Protein AF-A0A955WXJ7-F1 (afdb_monomer_lite)

Structure (mmCIF, N/CA/C/O backbone):
data_AF-A0A955WXJ7-F1
#
_entry.id   AF-A0A955WXJ7-F1
#
loop_
_atom_site.group_PDB
_atom_site.id
_atom_site.type_symbol
_atom_site.label_atom_id
_atom_site.label_alt_id
_atom_site.label_comp_id
_atom_site.label_asym_id
_atom_site.label_entity_id
_atom_site.label_seq_id
_atom_site.pdbx_PDB_ins_code
_atom_site.Cartn_x
_atom_site.Cartn_y
_atom_site.Cartn_z
_atom_site.occupancy
_atom_site.B_iso_or_equiv
_atom_site.auth_seq_id
_atom_site.auth_comp_id
_atom_site.auth_asym_id
_atom_site.auth_atom_id
_atom_site.pdbx_PDB_model_num
ATOM 1 N N . MET A 1 1 ? 4.225 15.493 40.466 1.00 34.97 1 MET A N 1
ATOM 2 C CA . MET A 1 1 ? 4.160 14.078 40.894 1.00 34.97 1 MET A CA 1
ATOM 3 C C . MET A 1 1 ? 2.707 13.597 40.871 1.00 34.97 1 MET A C 1
ATOM 5 O O . MET A 1 1 ? 2.095 13.470 41.918 1.00 34.97 1 MET A O 1
ATOM 9 N N . ALA A 1 2 ? 2.133 13.358 39.694 1.00 33.22 2 ALA A N 1
ATOM 10 C CA . ALA A 1 2 ? 0.827 12.711 39.547 1.00 33.22 2 ALA A CA 1
ATOM 11 C C . ALA A 1 2 ? 0.947 11.775 38.338 1.00 33.22 2 ALA A C 1
ATOM 13 O O . ALA A 1 2 ? 1.301 12.243 37.260 1.00 33.22 2 ALA A O 1
ATOM 14 N N . GLY A 1 3 ? 0.795 10.463 38.546 1.00 43.50 3 GLY A N 1
ATOM 15 C CA . GLY A 1 3 ? 0.971 9.446 37.496 1.00 43.50 3 GLY A CA 1
ATOM 16 C C . GLY A 1 3 ? 1.778 8.195 37.877 1.00 43.50 3 GLY A C 1
ATOM 17 O O . GLY A 1 3 ? 2.078 7.402 36.995 1.00 43.50 3 GLY A O 1
ATOM 18 N N . ARG A 1 4 ? 2.163 8.000 39.150 1.00 41.03 4 ARG A N 1
ATOM 19 C CA . ARG A 1 4 ? 2.892 6.790 39.607 1.00 41.03 4 ARG A CA 1
ATOM 20 C C . ARG A 1 4 ? 2.133 5.887 40.585 1.00 41.03 4 ARG A C 1
ATOM 22 O O . ARG A 1 4 ? 2.659 4.839 40.932 1.00 41.03 4 ARG A O 1
ATOM 29 N N . PHE A 1 5 ? 0.930 6.263 41.006 1.00 42.22 5 PHE A N 1
ATOM 30 C CA . PHE A 1 5 ? 0.127 5.474 41.938 1.00 42.22 5 PHE A CA 1
ATOM 31 C C . PHE A 1 5 ? -1.325 5.439 41.466 1.00 42.22 5 PHE A C 1
ATOM 33 O O . PHE A 1 5 ? -1.866 6.488 41.105 1.00 42.22 5 PHE A O 1
ATOM 40 N N . ASP A 1 6 ? -1.936 4.254 41.490 1.00 36.31 6 ASP A N 1
ATOM 41 C CA . ASP A 1 6 ? -3.387 4.113 41.428 1.00 36.31 6 ASP A CA 1
ATOM 42 C C . ASP A 1 6 ? -3.963 4.701 42.716 1.00 36.31 6 ASP A C 1
ATOM 44 O O . ASP A 1 6 ? -3.669 4.237 43.821 1.00 36.31 6 ASP A O 1
ATOM 48 N N . ALA A 1 7 ? -4.760 5.759 42.586 1.00 31.47 7 ALA A N 1
ATOM 49 C CA . ALA A 1 7 ? -5.546 6.255 43.699 1.00 31.47 7 ALA A CA 1
ATOM 50 C C . ALA A 1 7 ? -6.649 5.228 43.962 1.00 31.47 7 ALA A C 1
ATOM 52 O O . ALA A 1 7 ? -7.666 5.228 43.276 1.00 31.47 7 ALA A O 1
ATOM 53 N N . ILE A 1 8 ? -6.434 4.329 44.922 1.00 39.47 8 ILE A N 1
ATOM 54 C CA . ILE A 1 8 ? -7.512 3.530 45.502 1.00 39.47 8 ILE A CA 1
ATOM 55 C C . ILE A 1 8 ? -8.249 4.484 46.447 1.00 39.47 8 ILE A C 1
ATOM 57 O O . ILE A 1 8 ? -7.681 4.843 47.482 1.00 39.47 8 ILE A O 1
ATOM 61 N N . PRO A 1 9 ? -9.463 4.963 46.117 1.00 41.38 9 PRO A N 1
ATOM 62 C CA . PRO A 1 9 ? -10.219 5.764 47.058 1.00 41.38 9 PRO A CA 1
ATOM 63 C C . PRO A 1 9 ? -10.618 4.841 48.207 1.00 41.38 9 PRO A C 1
ATOM 65 O O . PRO A 1 9 ? -11.497 3.991 48.064 1.00 41.38 9 PRO A O 1
ATOM 68 N N . TYR A 1 10 ? -9.945 4.981 49.345 1.00 44.94 10 TYR A N 1
ATOM 69 C CA . TYR A 1 10 ? -10.425 4.395 50.583 1.00 44.94 10 TYR A CA 1
ATOM 70 C C . TYR A 1 10 ? -11.690 5.162 50.975 1.00 44.94 10 TYR A C 1
ATOM 72 O O . TYR A 1 10 ? -11.640 6.277 51.489 1.00 44.94 10 TYR A O 1
ATOM 80 N N . LEU A 1 11 ? -12.839 4.602 50.605 1.00 51.19 11 LEU A N 1
ATOM 81 C CA . LEU A 1 11 ? -14.138 5.099 51.025 1.00 51.19 11 LEU A CA 1
ATOM 82 C C . LEU A 1 11 ? -14.409 4.509 52.401 1.00 51.19 11 LEU A C 1
ATOM 84 O O . LEU A 1 11 ? -14.820 3.355 52.517 1.00 51.19 11 LEU A O 1
ATOM 88 N N . GLU A 1 12 ? -14.167 5.303 53.437 1.00 58.50 12 GLU A N 1
ATOM 89 C CA . GLU A 1 12 ? -14.546 4.942 54.798 1.00 58.50 12 GLU A CA 1
ATOM 90 C C . GLU A 1 12 ? -16.031 4.571 54.849 1.00 58.50 12 GLU A C 1
ATOM 92 O O . GLU A 1 12 ? -16.890 5.255 54.274 1.00 58.50 12 GLU A O 1
ATOM 97 N N . SER A 1 13 ? -16.360 3.459 55.504 1.00 62.34 13 SER A N 1
ATOM 98 C CA . SER A 1 13 ? -17.758 3.082 55.683 1.00 62.34 13 SER A CA 1
ATOM 99 C C . SER A 1 13 ? -18.455 4.121 56.579 1.00 62.34 13 SER A C 1
ATOM 101 O O . SER A 1 13 ? -17.811 4.705 57.451 1.00 62.34 13 SER A O 1
ATOM 103 N N . PRO A 1 14 ? -19.768 4.367 56.415 1.00 64.56 14 PRO A N 1
ATOM 104 C CA . PRO A 1 14 ? -20.535 5.222 57.332 1.00 64.56 14 PRO A CA 1
ATOM 105 C C . PRO A 1 14 ? -20.352 4.841 58.812 1.00 64.56 14 PRO A C 1
ATOM 107 O O . PRO A 1 14 ? -20.351 5.703 59.684 1.00 64.56 14 PRO A O 1
ATOM 110 N N . GLN A 1 15 ? -20.098 3.557 59.077 1.00 72.50 15 GLN A N 1
ATOM 111 C CA . GLN A 1 15 ? -19.787 3.007 60.398 1.00 72.50 15 GLN A CA 1
ATOM 112 C C . GLN A 1 15 ? -18.512 3.618 61.007 1.00 72.50 15 GLN A C 1
ATOM 114 O O . GLN A 1 15 ? -18.472 3.874 62.207 1.00 72.50 15 GLN A O 1
ATOM 119 N N . HIS A 1 16 ? -17.485 3.899 60.196 1.00 76.56 16 HIS A N 1
ATOM 120 C CA . HIS A 1 16 ? -16.242 4.523 60.663 1.00 76.56 16 HIS A CA 1
ATOM 121 C C . HIS A 1 16 ? -16.496 5.925 61.231 1.00 76.56 16 HIS A C 1
ATOM 123 O O . HIS A 1 16 ? -15.963 6.273 62.280 1.00 76.56 16 HIS A O 1
ATOM 129 N N . VAL A 1 17 ? -17.369 6.704 60.581 1.00 80.12 17 VAL A N 1
ATOM 130 C CA . VAL A 1 17 ? -17.742 8.044 61.059 1.00 80.12 17 VAL A CA 1
ATOM 131 C C . VAL A 1 17 ? -18.478 7.955 62.393 1.00 80.12 17 VAL A C 1
ATOM 133 O O . VAL A 1 17 ? -18.196 8.744 63.284 1.00 80.12 17 VAL A O 1
ATOM 136 N N . VAL A 1 18 ? -19.360 6.969 62.577 1.00 81.69 18 VAL A N 1
ATOM 137 C CA . VAL A 1 18 ? -20.049 6.753 63.861 1.00 81.69 18 VAL A CA 1
ATOM 138 C C . VAL A 1 18 ? -19.056 6.423 64.982 1.00 81.69 18 VAL A C 1
ATOM 140 O O . VAL A 1 18 ? -19.151 6.993 66.063 1.00 81.69 18 VAL A O 1
ATOM 143 N N . HIS A 1 19 ? -18.059 5.573 64.723 1.00 81.88 19 HIS A N 1
ATOM 144 C CA . HIS A 1 19 ? -16.991 5.300 65.694 1.00 81.88 19 HIS A CA 1
ATOM 145 C C . HIS A 1 19 ? -16.121 6.530 65.991 1.00 81.88 19 HIS A C 1
ATOM 147 O O . HIS A 1 19 ? -15.691 6.722 67.126 1.00 81.88 19 HIS A O 1
ATOM 153 N N . LEU A 1 20 ? -15.876 7.380 64.991 1.00 83.31 20 LEU A N 1
ATOM 154 C CA . LEU A 1 20 ? -15.176 8.648 65.187 1.00 83.31 20 LEU A CA 1
ATOM 155 C C . LEU A 1 20 ? -15.994 9.602 66.064 1.00 83.31 20 LEU A C 1
ATOM 157 O O . LEU A 1 20 ? -15.429 10.228 66.956 1.00 83.31 20 LEU A O 1
ATOM 161 N N . LEU A 1 21 ? -17.309 9.693 65.844 1.00 85.25 21 LEU A N 1
ATOM 162 C CA . LEU A 1 21 ? -18.218 10.509 66.655 1.00 85.25 21 LEU A CA 1
ATOM 163 C C . LEU A 1 21 ? -18.248 10.042 68.116 1.00 85.25 21 LEU A C 1
ATOM 165 O O . LEU A 1 21 ? -18.110 10.871 69.010 1.00 85.25 21 LEU A O 1
ATOM 169 N N . ASP A 1 22 ? -18.359 8.733 68.344 1.00 84.25 22 ASP A N 1
ATOM 170 C CA . ASP A 1 22 ? -18.295 8.108 69.672 1.00 84.25 22 ASP A CA 1
ATOM 171 C C . ASP A 1 22 ? -16.975 8.426 70.396 1.00 84.25 22 ASP A C 1
ATOM 173 O O . ASP A 1 22 ? -16.971 8.848 71.548 1.00 84.25 22 ASP A O 1
ATOM 177 N N . GLY A 1 23 ? -15.838 8.323 69.698 1.00 82.00 23 GLY A N 1
ATOM 178 C CA . GLY A 1 23 ? -14.533 8.666 70.269 1.00 82.00 23 GLY A CA 1
ATOM 179 C C . GLY A 1 23 ? -14.301 10.169 70.481 1.00 82.00 23 GLY A C 1
ATOM 180 O O . GLY A 1 23 ? -13.512 10.552 71.346 1.00 82.00 23 GLY A O 1
ATOM 181 N N . ALA A 1 24 ? -14.951 11.029 69.692 1.00 83.12 24 ALA A N 1
ATOM 182 C CA . ALA A 1 24 ? -14.763 12.480 69.735 1.00 83.12 24 ALA A CA 1
ATOM 183 C C . ALA A 1 24 ? -15.640 13.179 70.785 1.00 83.12 24 ALA A C 1
ATOM 185 O O . ALA A 1 24 ? -15.296 14.271 71.246 1.00 83.12 24 ALA A O 1
ATOM 186 N N . LEU A 1 25 ? -16.774 12.583 71.157 1.00 81.88 25 LEU A N 1
ATOM 187 C CA . LEU A 1 25 ? -17.726 13.165 72.096 1.00 81.88 25 LEU A CA 1
ATOM 188 C C . LEU A 1 25 ? -17.481 12.623 73.509 1.00 81.88 25 LEU A C 1
ATOM 190 O O . LEU A 1 25 ? -17.334 11.429 73.735 1.00 81.88 25 LEU A O 1
ATOM 194 N N . THR A 1 26 ? -17.407 13.511 74.504 1.00 75.12 26 THR A N 1
ATOM 195 C CA . THR A 1 26 ? -17.234 13.114 75.910 1.00 75.12 26 THR A CA 1
ATOM 196 C C . THR A 1 26 ? -18.229 13.848 76.793 1.00 75.12 26 THR A C 1
ATOM 198 O O . THR A 1 26 ? -18.199 15.075 76.904 1.00 75.12 26 THR A O 1
ATOM 201 N N . VAL A 1 27 ? -19.087 13.096 77.478 1.00 69.62 27 VAL A N 1
ATOM 202 C CA . VAL A 1 27 ? -20.143 13.647 78.336 1.00 69.62 27 VAL A CA 1
ATOM 203 C C . VAL A 1 27 ? -19.685 13.627 79.792 1.00 69.62 27 VAL A C 1
ATOM 205 O O . VAL A 1 27 ? -19.541 12.566 80.391 1.00 69.62 27 VAL A O 1
ATOM 208 N N . LYS A 1 28 ? -19.441 14.805 80.380 1.00 63.81 28 LYS A N 1
ATOM 209 C CA . LYS A 1 28 ? -18.980 14.928 81.780 1.00 63.81 28 LYS A CA 1
ATOM 210 C C . LYS A 1 28 ? -20.114 15.047 82.806 1.00 63.81 28 LYS A C 1
ATOM 212 O O . LYS A 1 28 ? -19.866 14.830 83.986 1.00 63.81 28 LYS A O 1
ATOM 217 N N . ASN A 1 29 ? -21.328 15.420 82.388 1.00 58.53 29 ASN A N 1
ATOM 218 C CA . ASN A 1 29 ? -22.455 15.643 83.297 1.00 58.53 29 ASN A CA 1
ATOM 219 C C . ASN A 1 29 ? -23.798 15.383 82.580 1.00 58.53 29 ASN A C 1
ATOM 221 O O . ASN A 1 29 ? -24.160 16.118 81.667 1.00 58.53 29 ASN A O 1
ATOM 225 N N . LEU A 1 30 ? -24.526 14.335 82.978 1.00 54.41 30 LEU A N 1
ATOM 226 C CA . LEU A 1 30 ? -25.794 13.881 82.372 1.00 54.41 30 LEU A CA 1
ATOM 227 C C . LEU A 1 30 ? -27.027 14.491 83.075 1.00 54.41 30 LEU A C 1
ATOM 229 O O . LEU A 1 30 ? -27.968 13.783 83.429 1.00 54.41 30 LEU A O 1
ATOM 233 N N . GLN A 1 31 ? -27.060 15.806 83.309 1.00 50.22 31 GLN A N 1
ATOM 234 C CA . GLN A 1 31 ? -28.226 16.467 83.930 1.00 50.22 31 GLN A CA 1
ATOM 235 C C . GLN A 1 31 ? -29.368 16.755 82.927 1.00 50.22 31 GLN A C 1
ATOM 237 O O . GLN A 1 31 ? -29.951 17.831 82.928 1.00 50.22 31 GLN A O 1
ATOM 242 N N . GLY A 1 32 ? -29.708 15.769 82.087 1.00 55.81 32 GLY A N 1
ATOM 243 C CA . GLY A 1 32 ? -30.755 15.833 81.055 1.00 55.81 32 GLY A CA 1
ATOM 244 C C . GLY A 1 32 ? -31.332 14.444 80.756 1.00 55.81 32 GLY A C 1
ATOM 245 O O . GLY A 1 32 ? -31.199 13.913 79.658 1.00 55.81 32 GLY A O 1
ATOM 246 N N . VAL A 1 33 ? -31.928 13.802 81.767 1.00 52.22 33 VAL A N 1
ATOM 247 C CA . VAL A 1 33 ? -32.304 12.368 81.760 1.00 52.22 33 VAL A CA 1
ATOM 248 C C . VAL A 1 33 ? -33.373 12.009 80.701 1.00 52.22 33 VAL A C 1
ATOM 250 O O . VAL A 1 33 ? -33.476 10.849 80.307 1.00 52.22 33 VAL A O 1
ATOM 253 N N . LYS A 1 34 ? -34.134 12.981 80.170 1.00 59.22 34 LYS A N 1
ATOM 254 C CA . LYS A 1 34 ? -35.170 12.735 79.142 1.00 59.22 34 LYS A CA 1
ATOM 255 C C . LYS A 1 34 ? -34.602 12.499 77.738 1.00 59.22 34 LYS A C 1
ATOM 257 O O . LYS A 1 34 ? -35.047 11.574 77.064 1.00 59.22 34 LYS A O 1
ATOM 262 N N . ALA A 1 35 ? -33.609 13.284 77.316 1.00 59.88 35 ALA A N 1
ATOM 263 C CA . ALA A 1 35 ? -32.984 13.125 76.002 1.00 59.88 35 ALA A CA 1
ATOM 264 C C . ALA A 1 35 ? -32.221 11.792 75.904 1.00 59.88 35 ALA A C 1
ATOM 266 O O . ALA A 1 35 ? -32.294 11.117 74.882 1.00 59.88 35 ALA A O 1
ATOM 267 N N . GLN A 1 36 ? -31.569 11.362 76.992 1.00 62.00 36 GLN A N 1
ATOM 268 C CA . GLN A 1 36 ? -30.866 10.075 77.040 1.00 62.00 36 GLN A CA 1
ATOM 269 C C . GLN A 1 36 ? -31.819 8.882 76.860 1.00 62.00 36 GLN A C 1
ATOM 271 O O . GLN A 1 36 ? -31.494 7.953 76.127 1.00 62.00 36 GLN A O 1
ATOM 276 N N . ALA A 1 37 ? -33.001 8.907 77.488 1.00 61.75 37 ALA A N 1
ATOM 277 C CA . ALA A 1 37 ? -33.998 7.845 77.335 1.00 61.75 37 ALA A CA 1
ATOM 278 C C . ALA A 1 37 ? -34.518 7.748 75.889 1.00 61.75 37 ALA A C 1
ATOM 280 O O . ALA A 1 37 ? -34.581 6.651 75.338 1.00 61.75 37 ALA A O 1
ATOM 281 N N . ALA A 1 38 ? -34.792 8.893 75.252 1.00 62.12 38 ALA A N 1
ATOM 282 C CA . ALA A 1 38 ? -35.197 8.963 73.847 1.00 62.12 38 ALA A CA 1
ATOM 283 C C . ALA A 1 38 ? -34.113 8.430 72.894 1.00 62.12 38 ALA A C 1
ATOM 285 O O . ALA A 1 38 ? -34.418 7.759 71.914 1.00 62.12 38 ALA A O 1
ATOM 286 N N . ILE A 1 39 ? -32.837 8.683 73.200 1.00 64.75 39 ILE A N 1
ATOM 287 C CA . ILE A 1 39 ? -31.699 8.178 72.421 1.00 64.75 39 ILE A CA 1
ATOM 288 C C . ILE A 1 39 ? -31.527 6.672 72.596 1.00 64.75 39 ILE A C 1
ATOM 290 O O . ILE A 1 39 ? -31.234 5.998 71.617 1.00 64.75 39 ILE A O 1
ATOM 294 N N . VAL A 1 40 ? -31.706 6.130 73.804 1.00 63.69 40 VAL A N 1
ATOM 295 C CA . VAL A 1 40 ? -31.635 4.677 74.046 1.00 63.69 40 VAL A CA 1
ATOM 296 C C . VAL A 1 40 ? -32.761 3.955 73.305 1.00 63.69 40 VAL A C 1
ATOM 298 O O . VAL A 1 40 ? -32.506 2.948 72.646 1.00 63.69 40 VAL A O 1
ATOM 301 N N . GLU A 1 41 ? -33.980 4.495 73.354 1.00 66.19 41 GLU A N 1
ATOM 302 C CA . GLU A 1 41 ? -35.126 3.963 72.614 1.00 66.19 41 GLU A CA 1
ATOM 303 C C . GLU A 1 41 ? -34.900 4.048 71.097 1.00 66.19 41 GLU A C 1
ATOM 305 O O . GLU A 1 41 ? -35.008 3.036 70.404 1.00 66.19 41 GLU A O 1
ATOM 310 N N . ALA A 1 42 ? -34.493 5.209 70.577 1.00 64.94 42 ALA A N 1
ATOM 311 C CA . ALA A 1 42 ? -34.189 5.379 69.160 1.00 64.94 42 ALA A CA 1
ATOM 312 C C . ALA A 1 42 ? -33.022 4.488 68.707 1.00 64.94 42 ALA A C 1
ATOM 314 O O . ALA A 1 42 ? -33.119 3.854 67.665 1.00 64.94 42 ALA A O 1
ATOM 315 N N . ALA A 1 43 ? -31.942 4.383 69.488 1.00 63.22 43 ALA A N 1
ATOM 316 C CA . ALA A 1 43 ? -30.797 3.534 69.165 1.00 63.22 43 ALA A CA 1
ATOM 317 C C . ALA A 1 43 ? -31.214 2.062 69.066 1.00 63.22 43 ALA A C 1
ATOM 319 O O . ALA A 1 43 ? -30.838 1.405 68.104 1.00 63.22 43 ALA A O 1
ATOM 320 N N . SER A 1 44 ? -32.061 1.577 69.984 1.00 64.69 44 SER A N 1
ATOM 321 C CA . SER A 1 44 ? -32.555 0.193 69.962 1.00 64.69 44 SER A CA 1
ATOM 322 C C . SER A 1 44 ? -33.383 -0.158 68.718 1.00 64.69 44 SER A C 1
ATOM 324 O O . SER A 1 44 ? -33.411 -1.315 68.315 1.00 64.69 44 SER A O 1
ATOM 326 N N . GLN A 1 45 ? -34.012 0.829 68.067 1.00 66.38 45 GLN A N 1
ATOM 327 C CA . GLN A 1 45 ? -34.789 0.629 66.835 1.00 66.38 45 GLN A CA 1
ATOM 328 C C . GLN A 1 45 ? -33.914 0.459 65.585 1.00 66.38 45 GLN A C 1
ATOM 330 O O . GLN A 1 45 ? -34.401 -0.039 64.573 1.00 66.38 45 GLN A O 1
ATOM 335 N N . PHE A 1 46 ? -32.645 0.874 65.643 1.00 64.81 46 PHE A N 1
ATOM 336 C CA . PHE A 1 46 ? -31.701 0.812 64.520 1.00 64.81 46 PHE A CA 1
ATOM 337 C C . PHE A 1 46 ? -30.502 -0.119 64.789 1.00 64.81 46 PHE A C 1
ATOM 339 O O . PHE A 1 46 ? -29.632 -0.238 63.927 1.00 64.81 46 PHE A O 1
ATOM 346 N N . ASP A 1 47 ? -30.446 -0.760 65.966 1.00 56.56 47 ASP A N 1
ATOM 347 C CA . ASP A 1 47 ? -29.363 -1.670 66.388 1.00 56.56 47 ASP A CA 1
ATOM 348 C C . ASP A 1 47 ? -29.556 -3.112 65.867 1.00 56.56 47 ASP A C 1
ATOM 350 O O . ASP A 1 47 ? -28.587 -3.866 65.776 1.00 56.56 47 ASP A O 1
ATOM 354 N N . ASP A 1 48 ? -30.781 -3.485 65.468 1.00 50.66 48 ASP A N 1
ATOM 355 C CA . ASP A 1 48 ? -31.094 -4.799 64.890 1.00 50.66 48 ASP A CA 1
ATOM 356 C C . ASP A 1 48 ? -31.281 -4.727 63.356 1.00 50.66 48 ASP A C 1
ATOM 358 O O . ASP A 1 48 ? -32.024 -3.914 62.806 1.00 50.66 48 ASP A O 1
ATOM 362 N N . ASP A 1 49 ? -30.560 -5.613 62.666 1.00 47.47 49 ASP A N 1
ATOM 363 C CA . ASP A 1 49 ? -30.608 -5.980 61.239 1.00 47.47 49 ASP A CA 1
ATOM 364 C C . ASP A 1 49 ? -30.175 -4.987 60.137 1.00 47.47 49 ASP A C 1
ATOM 366 O O . ASP A 1 49 ? -29.686 -5.447 59.101 1.00 47.47 49 ASP A O 1
ATOM 370 N N . LEU A 1 50 ? -30.242 -3.662 60.305 1.00 47.88 50 LEU A N 1
ATOM 371 C CA . LEU A 1 50 ? -30.019 -2.729 59.174 1.00 47.88 50 LEU A CA 1
ATOM 372 C C . LEU A 1 50 ? -28.546 -2.495 58.758 1.00 47.88 50 LEU A C 1
ATOM 374 O O . LEU A 1 50 ? -28.295 -2.109 57.618 1.00 47.88 50 LEU A O 1
ATOM 378 N N . LEU A 1 51 ? -27.542 -2.735 59.619 1.00 50.97 51 LEU A N 1
ATOM 379 C CA . LEU A 1 51 ? -26.148 -2.304 59.347 1.00 50.97 51 LEU A CA 1
ATOM 380 C C . LEU A 1 51 ? -25.029 -3.324 59.654 1.00 50.97 51 LEU A C 1
ATOM 382 O O . LEU A 1 51 ? -23.872 -2.926 59.781 1.00 50.97 51 LEU A O 1
ATOM 386 N N . ARG A 1 52 ? -25.316 -4.636 59.715 1.00 46.22 52 ARG A N 1
ATOM 387 C CA . ARG A 1 52 ? -24.315 -5.730 59.878 1.00 46.22 52 ARG A CA 1
ATOM 388 C C . ARG A 1 52 ? -23.218 -5.465 60.943 1.00 46.22 52 ARG A C 1
ATOM 390 O O . ARG A 1 52 ? -22.060 -5.834 60.743 1.00 46.22 52 ARG A O 1
ATOM 397 N N . GLY A 1 53 ? -23.567 -4.851 62.077 1.00 53.41 53 GLY A N 1
ATOM 398 C CA . GLY A 1 53 ? -22.672 -4.642 63.223 1.00 53.41 53 GLY A CA 1
ATOM 399 C C . GLY A 1 53 ? -23.279 -3.709 64.277 1.00 53.41 53 GLY A C 1
ATOM 400 O O . GLY A 1 53 ? -23.937 -2.741 63.913 1.00 53.41 53 GLY A O 1
ATOM 401 N N . ARG A 1 54 ? -23.051 -3.995 65.570 1.00 61.97 54 ARG A N 1
ATOM 402 C CA . ARG A 1 54 ? -23.469 -3.143 66.702 1.00 61.97 54 ARG A CA 1
ATOM 403 C C . ARG A 1 54 ? -22.714 -1.814 66.656 1.00 61.97 54 ARG A C 1
ATOM 405 O O . ARG A 1 54 ? -21.507 -1.798 66.904 1.00 61.97 54 ARG A O 1
ATOM 412 N N . LEU A 1 55 ? -23.395 -0.720 66.326 1.00 69.12 55 LEU A N 1
ATOM 413 C CA . LEU A 1 55 ? -22.794 0.617 66.275 1.00 69.12 55 LEU A CA 1
ATOM 414 C C . LEU A 1 55 ? -22.911 1.314 67.641 1.00 69.12 55 LEU A C 1
ATOM 416 O O . LEU A 1 55 ? -23.951 1.203 68.287 1.00 69.12 55 LEU A O 1
ATOM 420 N N . PRO A 1 56 ? -21.902 2.085 68.094 1.00 75.75 56 PRO A N 1
ATOM 421 C CA . PRO A 1 56 ? -21.924 2.764 69.394 1.00 75.75 56 PRO A CA 1
ATOM 422 C C . PRO A 1 56 ? -22.786 4.043 69.375 1.00 75.75 56 PRO A C 1
ATOM 424 O O . PRO A 1 56 ? -22.351 5.130 69.748 1.00 75.75 56 PRO A O 1
ATOM 427 N N . LEU A 1 57 ? -24.043 3.936 68.936 1.00 75.44 57 LEU A N 1
ATOM 428 C CA . LEU A 1 57 ? -24.945 5.080 68.744 1.00 75.44 57 LEU A CA 1
ATOM 429 C C . LEU A 1 57 ? -25.268 5.813 70.055 1.00 75.44 57 LEU A C 1
ATOM 431 O O . LEU A 1 57 ? -25.472 7.024 70.045 1.00 75.44 57 LEU A O 1
ATOM 435 N N . GLN A 1 58 ? -25.269 5.105 71.188 1.00 74.38 58 GLN A N 1
ATOM 436 C CA . GLN A 1 58 ? -25.482 5.715 72.506 1.00 74.38 58 GLN A CA 1
ATOM 437 C C . GLN A 1 58 ? -24.324 6.626 72.935 1.00 74.38 58 GLN A C 1
ATOM 439 O O . GLN A 1 58 ? -24.553 7.616 73.630 1.00 74.38 58 GLN A O 1
ATOM 444 N N . GLY A 1 59 ? -23.092 6.308 72.528 1.00 75.00 59 GLY A N 1
ATOM 445 C CA . GLY A 1 59 ? -21.910 7.103 72.861 1.00 75.00 59 GLY A CA 1
ATOM 446 C C . GLY A 1 59 ? -21.748 8.354 71.992 1.00 75.00 59 GLY A C 1
ATOM 447 O O . GLY A 1 59 ? -21.005 9.264 72.340 1.00 75.00 59 GLY A O 1
ATOM 448 N N . CYS A 1 60 ? -22.559 8.486 70.938 1.00 82.94 60 CYS A N 1
ATOM 449 C CA . CYS A 1 60 ? -22.640 9.695 70.118 1.00 82.94 60 CYS A CA 1
ATOM 450 C C . CYS A 1 60 ? -23.466 10.833 70.761 1.00 82.94 60 CYS A C 1
ATOM 452 O O . CYS A 1 60 ? -23.732 11.840 70.101 1.00 82.94 60 CYS A O 1
ATOM 454 N N . PHE A 1 61 ? -23.896 10.708 72.025 1.00 80.81 61 PHE A N 1
ATOM 455 C CA . PHE A 1 61 ? -24.581 11.789 72.746 1.00 80.81 61 PHE A CA 1
ATOM 456 C C . PHE A 1 61 ? -23.718 13.065 72.734 1.00 80.81 61 PHE A C 1
ATOM 458 O O . PHE A 1 61 ? -22.536 12.995 73.078 1.00 80.81 61 PHE A O 1
ATOM 465 N N . PRO A 1 62 ? -24.267 14.243 72.372 1.00 82.75 62 PRO A N 1
ATOM 466 C CA . PRO A 1 62 ? -25.687 14.627 72.369 1.00 82.75 62 PRO A CA 1
ATOM 467 C C . PRO A 1 62 ? -26.408 14.528 71.011 1.00 82.75 62 PRO A C 1
ATOM 469 O O . PRO A 1 62 ? -27.483 15.108 70.839 1.00 82.75 62 PRO A O 1
ATOM 472 N N . LEU A 1 63 ? -25.845 13.814 70.033 1.00 87.44 63 LEU A N 1
ATOM 473 C CA . LEU A 1 63 ? -26.469 13.613 68.724 1.00 87.44 63 LEU A CA 1
ATOM 474 C C . LEU A 1 63 ? -27.582 12.560 68.792 1.00 87.44 63 LEU A C 1
ATOM 476 O O . LEU A 1 63 ? -27.423 11.507 69.408 1.00 87.44 63 LEU A O 1
ATOM 480 N N . HIS A 1 64 ? -28.699 12.811 68.106 1.00 87.06 64 HIS A N 1
ATOM 481 C CA . HIS A 1 64 ? -29.711 11.783 67.873 1.00 87.06 64 HIS A CA 1
ATOM 482 C C . HIS A 1 64 ? -29.116 10.642 67.014 1.00 87.06 64 HIS A C 1
ATOM 484 O O . HIS A 1 64 ? -28.365 10.938 66.079 1.00 87.06 64 HIS A O 1
ATOM 490 N N . PRO A 1 65 ? -29.472 9.357 67.225 1.00 84.75 65 PRO A N 1
ATOM 491 C CA . PRO A 1 65 ? -28.916 8.235 66.456 1.00 84.75 65 PRO A CA 1
ATOM 492 C C . PRO A 1 65 ? -29.000 8.408 64.931 1.00 84.75 65 PRO A C 1
ATOM 494 O O . PRO A 1 65 ? -28.028 8.174 64.218 1.00 84.75 65 PRO A O 1
ATOM 497 N N . LEU A 1 66 ? -30.123 8.926 64.422 1.00 85.94 66 LEU A N 1
ATOM 498 C CA . LEU A 1 66 ? -30.278 9.249 62.995 1.00 85.94 66 LEU A CA 1
ATOM 499 C C . LEU A 1 66 ? -29.315 10.343 62.500 1.00 85.94 66 LEU A C 1
ATOM 501 O O . LEU A 1 66 ? -28.879 10.294 61.355 1.00 85.94 66 LEU A O 1
ATOM 505 N N . VAL A 1 67 ? -28.958 11.317 63.342 1.00 89.38 67 VAL A N 1
ATOM 506 C CA . VAL A 1 67 ? -27.944 12.330 63.002 1.00 89.38 67 VAL A CA 1
ATOM 507 C C . VAL A 1 67 ? -26.573 11.674 62.917 1.00 89.38 67 VAL A C 1
ATOM 509 O O . VAL A 1 67 ? -25.878 11.872 61.925 1.00 89.38 67 VAL A O 1
ATOM 512 N N . ALA A 1 68 ? -26.209 10.842 63.897 1.00 87.12 68 ALA A N 1
ATOM 513 C CA . ALA A 1 68 ? -24.940 10.116 63.879 1.00 87.12 68 ALA A CA 1
ATOM 514 C C . ALA A 1 68 ? -24.794 9.236 62.621 1.00 87.12 68 ALA A C 1
ATOM 516 O O . ALA A 1 68 ? -23.728 9.213 62.006 1.00 87.12 68 ALA A O 1
ATOM 517 N N . LEU A 1 69 ? -25.882 8.587 62.184 1.00 84.06 69 LEU A N 1
ATOM 518 C CA . LEU A 1 69 ? -25.910 7.772 60.965 1.00 84.06 69 LEU A CA 1
ATOM 519 C C . LEU A 1 69 ? -25.816 8.598 59.671 1.00 84.06 69 LEU A C 1
ATOM 521 O O . LEU A 1 69 ? -25.203 8.144 58.705 1.00 84.06 69 LEU A O 1
ATOM 525 N N . LEU A 1 70 ? -26.408 9.798 59.628 1.00 85.88 70 LEU A N 1
ATOM 526 C CA . LEU A 1 70 ? -26.495 10.603 58.403 1.00 85.88 70 LEU A CA 1
ATOM 527 C C . LEU A 1 70 ? -25.377 11.636 58.234 1.00 85.88 70 LEU A C 1
ATOM 529 O O . LEU A 1 70 ? -25.105 12.019 57.100 1.00 85.88 70 LEU A O 1
ATOM 533 N N . VAL A 1 71 ? -24.690 12.056 59.300 1.00 87.69 71 VAL A N 1
ATOM 534 C CA . VAL A 1 71 ? -23.607 13.060 59.250 1.00 87.69 71 VAL A CA 1
ATOM 535 C C . VAL A 1 71 ? -22.501 12.672 58.260 1.00 87.69 71 VAL A C 1
ATOM 537 O O . VAL A 1 71 ? -22.127 13.475 57.404 1.00 87.69 71 VAL A O 1
ATOM 540 N N . GLY A 1 72 ? -22.018 11.428 58.316 1.00 83.94 72 GLY A N 1
ATOM 541 C CA . GLY A 1 72 ? -20.988 10.932 57.397 1.00 83.94 72 GLY A CA 1
ATOM 542 C C . GLY A 1 72 ? -21.441 10.919 55.929 1.00 83.94 72 GLY A C 1
ATOM 543 O O . GLY A 1 72 ? -20.805 11.564 55.089 1.00 83.94 72 GLY A O 1
ATOM 544 N N . PRO A 1 73 ? -22.542 10.219 55.593 1.00 79.31 73 PRO A N 1
ATOM 545 C CA . PRO A 1 73 ? -23.129 10.232 54.252 1.00 79.31 73 PRO A CA 1
ATOM 546 C C . PRO A 1 73 ? -23.439 11.632 53.710 1.00 79.31 73 PRO A C 1
ATOM 548 O O . PRO A 1 73 ? -23.242 11.886 52.521 1.00 79.31 73 PRO A O 1
ATOM 551 N N . LEU A 1 74 ? -23.886 12.546 54.573 1.00 82.19 74 LEU A N 1
ATOM 552 C CA . LEU A 1 74 ? -24.235 13.914 54.207 1.00 82.19 74 LEU A CA 1
ATOM 553 C C . LEU A 1 74 ? -23.013 14.714 53.770 1.00 82.19 74 LEU A C 1
ATOM 555 O O . LEU A 1 74 ? -22.968 15.195 52.638 1.00 82.19 74 LEU A O 1
ATOM 559 N N . PHE A 1 75 ? -21.980 14.803 54.608 1.00 80.88 75 PHE A N 1
ATOM 560 C CA . PHE A 1 75 ? -20.781 15.576 54.271 1.00 80.88 75 PHE A CA 1
ATOM 561 C C . PHE A 1 75 ? -19.971 14.974 53.113 1.00 80.88 75 PHE A C 1
ATOM 563 O O . PHE A 1 75 ? -19.220 15.689 52.442 1.00 80.88 75 PHE A O 1
ATOM 570 N N . ARG A 1 76 ? -20.214 13.701 52.775 1.00 74.38 76 ARG A N 1
ATOM 571 C CA . ARG A 1 76 ? -19.726 13.077 51.537 1.00 74.38 76 ARG A CA 1
ATOM 572 C C . ARG A 1 76 ? -20.276 13.707 50.277 1.00 74.38 76 ARG A C 1
ATOM 574 O O . ARG A 1 76 ? -19.528 13.889 49.320 1.00 74.38 76 ARG A O 1
ATOM 581 N N . GLN A 1 77 ? -21.568 14.012 50.271 1.00 67.50 77 GLN A N 1
ATOM 582 C CA . GLN A 1 77 ? -22.225 14.614 49.117 1.00 67.50 77 GLN A CA 1
ATOM 583 C C . GLN A 1 77 ? -21.941 16.120 49.001 1.00 67.50 77 GLN A C 1
ATOM 585 O O . GLN A 1 77 ? -21.945 16.642 47.888 1.00 67.50 77 GLN A O 1
ATOM 590 N N . VAL A 1 78 ? -21.672 16.813 50.119 1.00 61.16 78 VAL A N 1
ATOM 591 C CA . VAL A 1 78 ? -21.440 18.276 50.147 1.00 61.16 78 VAL A CA 1
ATOM 592 C C . VAL A 1 78 ? -19.976 18.663 49.866 1.00 61.16 78 VAL A C 1
ATOM 594 O O . VAL A 1 78 ? -19.728 19.726 49.299 1.00 61.16 78 VAL A O 1
ATOM 597 N N . GLY A 1 79 ? -19.010 17.784 50.162 1.00 52.44 79 GLY A N 1
ATOM 598 C CA . GLY A 1 79 ? -17.592 17.938 49.805 1.00 52.44 79 GLY A CA 1
ATOM 599 C C . GLY A 1 79 ? -16.649 17.949 51.017 1.00 52.44 79 GLY A C 1
ATOM 600 O O . GLY A 1 79 ? -16.879 18.667 51.982 1.00 52.44 79 GLY A O 1
ATOM 601 N N . GLN A 1 80 ? -15.565 17.161 50.922 1.00 54.22 80 GLN A N 1
ATOM 602 C CA . GLN A 1 80 ? -14.523 16.898 51.942 1.00 54.22 80 GLN A CA 1
ATOM 603 C C . GLN A 1 80 ? -15.030 16.269 53.259 1.00 54.22 80 GLN A C 1
ATOM 605 O O . GLN A 1 80 ? -14.972 16.887 54.317 1.00 54.22 80 GLN A O 1
ATOM 610 N N . ASN A 1 81 ? -15.441 14.994 53.171 1.00 64.06 81 ASN A N 1
ATOM 611 C CA . ASN A 1 81 ? -15.913 14.111 54.257 1.00 64.06 81 ASN A CA 1
ATOM 612 C C . ASN A 1 81 ? -15.440 14.477 55.677 1.00 64.06 81 ASN A C 1
ATOM 614 O O . ASN A 1 81 ? -16.235 14.946 56.482 1.00 64.06 81 ASN A O 1
ATOM 618 N N . GLU A 1 82 ? -14.162 14.268 56.001 1.00 67.00 82 GLU A N 1
ATOM 619 C CA . GLU A 1 82 ? -13.686 14.369 57.388 1.00 67.00 82 GLU A CA 1
ATOM 620 C C . GLU A 1 82 ? -13.578 15.812 57.879 1.00 67.00 82 GLU A C 1
ATOM 622 O O . GLU A 1 82 ? -13.994 16.115 58.993 1.00 67.00 82 GLU A O 1
ATOM 627 N N . ARG A 1 83 ? -13.062 16.731 57.051 1.00 74.44 83 ARG A N 1
ATOM 628 C CA . ARG A 1 83 ? -12.890 18.136 57.457 1.00 74.44 83 ARG A CA 1
ATOM 629 C C . ARG A 1 83 ? -14.224 18.795 57.785 1.00 74.44 83 ARG A C 1
ATOM 631 O O . ARG A 1 83 ? -14.276 19.575 58.728 1.00 74.44 83 ARG A O 1
ATOM 638 N N . SER A 1 84 ? -15.281 18.446 57.056 1.00 83.25 84 SER A N 1
ATOM 639 C CA . SER A 1 84 ? -16.626 18.958 57.314 1.00 83.25 84 SER A CA 1
ATOM 640 C C . SER A 1 84 ? -17.272 18.318 58.547 1.00 83.25 84 SER A C 1
ATOM 642 O O . SER A 1 84 ? -17.939 19.023 59.297 1.00 83.25 84 SER A O 1
ATOM 644 N N . VAL A 1 85 ? -17.014 17.034 58.837 1.00 85.31 85 VAL A N 1
ATOM 645 C CA . VAL A 1 85 ? -17.415 16.423 60.123 1.00 85.31 85 VAL A CA 1
ATOM 646 C C . VAL A 1 85 ? -16.696 17.117 61.287 1.00 85.31 85 VAL A C 1
ATOM 648 O O . VAL A 1 85 ? -17.340 17.516 62.254 1.00 85.31 85 VAL A O 1
ATOM 651 N N . PHE A 1 86 ? -15.381 17.342 61.189 1.00 83.75 86 PHE A N 1
ATOM 652 C CA . PHE A 1 86 ? -14.626 18.072 62.215 1.00 83.75 86 PHE A CA 1
ATOM 653 C C . PHE A 1 86 ? -15.092 19.524 62.369 1.00 83.75 86 PHE A C 1
ATOM 655 O O . PHE A 1 86 ? -15.177 20.011 63.498 1.00 83.75 86 PHE A O 1
ATOM 662 N N . ALA A 1 87 ? -15.419 20.205 61.267 1.00 85.31 87 ALA A N 1
ATOM 663 C CA . ALA A 1 87 ? -15.988 21.549 61.296 1.00 85.31 87 ALA A CA 1
ATOM 664 C C . ALA A 1 87 ? -17.351 21.552 62.000 1.00 85.31 87 ALA A C 1
ATOM 666 O O . ALA A 1 87 ? -17.538 22.329 62.933 1.00 85.31 87 ALA A O 1
ATOM 667 N N . PHE A 1 88 ? -18.252 20.628 61.663 1.00 88.81 88 PHE A N 1
ATOM 668 C CA . PHE A 1 88 ? -19.543 20.487 62.338 1.00 88.81 88 PHE A CA 1
ATOM 669 C C . PHE A 1 88 ? -19.396 20.273 63.852 1.00 88.81 88 PHE A C 1
ATOM 671 O O . PHE A 1 88 ? -20.118 20.892 64.634 1.00 88.81 88 PHE A O 1
ATOM 678 N N . LEU A 1 89 ? -18.446 19.429 64.272 1.00 87.12 89 LEU A N 1
ATOM 679 C CA . LEU A 1 89 ? -18.223 19.110 65.685 1.00 87.12 89 LEU A CA 1
ATOM 680 C C . LEU A 1 89 ? -17.539 20.239 66.468 1.00 87.12 89 LEU A C 1
ATOM 682 O O . LEU A 1 89 ? -17.941 20.537 67.591 1.00 87.12 89 LEU A O 1
ATOM 686 N N . SER A 1 90 ? -16.477 20.827 65.907 1.00 81.19 90 SER A N 1
ATOM 687 C CA . SER A 1 90 ? -15.523 21.662 66.657 1.00 81.19 90 SER A CA 1
ATOM 688 C C . SER A 1 90 ? -15.532 23.145 66.282 1.00 81.19 90 SER A C 1
ATOM 690 O O . SER A 1 90 ? -14.997 23.961 67.036 1.00 81.19 90 SER A O 1
ATOM 692 N N . SER A 1 91 ? -16.069 23.523 65.119 1.00 80.38 91 SER A N 1
ATOM 693 C CA . SER A 1 91 ? -16.076 24.929 64.695 1.00 80.38 91 SER A CA 1
ATOM 694 C C . SER A 1 91 ? -17.148 25.739 65.435 1.00 80.38 91 SER A C 1
ATOM 696 O O . SER A 1 91 ? -18.096 25.194 65.999 1.00 80.38 91 SER A O 1
ATOM 698 N N . ARG A 1 92 ? -17.008 27.070 65.420 1.00 76.69 92 ARG A N 1
ATOM 699 C CA . ARG A 1 92 ? -18.030 28.016 65.911 1.00 76.69 92 ARG A CA 1
ATOM 700 C C . ARG A 1 92 ? -18.905 28.555 64.775 1.00 76.69 92 ARG A C 1
ATOM 702 O O . ARG A 1 92 ? -19.319 29.711 64.807 1.00 76.69 92 ARG A O 1
ATOM 709 N N . GLU A 1 93 ? -19.111 27.754 63.736 1.00 82.50 93 GLU A N 1
ATOM 710 C CA . GLU A 1 93 ? -20.020 28.104 62.648 1.00 82.50 93 GLU A CA 1
ATOM 711 C C . GLU A 1 93 ? -21.477 28.136 63.148 1.00 82.50 93 GLU A C 1
ATOM 713 O O . GLU A 1 93 ? -21.826 27.378 64.061 1.00 82.50 93 GLU A O 1
ATOM 718 N N . PRO A 1 94 ? -22.342 28.994 62.572 1.00 81.06 94 PRO A N 1
ATOM 719 C CA . PRO A 1 94 ? -23.746 29.066 62.963 1.00 81.06 94 PRO A CA 1
ATOM 720 C C . PRO A 1 94 ? -24.430 27.699 62.870 1.00 81.06 94 PRO A C 1
ATOM 722 O O . PRO A 1 94 ? -24.327 27.025 61.847 1.00 81.06 94 PRO A O 1
ATOM 725 N N . ASN A 1 95 ? -25.153 27.307 63.922 1.00 85.12 95 ASN A N 1
ATOM 726 C CA . ASN A 1 95 ? -25.845 26.015 64.045 1.00 85.12 95 ASN A CA 1
ATOM 727 C C . ASN A 1 95 ? -24.936 24.769 64.058 1.00 85.12 95 ASN A C 1
ATOM 729 O O . ASN A 1 95 ? -25.459 23.659 64.047 1.00 85.12 95 ASN A O 1
ATOM 733 N N . GLY A 1 96 ? -23.606 24.911 64.119 1.00 87.69 96 GLY A N 1
ATOM 734 C CA . GLY A 1 96 ? -22.708 23.776 64.367 1.00 87.69 96 GLY A CA 1
ATOM 735 C C . GLY A 1 96 ? -22.931 23.175 65.758 1.00 87.69 96 GLY A C 1
ATOM 736 O O . GLY A 1 96 ? -23.552 23.808 66.614 1.00 87.69 96 GLY A O 1
ATOM 737 N N . LEU A 1 97 ? -22.401 21.979 66.034 1.00 88.38 97 LEU A N 1
ATOM 738 C CA . LEU A 1 97 ? -22.668 21.283 67.299 1.00 88.38 97 LEU A CA 1
ATOM 739 C C . LEU A 1 97 ? -22.238 22.112 68.521 1.00 88.38 97 LEU A C 1
ATOM 741 O O . LEU A 1 97 ? -22.979 22.208 69.497 1.00 88.38 97 LEU A O 1
ATOM 745 N N . ALA A 1 98 ? -21.070 22.759 68.457 1.00 85.94 98 ALA A N 1
ATOM 746 C CA . ALA A 1 98 ? -20.568 23.606 69.539 1.00 85.94 98 ALA A CA 1
ATOM 747 C C . ALA A 1 98 ? -21.411 24.880 69.766 1.00 85.94 98 ALA A C 1
ATOM 749 O O . ALA A 1 98 ? -21.507 25.351 70.900 1.00 85.94 98 ALA A O 1
ATOM 750 N N . ASP A 1 99 ? -22.013 25.438 68.711 1.00 87.25 99 ASP A N 1
ATOM 751 C CA . ASP A 1 99 ? -22.926 26.588 68.788 1.00 87.25 99 ASP A CA 1
ATOM 752 C C . ASP A 1 99 ? -24.317 26.164 69.294 1.00 87.25 99 ASP A C 1
ATOM 754 O O . ASP A 1 99 ? -24.900 26.812 70.165 1.00 87.25 99 ASP A O 1
ATOM 758 N N . TRP A 1 100 ? -24.822 25.020 68.824 1.00 88.25 100 TRP A N 1
ATOM 759 C CA . TRP A 1 100 ? -26.065 24.417 69.303 1.00 88.25 100 TRP A CA 1
ATOM 760 C C . TRP A 1 100 ? -25.994 24.095 70.800 1.00 88.25 100 TRP A C 1
ATOM 762 O O . TRP A 1 100 ? -26.914 24.435 71.541 1.00 88.25 100 TRP A O 1
ATOM 772 N N . LEU A 1 101 ? -24.875 23.536 71.278 1.00 85.62 101 LEU A N 1
ATOM 773 C CA . LEU A 1 101 ? -24.680 23.189 72.691 1.00 85.62 101 LEU A CA 1
ATOM 774 C C . LEU A 1 101 ? -24.729 24.390 73.643 1.00 85.62 101 LEU A C 1
ATOM 776 O O . LEU A 1 101 ? -25.101 24.219 74.799 1.00 85.62 101 LEU A O 1
ATOM 780 N N . GLN A 1 102 ? -24.386 25.597 73.184 1.00 83.62 102 GLN A N 1
ATOM 781 C CA . GLN A 1 102 ? -24.501 26.814 74.003 1.00 83.62 102 GLN A CA 1
ATOM 782 C C . GLN A 1 102 ? -25.954 27.259 74.198 1.00 83.62 102 GLN A C 1
ATOM 784 O O . GLN A 1 102 ? -26.254 27.979 75.148 1.00 83.62 102 GLN A O 1
ATOM 789 N N . ARG A 1 103 ? -26.843 26.855 73.284 1.00 82.31 103 ARG A N 1
ATOM 790 C CA . ARG A 1 103 ? -28.267 27.218 73.261 1.00 82.31 103 ARG A CA 1
ATOM 791 C C . ARG A 1 103 ? -29.178 26.083 73.733 1.00 82.31 103 ARG A C 1
ATOM 793 O O . ARG A 1 103 ? -30.357 26.328 73.970 1.00 82.31 103 ARG A O 1
ATOM 800 N N . ALA A 1 104 ? -28.657 24.862 73.827 1.00 78.25 104 ALA A N 1
ATOM 801 C CA . ALA A 1 104 ? -29.408 23.687 74.235 1.00 78.25 104 ALA A CA 1
ATOM 802 C C . ALA A 1 104 ? -29.768 23.747 75.730 1.00 78.25 104 ALA A C 1
ATOM 804 O O . ALA A 1 104 ? -28.927 24.028 76.581 1.00 78.25 104 ALA A O 1
ATOM 805 N N . ASP A 1 105 ? -31.022 23.436 76.042 1.00 72.56 105 ASP A N 1
ATOM 806 C CA . ASP A 1 105 ? -31.579 23.349 77.399 1.00 72.56 105 ASP A CA 1
ATOM 807 C C . ASP A 1 105 ? -31.417 21.952 78.032 1.00 72.56 105 ASP A C 1
ATOM 809 O O . ASP A 1 105 ? -31.732 21.753 79.204 1.00 72.56 105 ASP A O 1
ATOM 813 N N . GLY A 1 106 ? -30.908 20.982 77.264 1.00 69.94 106 GLY A N 1
ATOM 814 C CA . GLY A 1 106 ? -30.744 19.589 77.681 1.00 69.94 106 GLY A CA 1
ATOM 815 C C . GLY A 1 106 ? -32.026 18.751 77.616 1.00 69.94 106 GLY A C 1
ATOM 816 O O . GLY A 1 106 ? -31.999 17.584 78.015 1.00 69.94 106 GLY A O 1
ATOM 817 N N . GLU A 1 107 ? -33.138 19.299 77.110 1.00 72.62 107 GLU A N 1
ATOM 818 C CA . GLU A 1 107 ? -34.410 18.574 77.000 1.00 72.62 107 GLU A CA 1
ATOM 819 C C . GLU A 1 107 ? -34.499 17.709 75.736 1.00 72.62 107 GLU A C 1
ATOM 821 O O . GLU A 1 107 ? -35.144 16.656 75.763 1.00 72.62 107 GLU A O 1
ATOM 826 N N . ARG A 1 108 ? -33.828 18.115 74.648 1.00 79.94 108 ARG A N 1
ATOM 827 C CA . ARG A 1 108 ? -33.816 17.405 73.357 1.00 79.94 108 ARG A CA 1
ATOM 828 C C . ARG A 1 108 ? -32.396 17.137 72.837 1.00 79.94 108 ARG A C 1
ATOM 830 O O . ARG A 1 108 ? -31.511 17.963 73.065 1.00 79.94 108 ARG A O 1
ATOM 837 N N . PRO A 1 109 ? -32.163 16.015 72.130 1.00 84.25 109 PRO A N 1
ATOM 838 C CA . PRO A 1 109 ? -30.911 15.794 71.410 1.00 84.25 109 PRO A CA 1
ATOM 839 C C . PRO A 1 109 ? -30.778 16.723 70.200 1.00 84.25 109 PRO A C 1
ATOM 841 O O . PRO A 1 109 ? -31.740 17.363 69.777 1.00 84.25 109 PRO A O 1
ATOM 844 N N . HIS A 1 110 ? -29.585 16.757 69.607 1.00 88.06 110 HIS A N 1
ATOM 845 C CA . HIS A 1 110 ? -29.387 17.372 68.299 1.00 88.06 110 HIS A CA 1
ATOM 846 C C . HIS A 1 110 ? -30.006 16.470 67.225 1.00 88.06 110 HIS A C 1
ATOM 848 O O . HIS A 1 110 ? -29.541 15.347 67.010 1.00 88.06 110 HIS A O 1
ATOM 854 N N . GLU A 1 111 ? -31.047 16.946 66.547 1.00 89.50 111 GLU A N 1
ATOM 855 C CA . GLU A 1 111 ? -31.864 16.155 65.623 1.00 89.50 111 GLU A CA 1
ATOM 856 C C . GLU A 1 111 ? -31.578 16.470 64.149 1.00 89.50 111 GLU A C 1
ATOM 858 O O . GLU A 1 111 ? -30.776 17.340 63.805 1.00 89.50 111 GLU A O 1
ATOM 863 N N . LEU A 1 112 ? -32.262 15.758 63.245 1.00 89.56 112 LEU A N 1
ATOM 864 C CA . LEU A 1 112 ? -32.142 15.963 61.799 1.00 89.56 112 LEU A CA 1
ATOM 865 C C . LEU A 1 112 ? -32.502 17.394 61.380 1.00 89.56 112 LEU A C 1
ATOM 867 O O . LEU A 1 112 ? -31.868 17.946 60.488 1.00 89.56 112 LEU A O 1
ATOM 871 N N . ALA A 1 113 ? -33.482 18.022 62.031 1.00 89.69 113 ALA A N 1
ATOM 872 C CA . ALA A 1 113 ? -33.847 19.404 61.731 1.00 89.69 113 ALA A CA 1
ATOM 873 C C . ALA A 1 113 ? -32.717 20.396 62.064 1.00 89.69 113 ALA A C 1
ATOM 875 O O . ALA A 1 113 ? -32.488 21.325 61.293 1.00 89.69 113 ALA A O 1
ATOM 876 N N . ASP A 1 114 ? -31.987 20.174 63.162 1.00 90.12 114 ASP A N 1
ATOM 877 C CA . ASP A 1 114 ? -30.850 21.014 63.556 1.00 90.12 114 ASP A CA 1
ATOM 878 C C . ASP A 1 114 ? -29.655 20.794 62.606 1.00 90.12 114 ASP A C 1
ATOM 880 O O . ASP A 1 114 ? -29.022 21.753 62.162 1.00 90.12 114 ASP A O 1
ATOM 884 N N . LEU A 1 115 ? -29.409 19.541 62.190 1.00 89.25 115 LEU A N 1
ATOM 885 C CA . LEU A 1 115 ? -28.396 19.220 61.174 1.00 89.25 115 LEU A CA 1
ATOM 886 C C . LEU A 1 115 ? -28.719 19.883 59.829 1.00 89.25 115 LEU A C 1
ATOM 888 O O . LEU A 1 115 ? -27.827 20.394 59.153 1.00 89.25 115 LEU A O 1
ATOM 892 N N . PHE A 1 116 ? -29.996 19.894 59.443 1.00 87.94 116 PHE A N 1
ATOM 893 C CA . PHE A 1 116 ? -30.448 20.577 58.237 1.00 87.94 116 PHE A CA 1
ATOM 894 C C . PHE A 1 116 ? -30.121 22.074 58.305 1.00 87.94 116 PHE A C 1
ATOM 896 O O . PHE A 1 116 ? -29.583 22.620 57.341 1.00 87.94 116 PHE A O 1
ATOM 903 N N . ASP A 1 117 ? -30.380 22.726 59.441 1.00 88.06 117 ASP A N 1
ATOM 904 C CA . ASP A 1 117 ? -30.124 24.158 59.641 1.00 88.06 117 ASP A CA 1
ATOM 905 C C . ASP A 1 117 ? -28.627 24.504 59.619 1.00 88.06 117 ASP A C 1
ATOM 907 O O . ASP A 1 117 ? -28.247 25.527 59.041 1.00 88.06 117 ASP A O 1
ATOM 911 N N . TYR A 1 118 ? -27.764 23.636 60.160 1.00 87.56 118 TYR A N 1
ATOM 912 C CA . TYR A 1 118 ? -26.307 23.761 60.022 1.00 87.56 118 TYR A CA 1
ATOM 913 C C . TYR A 1 118 ? -25.862 23.726 58.564 1.00 87.56 118 TYR A C 1
ATOM 915 O O . TYR A 1 118 ? -25.166 24.627 58.090 1.00 87.56 118 TYR A O 1
ATOM 923 N N . VAL A 1 119 ? -26.292 22.702 57.827 1.00 82.06 119 VAL A N 1
ATOM 924 C CA . VAL A 1 119 ? -25.888 22.552 56.428 1.00 82.06 119 VAL A CA 1
ATOM 925 C C . VAL A 1 119 ? -26.473 23.671 55.567 1.00 82.06 119 VAL A C 1
ATOM 927 O O . VAL A 1 119 ? -25.808 24.132 54.648 1.00 82.06 119 VAL A O 1
ATOM 930 N N . THR A 1 120 ? -27.660 24.190 55.897 1.00 79.25 120 THR A N 1
ATOM 931 C CA . THR A 1 120 ? -28.230 25.369 55.218 1.00 79.25 120 THR A CA 1
ATOM 932 C C . THR A 1 120 ? -27.328 26.593 55.369 1.00 79.25 120 THR A C 1
ATOM 934 O O . THR A 1 120 ? -27.075 27.300 54.398 1.00 79.25 120 THR A O 1
ATOM 937 N N . ALA A 1 121 ? -26.828 26.837 56.583 1.00 79.31 121 ALA A N 1
ATOM 938 C CA . ALA A 1 121 ? -26.012 28.007 56.894 1.00 79.31 121 ALA A CA 1
ATOM 939 C C . ALA A 1 121 ? -24.589 27.937 56.311 1.00 79.31 121 ALA A C 1
ATOM 941 O O . ALA A 1 121 ? -23.945 28.972 56.143 1.00 79.31 121 ALA A O 1
ATOM 942 N N . THR A 1 122 ? -24.098 26.732 56.008 1.00 77.31 122 THR A N 1
ATOM 943 C CA . THR A 1 122 ? -22.698 26.477 55.625 1.00 77.31 122 THR A CA 1
ATOM 944 C C . THR A 1 122 ? -22.521 25.976 54.190 1.00 77.31 122 THR A C 1
ATOM 946 O O . THR A 1 122 ? -21.399 25.953 53.679 1.00 77.31 122 THR A O 1
ATOM 949 N N . ALA A 1 123 ? -23.601 25.598 53.498 1.00 69.75 123 ALA A N 1
ATOM 950 C CA . ALA A 1 123 ? -23.519 25.065 52.144 1.00 69.75 123 ALA A CA 1
ATOM 951 C C . ALA A 1 123 ? -23.044 26.117 51.121 1.00 69.75 123 ALA A C 1
ATOM 953 O O . ALA A 1 123 ? -23.564 27.236 51.083 1.00 69.75 123 ALA A O 1
ATOM 954 N N . PRO A 1 124 ? -22.120 25.756 50.209 1.00 65.88 124 PRO A N 1
ATOM 955 C CA . PRO A 1 124 ? -21.693 26.660 49.152 1.00 65.88 124 PRO A CA 1
ATOM 956 C C . PRO A 1 124 ? -22.851 26.974 48.180 1.00 65.88 124 PRO A C 1
ATOM 958 O O . PRO A 1 124 ? -23.618 26.060 47.824 1.00 65.88 124 PRO A O 1
ATOM 961 N N . PRO A 1 125 ? -22.966 28.234 47.702 1.00 57.53 125 PRO A N 1
ATOM 962 C CA . PRO A 1 125 ? -23.987 28.639 46.738 1.00 57.53 125 PRO A CA 1
ATOM 963 C C . PRO A 1 125 ? -23.957 27.758 45.481 1.00 57.53 125 PRO A C 1
ATOM 965 O O . PRO A 1 125 ? -22.901 27.546 44.890 1.00 57.53 125 PRO A O 1
ATOM 968 N N . GLY A 1 126 ? -25.117 27.244 45.058 1.00 53.19 126 GLY A N 1
ATOM 969 C CA . GLY A 1 126 ? -25.252 26.445 43.828 1.00 53.19 126 GLY A CA 1
ATOM 970 C C . GLY A 1 126 ? -24.976 24.936 43.953 1.00 53.19 126 GLY A C 1
ATOM 971 O O . GLY A 1 126 ? -25.061 24.226 42.951 1.00 53.19 126 GLY A O 1
ATOM 972 N N . SER A 1 127 ? -24.688 24.415 45.150 1.00 60.97 127 SER A N 1
ATOM 973 C CA . SER A 1 127 ? -24.559 22.966 45.394 1.00 60.97 127 SER A CA 1
ATOM 974 C C . SER A 1 127 ? -25.890 22.197 45.221 1.00 60.97 127 SER A C 1
ATOM 976 O O . SER A 1 127 ? -26.977 22.770 45.301 1.00 60.97 127 SER A O 1
ATOM 978 N N . LEU A 1 128 ? -25.825 20.872 44.993 1.00 53.88 128 LEU A N 1
ATOM 979 C CA . LEU A 1 128 ? -26.994 19.959 45.031 1.00 53.88 128 LEU A CA 1
ATOM 980 C C . LEU A 1 128 ? -27.805 20.142 46.321 1.00 53.88 128 LEU A C 1
ATOM 982 O O . LEU A 1 128 ? -29.034 20.218 46.301 1.00 53.88 128 LEU A O 1
ATOM 986 N N . THR A 1 129 ? -27.060 20.297 47.409 1.00 60.81 129 THR A N 1
ATOM 987 C CA . THR A 1 129 ? -27.513 20.722 48.719 1.00 60.81 129 THR A CA 1
ATOM 988 C C . THR A 1 129 ? -28.281 22.040 48.650 1.00 60.81 129 THR A C 1
ATOM 990 O O . THR A 1 129 ? -29.480 22.057 48.876 1.00 60.81 129 THR A O 1
ATOM 993 N N . ALA A 1 130 ? -27.703 23.133 48.158 1.00 60.72 130 ALA A N 1
ATOM 994 C CA . ALA A 1 130 ? -28.435 24.400 48.040 1.00 60.72 130 ALA A CA 1
ATOM 995 C C . ALA A 1 130 ? -29.813 24.288 47.325 1.00 60.72 130 ALA A C 1
ATOM 997 O O . ALA A 1 130 ? -30.730 25.041 47.646 1.00 60.72 130 ALA A O 1
ATOM 998 N N . ARG A 1 131 ? -30.022 23.313 46.421 1.00 60.06 131 ARG A N 1
ATOM 999 C CA . ARG A 1 131 ? -31.292 23.102 45.690 1.00 60.06 131 ARG A CA 1
ATOM 1000 C C . ARG A 1 131 ? -32.364 22.303 46.443 1.00 60.06 131 ARG A C 1
ATOM 1002 O O . ARG A 1 131 ? -33.518 22.737 46.443 1.00 60.06 131 ARG A O 1
ATOM 1009 N N . VAL A 1 132 ? -32.027 21.177 47.089 1.00 63.50 132 VAL A N 1
ATOM 1010 C CA . VAL A 1 132 ? -32.987 20.465 47.975 1.00 63.50 132 VAL A CA 1
ATOM 1011 C C . VAL A 1 132 ? -33.397 21.380 49.132 1.00 63.50 132 VAL A C 1
ATOM 1013 O O . VAL A 1 132 ? -34.551 21.389 49.554 1.00 63.50 132 VAL A O 1
ATOM 1016 N N . TRP A 1 133 ? -32.482 22.247 49.552 1.00 72.69 133 TRP A N 1
ATOM 1017 C CA . TRP A 1 133 ? -32.715 23.271 50.554 1.00 72.69 133 TRP A CA 1
ATOM 1018 C C . TRP A 1 133 ? -33.633 24.379 50.050 1.00 72.69 133 TRP A C 1
ATOM 1020 O O . TRP A 1 133 ? -34.626 24.655 50.709 1.00 72.69 133 TRP A O 1
ATOM 1030 N N . THR A 1 134 ? -33.402 24.926 48.851 1.00 69.12 134 THR A N 1
ATOM 1031 C CA . THR A 1 134 ? -34.320 25.905 48.232 1.00 69.12 134 THR A CA 1
ATOM 1032 C C . THR A 1 134 ? -35.740 25.336 48.113 1.00 69.12 134 THR A C 1
ATOM 1034 O O . THR A 1 134 ? -36.714 26.003 48.452 1.00 69.12 134 THR A O 1
ATOM 1037 N N . SER A 1 135 ? -35.863 24.070 47.703 1.00 72.88 135 SER A N 1
ATOM 1038 C CA . SER A 1 135 ? -37.155 23.376 47.582 1.00 72.88 135 SER A CA 1
ATOM 1039 C C . SER A 1 135 ? -37.828 23.190 48.948 1.00 72.88 135 SER A C 1
ATOM 1041 O O . SER A 1 135 ? -39.038 23.365 49.090 1.00 72.88 135 SER A O 1
ATOM 1043 N N . THR A 1 136 ? -37.040 22.884 49.983 1.00 82.31 136 THR A N 1
ATOM 1044 C CA . THR A 1 136 ? -37.527 22.741 51.362 1.00 82.31 136 THR A CA 1
ATOM 1045 C C . THR A 1 136 ? -37.927 24.094 51.950 1.00 82.31 136 THR A C 1
ATOM 1047 O O . THR A 1 136 ? -38.985 24.192 52.560 1.00 82.31 136 THR A O 1
ATOM 1050 N N . GLU A 1 137 ? -37.165 25.164 51.721 1.00 80.12 137 GLU A N 1
ATOM 1051 C CA . GLU A 1 137 ? -37.537 26.529 52.114 1.00 80.12 137 GLU A CA 1
ATOM 1052 C C . GLU A 1 137 ? -38.816 26.992 51.412 1.00 80.12 137 GLU A C 1
ATOM 1054 O O . GLU A 1 137 ? -39.700 27.562 52.051 1.00 80.12 137 GLU A O 1
ATOM 1059 N N . HIS A 1 138 ? -38.958 26.713 50.114 1.00 78.88 138 HIS A N 1
ATOM 1060 C CA . HIS A 1 138 ? -40.198 26.959 49.380 1.00 78.88 138 HIS A CA 1
ATOM 1061 C C . HIS A 1 138 ? -41.364 26.154 49.964 1.00 78.88 138 HIS A C 1
ATOM 1063 O O . HIS A 1 138 ? -42.457 26.690 50.134 1.00 78.88 138 HIS A O 1
ATOM 1069 N N . ALA A 1 139 ? -41.148 24.886 50.318 1.00 82.50 139 ALA A N 1
ATOM 1070 C CA . ALA A 1 139 ? -42.148 24.067 50.993 1.00 82.50 139 ALA A CA 1
ATOM 1071 C C . ALA A 1 139 ? -42.520 24.627 52.378 1.00 82.50 139 ALA A C 1
ATOM 1073 O O . ALA A 1 139 ? -43.704 24.699 52.689 1.00 82.50 139 ALA A O 1
ATOM 1074 N N . ILE A 1 140 ? -41.554 25.108 53.168 1.00 85.75 140 ILE A N 1
ATOM 1075 C CA . ILE A 1 140 ? -41.797 25.751 54.469 1.00 85.75 140 ILE A CA 1
ATOM 1076 C C . ILE A 1 140 ? -42.614 27.037 54.295 1.00 85.75 140 ILE A C 1
ATOM 1078 O O . ILE A 1 140 ? -43.577 27.245 55.027 1.00 85.75 140 ILE A O 1
ATOM 1082 N N . ARG A 1 141 ? -42.298 27.872 53.295 1.00 82.50 141 ARG A N 1
ATOM 1083 C CA . ARG A 1 141 ? -43.052 29.104 52.988 1.00 82.50 141 ARG A CA 1
ATOM 1084 C C . ARG A 1 141 ? -44.503 28.844 52.567 1.00 82.50 141 ARG A C 1
ATOM 1086 O O . ARG A 1 141 ? -45.333 29.736 52.710 1.00 82.50 141 ARG A O 1
ATOM 1093 N N . ARG A 1 142 ? -44.809 27.650 52.042 1.00 81.19 142 ARG A N 1
ATOM 1094 C CA . ARG A 1 142 ? -46.172 27.216 51.683 1.00 81.19 142 ARG A CA 1
ATOM 1095 C C . ARG A 1 142 ? -46.993 26.736 52.885 1.00 81.19 142 ARG A C 1
ATOM 1097 O O . ARG A 1 142 ? -48.202 26.556 52.747 1.00 81.19 142 ARG A O 1
ATOM 1104 N N . LEU A 1 143 ? -46.373 26.504 54.043 1.00 86.25 143 LEU A N 1
ATOM 1105 C CA . LEU A 1 143 ? -47.090 26.060 55.236 1.00 86.25 143 LEU A CA 1
ATOM 1106 C C . LEU A 1 143 ? -47.906 27.211 55.853 1.00 86.25 143 LEU A C 1
ATOM 1108 O O . LEU A 1 143 ? -47.436 28.349 55.884 1.00 86.25 143 LEU A O 1
ATOM 1112 N N . PRO A 1 144 ? -49.111 26.935 56.390 1.00 83.25 144 PRO A N 1
ATOM 1113 C CA . PRO A 1 144 ? -49.879 27.916 57.154 1.00 83.25 144 PRO A CA 1
ATOM 1114 C C . PRO A 1 144 ? -49.079 28.515 58.320 1.00 83.25 144 PRO A C 1
ATOM 1116 O O . PRO A 1 144 ? -48.314 27.803 58.972 1.00 83.25 144 PRO A O 1
ATOM 1119 N N . ALA A 1 145 ? -49.300 29.795 58.637 1.00 81.31 145 ALA A N 1
ATOM 1120 C CA . ALA A 1 145 ? -48.585 30.493 59.713 1.00 81.31 145 ALA A CA 1
ATOM 1121 C C . ALA A 1 145 ? -48.812 29.885 61.115 1.00 81.31 145 ALA A C 1
ATOM 1123 O O . ALA A 1 145 ? -47.987 30.074 62.003 1.00 81.31 145 ALA A O 1
ATOM 1124 N N . ASP A 1 146 ? -49.903 29.138 61.312 1.00 85.69 146 ASP A N 1
ATOM 1125 C CA . ASP A 1 146 ? -50.237 28.430 62.554 1.00 85.69 146 ASP A CA 1
ATOM 1126 C C . ASP A 1 146 ? -49.671 26.993 62.611 1.00 85.69 146 ASP A C 1
ATOM 1128 O O . ASP A 1 146 ? -50.040 26.200 63.482 1.00 85.69 146 ASP A O 1
ATOM 1132 N N . THR A 1 147 ? -48.798 26.622 61.668 1.00 87.50 147 THR A N 1
ATOM 1133 C CA . THR A 1 147 ? -48.213 25.279 61.610 1.00 87.50 147 THR A CA 1
ATOM 1134 C C . THR A 1 147 ? -47.283 25.041 62.809 1.00 87.50 147 THR A C 1
ATOM 1136 O O . THR A 1 147 ? -46.358 25.825 63.021 1.00 87.50 147 THR A O 1
ATOM 1139 N N . PRO A 1 148 ? -47.470 23.949 63.579 1.00 88.50 148 PRO A N 1
ATOM 1140 C CA . PRO A 1 148 ? -46.603 23.628 64.712 1.00 88.50 148 PRO A CA 1
ATOM 1141 C C . PRO A 1 148 ? -45.132 23.488 64.305 1.00 88.50 148 PRO A C 1
ATOM 1143 O O . PRO A 1 148 ? -44.833 22.921 63.250 1.00 88.50 148 PRO A O 1
ATOM 1146 N N . ALA A 1 149 ? -44.212 23.913 65.177 1.00 86.75 149 ALA A N 1
ATOM 1147 C CA . ALA A 1 149 ? -42.767 23.805 64.945 1.00 86.75 149 ALA A CA 1
ATOM 1148 C C . ALA A 1 149 ? -42.320 22.362 64.629 1.00 86.75 149 ALA A C 1
ATOM 1150 O O . ALA A 1 149 ? -41.451 22.149 63.783 1.00 86.75 149 ALA A O 1
ATOM 1151 N N . ASP A 1 150 ? -42.977 21.366 65.227 1.00 88.75 150 ASP A N 1
ATOM 1152 C CA . ASP A 1 150 ? -42.706 19.943 64.995 1.00 88.75 150 ASP A CA 1
ATOM 1153 C C . ASP A 1 150 ? -43.027 19.490 63.565 1.00 88.75 150 ASP A C 1
ATOM 1155 O O . ASP A 1 150 ? -42.312 18.662 63.008 1.00 88.75 150 ASP A O 1
ATOM 1159 N N . ALA A 1 151 ? -44.035 20.077 62.908 1.00 89.12 151 ALA A N 1
ATOM 1160 C CA . ALA A 1 151 ? -44.320 19.781 61.503 1.00 89.12 151 ALA A CA 1
ATOM 1161 C C . ALA A 1 151 ? -43.247 20.364 60.564 1.00 89.12 151 ALA A C 1
ATOM 1163 O O . ALA A 1 151 ? -42.921 19.756 59.545 1.00 89.12 151 ALA A O 1
ATOM 1164 N N . VAL A 1 152 ? -42.654 21.509 60.918 1.00 90.62 152 VAL A N 1
ATOM 1165 C CA . VAL A 1 152 ? -41.516 22.085 60.180 1.00 90.62 152 VAL A CA 1
ATOM 1166 C C . VAL A 1 152 ? -40.257 21.236 60.388 1.00 90.62 152 VAL A C 1
ATOM 1168 O O . VAL A 1 152 ? -39.554 20.942 59.421 1.00 90.62 152 VAL A O 1
ATOM 1171 N N . ARG A 1 153 ? -39.998 20.776 61.622 1.00 90.94 153 ARG A N 1
ATOM 1172 C CA . ARG A 1 153 ? -38.914 19.823 61.934 1.00 90.94 153 ARG A CA 1
ATOM 1173 C C . ARG A 1 153 ? -39.071 18.518 61.149 1.00 90.94 153 ARG A C 1
ATOM 1175 O O . ARG A 1 153 ? -38.102 18.044 60.561 1.00 90.94 153 ARG A O 1
ATOM 1182 N N . LEU A 1 154 ? -40.296 17.993 61.063 1.00 92.31 154 LEU A N 1
ATOM 1183 C CA . LEU A 1 154 ? -40.626 16.803 60.275 1.00 92.31 154 LEU A CA 1
ATOM 1184 C C . LEU A 1 154 ? -40.301 16.986 58.789 1.00 92.31 154 LEU A C 1
ATOM 1186 O O . LEU A 1 154 ? -39.698 16.111 58.174 1.00 92.31 154 LEU A O 1
ATOM 1190 N N . LEU A 1 155 ? -40.669 18.132 58.215 1.00 91.44 155 LEU A N 1
ATOM 1191 C CA . LEU A 1 155 ? -40.397 18.443 56.813 1.00 91.44 155 LEU A CA 1
ATOM 1192 C C . LEU A 1 155 ? -38.887 18.496 56.519 1.00 91.44 155 LEU A C 1
ATOM 1194 O O . LEU A 1 155 ? -38.437 17.917 55.531 1.00 91.44 155 LEU A O 1
ATOM 1198 N N . LYS A 1 156 ? -38.098 19.121 57.406 1.00 91.81 156 LYS A N 1
ATOM 1199 C CA . LYS A 1 156 ? -36.625 19.143 57.315 1.00 91.81 156 LYS A CA 1
ATOM 1200 C C . LYS A 1 156 ? -36.023 17.736 57.412 1.00 91.81 156 LYS A C 1
ATOM 1202 O O . LYS A 1 156 ? -35.113 17.402 56.656 1.00 91.81 156 LYS A O 1
ATOM 1207 N N . ALA A 1 157 ? -36.558 16.889 58.295 1.00 91.31 157 ALA A N 1
ATOM 1208 C CA . ALA A 1 157 ? -36.133 15.496 58.420 1.00 91.31 157 ALA A CA 1
ATOM 1209 C C . ALA A 1 157 ? -36.420 14.683 57.143 1.00 91.31 157 ALA A C 1
ATOM 1211 O O . ALA A 1 157 ? -35.539 13.964 56.672 1.00 91.31 157 ALA A O 1
ATOM 1212 N N . ILE A 1 158 ? -37.607 14.840 56.541 1.00 91.00 158 ILE A N 1
ATOM 1213 C CA . ILE A 1 158 ? -37.962 14.208 55.256 1.00 91.00 158 ILE A CA 1
ATOM 1214 C C . ILE A 1 158 ? -36.995 14.653 54.150 1.00 91.00 158 ILE A C 1
ATOM 1216 O O . ILE A 1 158 ? -36.514 13.812 53.394 1.00 91.00 158 ILE A O 1
ATOM 1220 N N . ALA A 1 159 ? -36.658 15.945 54.083 1.00 87.69 159 ALA A N 1
ATOM 1221 C CA . ALA A 1 159 ? -35.733 16.475 53.082 1.00 87.69 159 ALA A CA 1
ATOM 1222 C C . ALA A 1 159 ? -34.317 15.877 53.199 1.00 87.69 159 ALA A C 1
ATOM 1224 O O . ALA A 1 159 ? -33.734 15.478 52.189 1.00 87.69 159 ALA A O 1
ATOM 1225 N N . LEU A 1 160 ? -33.775 15.754 54.419 1.00 87.25 160 LEU A N 1
ATOM 1226 C CA . LEU A 1 160 ? -32.477 15.101 54.635 1.00 87.25 160 LEU A CA 1
ATOM 1227 C C . LEU A 1 160 ? -32.512 13.608 54.300 1.00 87.25 160 LEU A C 1
ATOM 1229 O O . LEU A 1 160 ? -31.609 13.108 53.630 1.00 87.25 160 LEU A O 1
ATOM 1233 N N . LEU A 1 161 ? -33.556 12.894 54.728 1.00 87.25 161 LEU A N 1
ATOM 1234 C CA . LEU A 1 161 ? -33.712 11.467 54.436 1.00 87.25 161 LEU A CA 1
ATOM 1235 C C . LEU A 1 161 ? -33.866 11.209 52.932 1.00 87.25 161 LEU A C 1
ATOM 1237 O O . LEU A 1 161 ? -33.318 10.239 52.421 1.00 87.25 161 LEU A O 1
ATOM 1241 N N . GLN A 1 162 ? -34.539 12.094 52.199 1.00 83.81 162 GLN A N 1
ATOM 1242 C CA . GLN A 1 162 ? -34.628 12.008 50.743 1.00 83.81 162 GLN A CA 1
ATOM 1243 C C . GLN A 1 162 ? -33.274 12.235 50.057 1.00 83.81 162 GLN A C 1
ATOM 1245 O O . GLN A 1 162 ? -32.994 11.606 49.039 1.00 83.81 162 GLN A O 1
ATOM 1250 N N . LEU A 1 163 ? -32.442 13.131 50.589 1.00 80.19 163 LEU A N 1
ATOM 1251 C CA . LEU A 1 163 ? -31.149 13.464 49.996 1.00 80.19 163 LEU A CA 1
ATOM 1252 C C . LEU A 1 163 ? -30.098 12.363 50.210 1.00 80.19 163 LEU A C 1
ATOM 1254 O O . LEU A 1 163 ? -29.388 11.989 49.276 1.00 80.19 163 LEU A O 1
ATOM 1258 N N . VAL A 1 164 ? -29.962 11.882 51.450 1.00 79.62 164 VAL A N 1
ATOM 1259 C CA . VAL A 1 164 ? -28.838 11.021 51.874 1.00 79.62 164 VAL A CA 1
ATOM 1260 C C . VAL A 1 164 ? -29.267 9.729 52.561 1.00 79.62 164 VAL A C 1
ATOM 1262 O O . VAL A 1 164 ? -28.416 8.883 52.831 1.00 79.62 164 VAL A O 1
ATOM 1265 N N . GLY A 1 165 ? -30.563 9.532 52.811 1.00 73.69 165 GLY A N 1
ATOM 1266 C CA . GLY A 1 165 ? -31.072 8.366 53.534 1.00 73.69 165 GLY A CA 1
ATOM 1267 C C . GLY A 1 165 ? -30.720 7.042 52.860 1.00 73.69 165 GLY A C 1
ATOM 1268 O O . GLY A 1 165 ? -30.254 6.130 53.535 1.00 73.69 165 GLY A O 1
ATOM 1269 N N . SER A 1 166 ? -30.803 6.958 51.527 1.00 71.06 166 SER A N 1
ATOM 1270 C CA . SER A 1 166 ? -30.490 5.725 50.788 1.00 71.06 166 SER A CA 1
ATOM 1271 C C . SER A 1 166 ? -29.042 5.251 50.953 1.00 71.06 166 SER A C 1
ATOM 1273 O O . SER A 1 166 ? -28.759 4.074 50.769 1.00 71.06 166 SER A O 1
ATOM 1275 N N . VAL A 1 167 ? -28.111 6.152 51.289 1.00 68.62 167 VAL A N 1
ATOM 1276 C CA . VAL A 1 167 ? -26.698 5.810 51.537 1.00 68.62 167 VAL A CA 1
ATOM 1277 C C . VAL A 1 167 ? -26.520 5.138 52.904 1.00 68.62 167 VAL A C 1
ATOM 1279 O O . VAL A 1 167 ? -25.581 4.367 53.088 1.00 68.62 167 VAL A O 1
ATOM 1282 N N . ALA A 1 168 ? -27.421 5.417 53.846 1.00 66.62 168 ALA A N 1
ATOM 1283 C CA . ALA A 1 168 ? -27.460 4.828 55.182 1.00 66.62 168 ALA A CA 1
ATOM 1284 C C . ALA A 1 168 ? -28.544 3.740 55.328 1.00 66.62 168 ALA A C 1
ATOM 1286 O O . ALA A 1 168 ? -28.838 3.341 56.448 1.00 66.62 168 ALA A O 1
ATOM 1287 N N . ASP A 1 169 ? -29.149 3.299 54.216 1.00 72.31 169 ASP A N 1
ATOM 1288 C CA . ASP A 1 169 ? -30.323 2.407 54.173 1.00 72.31 169 ASP A CA 1
ATOM 1289 C C . ASP A 1 169 ? -31.519 2.901 55.016 1.00 72.31 169 ASP A C 1
ATOM 1291 O O . ASP A 1 169 ? -32.342 2.142 55.521 1.00 72.31 169 ASP A O 1
ATOM 1295 N N . LEU A 1 170 ? -31.624 4.223 55.163 1.00 79.75 170 LEU A N 1
ATOM 1296 C CA . LEU A 1 170 ? -32.710 4.902 55.853 1.00 79.75 170 LEU A CA 1
ATOM 1297 C C . LEU A 1 170 ? -33.672 5.504 54.833 1.00 79.75 170 LEU A C 1
ATOM 1299 O O . LEU A 1 170 ? -33.280 6.101 53.830 1.00 79.75 170 LEU A O 1
ATOM 1303 N N . ARG A 1 171 ? -34.964 5.414 55.122 1.00 83.31 171 ARG A N 1
ATOM 1304 C CA . ARG A 1 171 ? -36.017 6.035 54.316 1.00 83.31 171 ARG A CA 1
ATOM 1305 C C . ARG A 1 171 ? -36.945 6.829 55.213 1.00 83.31 171 ARG A C 1
ATOM 1307 O O . ARG A 1 171 ? -37.095 6.535 56.392 1.00 83.31 171 ARG A O 1
ATOM 1314 N N . ALA A 1 172 ? -37.603 7.830 54.646 1.00 88.00 172 ALA A N 1
ATOM 1315 C CA . ALA A 1 172 ? -38.631 8.597 55.339 1.00 88.00 172 ALA A CA 1
ATOM 1316 C C . ALA A 1 172 ? -39.939 7.788 55.452 1.00 88.00 172 ALA A C 1
ATOM 1318 O O . ALA A 1 172 ? -40.972 8.177 54.912 1.00 88.00 172 ALA A O 1
ATOM 1319 N N . ASP A 1 173 ? -39.892 6.627 56.104 1.00 87.75 173 ASP A N 1
ATOM 1320 C CA . ASP A 1 173 ? -41.063 5.837 56.484 1.00 87.75 173 ASP A CA 1
ATOM 1321 C C . ASP A 1 173 ? -41.609 6.281 57.853 1.00 87.75 173 ASP A C 1
ATOM 1323 O O . ASP A 1 173 ? -41.001 7.084 58.563 1.00 87.75 173 ASP A O 1
ATOM 1327 N N . LYS A 1 174 ? -42.798 5.794 58.233 1.00 86.31 174 LYS A N 1
ATOM 1328 C CA . LYS A 1 174 ? -43.440 6.215 59.490 1.00 86.31 174 LYS A CA 1
ATOM 1329 C C . LYS A 1 174 ? -42.583 5.887 60.715 1.00 86.31 174 LYS A C 1
ATOM 1331 O O . LYS A 1 174 ? -42.535 6.690 61.638 1.00 86.31 174 LYS A O 1
ATOM 1336 N N . THR A 1 175 ? -41.895 4.748 60.704 1.00 84.12 175 THR A N 1
ATOM 1337 C CA . THR A 1 175 ? -41.023 4.282 61.790 1.00 84.12 175 THR A CA 1
ATOM 1338 C C . THR A 1 175 ? -39.831 5.211 61.998 1.00 84.12 175 THR A C 1
ATOM 1340 O O . THR A 1 175 ? -39.611 5.702 63.104 1.00 84.12 175 THR A O 1
ATOM 1343 N N . THR A 1 176 ? -39.127 5.550 60.921 1.00 84.75 176 THR A N 1
ATOM 1344 C CA . THR A 1 176 ? -37.963 6.441 60.958 1.00 84.75 176 THR A CA 1
ATOM 1345 C C . THR A 1 176 ? -38.373 7.858 61.338 1.00 84.75 176 THR A C 1
ATOM 1347 O O . THR A 1 176 ? -37.716 8.496 62.157 1.00 84.75 176 THR A O 1
ATOM 1350 N N . LEU A 1 177 ? -39.489 8.354 60.792 1.00 88.94 177 LEU A N 1
ATOM 1351 C CA . LEU A 1 177 ? -39.975 9.707 61.078 1.00 88.94 177 LEU A CA 1
ATOM 1352 C C . LEU A 1 177 ? -40.520 9.859 62.505 1.00 88.94 177 LEU A C 1
ATOM 1354 O O . LEU A 1 177 ? -40.348 10.918 63.105 1.00 88.94 177 LEU A O 1
ATOM 1358 N N . LYS A 1 178 ? -41.135 8.809 63.064 1.00 86.06 178 LYS A N 1
ATOM 1359 C CA . LYS A 1 178 ? -41.539 8.758 64.477 1.00 86.06 178 LYS A CA 1
ATOM 1360 C C . LYS A 1 178 ? -40.331 8.915 65.391 1.00 86.06 178 LYS A C 1
ATOM 1362 O O . LYS A 1 178 ? -40.349 9.756 66.287 1.00 86.06 178 LYS A O 1
ATOM 1367 N N . SER A 1 179 ? -39.285 8.136 65.115 1.00 82.81 179 SER A N 1
ATOM 1368 C CA . SER A 1 179 ? -38.022 8.180 65.849 1.00 82.81 179 SER A CA 1
ATOM 1369 C C . SER A 1 179 ? -37.349 9.551 65.719 1.00 82.81 179 SER A C 1
ATOM 1371 O O . SER A 1 179 ? -36.996 10.159 66.721 1.00 82.81 179 SER A O 1
ATOM 1373 N N . ALA A 1 180 ? -37.287 10.113 64.505 1.00 84.00 180 ALA A N 1
ATOM 1374 C CA . ALA A 1 180 ? -36.650 11.407 64.234 1.00 84.00 180 ALA A CA 1
ATOM 1375 C C . ALA A 1 180 ? -37.229 12.600 65.016 1.00 84.00 180 ALA A C 1
ATOM 1377 O O . ALA A 1 180 ? -36.515 13.578 65.222 1.00 84.00 180 ALA A O 1
ATOM 1378 N N . LEU A 1 181 ? -38.505 12.542 65.410 1.00 82.25 181 LEU A N 1
ATOM 1379 C CA . LEU A 1 181 ? -39.197 13.593 66.172 1.00 82.25 181 LEU A CA 1
ATOM 1380 C C . LEU A 1 181 ? -39.454 13.232 67.633 1.00 82.25 181 LEU A C 1
ATOM 1382 O O . LEU A 1 181 ? -39.964 14.078 68.366 1.00 82.25 181 LEU A O 1
ATOM 1386 N N . ASN A 1 182 ? -39.176 11.987 68.032 1.00 77.94 182 ASN A N 1
ATOM 1387 C CA . ASN A 1 182 ? -39.514 11.449 69.346 1.00 77.94 182 ASN A CA 1
ATOM 1388 C C . ASN A 1 182 ? -40.974 11.757 69.763 1.00 77.94 182 ASN A C 1
ATOM 1390 O O . ASN A 1 182 ? -41.237 12.392 70.786 1.00 77.94 182 ASN A O 1
ATOM 1394 N N . THR A 1 183 ? -41.939 11.370 68.919 1.00 82.69 183 THR A N 1
ATOM 1395 C CA . THR A 1 183 ? -43.365 11.720 69.084 1.00 82.69 183 THR A CA 1
ATOM 1396 C C . THR A 1 183 ? -44.295 10.498 69.031 1.00 82.69 183 THR A C 1
ATOM 1398 O O . THR A 1 183 ? -43.882 9.404 68.646 1.00 82.69 183 THR A O 1
ATOM 1401 N N . SER A 1 184 ? -45.565 10.669 69.425 1.00 84.12 184 SER A N 1
ATOM 1402 C CA . SER A 1 184 ? -46.577 9.601 69.359 1.00 84.12 184 SER A CA 1
ATOM 1403 C C . SER A 1 184 ? -47.106 9.407 67.934 1.00 84.12 184 SER A C 1
ATOM 1405 O O . SER A 1 184 ? -47.051 10.326 67.112 1.00 84.12 184 SER A O 1
ATOM 1407 N N . ASP A 1 185 ? -47.659 8.227 67.637 1.00 83.25 185 ASP A N 1
ATOM 1408 C CA . ASP A 1 185 ? -48.197 7.919 66.303 1.00 83.25 185 ASP A CA 1
ATOM 1409 C C . ASP A 1 185 ? -49.342 8.867 65.914 1.00 83.25 185 ASP A C 1
ATOM 1411 O O . ASP A 1 185 ? -49.427 9.302 64.764 1.00 83.25 185 ASP A O 1
ATOM 1415 N N . GLU A 1 186 ? -50.185 9.260 66.875 1.00 86.44 186 GLU A N 1
ATOM 1416 C CA . GLU A 1 186 ? -51.293 10.189 66.636 1.00 86.44 186 GLU A CA 1
ATOM 1417 C C . GLU A 1 186 ? -50.786 11.579 66.245 1.00 86.44 186 GLU A C 1
ATOM 1419 O O . GLU A 1 186 ? -51.301 12.190 65.306 1.00 86.44 186 GLU A O 1
ATOM 1424 N N . ARG A 1 187 ? -49.756 12.082 66.938 1.00 87.06 187 ARG A N 1
ATOM 1425 C CA . ARG A 1 187 ? -49.151 13.388 66.639 1.00 87.06 187 ARG A CA 1
ATOM 1426 C C . ARG A 1 187 ? -48.389 13.363 65.319 1.00 87.06 187 ARG A C 1
ATOM 1428 O O . ARG A 1 187 ? -48.518 14.295 64.526 1.00 87.06 187 ARG A O 1
ATOM 1435 N N . LEU A 1 188 ? -47.654 12.285 65.038 1.00 89.56 188 LEU A N 1
ATOM 1436 C CA . LEU A 1 188 ? -46.974 12.104 63.755 1.00 89.56 188 LEU A CA 1
ATOM 1437 C C . LEU A 1 188 ? -47.971 12.136 62.589 1.00 89.56 188 LEU A C 1
ATOM 1439 O O . LEU A 1 188 ? -47.749 12.853 61.613 1.00 89.56 188 LEU A O 1
ATOM 1443 N N . GLU A 1 189 ? -49.088 11.412 62.691 1.00 91.12 189 GLU A N 1
ATOM 1444 C CA . GLU A 1 189 ? -50.100 11.388 61.632 1.00 91.12 189 GLU A CA 1
ATOM 1445 C C . GLU A 1 189 ? -50.793 12.750 61.470 1.00 91.12 189 GLU A C 1
ATOM 1447 O O . GLU A 1 189 ? -51.085 13.153 60.341 1.00 91.12 189 GLU A O 1
ATOM 1452 N N . GLN A 1 190 ? -51.002 13.503 62.556 1.00 90.25 190 GLN A N 1
ATOM 1453 C CA . GLN A 1 190 ? -51.491 14.887 62.487 1.00 90.25 190 GLN A CA 1
ATOM 1454 C C . GLN A 1 190 ? -50.525 15.785 61.699 1.00 90.25 190 GLN A C 1
ATOM 1456 O O . GLN A 1 190 ? -50.958 16.511 60.800 1.00 90.25 190 GLN A O 1
ATOM 1461 N N . HIS A 1 191 ? -49.218 15.710 61.973 1.00 92.00 191 HIS A N 1
ATOM 1462 C CA . HIS A 1 191 ? -48.209 16.486 61.248 1.00 92.00 191 HIS A CA 1
ATOM 1463 C C . HIS A 1 191 ? -48.096 16.057 59.776 1.00 92.00 191 HIS A C 1
ATOM 1465 O O . HIS A 1 191 ? -48.144 16.913 58.892 1.00 92.00 191 HIS A O 1
ATOM 1471 N N . LEU A 1 192 ? -48.043 14.752 59.483 1.00 90.69 192 LEU A N 1
ATOM 1472 C CA . LEU A 1 192 ? -48.018 14.223 58.111 1.00 90.69 192 LEU A CA 1
ATOM 1473 C C . LEU A 1 192 ? -49.276 14.599 57.320 1.00 90.69 192 LEU A C 1
ATOM 1475 O O . LEU A 1 192 ? -49.199 14.915 56.134 1.00 90.69 192 LEU A O 1
ATOM 1479 N N . SER A 1 193 ? -50.449 14.585 57.954 1.00 88.69 193 SER A N 1
ATOM 1480 C CA . SER A 1 193 ? -51.704 15.011 57.323 1.00 88.69 193 SER A CA 1
ATOM 1481 C C . SER A 1 193 ? -51.693 16.496 56.991 1.00 88.69 193 SER A C 1
ATOM 1483 O O . SER A 1 193 ? -52.126 16.876 55.906 1.00 88.69 193 SER A O 1
ATOM 1485 N N . ARG A 1 194 ? -51.128 17.328 57.870 1.00 87.56 194 ARG A N 1
ATOM 1486 C CA . ARG A 1 194 ? -50.999 18.771 57.644 1.00 87.56 194 ARG A CA 1
ATOM 1487 C C . ARG A 1 194 ? -50.019 19.093 56.512 1.00 87.56 194 ARG A C 1
ATOM 1489 O O . ARG A 1 194 ? -50.349 19.894 55.643 1.00 87.56 194 ARG A O 1
ATOM 1496 N N . LEU A 1 195 ? -48.865 18.420 56.467 1.00 89.19 195 LEU A N 1
ATOM 1497 C CA . LEU A 1 195 ? -47.883 18.562 55.381 1.00 89.19 195 LEU A CA 1
ATOM 1498 C C . LEU A 1 195 ? -48.444 18.085 54.027 1.00 89.19 195 LEU A C 1
ATOM 1500 O O . LEU A 1 195 ? -48.297 18.768 53.014 1.00 89.19 195 LEU A O 1
ATOM 1504 N N . ARG A 1 196 ? -49.161 16.953 54.005 1.00 87.75 196 ARG A N 1
ATOM 1505 C CA . ARG A 1 196 ? -49.874 16.483 52.802 1.00 87.75 196 ARG A CA 1
ATOM 1506 C C . ARG A 1 196 ? -50.960 17.462 52.361 1.00 87.75 196 ARG A C 1
ATOM 1508 O O . ARG A 1 196 ? -51.062 17.749 51.175 1.00 87.75 196 ARG A O 1
ATOM 1515 N N . GLY A 1 197 ? -51.739 17.999 53.303 1.00 81.62 197 GLY A N 1
ATOM 1516 C CA . GLY A 1 197 ? -52.778 18.994 53.027 1.00 81.62 197 GLY A CA 1
ATOM 1517 C C . GLY A 1 197 ? -52.222 20.278 52.403 1.00 81.62 197 GLY A C 1
ATOM 1518 O O . GLY A 1 197 ? -52.850 20.851 51.521 1.00 81.62 197 GLY A O 1
ATOM 1519 N N . ALA A 1 198 ? -51.006 20.677 52.787 1.00 82.38 198 ALA A N 1
ATOM 1520 C CA . ALA A 1 198 ? -50.277 21.796 52.188 1.00 82.38 198 ALA A CA 1
ATOM 1521 C C . ALA A 1 198 ? -49.547 21.442 50.871 1.00 82.38 198 ALA A C 1
ATOM 1523 O O . ALA A 1 198 ? -48.855 22.288 50.306 1.00 82.38 198 ALA A O 1
ATOM 1524 N N . SER A 1 199 ? -49.677 20.205 50.371 1.00 81.38 199 SER A N 1
ATOM 1525 C CA . SER A 1 199 ? -48.997 19.704 49.165 1.00 81.38 199 SER A CA 1
ATOM 1526 C C . SER A 1 199 ? -47.471 19.888 49.189 1.00 81.38 199 SER A C 1
ATOM 1528 O O . SER A 1 199 ? -46.848 20.152 48.158 1.00 81.38 199 SER A O 1
ATOM 1530 N N . THR A 1 200 ? -46.856 19.777 50.370 1.00 82.56 200 THR A N 1
ATOM 1531 C CA . THR A 1 200 ? -45.397 19.887 50.541 1.00 82.56 200 THR A CA 1
ATOM 1532 C C . THR A 1 200 ? -44.691 18.536 50.504 1.00 82.56 200 THR A C 1
ATOM 1534 O O . THR A 1 200 ? -43.499 18.482 50.208 1.00 82.56 200 THR A O 1
ATOM 1537 N N . ILE A 1 201 ? -45.418 17.443 50.760 1.00 87.00 201 ILE A N 1
ATOM 1538 C CA . ILE A 1 201 ? -44.903 16.068 50.726 1.00 87.00 201 ILE A CA 1
ATOM 1539 C C . ILE A 1 201 ? -45.858 15.128 49.983 1.00 87.00 201 ILE A C 1
ATOM 1541 O O . ILE A 1 201 ? -47.074 15.326 49.991 1.00 87.00 201 ILE A O 1
ATOM 1545 N N . VAL A 1 202 ? -45.311 14.058 49.405 1.00 85.56 202 VAL A N 1
ATOM 1546 C CA . VAL A 1 202 ? -46.055 12.969 48.756 1.00 85.56 202 VAL A CA 1
ATOM 1547 C C . VAL A 1 202 ? -45.614 11.618 49.318 1.00 85.56 202 VAL A C 1
ATOM 1549 O O . VAL A 1 202 ? -44.443 11.415 49.625 1.00 85.56 202 VAL A O 1
ATOM 1552 N N . TYR A 1 203 ? -46.547 10.672 49.454 1.00 83.31 203 TYR A N 1
ATOM 1553 C CA . TYR A 1 203 ? -46.224 9.293 49.828 1.00 83.31 203 TYR A CA 1
ATOM 1554 C C . TYR A 1 203 ? -46.076 8.421 48.577 1.00 83.31 203 TYR A C 1
ATOM 1556 O O . TYR A 1 203 ? -47.037 8.235 47.825 1.00 83.31 203 TYR A O 1
ATOM 1564 N N . ARG A 1 204 ? -44.884 7.860 48.346 1.00 78.06 204 ARG A N 1
ATOM 1565 C CA . ARG A 1 204 ? -44.598 6.988 47.198 1.00 78.06 204 ARG A CA 1
ATOM 1566 C C . ARG A 1 204 ? -44.786 5.524 47.591 1.00 78.06 204 ARG A C 1
ATOM 1568 O O . ARG A 1 204 ? -43.929 4.938 48.246 1.00 78.06 204 ARG A O 1
ATOM 1575 N N . ARG A 1 205 ? -45.891 4.909 47.148 1.00 70.62 205 ARG A N 1
ATOM 1576 C CA . ARG A 1 205 ? -46.258 3.520 47.506 1.00 70.62 205 ARG A CA 1
ATOM 1577 C C . ARG A 1 205 ? -45.158 2.493 47.201 1.00 70.62 205 ARG A C 1
ATOM 1579 O O . ARG A 1 205 ? -44.927 1.619 48.025 1.00 70.62 205 ARG A O 1
ATOM 1586 N N . PHE A 1 206 ? -44.461 2.624 46.070 1.00 58.41 206 PHE A N 1
ATOM 1587 C CA . PHE A 1 206 ? -43.405 1.687 45.658 1.00 58.41 206 PHE A CA 1
ATOM 1588 C C . PHE A 1 206 ? -42.121 1.790 46.504 1.00 58.41 206 PHE A C 1
ATOM 1590 O O . PHE A 1 206 ? -41.440 0.790 46.693 1.00 58.41 206 PHE A O 1
ATOM 1597 N N . LYS A 1 207 ? -41.816 2.973 47.058 1.00 66.38 207 LYS A N 1
ATOM 1598 C CA . LYS A 1 207 ? -40.692 3.196 47.993 1.00 66.38 207 LYS A CA 1
ATOM 1599 C C . LYS A 1 207 ? -41.082 3.023 49.462 1.00 66.38 207 LYS A C 1
ATOM 1601 O O . LYS A 1 207 ? -40.210 2.986 50.325 1.00 66.38 207 LYS A O 1
ATOM 1606 N N . GLN A 1 208 ? -42.385 2.961 49.742 1.00 79.00 208 GLN A N 1
ATOM 1607 C CA . GLN A 1 208 ? -42.969 2.988 51.085 1.00 79.00 208 GLN A CA 1
ATOM 1608 C C . GLN A 1 208 ? -42.494 4.175 51.948 1.00 79.00 208 GLN A C 1
ATOM 1610 O O . GLN A 1 208 ? -42.450 4.076 53.171 1.00 79.00 208 GLN A O 1
ATOM 1615 N N . ALA A 1 209 ? -42.179 5.313 51.324 1.00 85.25 209 ALA A N 1
ATOM 1616 C CA . ALA A 1 209 ? -41.587 6.475 51.986 1.00 85.25 209 ALA A CA 1
ATOM 1617 C C . ALA A 1 209 ? -42.251 7.794 51.555 1.00 85.25 209 ALA A C 1
ATOM 1619 O O . ALA A 1 209 ? -42.855 7.889 50.479 1.00 85.25 209 ALA A O 1
ATOM 1620 N N . PHE A 1 210 ? -42.138 8.807 52.413 1.00 86.06 210 PHE A N 1
ATOM 1621 C CA . PHE A 1 210 ? -42.514 10.188 52.127 1.00 86.06 210 PHE A CA 1
ATOM 1622 C C . PHE A 1 210 ? -41.365 10.921 51.422 1.00 86.06 210 PHE A C 1
ATOM 1624 O O . PHE A 1 210 ? -40.209 10.783 51.802 1.00 86.06 210 PHE A O 1
ATOM 1631 N N . GLU A 1 211 ? -41.682 11.724 50.413 1.00 85.81 211 GLU A N 1
ATOM 1632 C CA . GLU A 1 211 ? -40.722 12.572 49.699 1.00 85.81 211 GLU A CA 1
ATOM 1633 C C . GLU A 1 211 ? -41.249 14.008 49.636 1.00 85.81 211 GLU A C 1
ATOM 1635 O O . GLU A 1 211 ? -42.463 14.239 49.627 1.00 85.81 211 GLU A O 1
ATOM 1640 N N . LEU A 1 212 ? -40.335 14.974 49.579 1.00 83.00 212 LEU A N 1
ATOM 1641 C CA . LEU A 1 212 ? -40.639 16.368 49.303 1.00 83.00 212 LEU A CA 1
ATOM 1642 C C . LEU A 1 212 ? -41.288 16.478 47.919 1.00 83.00 212 LEU A C 1
ATOM 1644 O O . LEU A 1 212 ? -40.769 15.967 46.923 1.00 83.00 212 LEU A O 1
ATOM 1648 N N . TRP A 1 213 ? -42.429 17.155 47.865 1.00 74.62 213 TRP A N 1
ATOM 1649 C CA . TRP A 1 213 ? -43.171 17.386 46.635 1.00 74.62 213 TRP A CA 1
ATOM 1650 C C . TRP A 1 213 ? -43.017 18.843 46.198 1.00 74.62 213 TRP A C 1
ATOM 1652 O O . TRP A 1 213 ? -43.541 19.765 46.833 1.00 74.62 213 TRP A O 1
ATOM 1662 N N . ASP A 1 214 ? -42.290 19.036 45.098 1.00 62.12 214 ASP A N 1
ATOM 1663 C CA . ASP A 1 214 ? -42.050 20.348 44.478 1.00 62.12 214 ASP A CA 1
ATOM 1664 C C . ASP A 1 214 ? -43.028 20.645 43.320 1.00 62.12 214 ASP A C 1
ATOM 1666 O O . ASP A 1 214 ? -42.944 21.685 42.678 1.00 62.12 214 ASP A O 1
ATOM 1670 N N . GLY A 1 215 ? -43.986 19.741 43.059 1.00 56.12 215 GLY A N 1
ATOM 1671 C CA . GLY A 1 215 ? -45.060 19.955 42.081 1.00 56.12 215 GLY A CA 1
ATOM 1672 C C . GLY A 1 215 ? -44.784 19.505 40.640 1.00 56.12 215 GLY A C 1
ATOM 1673 O O . GLY A 1 215 ? -45.450 20.003 39.740 1.00 56.12 215 GLY A O 1
ATOM 1674 N N . SER A 1 216 ? -43.832 18.597 40.375 1.00 55.94 216 SER A N 1
ATOM 1675 C CA . SER A 1 216 ? -43.586 18.113 39.004 1.00 55.94 216 SER A CA 1
ATOM 1676 C C . SER A 1 216 ? -44.450 16.899 38.630 1.00 55.94 216 SER A C 1
ATOM 1678 O O . SER A 1 216 ? -44.210 15.801 39.130 1.00 55.94 216 SER A O 1
ATOM 1680 N N . ASP A 1 217 ? -45.372 17.068 37.681 1.00 54.62 217 ASP A N 1
ATOM 1681 C CA . ASP A 1 217 ? -46.270 16.015 37.162 1.00 54.62 217 ASP A CA 1
ATOM 1682 C C . ASP A 1 217 ? -45.597 14.985 36.222 1.00 54.62 217 ASP A C 1
ATOM 1684 O O . ASP A 1 217 ? -46.258 14.084 35.712 1.00 54.62 217 ASP A O 1
ATOM 1688 N N . LEU A 1 218 ? -44.288 15.096 35.964 1.00 66.25 218 LEU A N 1
ATOM 1689 C CA . LEU A 1 218 ? -43.567 14.221 35.031 1.00 66.25 218 LEU A CA 1
ATOM 1690 C C . LEU A 1 218 ? -42.999 12.971 35.712 1.00 66.25 218 LEU A C 1
ATOM 1692 O O . LEU A 1 218 ? -42.047 13.054 36.491 1.00 66.25 218 LEU A O 1
ATOM 1696 N N . ASP A 1 219 ? -43.550 11.809 35.358 1.00 72.62 219 ASP A N 1
ATOM 1697 C CA . ASP A 1 219 ? -43.013 10.500 35.725 1.00 72.62 219 ASP A CA 1
ATOM 1698 C C . ASP A 1 219 ? -41.901 10.083 34.746 1.00 72.62 219 ASP A C 1
ATOM 1700 O O . ASP A 1 219 ? -42.138 9.817 33.566 1.00 72.62 219 ASP A O 1
ATOM 1704 N N . VAL A 1 220 ? -40.662 10.049 35.243 1.00 77.56 220 VAL A N 1
ATOM 1705 C CA . VAL A 1 220 ? -39.476 9.682 34.456 1.00 77.56 220 VAL A CA 1
ATOM 1706 C C . VAL A 1 220 ? -39.526 8.222 33.998 1.00 77.56 220 VAL A C 1
ATOM 1708 O O . VAL A 1 220 ? -39.067 7.933 32.896 1.00 77.56 220 VAL A O 1
ATOM 1711 N N . GLU A 1 221 ? -40.083 7.307 34.798 1.00 76.88 221 GLU A N 1
ATOM 1712 C CA . GLU A 1 221 ? -40.168 5.888 34.429 1.00 76.88 221 GLU A CA 1
ATOM 1713 C C . GLU A 1 221 ? -41.167 5.684 33.296 1.00 76.88 221 GLU A C 1
ATOM 1715 O O . GLU A 1 221 ? -40.857 5.012 32.310 1.00 76.88 221 GLU A O 1
ATOM 1720 N N . GLN A 1 222 ? -42.335 6.327 33.395 1.00 81.38 222 GLN A N 1
ATOM 1721 C CA . GLN A 1 222 ? -43.325 6.297 32.321 1.00 81.38 222 GLN A CA 1
ATOM 1722 C C . GLN A 1 222 ? -42.754 6.903 31.034 1.00 81.38 222 GLN A C 1
ATOM 1724 O O . GLN A 1 222 ? -42.894 6.318 29.963 1.00 81.38 222 GLN A O 1
ATOM 1729 N N . LEU A 1 223 ? -42.043 8.031 31.136 1.00 85.31 223 LEU A N 1
ATOM 1730 C CA . LEU A 1 223 ? -41.446 8.677 29.971 1.00 85.31 223 LEU A CA 1
ATOM 1731 C C . LEU A 1 223 ? -40.395 7.783 29.293 1.00 85.31 223 LEU A C 1
ATOM 1733 O O . LEU A 1 223 ? -40.383 7.662 28.071 1.00 85.31 223 LEU A O 1
ATOM 1737 N N . VAL A 1 224 ? -39.518 7.125 30.056 1.00 86.81 224 VAL A N 1
ATOM 1738 C CA . VAL A 1 224 ? -38.542 6.186 29.475 1.00 86.81 224 VAL A CA 1
ATOM 1739 C C . VAL A 1 224 ? -39.255 5.007 28.808 1.00 86.81 224 VAL A C 1
ATOM 1741 O O . VAL A 1 224 ? -38.869 4.634 27.702 1.00 86.81 224 VAL A O 1
ATOM 1744 N N . ALA A 1 225 ? -40.313 4.460 29.415 1.00 86.94 225 ALA A N 1
ATOM 1745 C CA . ALA A 1 225 ? -41.095 3.372 28.828 1.00 86.94 225 ALA A CA 1
ATOM 1746 C C . ALA A 1 225 ? -41.769 3.775 27.499 1.00 86.94 225 ALA A C 1
ATOM 1748 O O . ALA A 1 225 ? -41.640 3.061 26.506 1.00 86.94 225 ALA A O 1
ATOM 1749 N N . GLU A 1 226 ? -42.396 4.953 27.434 1.00 91.25 226 GLU A N 1
ATOM 1750 C CA . GLU A 1 226 ? -43.005 5.483 26.202 1.00 91.25 226 GLU A CA 1
ATOM 1751 C C . GLU A 1 226 ? -41.967 5.683 25.087 1.00 91.25 226 GLU A C 1
ATOM 1753 O O . GLU A 1 226 ? -42.201 5.380 23.913 1.00 91.25 226 GLU A O 1
ATOM 1758 N N . HIS A 1 227 ? -40.783 6.194 25.435 1.00 93.31 227 HIS A N 1
ATOM 1759 C CA . HIS A 1 227 ? -39.703 6.370 24.467 1.00 93.31 227 HIS A CA 1
ATOM 1760 C C . HIS A 1 227 ? -39.046 5.046 24.064 1.00 93.31 227 HIS A C 1
ATOM 1762 O O . HIS A 1 227 ? -38.577 4.943 22.931 1.00 93.31 227 HIS A O 1
ATOM 1768 N N . ARG A 1 228 ? -39.056 4.030 24.932 1.00 92.06 228 ARG A N 1
ATOM 1769 C CA . ARG A 1 228 ? -38.596 2.671 24.623 1.00 92.06 228 ARG A CA 1
ATOM 1770 C C . ARG A 1 228 ? -39.444 2.038 23.521 1.00 92.06 228 ARG A C 1
ATOM 1772 O O . ARG A 1 228 ? -38.887 1.582 22.526 1.00 92.06 228 ARG A O 1
ATOM 1779 N N . GLU A 1 229 ? -40.771 2.086 23.643 1.00 89.94 229 GLU A N 1
ATOM 1780 C CA . GLU A 1 229 ? -41.688 1.604 22.595 1.00 89.94 229 GLU A CA 1
ATOM 1781 C C . GLU A 1 229 ? -41.505 2.367 21.277 1.00 89.94 229 GLU A C 1
ATOM 1783 O O . GLU A 1 229 ? -41.494 1.777 20.193 1.00 89.94 229 GLU A O 1
ATOM 1788 N N . ARG A 1 230 ? -41.295 3.686 21.359 1.00 89.94 230 ARG A N 1
ATOM 1789 C CA . ARG A 1 230 ? -41.048 4.519 20.178 1.00 89.94 230 ARG A CA 1
ATOM 1790 C C . ARG A 1 230 ? -39.764 4.129 19.446 1.00 89.94 230 ARG A C 1
ATOM 1792 O O . ARG A 1 230 ? -39.793 4.031 18.225 1.00 89.94 230 ARG A O 1
ATOM 1799 N N . VAL A 1 231 ? -38.661 3.903 20.165 1.00 90.31 231 VAL A N 1
ATOM 1800 C CA . VAL A 1 231 ? -37.382 3.478 19.562 1.00 90.31 231 VAL A CA 1
ATOM 1801 C C . VAL A 1 231 ? -37.540 2.139 18.841 1.00 90.31 231 VAL A C 1
ATOM 1803 O O . VAL A 1 231 ? -37.082 2.015 17.711 1.00 90.31 231 VAL A O 1
ATOM 1806 N N . LEU A 1 232 ? -38.243 1.176 19.445 1.00 86.25 232 LEU A N 1
ATOM 1807 C CA . LEU A 1 232 ? -38.530 -0.114 18.808 1.00 86.25 232 LEU A CA 1
ATOM 1808 C C . LEU A 1 232 ? -39.386 0.036 17.542 1.00 86.25 232 LEU A C 1
ATOM 1810 O O . LEU A 1 232 ? -39.127 -0.622 16.542 1.00 86.25 232 LEU A O 1
ATOM 1814 N N . THR A 1 233 ? -40.377 0.932 17.563 1.00 86.50 233 THR A N 1
ATOM 1815 C CA . THR A 1 233 ? -41.272 1.164 16.415 1.00 86.50 233 THR A CA 1
ATOM 1816 C C . THR A 1 233 ? -40.574 1.901 15.266 1.00 86.50 233 THR A C 1
ATOM 1818 O O . THR A 1 233 ? -40.862 1.642 14.100 1.00 86.50 233 THR A O 1
ATOM 1821 N N . GLU A 1 234 ? -39.672 2.837 15.577 1.00 86.25 234 GLU A N 1
ATOM 1822 C CA . GLU A 1 234 ? -38.868 3.558 14.577 1.00 86.25 234 GLU A CA 1
ATOM 1823 C C . GLU A 1 234 ? -37.775 2.664 13.956 1.00 86.25 234 GLU A C 1
ATOM 1825 O O . GLU A 1 234 ? -37.355 2.920 12.825 1.00 86.25 234 GLU A O 1
ATOM 1830 N N . GLY A 1 235 ? -37.356 1.610 14.668 1.00 83.94 235 GLY A N 1
ATOM 1831 C CA . GLY A 1 235 ? -36.374 0.622 14.226 1.00 83.94 235 GLY A CA 1
ATOM 1832 C C . GLY A 1 235 ? -34.947 1.164 14.092 1.00 83.94 235 GLY A C 1
ATOM 1833 O O . GLY A 1 235 ? -34.639 2.324 14.392 1.00 83.94 235 GLY A O 1
ATOM 1834 N N . GLY A 1 236 ? -34.042 0.306 13.618 1.00 85.19 236 GLY A N 1
ATOM 1835 C CA . GLY A 1 236 ? -32.661 0.693 13.316 1.00 85.19 236 GLY A CA 1
ATOM 1836 C C . GLY A 1 236 ? -31.752 0.786 14.544 1.00 85.19 236 GLY A C 1
ATOM 1837 O O . GLY A 1 236 ? -30.781 1.555 14.535 1.00 85.19 236 GLY A O 1
ATOM 1838 N N . LEU A 1 237 ? -32.022 -0.018 15.576 1.00 89.88 237 LEU A N 1
ATOM 1839 C CA . LEU A 1 237 ? -31.239 -0.105 16.808 1.00 89.88 237 LEU A CA 1
ATOM 1840 C C . LEU A 1 237 ? -29.743 -0.273 16.516 1.00 89.88 237 LEU A C 1
ATOM 1842 O O . LEU A 1 237 ? -28.915 0.500 17.002 1.00 89.88 237 LEU A O 1
ATOM 1846 N N . ALA A 1 238 ? -29.398 -1.231 15.653 1.00 89.50 238 ALA A N 1
ATOM 1847 C CA . ALA A 1 238 ? -28.026 -1.498 15.234 1.00 89.50 238 ALA A CA 1
ATOM 1848 C C . ALA A 1 238 ? -27.315 -0.256 14.673 1.00 89.50 238 ALA A C 1
ATOM 1850 O O . ALA A 1 238 ? -26.199 0.052 15.087 1.00 89.50 238 ALA A O 1
ATOM 1851 N N . GLN A 1 239 ? -27.962 0.499 13.779 1.00 89.19 239 GLN A N 1
ATOM 1852 C CA . GLN A 1 239 ? -27.357 1.680 13.156 1.00 89.19 239 GLN A CA 1
ATOM 1853 C C . GLN A 1 239 ? -27.135 2.812 14.167 1.00 89.19 239 GLN A C 1
ATOM 1855 O O . GLN A 1 239 ? -26.124 3.515 14.106 1.00 89.19 239 GLN A O 1
ATOM 1860 N N . GLN A 1 240 ? -28.078 3.007 15.090 1.00 90.06 240 GLN A N 1
ATOM 1861 C CA . GLN A 1 240 ? -27.955 4.023 16.132 1.00 90.06 240 GLN A CA 1
ATOM 1862 C C . GLN A 1 240 ? -26.837 3.662 17.117 1.00 90.06 240 GLN A C 1
ATOM 1864 O O . GLN A 1 240 ? -26.002 4.509 17.436 1.00 90.06 240 GLN A O 1
ATOM 1869 N N . VAL A 1 241 ? -26.755 2.394 17.525 1.00 90.62 241 VAL A N 1
ATOM 1870 C CA . VAL A 1 241 ? -25.684 1.890 18.395 1.00 90.62 241 VAL A CA 1
ATOM 1871 C C . VAL A 1 241 ? -24.320 1.986 17.721 1.00 90.62 241 VAL A C 1
ATOM 1873 O O . VAL A 1 241 ? -23.368 2.407 18.372 1.00 90.62 241 VAL A O 1
ATOM 1876 N N . ASP A 1 242 ? -24.215 1.667 16.430 1.00 89.69 242 ASP A N 1
ATOM 1877 C CA . ASP A 1 242 ? -22.964 1.777 15.671 1.00 89.69 242 ASP A CA 1
ATOM 1878 C C . ASP A 1 242 ? -22.405 3.208 15.704 1.00 89.69 242 ASP A C 1
ATOM 1880 O O . ASP A 1 242 ? -21.233 3.409 16.018 1.00 89.69 242 ASP A O 1
ATOM 1884 N N . ARG A 1 243 ? -23.270 4.215 15.504 1.00 89.19 243 ARG A N 1
ATOM 1885 C CA . ARG A 1 243 ? -22.901 5.643 15.565 1.00 89.19 243 ARG A CA 1
ATOM 1886 C C . ARG A 1 243 ? -22.551 6.117 16.972 1.00 89.19 243 ARG A C 1
ATOM 1888 O O . ARG A 1 243 ? -21.680 6.968 17.125 1.00 89.19 243 ARG A O 1
ATOM 1895 N N . THR A 1 244 ? -23.249 5.614 17.986 1.00 88.75 244 THR A N 1
ATOM 1896 C CA . THR A 1 244 ? -23.041 6.027 19.379 1.00 88.75 244 THR A CA 1
ATOM 1897 C C . THR A 1 244 ? -21.796 5.395 19.992 1.00 88.75 244 THR A C 1
ATOM 1899 O O . THR A 1 244 ? -21.059 6.059 20.722 1.00 88.75 244 THR A O 1
ATOM 1902 N N . VAL A 1 245 ? -21.593 4.096 19.766 1.00 89.75 245 VAL A N 1
ATOM 1903 C CA . VAL A 1 245 ? -20.476 3.344 20.347 1.00 89.75 245 VAL A CA 1
ATOM 1904 C C . VAL A 1 245 ? -19.180 3.615 19.585 1.00 89.75 245 VAL A C 1
ATOM 1906 O O . VAL A 1 245 ? -18.130 3.605 20.222 1.00 89.75 245 VAL A O 1
ATOM 1909 N N . ASP A 1 246 ? -19.261 3.860 18.270 1.00 89.00 246 ASP A N 1
ATOM 1910 C CA . ASP A 1 246 ? -18.124 3.998 17.346 1.00 89.00 246 ASP A CA 1
ATOM 1911 C C . ASP A 1 246 ? -17.071 2.893 17.570 1.00 89.00 246 ASP A C 1
ATOM 1913 O O . ASP A 1 246 ? -15.968 3.129 18.081 1.00 89.00 246 ASP A O 1
ATOM 1917 N N . PRO A 1 247 ? -17.446 1.627 17.306 1.00 87.88 247 PRO A N 1
ATOM 1918 C CA . PRO A 1 247 ? -16.653 0.479 17.711 1.00 87.88 247 PRO A CA 1
ATOM 1919 C C . PRO A 1 247 ? -15.293 0.444 16.995 1.00 87.88 247 PRO A C 1
ATOM 1921 O O . PRO A 1 247 ? -15.192 0.417 15.763 1.00 87.88 247 PRO A O 1
ATOM 1924 N N . ALA A 1 248 ? -14.226 0.393 17.796 1.00 87.31 248 ALA A N 1
ATOM 1925 C CA . ALA A 1 248 ? -12.859 0.334 17.294 1.00 87.31 248 ALA A CA 1
ATOM 1926 C C . ALA A 1 248 ? -12.586 -0.993 16.554 1.00 87.31 248 ALA A C 1
ATOM 1928 O O . ALA A 1 248 ? -13.055 -2.053 16.983 1.00 87.31 248 ALA A O 1
ATOM 1929 N N . PRO A 1 249 ? -11.792 -0.975 15.468 1.00 88.44 249 PRO A N 1
ATOM 1930 C CA . PRO A 1 249 ? -11.445 -2.188 14.741 1.00 88.44 249 PRO A CA 1
ATOM 1931 C C . PRO A 1 249 ? -10.569 -3.121 15.588 1.00 88.44 249 PRO A C 1
ATOM 1933 O O . PRO A 1 249 ? -9.689 -2.685 16.335 1.00 88.44 249 PRO A O 1
ATOM 1936 N N . ILE A 1 250 ? -10.754 -4.429 15.416 1.00 87.38 250 ILE A N 1
ATOM 1937 C CA . ILE A 1 250 ? -9.943 -5.448 16.088 1.00 87.38 250 ILE A CA 1
ATOM 1938 C C . ILE A 1 250 ? -8.661 -5.661 15.292 1.00 87.38 250 ILE A C 1
ATOM 1940 O O . ILE A 1 250 ? -8.686 -6.187 14.178 1.00 87.38 250 ILE A O 1
ATOM 1944 N N . VAL A 1 251 ? -7.529 -5.280 15.879 1.00 89.50 251 VAL A N 1
ATOM 1945 C CA . VAL A 1 251 ? -6.208 -5.435 15.263 1.00 89.50 251 VAL A CA 1
ATOM 1946 C C . VAL A 1 251 ? -5.627 -6.815 15.568 1.00 89.50 251 VAL A C 1
ATOM 1948 O O . VAL A 1 251 ? -5.554 -7.249 16.721 1.00 89.50 251 VAL A O 1
ATOM 1951 N N . ALA A 1 252 ? -5.151 -7.504 14.532 1.00 89.88 252 ALA A N 1
ATOM 1952 C CA . ALA A 1 252 ? -4.483 -8.793 14.659 1.00 89.88 252 ALA A CA 1
ATOM 1953 C C . ALA A 1 252 ? -3.006 -8.629 15.063 1.00 89.88 252 ALA A C 1
ATOM 1955 O O . ALA A 1 252 ? -2.094 -8.866 14.272 1.00 89.88 252 ALA A O 1
ATOM 1956 N N . ASN A 1 253 ? -2.763 -8.211 16.309 1.00 89.12 253 ASN A N 1
ATOM 1957 C CA . ASN A 1 253 ? -1.433 -7.816 16.794 1.00 89.12 253 ASN A CA 1
ATOM 1958 C C . ASN A 1 253 ? -0.349 -8.886 16.589 1.00 89.12 253 ASN A C 1
ATOM 1960 O O . ASN A 1 253 ? 0.761 -8.563 16.171 1.00 89.12 253 ASN A O 1
ATOM 1964 N N . ARG A 1 254 ? -0.651 -10.168 16.847 1.00 92.25 254 ARG A N 1
ATOM 1965 C CA . ARG A 1 254 ? 0.331 -11.250 16.657 1.00 92.25 254 ARG A CA 1
ATOM 1966 C C . ARG A 1 254 ? 0.682 -11.427 15.179 1.00 92.25 254 ARG A C 1
ATOM 1968 O O . ARG A 1 254 ? 1.864 -11.521 14.860 1.00 92.25 254 ARG A O 1
ATOM 1975 N N . HIS A 1 255 ? -0.326 -11.452 14.302 1.00 91.31 255 HIS A N 1
ATOM 1976 C CA . HIS A 1 255 ? -0.108 -11.534 12.855 1.00 91.31 255 HIS A CA 1
ATOM 1977 C C . HIS A 1 255 ? 0.730 -10.348 12.375 1.00 91.31 255 HIS A C 1
ATOM 1979 O O . HIS A 1 255 ? 1.722 -10.541 11.683 1.00 91.31 255 HIS A O 1
ATOM 1985 N N . TYR A 1 256 ? 0.398 -9.133 12.822 1.00 91.75 256 TYR A N 1
ATOM 1986 C CA . TYR A 1 256 ? 1.146 -7.930 12.473 1.00 91.75 256 TYR A CA 1
ATOM 1987 C C . TYR A 1 256 ? 2.628 -8.024 12.864 1.00 91.75 256 TYR A C 1
ATOM 1989 O O . TYR A 1 256 ? 3.494 -7.815 12.020 1.00 91.75 256 TYR A O 1
ATOM 1997 N N . LEU A 1 257 ? 2.932 -8.413 14.105 1.00 89.81 257 LEU A N 1
ATOM 1998 C CA . LEU A 1 257 ? 4.315 -8.535 14.582 1.00 89.81 257 LEU A CA 1
ATOM 1999 C C . LEU A 1 257 ? 5.118 -9.623 13.847 1.00 89.81 257 LEU A C 1
ATOM 2001 O O . LEU A 1 257 ? 6.330 -9.491 13.696 1.00 89.81 257 LEU A O 1
ATOM 2005 N N . GLN A 1 258 ? 4.465 -10.702 13.400 1.00 91.00 258 GLN A N 1
ATOM 2006 C CA . GLN A 1 258 ? 5.131 -11.843 12.758 1.00 91.00 258 GLN A CA 1
ATOM 2007 C C . GLN A 1 258 ? 5.233 -11.716 11.231 1.00 91.00 258 GLN A C 1
ATOM 2009 O O . GLN A 1 258 ? 6.248 -12.108 10.652 1.00 91.00 258 GLN A O 1
ATOM 2014 N N . ALA A 1 259 ? 4.195 -11.198 10.575 1.00 89.31 259 ALA A N 1
ATOM 2015 C CA . ALA A 1 259 ? 4.115 -11.055 9.121 1.00 89.31 259 ALA A CA 1
ATOM 2016 C C . ALA A 1 259 ? 4.540 -9.659 8.631 1.00 89.31 259 ALA A C 1
ATOM 2018 O O . ALA A 1 259 ? 4.969 -9.511 7.488 1.00 89.31 259 ALA A O 1
ATOM 2019 N N . GLY A 1 260 ? 4.440 -8.635 9.485 1.00 90.19 260 GLY A N 1
ATOM 2020 C CA . GLY A 1 260 ? 4.728 -7.233 9.163 1.00 90.19 260 GLY A CA 1
ATOM 2021 C C . GLY A 1 260 ? 3.574 -6.473 8.514 1.00 90.19 260 GLY A C 1
ATOM 2022 O O . GLY A 1 260 ? 3.669 -5.260 8.349 1.00 90.19 260 GLY A O 1
ATOM 2023 N N . THR A 1 261 ? 2.484 -7.156 8.152 1.00 91.06 261 THR A N 1
ATOM 2024 C CA . THR A 1 261 ? 1.306 -6.542 7.529 1.00 91.06 261 THR A CA 1
ATOM 2025 C C . THR A 1 261 ? 0.250 -6.231 8.580 1.00 91.06 261 THR A C 1
ATOM 2027 O O . THR A 1 261 ? -0.261 -7.133 9.247 1.00 91.06 261 THR A O 1
ATOM 2030 N N . LEU A 1 262 ? -0.101 -4.951 8.730 1.00 89.38 262 LEU A N 1
ATOM 2031 C CA . LEU A 1 262 ? -1.194 -4.543 9.611 1.00 89.38 262 LEU A CA 1
ATOM 2032 C C . LEU A 1 262 ? -2.521 -4.999 9.000 1.00 89.38 262 LEU A C 1
ATOM 2034 O O . LEU A 1 262 ? -2.891 -4.549 7.913 1.00 89.38 262 LEU A O 1
ATOM 2038 N N . ARG A 1 263 ? -3.225 -5.890 9.699 1.00 88.19 263 ARG A N 1
ATOM 2039 C CA . ARG A 1 263 ? -4.573 -6.345 9.346 1.00 88.19 263 ARG A CA 1
ATOM 2040 C C . ARG A 1 263 ? -5.500 -6.154 10.531 1.00 88.19 263 ARG A C 1
ATOM 2042 O O . ARG A 1 263 ? -5.139 -6.460 11.672 1.00 88.19 263 ARG A O 1
ATOM 2049 N N . ALA A 1 264 ? -6.683 -5.636 10.248 1.00 88.06 264 ALA A N 1
ATOM 2050 C CA . ALA A 1 264 ? -7.690 -5.363 11.252 1.00 88.06 264 ALA A CA 1
ATOM 2051 C C . ALA A 1 264 ? -9.079 -5.671 10.701 1.00 88.06 264 ALA A C 1
ATOM 2053 O O . ALA A 1 264 ? -9.307 -5.606 9.494 1.00 88.06 264 ALA A O 1
ATOM 2054 N N . LEU A 1 265 ? -9.993 -6.000 11.603 1.00 86.25 265 LEU A N 1
ATOM 2055 C CA . LEU A 1 265 ? -11.394 -6.239 11.299 1.00 86.25 265 LEU A CA 1
ATOM 2056 C C . LEU A 1 265 ? -12.199 -5.056 11.839 1.00 86.25 265 LEU A C 1
ATOM 2058 O O . LEU A 1 265 ? -12.307 -4.922 13.062 1.00 86.25 265 LEU A O 1
ATOM 2062 N N . PRO A 1 266 ? -12.740 -4.181 10.974 1.00 87.62 266 PRO A N 1
ATOM 2063 C CA . PRO A 1 266 ? -13.758 -3.224 11.379 1.00 87.62 266 PRO A CA 1
ATOM 2064 C C . PRO A 1 266 ? -14.899 -3.955 12.081 1.00 87.62 266 PRO A C 1
ATOM 2066 O O . PRO A 1 266 ? -15.330 -5.008 11.609 1.00 87.62 266 PRO A O 1
ATOM 2069 N N . VAL A 1 267 ? -15.350 -3.413 13.209 1.00 86.69 267 VAL A N 1
ATOM 2070 C CA . VAL A 1 267 ? -16.474 -3.962 13.969 1.00 86.69 267 VAL A CA 1
ATOM 2071 C C . VAL A 1 267 ? -17.713 -3.145 13.638 1.00 86.69 267 VAL A C 1
ATOM 2073 O O . VAL A 1 267 ? -17.629 -1.922 13.657 1.00 86.69 267 VAL A O 1
ATOM 2076 N N . ARG A 1 268 ? -18.838 -3.775 13.303 1.00 88.12 268 ARG A N 1
ATOM 2077 C CA . ARG A 1 268 ? -20.100 -3.078 12.999 1.00 88.12 268 ARG A CA 1
ATOM 2078 C C . ARG A 1 268 ? -21.300 -3.803 13.585 1.00 88.12 268 ARG A C 1
ATOM 2080 O O . ARG A 1 268 ? -21.236 -5.014 13.786 1.00 88.12 268 ARG A O 1
ATOM 2087 N N . TYR A 1 269 ? -22.387 -3.083 13.827 1.00 88.56 269 TYR A N 1
ATOM 2088 C CA . TYR A 1 269 ? -23.663 -3.672 14.244 1.00 88.56 269 TYR A CA 1
ATOM 2089 C C . TYR A 1 269 ? -24.615 -3.849 13.063 1.00 88.56 269 TYR A C 1
ATOM 2091 O O . TYR A 1 269 ? -24.722 -2.964 12.217 1.00 88.56 269 TYR A O 1
ATOM 2099 N N . LEU A 1 270 ? -25.331 -4.973 13.021 1.00 86.12 270 LEU A N 1
ATOM 2100 C CA . LEU A 1 270 ? -26.339 -5.265 11.999 1.00 86.12 270 LEU A CA 1
ATOM 2101 C C . LEU A 1 270 ? -27.659 -5.684 12.639 1.00 86.12 270 LEU A C 1
ATOM 2103 O O . LEU A 1 270 ? -27.658 -6.533 13.526 1.00 86.12 270 LEU A O 1
ATOM 2107 N N . SER A 1 271 ? -28.768 -5.138 12.146 1.00 86.25 271 SER A N 1
ATOM 2108 C CA . SER A 1 271 ? -30.117 -5.613 12.475 1.00 86.25 271 SER A CA 1
ATOM 2109 C C . SER A 1 271 ? -30.386 -6.974 11.838 1.00 86.25 271 SER A C 1
ATOM 2111 O O . SER A 1 271 ? -30.921 -7.868 12.479 1.00 86.25 271 SER A O 1
ATOM 2113 N N . ASP A 1 272 ? -29.944 -7.147 10.592 1.00 84.31 272 ASP A N 1
ATOM 2114 C CA . ASP A 1 272 ? -30.165 -8.337 9.778 1.00 84.31 272 ASP A CA 1
ATOM 2115 C C . ASP A 1 272 ? -29.001 -8.582 8.794 1.00 84.31 272 ASP A C 1
ATOM 2117 O O . ASP A 1 272 ? -28.044 -7.807 8.693 1.00 84.31 272 ASP A O 1
ATOM 2121 N N . LEU A 1 273 ? -29.074 -9.681 8.038 1.00 78.75 273 LEU A N 1
ATOM 2122 C CA . LEU A 1 273 ? -28.012 -10.088 7.111 1.00 78.75 273 LEU A CA 1
ATOM 2123 C C . LEU A 1 273 ? -28.000 -9.332 5.780 1.00 78.75 273 LEU A C 1
ATOM 2125 O O . LEU A 1 273 ? -26.978 -9.359 5.092 1.00 78.75 273 LEU A O 1
ATOM 2129 N N . SER A 1 274 ? -29.084 -8.653 5.400 1.00 77.94 274 SER A N 1
ATOM 2130 C CA . SER A 1 274 ? -29.111 -7.833 4.182 1.00 77.94 274 SER A CA 1
ATOM 2131 C C . SER A 1 274 ? -28.098 -6.684 4.270 1.00 77.94 274 SER A C 1
ATOM 2133 O O . SER A 1 274 ? -27.463 -6.326 3.274 1.00 77.94 274 SER A O 1
ATOM 2135 N N . GLY A 1 275 ? -27.838 -6.202 5.492 1.00 72.44 275 GLY A N 1
ATOM 2136 C CA . GLY A 1 275 ? -26.829 -5.190 5.790 1.00 72.44 275 GLY A CA 1
ATOM 2137 C C . GLY A 1 275 ? -25.381 -5.592 5.473 1.00 72.44 275 GLY A C 1
ATOM 2138 O O . GLY A 1 275 ? -24.532 -4.711 5.334 1.00 72.44 275 GLY A O 1
ATOM 2139 N N . LEU A 1 276 ? -25.077 -6.887 5.297 1.00 73.19 276 LEU A N 1
ATOM 2140 C CA . LEU A 1 276 ? -23.738 -7.353 4.897 1.00 73.19 276 LEU A CA 1
ATOM 2141 C C . LEU A 1 276 ? -23.363 -6.918 3.473 1.00 73.19 276 LEU A C 1
ATOM 2143 O O . LEU A 1 276 ? -22.184 -6.738 3.177 1.00 73.19 276 LEU A O 1
ATOM 2147 N N . ALA A 1 277 ? -24.346 -6.754 2.583 1.00 66.62 277 ALA A N 1
ATOM 2148 C CA . ALA A 1 277 ? -24.096 -6.317 1.210 1.00 66.62 277 ALA A CA 1
ATOM 2149 C C . ALA A 1 277 ? -23.846 -4.802 1.112 1.00 66.62 277 ALA A C 1
ATOM 2151 O O . ALA A 1 277 ? -23.135 -4.354 0.215 1.00 66.62 277 ALA A O 1
ATOM 2152 N N . SER A 1 278 ? -24.431 -4.020 2.024 1.00 63.34 278 SER A N 1
ATOM 2153 C CA . SER A 1 278 ? -24.413 -2.554 2.002 1.00 63.34 278 SER A CA 1
ATOM 2154 C C . SER A 1 278 ? -23.329 -1.924 2.882 1.00 63.34 278 SER A C 1
ATOM 2156 O O . SER A 1 278 ? -23.024 -0.743 2.711 1.00 63.34 278 SER A O 1
ATOM 2158 N N . HIS A 1 279 ? -22.721 -2.679 3.802 1.00 63.78 279 HIS A N 1
ATOM 2159 C CA . HIS A 1 279 ? -21.660 -2.158 4.664 1.00 63.78 279 HIS A CA 1
ATOM 2160 C C . HIS A 1 279 ? -20.293 -2.106 3.959 1.00 63.78 279 HIS A C 1
ATOM 2162 O O . HIS A 1 279 ? -19.885 -3.082 3.326 1.00 63.78 279 HIS A O 1
ATOM 2168 N N . PRO A 1 280 ? -19.532 -1.001 4.105 1.00 59.62 280 PRO A N 1
ATOM 2169 C CA . PRO A 1 280 ? -18.182 -0.904 3.571 1.00 59.62 280 PRO A CA 1
ATOM 2170 C C . PRO A 1 280 ? -17.258 -1.852 4.337 1.00 59.62 280 PRO A C 1
ATOM 2172 O O . PRO A 1 280 ? -16.962 -1.662 5.518 1.00 59.62 280 PRO A O 1
ATOM 2175 N N . TRP A 1 281 ? -16.801 -2.890 3.650 1.00 67.12 281 TRP A N 1
ATOM 2176 C CA . TRP A 1 281 ? -15.825 -3.826 4.178 1.00 67.12 281 TRP A CA 1
ATOM 2177 C C . TRP A 1 281 ? -14.457 -3.162 4.367 1.00 67.12 281 TRP A C 1
ATOM 2179 O O . TRP A 1 281 ? -14.050 -2.301 3.585 1.00 67.12 281 TRP A O 1
ATOM 2189 N N . GLY A 1 282 ? -13.697 -3.616 5.367 1.00 64.25 282 GLY A N 1
ATOM 2190 C CA . GLY A 1 282 ? -12.249 -3.432 5.338 1.00 64.25 282 GLY A CA 1
ATOM 2191 C C . GLY A 1 282 ? -11.644 -4.278 4.215 1.00 64.25 282 GLY A C 1
ATOM 2192 O O . GLY A 1 282 ? -12.177 -5.337 3.886 1.00 64.25 282 GLY A O 1
ATOM 2193 N N . ALA A 1 283 ? -10.506 -3.852 3.658 1.00 66.25 283 ALA A N 1
ATOM 2194 C CA . ALA A 1 283 ? -9.840 -4.555 2.552 1.00 66.25 283 ALA A CA 1
ATOM 2195 C C . ALA A 1 283 ? -9.559 -6.047 2.837 1.00 66.25 283 ALA A C 1
ATOM 2197 O O . ALA A 1 283 ? -9.503 -6.850 1.911 1.00 66.25 283 ALA A O 1
ATOM 2198 N N . ASP A 1 284 ? -9.406 -6.429 4.111 1.00 76.44 284 ASP A N 1
ATOM 2199 C CA . ASP A 1 284 ? -9.146 -7.814 4.519 1.00 76.44 284 ASP A CA 1
ATOM 2200 C C . ASP A 1 284 ? -10.358 -8.525 5.141 1.00 76.44 284 ASP A C 1
ATOM 2202 O O . ASP A 1 284 ? -10.291 -9.735 5.353 1.00 76.44 284 ASP A O 1
ATOM 2206 N N . GLY A 1 285 ? -11.442 -7.809 5.465 1.00 80.75 285 GLY A N 1
ATOM 2207 C CA . GLY A 1 285 ? -12.606 -8.378 6.147 1.00 80.75 285 GLY A CA 1
ATOM 2208 C C . GLY A 1 285 ? -13.319 -7.451 7.129 1.00 80.75 285 GLY A C 1
ATOM 2209 O O . GLY A 1 285 ? -13.040 -6.255 7.179 1.00 80.75 285 GLY A O 1
ATOM 2210 N N . GLY A 1 286 ? -14.235 -8.020 7.922 1.00 82.81 286 GLY A N 1
ATOM 2211 C CA . GLY A 1 286 ? -14.974 -7.327 8.989 1.00 82.81 286 GLY A CA 1
ATOM 2212 C C . GLY A 1 286 ? -15.624 -8.275 10.006 1.00 82.81 286 GLY A C 1
ATOM 2213 O O . GLY A 1 286 ? -15.879 -9.441 9.695 1.00 82.81 286 GLY A O 1
ATOM 2214 N N . LEU A 1 287 ? -15.868 -7.766 11.218 1.00 82.94 287 LEU A N 1
ATOM 2215 C CA . LEU A 1 287 ? -16.631 -8.421 12.283 1.00 82.94 287 LEU A CA 1
ATOM 2216 C C . LEU A 1 287 ? -17.975 -7.708 12.458 1.00 82.94 287 LEU A C 1
ATOM 2218 O O . LEU A 1 287 ? -18.018 -6.525 12.777 1.00 82.94 287 LEU A O 1
ATOM 2222 N N . PHE A 1 288 ? -19.069 -8.439 12.317 1.00 83.12 288 PHE A N 1
ATOM 2223 C CA . PHE A 1 288 ? -20.416 -7.909 12.467 1.00 83.12 288 PHE A CA 1
ATOM 2224 C C . PHE A 1 288 ? -21.073 -8.501 13.705 1.00 83.12 288 PHE A C 1
ATOM 2226 O O . PHE A 1 288 ? -21.034 -9.710 13.903 1.00 83.12 288 PHE A O 1
ATOM 2233 N N . ILE A 1 289 ? -21.668 -7.663 14.542 1.00 85.62 289 ILE A N 1
ATOM 2234 C CA . ILE A 1 289 ? -22.415 -8.074 15.727 1.00 85.62 289 ILE A CA 1
ATOM 2235 C C . ILE A 1 289 ? -23.896 -7.955 15.387 1.00 85.62 289 ILE A C 1
ATOM 2237 O O . ILE A 1 289 ? -24.363 -6.867 15.047 1.00 85.62 289 ILE A O 1
ATOM 2241 N N . LEU A 1 290 ? -24.627 -9.067 15.462 1.00 84.56 290 LEU A N 1
ATOM 2242 C CA . LEU A 1 290 ? -26.072 -9.047 15.251 1.00 84.56 290 LEU A CA 1
ATOM 2243 C C . LEU A 1 290 ? -26.768 -8.411 16.450 1.00 84.56 290 LEU A C 1
ATOM 2245 O O . LEU A 1 290 ? -26.642 -8.908 17.568 1.00 84.56 290 LEU A O 1
ATOM 2249 N N . LEU A 1 291 ? -27.506 -7.339 16.194 1.00 88.62 291 LEU A N 1
ATOM 2250 C CA . LEU A 1 291 ? -28.306 -6.591 17.151 1.00 88.62 291 LEU A CA 1
ATOM 2251 C C . LEU A 1 291 ? -29.682 -6.309 16.517 1.00 88.62 291 LEU A C 1
ATOM 2253 O O . LEU A 1 291 ? -29.899 -5.195 16.033 1.00 88.62 291 LEU A O 1
ATOM 2257 N N . PRO A 1 292 ? -30.569 -7.320 16.448 1.00 87.25 292 PRO A N 1
ATOM 2258 C CA . PRO A 1 292 ? -31.904 -7.146 15.884 1.00 87.25 292 PRO A CA 1
ATOM 2259 C C . PRO A 1 292 ? -32.744 -6.184 16.733 1.00 87.25 292 PRO A C 1
ATOM 2261 O O . PRO A 1 292 ? -32.490 -6.013 17.933 1.00 87.25 292 PRO A O 1
ATOM 2264 N N . ASP A 1 293 ? -33.745 -5.572 16.096 1.00 86.38 293 ASP A N 1
ATOM 2265 C CA . ASP A 1 293 ? -34.733 -4.724 16.773 1.00 86.38 293 ASP A CA 1
ATOM 2266 C C . ASP A 1 293 ? -35.643 -5.566 17.693 1.00 86.38 293 ASP A C 1
ATOM 2268 O O . ASP A 1 293 ? -36.056 -5.078 18.742 1.00 86.38 293 ASP A O 1
ATOM 2272 N N . ASP A 1 294 ? -35.880 -6.844 17.367 1.00 85.69 294 ASP A N 1
ATOM 2273 C CA . ASP A 1 294 ? -36.478 -7.834 18.272 1.00 85.69 294 ASP A CA 1
ATOM 2274 C C . ASP A 1 294 ? -35.428 -8.886 18.705 1.00 85.69 294 ASP A C 1
ATOM 2276 O O . ASP A 1 294 ? -34.917 -9.642 17.870 1.00 85.69 294 ASP A O 1
ATOM 2280 N N . PRO A 1 295 ? -35.106 -8.995 20.010 1.00 81.75 295 PRO A N 1
ATOM 2281 C CA . PRO A 1 295 ? -34.241 -10.039 20.564 1.00 81.75 295 PRO A CA 1
ATOM 2282 C C . PRO A 1 295 ? -34.573 -11.471 20.128 1.00 81.75 295 PRO A C 1
ATOM 2284 O O . PRO A 1 295 ? -33.665 -12.302 20.012 1.00 81.75 295 PRO A O 1
ATOM 2287 N N . HIS A 1 296 ? -35.854 -11.782 19.905 1.00 83.75 296 HIS A N 1
ATOM 2288 C CA . HIS A 1 296 ? -36.310 -13.124 19.549 1.00 83.75 296 HIS A CA 1
ATOM 2289 C C . HIS A 1 296 ? -35.857 -13.556 18.145 1.00 83.75 296 HIS A C 1
ATOM 2291 O O . HIS A 1 296 ? -35.654 -14.750 17.915 1.00 83.75 296 HIS A O 1
ATOM 2297 N N . GLU A 1 297 ? -35.579 -12.607 17.246 1.00 84.75 297 GLU A N 1
ATOM 2298 C CA . GLU A 1 297 ? -35.102 -12.874 15.881 1.00 84.75 297 GLU A CA 1
ATOM 2299 C C . GLU A 1 297 ? -33.644 -13.353 15.830 1.00 84.75 297 GLU A C 1
ATOM 2301 O O . GLU A 1 297 ? -33.185 -13.875 14.810 1.00 84.75 297 GLU A O 1
ATOM 2306 N N . LEU A 1 298 ? -32.883 -13.218 16.924 1.00 80.94 298 LEU A N 1
ATOM 2307 C CA . LEU A 1 298 ? -31.462 -13.573 16.947 1.00 80.94 298 LEU A CA 1
ATOM 2308 C C . LEU A 1 298 ? -31.221 -15.041 16.554 1.00 80.94 298 LEU A C 1
ATOM 2310 O O . LEU A 1 298 ? -30.230 -15.346 15.886 1.00 80.94 298 LEU A O 1
ATOM 2314 N N . SER A 1 299 ? -32.116 -15.952 16.956 1.00 80.12 299 SER A N 1
ATOM 2315 C CA . SER A 1 299 ? -32.005 -17.379 16.626 1.00 80.12 299 SER A CA 1
ATOM 2316 C C . SER A 1 299 ? -32.190 -17.634 15.127 1.00 80.12 299 SER A C 1
ATOM 2318 O O . SER A 1 299 ? -31.390 -18.349 14.514 1.00 80.12 299 SER A O 1
ATOM 2320 N N . ASP A 1 300 ? -33.182 -16.981 14.523 1.00 83.06 300 ASP A N 1
ATOM 2321 C CA . ASP A 1 300 ? -33.487 -17.100 13.099 1.00 83.06 300 ASP A CA 1
ATOM 2322 C C . ASP A 1 300 ? -32.370 -16.495 12.243 1.00 83.06 300 ASP A C 1
ATOM 2324 O O . ASP A 1 300 ? -31.907 -17.115 11.281 1.00 83.06 300 ASP A O 1
ATOM 2328 N N . LEU A 1 301 ? -31.840 -15.336 12.647 1.00 79.75 301 LEU A N 1
ATOM 2329 C CA . LEU A 1 301 ? -30.680 -14.715 12.007 1.00 79.75 301 LEU A CA 1
ATOM 2330 C C . LEU A 1 301 ? -29.435 -15.603 12.102 1.00 79.75 301 LEU A C 1
ATOM 2332 O O . LEU A 1 301 ? -28.734 -15.792 11.105 1.00 79.75 301 LEU A O 1
ATOM 2336 N N . ALA A 1 302 ? -29.174 -16.208 13.264 1.00 75.31 302 ALA A N 1
ATOM 2337 C CA . ALA A 1 302 ? -28.067 -17.146 13.435 1.00 75.31 302 ALA A CA 1
ATOM 2338 C C . ALA A 1 302 ? -28.185 -18.366 12.500 1.00 75.31 302 ALA A C 1
ATOM 2340 O O . ALA A 1 302 ? -27.175 -18.864 11.992 1.00 75.31 302 ALA A O 1
ATOM 2341 N N . GLN A 1 303 ? -29.408 -18.832 12.233 1.00 78.44 303 GLN A N 1
ATOM 2342 C CA . GLN A 1 303 ? -29.668 -19.916 11.288 1.00 78.44 303 GLN A CA 1
ATOM 2343 C C . GLN A 1 303 ? -29.548 -19.459 9.822 1.00 78.44 303 GLN A C 1
ATOM 2345 O O . GLN A 1 303 ? -29.016 -20.197 8.988 1.00 78.44 303 GLN A O 1
ATOM 2350 N N . ALA A 1 304 ? -29.969 -18.237 9.498 1.00 78.00 304 ALA A N 1
ATOM 2351 C CA . ALA A 1 304 ? -29.845 -17.676 8.155 1.00 78.00 304 ALA A CA 1
ATOM 2352 C C . ALA A 1 304 ? -28.373 -17.502 7.724 1.00 78.00 304 ALA A C 1
ATOM 2354 O O . ALA A 1 304 ? -28.040 -17.744 6.560 1.00 78.00 304 ALA A O 1
ATOM 2355 N N . ILE A 1 305 ? -27.457 -17.194 8.656 1.00 74.56 305 ILE A N 1
ATOM 2356 C CA . ILE A 1 305 ? -26.020 -17.071 8.340 1.00 74.56 305 ILE A CA 1
ATOM 2357 C C . ILE A 1 305 ? -25.436 -18.391 7.816 1.00 74.56 305 ILE A C 1
ATOM 2359 O O . ILE A 1 305 ? -24.552 -18.366 6.958 1.00 74.56 305 ILE A O 1
ATOM 2363 N N . LYS A 1 306 ? -25.944 -19.554 8.252 1.00 71.88 306 LYS A N 1
ATOM 2364 C CA . LYS A 1 306 ? -25.431 -20.861 7.788 1.00 71.88 306 LYS A CA 1
ATOM 2365 C C . LYS A 1 306 ? -25.545 -21.022 6.269 1.00 71.88 306 LYS A C 1
ATOM 2367 O O . LYS A 1 306 ? -24.667 -21.590 5.610 1.00 71.88 306 LYS A O 1
ATOM 2372 N N . GLY A 1 307 ? -26.640 -20.505 5.715 1.00 67.50 307 GLY A N 1
ATOM 2373 C CA . GLY A 1 307 ? -26.924 -20.501 4.283 1.00 67.50 307 GLY A CA 1
ATOM 2374 C C . GLY A 1 307 ? -26.248 -19.362 3.522 1.00 67.50 307 GLY A C 1
ATOM 2375 O O . GLY A 1 307 ? -26.199 -19.409 2.294 1.00 67.50 307 GLY A O 1
ATOM 2376 N N . TYR A 1 308 ? -25.696 -18.361 4.214 1.00 73.19 308 TYR A N 1
ATOM 2377 C CA . TYR A 1 308 ? -25.095 -17.202 3.568 1.00 73.19 308 TYR A CA 1
ATOM 2378 C C . TYR A 1 308 ? -23.850 -17.601 2.770 1.00 73.19 308 TYR A C 1
ATOM 2380 O O . TYR A 1 308 ? -22.963 -18.326 3.241 1.00 73.19 308 TYR A O 1
ATOM 2388 N N . ARG A 1 309 ? -23.783 -17.115 1.532 1.00 68.44 309 ARG A N 1
ATOM 2389 C CA . ARG A 1 309 ? -22.615 -17.231 0.662 1.00 68.44 309 ARG A CA 1
ATOM 2390 C C . ARG A 1 309 ? -22.220 -15.820 0.231 1.00 68.44 309 ARG A C 1
ATOM 2392 O O . ARG A 1 309 ? -23.072 -15.112 -0.303 1.00 68.44 309 ARG A O 1
ATOM 2399 N N . PRO A 1 310 ? -20.969 -15.390 0.477 1.00 65.69 310 PRO A N 1
ATOM 2400 C CA . PRO A 1 310 ? -20.520 -14.079 0.035 1.00 65.69 310 PRO A CA 1
ATOM 2401 C C . PRO A 1 310 ? -20.585 -13.977 -1.491 1.00 65.69 310 PRO A C 1
ATOM 2403 O O . PRO A 1 310 ? -20.305 -14.954 -2.189 1.00 65.69 310 PRO A O 1
ATOM 2406 N N . ALA A 1 311 ? -20.910 -12.792 -2.004 1.00 65.31 311 ALA A N 1
ATOM 2407 C CA . ALA A 1 311 ? -20.820 -12.512 -3.432 1.00 65.31 311 ALA A CA 1
ATOM 2408 C C . ALA A 1 311 ? -19.367 -12.627 -3.934 1.00 65.31 311 ALA A C 1
ATOM 2410 O O . ALA A 1 311 ? -18.406 -12.474 -3.173 1.00 65.31 311 ALA A O 1
ATOM 2411 N N . THR A 1 312 ? -19.200 -12.869 -5.234 1.00 59.44 312 THR A N 1
ATOM 2412 C CA . THR A 1 312 ? -17.891 -12.875 -5.897 1.00 59.44 312 THR A CA 1
ATOM 2413 C C . THR A 1 312 ? -17.197 -11.526 -5.676 1.00 59.44 312 THR A C 1
ATOM 2415 O O . THR A 1 312 ? -17.755 -10.489 -6.019 1.00 59.44 312 THR A O 1
ATOM 2418 N N . GLY A 1 313 ? -16.002 -11.526 -5.076 1.00 59.12 313 GLY A N 1
ATOM 2419 C CA . GLY A 1 313 ? -15.266 -10.297 -4.736 1.00 59.12 313 GLY A CA 1
ATOM 2420 C C . GLY A 1 313 ? -15.498 -9.755 -3.319 1.00 59.12 313 GLY A C 1
ATOM 2421 O O . GLY A 1 313 ? -14.893 -8.749 -2.957 1.00 59.12 313 GLY A O 1
ATOM 2422 N N . ALA A 1 314 ? -16.315 -10.418 -2.492 1.00 62.41 314 ALA A N 1
ATOM 2423 C CA . ALA A 1 314 ? -16.360 -10.134 -1.059 1.00 62.41 314 ALA A CA 1
ATOM 2424 C C . ALA A 1 314 ? -14.965 -10.313 -0.425 1.00 62.41 314 ALA A C 1
ATOM 2426 O O . ALA A 1 314 ? -14.189 -11.172 -0.870 1.00 62.41 314 ALA A O 1
ATOM 2427 N N . PRO A 1 315 ? -14.629 -9.538 0.621 1.00 66.88 315 PRO A N 1
ATOM 2428 C CA . PRO A 1 315 ? -13.344 -9.671 1.286 1.00 66.88 315 PRO A CA 1
ATOM 2429 C C . PRO A 1 315 ? -13.156 -11.089 1.828 1.00 66.88 315 PRO A C 1
ATOM 2431 O O . PRO A 1 315 ? -14.120 -11.817 2.093 1.00 66.88 315 PRO A O 1
ATOM 2434 N N . PRO A 1 316 ? -11.900 -11.503 2.025 1.00 64.06 316 PRO A N 1
ATOM 2435 C CA . PRO A 1 316 ? -11.598 -12.898 2.287 1.00 64.06 316 PRO A CA 1
ATOM 2436 C C . PRO A 1 316 ? -12.148 -13.394 3.630 1.00 64.06 316 PRO A C 1
ATOM 2438 O O . PRO A 1 316 ? -12.337 -14.603 3.785 1.00 64.06 316 PRO A O 1
ATOM 2441 N N . ILE A 1 317 ? -12.432 -12.482 4.568 1.00 65.88 317 ILE A N 1
ATOM 2442 C CA . ILE A 1 317 ? -12.912 -12.782 5.914 1.00 65.88 317 ILE A CA 1
ATOM 2443 C C . ILE A 1 317 ? -14.187 -11.987 6.225 1.00 65.88 317 ILE A C 1
ATOM 2445 O O . ILE A 1 317 ? -14.164 -10.781 6.453 1.00 65.88 317 ILE A O 1
ATOM 2449 N N . THR A 1 318 ? -15.303 -12.693 6.327 1.00 65.69 318 THR A N 1
ATOM 2450 C CA . THR A 1 318 ? -16.506 -12.209 7.008 1.00 65.69 318 THR A CA 1
ATOM 2451 C C . THR A 1 318 ? -16.584 -12.924 8.342 1.00 65.69 318 THR A C 1
ATOM 2453 O O . THR A 1 318 ? -16.348 -14.125 8.379 1.00 65.69 318 THR A O 1
ATOM 2456 N N . LEU A 1 319 ? -16.874 -12.212 9.427 1.00 65.81 319 LEU A N 1
ATOM 2457 C CA . LEU A 1 319 ? -17.158 -12.804 10.730 1.00 65.81 319 LEU A CA 1
ATOM 2458 C C . LEU A 1 319 ? -18.454 -12.194 11.242 1.00 65.81 319 LEU A C 1
ATOM 2460 O O . LEU A 1 319 ? -18.589 -10.976 11.252 1.00 65.81 319 LEU A O 1
ATOM 2464 N N . VAL A 1 320 ? -19.394 -13.026 11.677 1.00 63.50 320 VAL A N 1
ATOM 2465 C CA . VAL A 1 320 ? -20.641 -12.565 12.293 1.00 63.50 320 VAL A CA 1
ATOM 2466 C C . VAL A 1 320 ? -20.755 -13.185 13.678 1.00 63.50 320 VAL A C 1
ATOM 2468 O O . VAL A 1 320 ? -20.626 -14.398 13.806 1.00 63.50 320 VAL A O 1
ATOM 2471 N N . LEU A 1 321 ? -20.959 -12.349 14.694 1.00 67.00 321 LEU A N 1
ATOM 2472 C CA . LEU A 1 321 ? -21.139 -12.709 16.094 1.00 67.00 321 LEU A CA 1
ATOM 2473 C C . LEU A 1 321 ? -22.626 -12.603 16.459 1.00 67.00 321 LEU A C 1
ATOM 2475 O O . LEU A 1 321 ? -23.193 -11.509 16.473 1.00 67.00 321 LEU A O 1
ATOM 2479 N N . ALA A 1 322 ? -23.245 -13.735 16.788 1.00 63.00 322 ALA A N 1
ATOM 2480 C CA . ALA A 1 322 ? -24.648 -13.825 17.197 1.00 63.00 322 ALA A CA 1
ATOM 2481 C C . ALA A 1 322 ? -24.813 -13.717 18.731 1.00 63.00 322 ALA A C 1
ATOM 2483 O O . ALA A 1 322 ? -25.314 -14.642 19.359 1.00 63.00 322 ALA A O 1
ATOM 2484 N N . ASP A 1 323 ? -24.344 -12.620 19.342 1.00 67.44 323 ASP A N 1
ATOM 2485 C CA . ASP A 1 323 ? -24.399 -12.414 20.810 1.00 67.44 323 ASP A CA 1
ATOM 2486 C C . ASP A 1 323 ? -24.943 -11.027 21.223 1.00 67.44 323 ASP A C 1
ATOM 2488 O O . ASP A 1 323 ? -24.788 -10.590 22.361 1.00 67.44 323 ASP A O 1
ATOM 2492 N N . GLY A 1 324 ? -25.575 -10.285 20.303 1.00 61.91 324 GLY A N 1
ATOM 2493 C CA . GLY A 1 324 ? -26.101 -8.948 20.607 1.00 61.91 324 GLY A CA 1
ATOM 2494 C C . GLY A 1 324 ? -27.538 -8.911 21.139 1.00 61.91 324 GLY A C 1
ATOM 2495 O O . GLY A 1 324 ? -27.912 -7.911 21.738 1.00 61.91 324 GLY A O 1
ATOM 2496 N N . GLY A 1 325 ? -28.340 -9.973 21.001 1.00 65.00 325 GLY A N 1
ATOM 2497 C CA . GLY A 1 325 ? -29.771 -9.948 21.367 1.00 65.00 325 GLY A CA 1
ATOM 2498 C C . GLY A 1 325 ? -30.098 -10.024 22.867 1.00 65.00 325 GLY A C 1
ATOM 2499 O O . GLY A 1 325 ? -31.265 -10.031 23.222 1.00 65.00 325 GLY A O 1
ATOM 2500 N N . GLY A 1 326 ? -29.107 -10.116 23.758 1.00 76.12 326 GLY A N 1
ATOM 2501 C CA . GLY A 1 326 ? -29.325 -10.170 25.211 1.00 76.12 326 GLY A CA 1
ATOM 2502 C C . GLY A 1 326 ? -29.079 -8.828 25.905 1.00 76.12 326 GLY A C 1
ATOM 2503 O O . GLY A 1 326 ? -29.623 -7.795 25.532 1.00 76.12 326 GLY A O 1
ATOM 2504 N N . VAL A 1 327 ? -28.172 -8.838 26.888 1.00 81.38 327 VAL A N 1
ATOM 2505 C CA . VAL A 1 327 ? -27.779 -7.660 27.690 1.00 81.38 327 VAL A CA 1
ATOM 2506 C C . VAL A 1 327 ? -27.419 -6.446 26.824 1.00 81.38 327 VAL A C 1
ATOM 2508 O O . VAL A 1 327 ? -27.695 -5.312 27.203 1.00 81.38 327 VAL A O 1
ATOM 2511 N N . LEU A 1 328 ? -26.797 -6.660 25.661 1.00 86.00 328 LEU A N 1
ATOM 2512 C CA . LEU A 1 328 ? -26.402 -5.571 24.771 1.00 86.00 328 LEU A CA 1
ATOM 2513 C C . LEU A 1 328 ? -27.610 -4.854 24.150 1.00 86.00 328 LEU A C 1
ATOM 2515 O O . LEU A 1 328 ? -27.609 -3.626 24.104 1.00 86.00 328 LEU A O 1
ATOM 2519 N N . HIS A 1 329 ? -28.631 -5.607 23.732 1.00 89.38 329 HIS A N 1
ATOM 2520 C CA . HIS A 1 329 ? -29.897 -5.071 23.241 1.00 89.38 329 HIS A CA 1
ATOM 2521 C C . HIS A 1 329 ? -30.585 -4.229 24.317 1.00 89.38 329 HIS A C 1
ATOM 2523 O O . HIS A 1 329 ? -30.894 -3.066 24.070 1.00 89.38 329 HIS A O 1
ATOM 2529 N N . ASP A 1 330 ? -30.736 -4.765 25.532 1.00 88.75 330 ASP A N 1
ATOM 2530 C CA . ASP A 1 330 ? -31.385 -4.039 26.628 1.00 88.75 330 ASP A CA 1
ATOM 2531 C C . ASP A 1 330 ? -30.660 -2.738 26.981 1.00 88.75 330 ASP A C 1
ATOM 2533 O O . ASP A 1 330 ? -31.297 -1.699 27.135 1.00 88.75 330 ASP A O 1
ATOM 2537 N N . LEU A 1 331 ? -29.326 -2.766 27.068 1.00 90.44 331 LEU A N 1
ATOM 2538 C CA . LEU A 1 331 ? -28.525 -1.576 27.366 1.00 90.44 331 LEU A CA 1
ATOM 2539 C C . LEU A 1 331 ? -28.579 -0.532 26.245 1.00 90.44 331 LEU A C 1
ATOM 2541 O O . LEU A 1 331 ? -28.584 0.669 26.522 1.00 90.44 331 LEU A O 1
ATOM 2545 N N . ALA A 1 332 ? -28.599 -0.977 24.988 1.00 92.38 332 ALA A N 1
ATOM 2546 C CA . ALA A 1 332 ? -28.741 -0.101 23.833 1.00 92.38 332 ALA A CA 1
ATOM 2547 C C . ALA A 1 332 ? -30.106 0.588 23.829 1.00 92.38 332 ALA A C 1
ATOM 2549 O O . ALA A 1 332 ? -30.182 1.811 23.709 1.00 92.38 332 ALA A O 1
ATOM 2550 N N . LEU A 1 333 ? -31.165 -0.196 24.012 1.00 92.06 333 LEU A N 1
ATOM 2551 C CA . LEU A 1 333 ? -32.532 0.287 24.028 1.00 92.06 333 LEU A CA 1
ATOM 2552 C C . LEU A 1 333 ? -32.776 1.242 25.204 1.00 92.06 333 LEU A C 1
ATOM 2554 O O . LEU A 1 333 ? -33.376 2.298 25.023 1.00 92.06 333 LEU A O 1
ATOM 2558 N N . GLU A 1 334 ? -32.235 0.930 26.380 1.00 91.62 334 GLU A N 1
ATOM 2559 C CA . GLU A 1 334 ? -32.282 1.793 27.562 1.00 91.62 334 GLU A CA 1
ATOM 2560 C C . GLU A 1 334 ? -31.610 3.153 27.317 1.00 91.62 334 GLU A C 1
ATOM 2562 O O . GLU A 1 334 ? -32.179 4.212 27.600 1.00 91.62 334 GLU A O 1
ATOM 2567 N N . TYR A 1 335 ? -30.404 3.138 26.742 1.00 94.75 335 TYR A N 1
ATOM 2568 C CA . TYR A 1 335 ? -29.680 4.357 26.391 1.00 94.75 335 TYR A CA 1
ATOM 2569 C C . TYR A 1 335 ? -30.454 5.207 25.372 1.00 94.75 335 TYR A C 1
ATOM 2571 O O . TYR A 1 335 ? -30.598 6.416 25.570 1.00 94.75 335 TYR A O 1
ATOM 2579 N N . LEU A 1 336 ? -30.956 4.591 24.299 1.00 94.75 336 LEU A N 1
ATOM 2580 C CA . LEU A 1 336 ? -31.669 5.297 23.233 1.00 94.75 336 LEU A CA 1
ATOM 2581 C C . LEU A 1 336 ? -33.022 5.828 23.699 1.00 94.75 336 LEU A C 1
ATOM 2583 O O . LEU A 1 336 ? -33.394 6.934 23.314 1.00 94.75 336 LEU A O 1
ATOM 2587 N N . ALA A 1 337 ? -33.731 5.096 24.561 1.00 93.94 337 ALA A N 1
ATOM 2588 C CA . ALA A 1 337 ? -34.966 5.567 25.177 1.00 93.94 337 ALA A CA 1
ATOM 2589 C C . ALA A 1 337 ? -34.712 6.822 26.028 1.00 93.94 337 ALA A C 1
ATOM 2591 O O . ALA A 1 337 ? -35.402 7.829 25.861 1.00 93.94 337 ALA A O 1
ATOM 2592 N N . ALA A 1 338 ? -33.672 6.810 26.872 1.00 91.88 338 ALA A N 1
ATOM 2593 C CA . ALA A 1 338 ? -33.298 7.966 27.688 1.00 91.88 338 ALA A CA 1
ATOM 2594 C C . ALA A 1 338 ? -32.809 9.164 26.844 1.00 91.88 338 ALA A C 1
ATOM 2596 O O . ALA A 1 338 ? -33.194 10.304 27.112 1.00 91.88 338 ALA A O 1
ATOM 2597 N N . ASP A 1 339 ? -31.997 8.935 25.803 1.00 94.50 339 ASP A N 1
ATOM 2598 C CA . ASP A 1 339 ? -31.541 9.989 24.879 1.00 94.50 339 ASP A CA 1
ATOM 2599 C C . ASP A 1 339 ? -32.708 10.579 24.068 1.00 94.50 339 ASP A C 1
ATOM 2601 O O . ASP A 1 339 ? -32.827 11.799 23.935 1.00 94.50 339 ASP A O 1
ATOM 2605 N N . SER A 1 340 ? -33.623 9.728 23.597 1.00 93.81 340 SER A N 1
ATOM 2606 C CA . SER A 1 340 ? -34.849 10.132 22.905 1.00 93.81 340 SER A CA 1
ATOM 2607 C C . SER A 1 340 ? -35.743 10.987 23.808 1.00 93.81 340 SER A C 1
ATOM 2609 O O . SER A 1 340 ? -36.171 12.064 23.385 1.00 93.81 340 SER A O 1
ATOM 2611 N N . ALA A 1 341 ? -35.962 10.571 25.061 1.00 92.56 341 ALA A N 1
ATOM 2612 C CA . ALA A 1 341 ? -36.736 11.327 26.046 1.00 92.56 341 ALA A CA 1
ATOM 2613 C C . ALA A 1 341 ? -36.134 12.717 26.306 1.00 92.56 341 ALA A C 1
ATOM 2615 O O . ALA A 1 341 ? -36.845 13.719 26.306 1.00 92.56 341 ALA A O 1
ATOM 2616 N N . LEU A 1 342 ? -34.808 12.816 26.442 1.00 91.62 342 LEU A N 1
ATOM 2617 C CA . LEU A 1 342 ? -34.123 14.097 26.654 1.00 91.62 342 LEU A CA 1
ATOM 2618 C C . LEU A 1 342 ? -34.237 15.067 25.475 1.00 91.62 342 LEU A C 1
ATOM 2620 O O . LEU A 1 342 ? -34.253 16.282 25.688 1.00 91.62 342 LEU A O 1
ATOM 2624 N N . ARG A 1 343 ? -34.265 14.550 24.242 1.00 91.56 343 ARG A N 1
ATOM 2625 C CA . ARG A 1 343 ? -34.311 15.370 23.021 1.00 91.56 343 ARG A CA 1
ATOM 2626 C C . ARG A 1 343 ? -35.721 15.766 22.611 1.00 91.56 343 ARG A C 1
ATOM 2628 O O . ARG A 1 343 ? -35.891 16.832 22.029 1.00 91.56 343 ARG A O 1
ATOM 2635 N N . ARG A 1 344 ? -36.702 14.890 22.832 1.00 90.75 344 ARG A N 1
ATOM 2636 C CA . ARG A 1 344 ? -38.033 14.999 22.218 1.00 90.75 344 ARG A CA 1
ATOM 2637 C C . ARG A 1 344 ? -39.153 15.346 23.205 1.00 90.75 344 ARG A C 1
ATOM 2639 O O . ARG A 1 344 ? -40.294 15.429 22.766 1.00 90.75 344 ARG A O 1
ATOM 2646 N N . THR A 1 345 ? -38.842 15.590 24.480 1.00 89.06 345 THR A N 1
ATOM 2647 C CA . THR A 1 345 ? -39.830 15.967 25.510 1.00 89.06 345 THR A CA 1
ATOM 2648 C C . THR A 1 345 ? -39.641 17.428 25.945 1.00 89.06 345 THR A C 1
ATOM 2650 O O . THR A 1 345 ? -38.812 17.702 26.818 1.00 89.06 345 THR A O 1
ATOM 2653 N N . PRO A 1 346 ? -40.403 18.387 25.376 1.00 82.50 346 PRO A N 1
ATOM 2654 C CA . PRO A 1 346 ? -40.264 19.820 25.670 1.00 82.50 346 PRO A CA 1
ATOM 2655 C C . PRO A 1 346 ? -40.510 20.171 27.141 1.00 82.50 346 PRO A C 1
ATOM 2657 O O . PRO A 1 346 ? -39.885 21.073 27.691 1.00 82.50 346 PRO A O 1
ATOM 2660 N N . GLN A 1 347 ? -41.388 19.424 27.814 1.00 76.69 347 GLN A N 1
ATOM 2661 C CA . GLN A 1 347 ? -41.764 19.661 29.209 1.00 76.69 347 GLN A CA 1
ATOM 2662 C C . GLN A 1 347 ? -40.583 19.484 30.186 1.00 76.69 347 GLN A C 1
ATOM 2664 O O . GLN A 1 347 ? -40.627 19.981 31.314 1.00 76.69 347 GLN A O 1
ATOM 2669 N N . LEU A 1 348 ? -39.495 18.827 29.762 1.00 78.38 348 LEU A N 1
ATOM 2670 C CA . LEU A 1 348 ? -38.268 18.703 30.553 1.00 78.38 348 LEU A CA 1
ATOM 2671 C C . LEU A 1 348 ? -37.536 20.039 30.748 1.00 78.38 348 LEU A C 1
ATOM 2673 O O . LEU A 1 348 ? -36.743 20.150 31.683 1.00 78.38 348 LEU A O 1
ATOM 2677 N N . GLU A 1 349 ? -37.788 21.056 29.916 1.00 71.88 349 GLU A N 1
ATOM 2678 C CA . GLU A 1 349 ? -37.228 22.403 30.115 1.00 71.88 349 GLU A CA 1
ATOM 2679 C C . GLU A 1 349 ? -37.798 23.071 31.372 1.00 71.88 349 GLU A C 1
ATOM 2681 O O . GLU A 1 349 ? -37.071 23.729 32.115 1.00 71.88 349 GLU A O 1
ATOM 2686 N N . SER A 1 350 ? -39.079 22.826 31.657 1.00 63.53 350 SER A N 1
ATOM 2687 C CA . SER A 1 350 ? -39.766 23.307 32.860 1.00 63.53 350 SER A CA 1
ATOM 2688 C C . SER A 1 350 ? -39.538 22.442 34.104 1.00 63.53 350 SER A C 1
ATOM 2690 O O . SER A 1 350 ? -39.915 22.854 35.198 1.00 63.53 350 SER A O 1
ATOM 2692 N N . VAL A 1 351 ? -38.910 21.263 33.972 1.00 70.62 351 VAL A N 1
ATOM 2693 C CA . VAL A 1 351 ? -38.698 20.311 35.081 1.00 70.62 351 VAL A CA 1
ATOM 2694 C C . VAL A 1 351 ? -37.222 19.878 35.168 1.00 70.62 351 VAL A C 1
ATOM 2696 O O . VAL A 1 351 ? -36.852 18.771 34.758 1.00 70.62 351 VAL A O 1
ATOM 2699 N N . PRO A 1 352 ? -36.341 20.717 35.753 1.00 65.19 352 PRO A N 1
ATOM 2700 C CA . PRO A 1 352 ? -34.894 20.480 35.763 1.00 65.19 352 PRO A CA 1
ATOM 2701 C C . PRO A 1 352 ? -34.454 19.197 36.485 1.00 65.19 352 PRO A C 1
ATOM 2703 O O . PRO A 1 352 ? -33.378 18.672 36.201 1.00 65.19 352 PRO A O 1
ATOM 2706 N N . ILE A 1 353 ? -35.248 18.707 37.444 1.00 67.06 353 ILE A N 1
ATOM 2707 C CA . ILE A 1 353 ? -34.952 17.482 38.205 1.00 67.06 353 ILE A CA 1
ATOM 2708 C C . ILE A 1 353 ? -35.144 16.247 37.315 1.00 67.06 353 ILE A C 1
ATOM 2710 O O . ILE A 1 353 ? -34.220 15.447 37.189 1.00 67.06 353 ILE A O 1
ATOM 2714 N N . ALA A 1 354 ? -36.288 16.138 36.629 1.00 69.06 354 ALA A N 1
ATOM 2715 C CA . ALA A 1 354 ? -36.576 15.044 35.700 1.00 69.06 354 ALA A CA 1
ATOM 2716 C C . ALA A 1 354 ? -35.550 14.987 34.556 1.00 69.06 354 ALA A C 1
ATOM 2718 O O . ALA A 1 354 ? -35.030 13.919 34.235 1.00 69.06 354 ALA A O 1
ATOM 2719 N N . ARG A 1 355 ? -35.173 16.152 34.006 1.00 80.38 355 ARG A N 1
ATOM 2720 C CA . ARG A 1 355 ? -34.113 16.254 32.991 1.00 80.38 355 ARG A CA 1
ATOM 2721 C C . ARG A 1 355 ? -32.773 15.714 33.497 1.00 80.38 355 ARG A C 1
ATOM 2723 O O . ARG A 1 355 ? -32.093 14.998 32.770 1.00 80.38 355 ARG A O 1
ATOM 2730 N N . ARG A 1 356 ? -32.385 16.040 34.735 1.00 69.69 356 ARG A N 1
ATOM 2731 C CA . ARG A 1 356 ? -31.128 15.554 35.323 1.00 69.69 356 ARG A CA 1
ATOM 2732 C C . ARG A 1 356 ? -31.154 14.045 35.573 1.00 69.69 356 ARG A C 1
ATOM 2734 O O . ARG A 1 356 ? -30.184 13.383 35.227 1.00 69.69 356 ARG A O 1
ATOM 2741 N N . MET A 1 357 ? -32.250 13.506 36.110 1.00 72.88 357 MET A N 1
ATOM 2742 C CA . MET A 1 357 ? -32.399 12.059 36.325 1.00 72.88 357 MET A CA 1
ATOM 2743 C C . MET A 1 357 ? -32.291 11.276 35.008 1.00 72.88 357 MET A C 1
ATOM 2745 O O . MET A 1 357 ? -31.607 10.256 34.950 1.00 72.88 357 MET A O 1
ATOM 2749 N N . LEU A 1 358 ? -32.906 11.779 33.931 1.00 83.81 358 LEU A N 1
ATOM 2750 C CA . LEU A 1 358 ? -32.782 11.188 32.595 1.00 83.81 358 LEU A CA 1
ATOM 2751 C C . LEU A 1 358 ? -31.356 11.263 32.046 1.00 83.81 358 LEU A C 1
ATOM 2753 O O . LEU A 1 358 ? -30.892 10.294 31.450 1.00 83.81 358 LEU A O 1
ATOM 2757 N N . ASP A 1 359 ? -30.647 12.380 32.237 1.00 83.62 359 ASP A N 1
ATOM 2758 C CA . ASP A 1 359 ? -29.261 12.495 31.767 1.00 83.62 359 ASP A CA 1
ATOM 2759 C C . ASP A 1 359 ? -28.311 11.573 32.541 1.00 83.62 359 ASP A C 1
ATOM 2761 O O . ASP A 1 359 ? -27.480 10.907 31.925 1.00 83.62 359 ASP A O 1
ATOM 2765 N N . GLU A 1 360 ? -28.482 11.439 33.858 1.00 78.00 360 GLU A N 1
ATOM 2766 C CA . GLU A 1 360 ? -27.740 10.471 34.678 1.00 78.00 360 GLU A CA 1
ATOM 2767 C C . GLU A 1 360 ? -28.004 9.029 34.207 1.00 78.00 360 GLU A C 1
ATOM 2769 O O . GLU A 1 360 ? -27.062 8.257 34.002 1.00 78.00 360 GLU A O 1
ATOM 2774 N N . ARG A 1 361 ? -29.268 8.682 33.929 1.00 82.94 361 ARG A N 1
ATOM 2775 C CA . ARG A 1 361 ? -29.660 7.370 33.390 1.00 82.94 361 ARG A CA 1
ATOM 2776 C C . ARG A 1 361 ? -29.086 7.114 31.995 1.00 82.94 361 ARG A C 1
ATOM 2778 O O . ARG A 1 361 ? -28.557 6.029 31.740 1.00 82.94 361 ARG A O 1
ATOM 2785 N N . ARG A 1 362 ? -29.114 8.115 31.110 1.00 92.94 362 ARG A N 1
ATOM 2786 C CA . ARG A 1 362 ? -28.504 8.056 29.772 1.00 92.94 362 ARG A CA 1
ATOM 2787 C C . ARG A 1 362 ? -26.998 7.807 29.866 1.00 92.94 362 ARG A C 1
ATOM 2789 O O . ARG A 1 362 ? -26.480 6.924 29.183 1.00 92.94 362 ARG A O 1
ATOM 2796 N N . GLN A 1 363 ? -26.289 8.553 30.714 1.00 87.38 363 GLN A N 1
ATOM 2797 C CA . GLN A 1 363 ? -24.842 8.404 30.897 1.00 87.38 363 GLN A CA 1
ATOM 2798 C C . GLN A 1 363 ? -24.475 7.033 31.481 1.00 87.38 363 GLN A C 1
ATOM 2800 O O . GLN A 1 363 ? -23.559 6.381 30.976 1.00 87.38 363 GLN A O 1
ATOM 2805 N N . ALA A 1 364 ? -25.206 6.564 32.498 1.00 82.12 364 ALA A N 1
ATOM 2806 C CA . ALA A 1 364 ? -24.991 5.249 33.100 1.00 82.12 364 ALA A CA 1
ATOM 2807 C C . ALA A 1 364 ? -25.202 4.112 32.085 1.00 82.12 364 ALA A C 1
ATOM 2809 O O . ALA A 1 364 ? -24.368 3.207 31.979 1.00 82.12 364 ALA A O 1
ATOM 2810 N N . SER A 1 365 ? -26.271 4.197 31.288 1.00 87.81 365 SER A N 1
ATOM 2811 C CA . SER A 1 365 ? -26.597 3.210 30.251 1.00 87.81 365 SER A CA 1
ATOM 2812 C C . SER A 1 365 ? -25.556 3.202 29.133 1.00 87.81 365 SER A C 1
ATOM 2814 O O . SER A 1 365 ? -25.105 2.134 28.729 1.00 87.81 365 SER A O 1
ATOM 2816 N N . LEU A 1 366 ? -25.066 4.374 28.706 1.00 92.88 366 LEU A N 1
ATOM 2817 C CA . LEU A 1 366 ? -23.979 4.472 27.727 1.00 92.88 366 LEU A CA 1
ATOM 2818 C C . LEU A 1 366 ? -22.683 3.824 28.238 1.00 92.88 366 LEU A C 1
ATOM 2820 O O . LEU A 1 366 ? -22.039 3.065 27.515 1.00 92.88 366 LEU A O 1
ATOM 2824 N N . GLN A 1 367 ? -22.300 4.084 29.491 1.00 88.69 367 GLN A N 1
ATOM 2825 C CA . GLN A 1 367 ? -21.113 3.468 30.091 1.00 88.69 367 GLN A CA 1
ATOM 2826 C C . GLN A 1 367 ? -21.261 1.948 30.230 1.00 88.69 367 GLN A C 1
ATOM 2828 O O . GLN A 1 367 ? -20.293 1.206 30.051 1.00 88.69 367 GLN A O 1
ATOM 2833 N N . ALA A 1 368 ? -22.456 1.458 30.566 1.00 86.88 368 ALA A N 1
ATOM 2834 C CA . ALA A 1 368 ? -22.747 0.029 30.601 1.00 86.88 368 ALA A CA 1
ATOM 2835 C C . ALA A 1 368 ? -22.680 -0.596 29.197 1.00 86.88 368 ALA A C 1
ATOM 2837 O O . ALA A 1 368 ? -21.999 -1.606 29.027 1.00 86.88 368 ALA A O 1
ATOM 2838 N N . LEU A 1 369 ? -23.282 0.044 28.191 1.00 90.69 369 LEU A N 1
ATOM 2839 C CA . LEU A 1 369 ? -23.242 -0.380 26.790 1.00 90.69 369 LEU A CA 1
ATOM 2840 C C . LEU A 1 369 ? -21.801 -0.455 26.263 1.00 90.69 369 LEU A C 1
ATOM 2842 O O . LEU A 1 369 ? -21.397 -1.468 25.697 1.00 90.69 369 LEU A O 1
ATOM 2846 N N . GLN A 1 370 ? -20.984 0.572 26.513 1.00 90.00 370 GLN A N 1
ATOM 2847 C CA . GLN A 1 370 ? -19.569 0.584 26.125 1.00 90.00 370 GLN A CA 1
ATOM 2848 C C . GLN A 1 370 ? -18.759 -0.516 26.828 1.00 90.00 370 GLN A C 1
ATOM 2850 O O . GLN A 1 370 ? -17.875 -1.117 26.214 1.00 90.00 370 GLN A O 1
ATOM 2855 N N . ARG A 1 371 ? -19.047 -0.808 28.104 1.00 86.44 371 ARG A N 1
ATOM 2856 C CA . ARG A 1 371 ? -18.418 -1.925 28.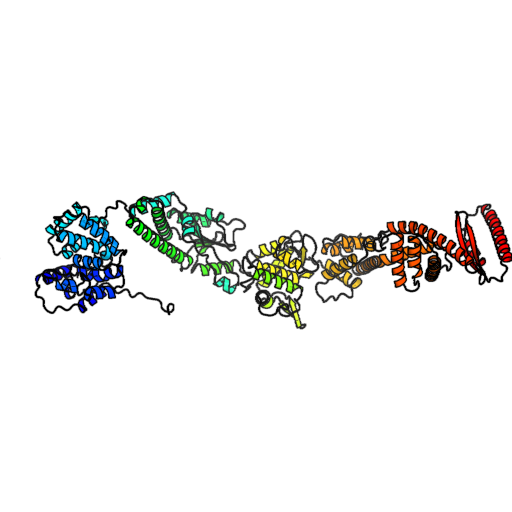830 1.00 86.44 371 ARG A CA 1
ATOM 2857 C C . ARG A 1 371 ? -18.828 -3.279 28.253 1.00 86.44 371 ARG A C 1
ATOM 2859 O O . ARG A 1 371 ? -17.951 -4.115 28.053 1.00 86.44 371 ARG A O 1
ATOM 2866 N N . ALA A 1 372 ? -20.110 -3.475 27.948 1.00 85.25 372 ALA A N 1
ATOM 2867 C CA . ALA A 1 372 ? -20.619 -4.694 27.323 1.00 85.25 372 ALA A CA 1
ATOM 2868 C C . ALA A 1 372 ? -20.008 -4.908 25.929 1.00 85.25 372 ALA A C 1
ATOM 2870 O O . ALA A 1 372 ? -19.483 -5.984 25.648 1.00 85.25 372 ALA A O 1
ATOM 2871 N N . HIS A 1 373 ? -19.954 -3.859 25.101 1.00 86.69 373 HIS A N 1
ATOM 2872 C CA . HIS A 1 373 ? -19.249 -3.889 23.820 1.00 86.69 373 HIS A CA 1
ATOM 2873 C C . HIS A 1 373 ? -17.777 -4.292 23.992 1.00 86.69 373 HIS A C 1
ATOM 2875 O O . HIS A 1 373 ? -17.313 -5.225 23.340 1.00 86.69 373 HIS A O 1
ATOM 2881 N N . ARG A 1 374 ? -17.040 -3.638 24.905 1.00 84.00 374 ARG A N 1
ATOM 2882 C CA . ARG A 1 374 ? -15.633 -3.980 25.184 1.00 84.00 374 ARG A CA 1
ATOM 2883 C C . ARG A 1 374 ? -15.479 -5.428 25.634 1.00 84.00 374 ARG A C 1
ATOM 2885 O O . ARG A 1 374 ? -14.552 -6.088 25.175 1.00 84.00 374 ARG A O 1
ATOM 2892 N N . ALA A 1 375 ? -16.362 -5.938 26.488 1.00 80.50 375 ALA A N 1
ATOM 2893 C CA . ALA A 1 375 ? -16.333 -7.333 26.915 1.00 80.50 375 ALA A CA 1
ATOM 2894 C C . ALA A 1 375 ? -16.484 -8.293 25.722 1.00 80.50 375 ALA A C 1
ATOM 2896 O O . ALA A 1 375 ? -15.718 -9.247 25.629 1.00 80.50 375 ALA A O 1
ATOM 2897 N N . LEU A 1 376 ? -17.368 -7.988 24.766 1.00 78.19 376 LEU A N 1
ATOM 2898 C CA . LEU A 1 376 ? -17.551 -8.786 23.547 1.00 78.19 376 LEU A CA 1
ATOM 2899 C C . LEU A 1 376 ? -16.316 -8.766 22.630 1.00 78.19 376 LEU A C 1
ATOM 2901 O O . LEU A 1 376 ? -15.922 -9.805 22.106 1.00 78.19 376 LEU A O 1
ATOM 2905 N N . VAL A 1 377 ? -15.684 -7.601 22.434 1.00 78.38 377 VAL A N 1
ATOM 2906 C CA . VAL A 1 377 ? -14.564 -7.463 21.475 1.00 78.38 377 VAL A CA 1
ATOM 2907 C C . VAL A 1 377 ? -13.174 -7.710 22.070 1.00 78.38 377 VAL A C 1
ATOM 2909 O O . VAL A 1 377 ? -12.220 -7.934 21.323 1.00 78.38 377 VAL A O 1
ATOM 2912 N N . SER A 1 378 ? -13.027 -7.667 23.398 1.00 73.12 378 SER A N 1
ATOM 2913 C CA . SER A 1 378 ? -11.727 -7.794 24.082 1.00 73.12 378 SER A CA 1
ATOM 2914 C C . SER A 1 378 ? -11.670 -8.868 25.169 1.00 73.12 378 SER A C 1
ATOM 2916 O O . SER A 1 378 ? -10.571 -9.318 25.509 1.00 73.12 378 SER A O 1
ATOM 2918 N N . GLY A 1 379 ? -12.819 -9.295 25.697 1.00 65.62 379 GLY A N 1
ATOM 2919 C CA . GLY A 1 379 ? -12.906 -10.344 26.705 1.00 65.62 379 GLY A CA 1
ATOM 2920 C C . GLY A 1 379 ? -12.693 -11.743 26.129 1.00 65.62 379 GLY A C 1
ATOM 2921 O O . GLY A 1 379 ? -12.712 -11.958 24.916 1.00 65.62 379 GLY A O 1
ATOM 2922 N N . GLU A 1 380 ? -12.467 -12.709 27.019 1.00 62.22 380 GLU A N 1
ATOM 2923 C CA . GLU A 1 380 ? -12.727 -14.106 26.676 1.00 62.22 380 GLU A CA 1
ATOM 2924 C C . GLU A 1 380 ? -14.241 -14.289 26.700 1.00 62.22 380 GLU A C 1
ATOM 2926 O O . GLU A 1 380 ? -14.857 -14.029 27.739 1.00 62.22 380 GLU A O 1
ATOM 2931 N N . PRO A 1 381 ? -14.858 -14.657 25.569 1.00 56.16 381 PRO A N 1
ATOM 2932 C CA . PRO A 1 381 ? -16.294 -14.815 25.541 1.00 56.16 381 PRO A CA 1
ATOM 2933 C C . PRO A 1 381 ? -16.656 -15.961 26.492 1.00 56.16 381 PRO A C 1
ATOM 2935 O O . PRO A 1 381 ? -16.101 -17.057 26.426 1.00 56.16 381 PRO A O 1
ATOM 2938 N N . SER A 1 382 ? -17.568 -15.685 27.423 1.00 50.56 382 SER A N 1
ATOM 2939 C CA . SER A 1 382 ? -18.056 -16.648 28.417 1.00 50.56 382 SER A CA 1
ATOM 2940 C C . SER A 1 382 ? -18.875 -17.782 27.786 1.00 50.56 382 SER A C 1
ATOM 2942 O O . SER A 1 382 ? -19.171 -18.775 28.450 1.00 50.56 382 SER A O 1
ATOM 2944 N N . ARG A 1 383 ? -19.218 -17.654 26.498 1.00 53.69 383 ARG A N 1
ATOM 2945 C CA . ARG A 1 383 ? -19.825 -18.677 25.643 1.00 53.69 383 ARG A CA 1
ATOM 2946 C C . ARG A 1 383 ? -19.054 -18.767 24.322 1.00 53.69 383 ARG A C 1
ATOM 2948 O O . ARG A 1 383 ? -18.538 -17.748 23.870 1.00 53.69 383 ARG A O 1
ATOM 2955 N N . PRO A 1 384 ? -18.978 -19.942 23.677 1.00 53.09 384 PRO A N 1
ATOM 2956 C CA . PRO A 1 384 ? -18.384 -20.053 22.352 1.00 53.09 384 PRO A CA 1
ATOM 2957 C C . PRO A 1 384 ? -19.145 -19.161 21.366 1.00 53.09 384 PRO A C 1
ATOM 2959 O O . PRO A 1 384 ? -20.316 -19.377 21.058 1.00 53.09 384 PRO A O 1
ATOM 2962 N N . ALA A 1 385 ? -18.460 -18.134 20.874 1.00 56.59 385 ALA A N 1
ATOM 2963 C CA . ALA A 1 385 ? -18.922 -17.351 19.747 1.00 56.59 385 ALA A CA 1
ATOM 2964 C C . ALA A 1 385 ? -18.823 -18.218 18.488 1.00 56.59 385 ALA A C 1
ATOM 2966 O O . ALA A 1 385 ? -17.748 -18.731 18.163 1.00 56.59 385 ALA A O 1
ATOM 2967 N N . THR A 1 386 ? -19.928 -18.379 17.762 1.00 59.88 386 THR A N 1
ATOM 2968 C CA . THR A 1 386 ? -19.871 -18.973 16.422 1.00 59.88 386 THR A CA 1
ATOM 2969 C C . THR A 1 386 ? -19.513 -17.869 15.444 1.00 59.88 386 THR A C 1
ATOM 2971 O O . THR A 1 386 ? -20.321 -16.969 15.231 1.00 59.88 386 THR A O 1
ATOM 2974 N N . LEU A 1 387 ? -18.314 -17.922 14.865 1.00 64.19 387 LEU A N 1
ATOM 2975 C CA . LEU A 1 387 ? -17.952 -17.051 13.754 1.00 64.19 387 LEU A CA 1
ATOM 2976 C C . LEU A 1 387 ? -18.192 -17.776 12.435 1.00 64.19 387 LEU A C 1
ATOM 2978 O O . LEU A 1 387 ? -17.907 -18.960 12.300 1.00 64.19 387 LEU A O 1
ATOM 2982 N N . TRP A 1 388 ? -18.682 -17.052 11.438 1.00 61.94 388 TRP A N 1
ATOM 2983 C CA . TRP A 1 388 ? -19.017 -17.616 10.135 1.00 61.94 388 TRP A CA 1
ATOM 2984 C C . TRP A 1 388 ? -18.078 -17.111 9.056 1.00 61.94 388 TRP A C 1
ATOM 2986 O O . TRP A 1 388 ? -18.251 -15.990 8.597 1.00 61.94 388 TRP A O 1
ATOM 2996 N N . VAL A 1 389 ? -17.135 -17.941 8.604 1.00 63.59 389 VAL A N 1
ATOM 2997 C CA . VAL A 1 389 ? -16.216 -17.597 7.506 1.00 63.59 389 VAL A CA 1
ATOM 2998 C C . VAL A 1 389 ? -16.707 -18.254 6.222 1.00 63.59 389 VAL A C 1
ATOM 3000 O O . VAL A 1 389 ? -16.725 -19.477 6.117 1.00 63.59 389 VAL A O 1
ATOM 3003 N N . LYS A 1 390 ? -17.123 -17.450 5.233 1.00 62.00 390 LYS A N 1
ATOM 3004 C CA . LYS A 1 390 ? -17.629 -17.927 3.925 1.00 62.00 390 LYS A CA 1
ATOM 3005 C C . LYS A 1 390 ? -18.728 -19.007 4.030 1.00 62.00 390 LYS A C 1
ATOM 3007 O O . LYS A 1 390 ? -18.813 -19.895 3.185 1.00 62.00 390 LYS A O 1
ATOM 3012 N N . GLY A 1 391 ? -19.571 -18.934 5.062 1.00 56.25 391 GLY A N 1
ATOM 3013 C CA . GLY A 1 391 ? -20.669 -19.882 5.289 1.00 56.25 391 GLY A CA 1
ATOM 3014 C C . GLY A 1 391 ? -20.295 -21.150 6.068 1.00 56.25 391 GLY A C 1
ATOM 3015 O O . GLY A 1 391 ? -21.158 -22.001 6.269 1.00 56.25 391 GLY A O 1
ATOM 3016 N N . ALA A 1 392 ? -19.049 -21.280 6.536 1.00 63.91 392 ALA A N 1
ATOM 3017 C CA . ALA A 1 392 ? -18.638 -22.321 7.475 1.00 63.91 392 ALA A CA 1
ATOM 3018 C C . ALA A 1 392 ? -18.600 -21.771 8.908 1.00 63.91 392 ALA A C 1
ATOM 3020 O O . ALA A 1 392 ? -17.992 -20.727 9.160 1.00 63.91 392 ALA A O 1
ATOM 3021 N N . ALA A 1 393 ? -19.236 -22.485 9.841 1.00 64.94 393 ALA A N 1
ATOM 3022 C CA . ALA A 1 393 ? -19.136 -22.192 11.264 1.00 64.94 393 ALA A CA 1
ATOM 3023 C C . ALA A 1 393 ? -17.740 -22.559 11.766 1.00 64.94 393 ALA A C 1
ATOM 3025 O O . ALA A 1 393 ? -17.294 -23.697 11.621 1.00 64.94 393 ALA A O 1
ATOM 3026 N N . ILE A 1 394 ? -17.078 -21.596 12.388 1.00 68.44 394 ILE A N 1
ATOM 3027 C CA . ILE A 1 394 ? -15.860 -21.792 13.156 1.00 68.44 394 ILE A CA 1
ATOM 3028 C C . ILE A 1 394 ? -16.215 -21.475 14.598 1.00 68.44 394 ILE A C 1
ATOM 3030 O O . ILE A 1 394 ? -16.657 -20.370 14.920 1.00 68.44 394 ILE A O 1
ATOM 3034 N N . GLU A 1 395 ? -16.033 -22.460 15.465 1.00 65.00 395 GLU A N 1
ATOM 3035 C CA . GLU A 1 395 ? -16.164 -22.248 16.896 1.00 65.00 395 GLU A CA 1
ATOM 3036 C C . GLU A 1 395 ? -14.911 -21.537 17.407 1.00 65.00 395 GLU A C 1
ATOM 3038 O O . GLU A 1 395 ? -13.775 -21.948 17.144 1.00 65.00 395 GLU A O 1
ATOM 3043 N N . VAL A 1 396 ? -15.111 -20.416 18.090 1.00 64.81 396 VAL A N 1
ATOM 3044 C CA . VAL A 1 396 ? -14.022 -19.503 18.418 1.00 64.81 396 VAL A CA 1
ATOM 3045 C C . VAL A 1 396 ? -13.743 -19.530 19.907 1.00 64.81 396 VAL A C 1
ATOM 3047 O O . VAL A 1 396 ? -14.554 -19.109 20.724 1.00 64.81 396 VAL A O 1
ATOM 3050 N N . THR A 1 397 ? -12.552 -20.019 20.252 1.00 62.56 397 THR A N 1
ATOM 3051 C CA . THR A 1 397 ? -12.055 -20.114 21.629 1.00 62.56 397 THR A CA 1
ATOM 3052 C C . THR A 1 397 ? -11.024 -19.020 21.927 1.00 62.56 397 THR A C 1
ATOM 3054 O O . THR A 1 397 ? -10.020 -18.877 21.224 1.00 62.56 397 THR A O 1
ATOM 3057 N N . GLY A 1 398 ? -11.239 -18.229 22.977 1.00 70.12 398 GLY A N 1
ATOM 3058 C CA . GLY A 1 398 ? -10.324 -17.155 23.386 1.00 70.12 398 GLY A CA 1
ATOM 3059 C C . GLY A 1 398 ? -10.628 -15.786 22.764 1.00 70.12 398 GLY A C 1
ATOM 3060 O O . GLY A 1 398 ? -11.693 -15.559 22.196 1.00 70.12 398 GLY A O 1
ATOM 3061 N N . ARG A 1 399 ? -9.691 -14.838 22.908 1.00 78.06 399 ARG A N 1
ATOM 3062 C CA . ARG A 1 399 ? -9.937 -13.413 22.611 1.00 78.06 399 ARG A CA 1
ATOM 3063 C C . ARG A 1 399 ? -10.071 -13.135 21.101 1.00 78.06 399 ARG A C 1
ATOM 3065 O O . ARG A 1 399 ? -9.236 -13.624 20.330 1.00 78.06 399 ARG A O 1
ATOM 3072 N N . PRO A 1 400 ? -10.988 -12.248 20.664 1.00 79.31 400 PRO A N 1
ATOM 3073 C CA . PRO A 1 400 ? -11.199 -11.931 19.245 1.00 79.31 400 PRO A CA 1
ATOM 3074 C C . PRO A 1 400 ? -9.936 -11.523 18.467 1.00 79.31 400 PRO A C 1
ATOM 3076 O O . PRO A 1 400 ? -9.732 -11.971 17.342 1.00 79.31 400 PRO A O 1
ATOM 3079 N N . ALA A 1 401 ? -9.021 -10.753 19.066 1.00 83.00 401 ALA A N 1
ATOM 3080 C CA . ALA A 1 401 ? -7.763 -10.354 18.415 1.00 83.00 401 ALA A CA 1
ATOM 3081 C C . ALA A 1 401 ? -6.808 -11.533 18.120 1.00 83.00 401 ALA A C 1
ATOM 3083 O O . ALA A 1 401 ? -6.098 -11.545 17.106 1.00 83.00 401 ALA A O 1
ATOM 3084 N N . GLN A 1 402 ? -6.783 -12.550 18.990 1.00 83.44 402 GLN A N 1
ATOM 3085 C CA . GLN A 1 402 ? -5.994 -13.767 18.758 1.00 83.44 402 GLN A CA 1
ATOM 3086 C C . GLN A 1 402 ? -6.580 -14.577 17.603 1.00 83.44 402 GLN A C 1
ATOM 3088 O O . GLN A 1 402 ? -5.841 -15.142 16.796 1.00 83.44 402 GLN A O 1
ATOM 3093 N N . GLN A 1 403 ? -7.905 -14.583 17.509 1.00 81.12 403 GLN A N 1
ATOM 3094 C CA . GLN A 1 403 ? -8.656 -15.314 16.502 1.00 81.12 403 G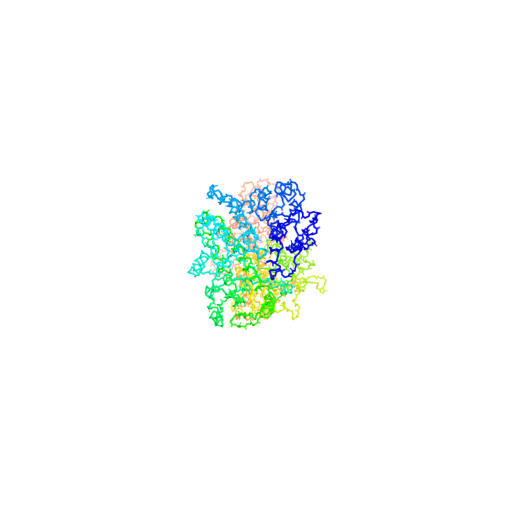LN A CA 1
ATOM 3095 C C . GLN A 1 403 ? -8.569 -14.645 15.134 1.00 81.12 403 GLN A C 1
ATOM 3097 O O . GLN A 1 403 ? -8.238 -15.314 14.158 1.00 81.12 403 GLN A O 1
ATOM 3102 N N . ALA A 1 404 ? -8.667 -13.315 15.087 1.00 84.38 404 ALA A N 1
ATOM 3103 C CA . ALA A 1 404 ? -8.318 -12.528 13.909 1.00 84.38 404 ALA A CA 1
ATOM 3104 C C . ALA A 1 404 ? -6.899 -12.866 13.418 1.00 84.38 404 ALA A C 1
ATOM 3106 O O . ALA A 1 404 ? -6.696 -13.119 12.235 1.00 84.38 404 ALA A O 1
ATOM 3107 N N . SER A 1 405 ? -5.923 -12.966 14.331 1.00 89.12 405 SER A N 1
ATOM 3108 C CA . SER A 1 405 ? -4.548 -13.334 13.963 1.00 89.12 405 SER A CA 1
ATOM 3109 C C . SER A 1 405 ? -4.449 -14.743 13.364 1.00 89.12 405 SER A C 1
ATOM 3111 O O . SER A 1 405 ? -3.786 -14.916 12.349 1.00 89.12 405 SER A O 1
ATOM 3113 N N . ARG A 1 406 ? -5.104 -15.752 13.960 1.00 88.50 406 ARG A N 1
ATOM 3114 C CA . ARG A 1 406 ? -5.119 -17.131 13.425 1.00 88.50 406 ARG A CA 1
ATOM 3115 C C . ARG A 1 406 ? -5.772 -17.197 12.045 1.00 88.50 406 ARG A C 1
ATOM 3117 O O . ARG A 1 406 ? -5.283 -17.892 11.161 1.00 88.50 406 ARG A O 1
ATOM 3124 N N . LEU A 1 407 ? -6.857 -16.456 11.864 1.00 85.00 407 LEU A N 1
ATOM 3125 C CA . LEU A 1 407 ? -7.596 -16.435 10.615 1.00 85.00 407 LEU A CA 1
ATOM 3126 C C . LEU A 1 407 ? -6.812 -15.750 9.493 1.00 85.00 407 LEU A C 1
ATOM 3128 O O . LEU A 1 407 ? -6.767 -16.271 8.379 1.00 85.00 407 LEU A O 1
ATOM 3132 N N . PHE A 1 408 ? -6.150 -14.627 9.783 1.00 88.44 408 PHE A N 1
ATOM 3133 C CA . PHE A 1 408 ? -5.261 -13.984 8.818 1.00 88.44 408 PHE A CA 1
ATOM 3134 C C . PHE A 1 408 ? -4.046 -14.854 8.479 1.00 88.44 408 PHE A C 1
ATOM 3136 O O . PHE A 1 408 ? -3.670 -14.899 7.312 1.00 88.44 408 PHE A O 1
ATOM 3143 N N . ASP A 1 409 ? -3.478 -15.592 9.441 1.00 91.31 409 ASP A N 1
ATOM 3144 C CA . ASP A 1 409 ? -2.397 -16.550 9.159 1.00 91.31 409 ASP A CA 1
ATOM 3145 C C . ASP A 1 409 ? -2.844 -17.659 8.200 1.00 91.31 409 ASP A C 1
ATOM 3147 O O . ASP A 1 409 ? -2.119 -17.987 7.267 1.00 91.31 409 ASP A O 1
ATOM 3151 N N . ALA A 1 410 ? -4.036 -18.228 8.410 1.00 88.56 410 ALA A N 1
ATOM 3152 C CA . ALA A 1 410 ? -4.566 -19.288 7.553 1.00 88.56 410 ALA A CA 1
ATOM 3153 C C . ALA A 1 410 ? -4.945 -18.768 6.157 1.00 88.56 410 ALA A C 1
ATOM 3155 O O . ALA A 1 410 ? -4.676 -19.418 5.150 1.00 88.56 410 ALA A O 1
ATOM 3156 N N . THR A 1 411 ? -5.548 -17.580 6.093 1.00 87.12 411 THR A N 1
ATOM 3157 C CA . THR A 1 411 ? -5.998 -16.956 4.840 1.00 87.12 411 THR A CA 1
ATOM 3158 C C . THR A 1 411 ? -4.820 -16.517 3.973 1.00 87.12 411 THR A C 1
ATOM 3160 O O . THR A 1 411 ? -4.855 -16.673 2.755 1.00 87.12 411 THR A O 1
ATOM 3163 N N . PHE A 1 412 ? -3.770 -15.980 4.597 1.00 91.00 412 PHE A N 1
ATOM 3164 C CA . PHE A 1 412 ? -2.596 -15.428 3.922 1.00 91.00 412 PHE A CA 1
ATOM 3165 C C . PHE A 1 412 ? -1.338 -16.260 4.197 1.00 91.00 412 PHE A C 1
ATOM 3167 O O . PHE A 1 412 ? -0.260 -15.726 4.460 1.00 91.00 412 PHE A O 1
ATOM 3174 N N . ALA A 1 413 ? -1.484 -17.587 4.158 1.00 91.62 413 ALA A N 1
ATOM 3175 C CA . ALA A 1 413 ? -0.441 -18.532 4.552 1.00 91.62 413 ALA A CA 1
ATOM 3176 C C . ALA A 1 413 ? 0.847 -18.430 3.713 1.00 91.62 413 ALA A C 1
ATOM 3178 O O . ALA A 1 413 ? 1.919 -18.796 4.194 1.00 91.62 413 ALA A O 1
ATOM 3179 N N . GLN A 1 414 ? 0.759 -17.921 2.479 1.00 93.31 414 GLN A N 1
ATOM 3180 C CA . GLN A 1 414 ? 1.900 -17.785 1.569 1.00 93.31 414 GLN A CA 1
ATOM 3181 C C . GLN A 1 414 ? 2.454 -16.352 1.500 1.00 93.31 414 GLN A C 1
ATOM 3183 O O . GLN A 1 414 ? 3.352 -16.078 0.708 1.00 93.31 414 GLN A O 1
ATOM 3188 N N . ALA A 1 415 ? 1.959 -15.429 2.331 1.00 92.81 415 ALA A N 1
ATOM 3189 C CA . ALA A 1 415 ? 2.394 -14.036 2.330 1.00 92.81 415 ALA A CA 1
ATOM 3190 C C . ALA A 1 415 ? 3.909 -13.880 2.598 1.00 92.81 415 ALA A C 1
ATOM 3192 O O . ALA A 1 415 ? 4.412 -14.357 3.625 1.00 92.81 415 ALA A O 1
ATOM 3193 N N . PRO A 1 416 ? 4.650 -13.144 1.749 1.00 93.62 416 PRO A N 1
ATOM 3194 C CA . PRO A 1 416 ? 5.995 -12.682 2.065 1.00 93.62 416 PRO A CA 1
ATOM 3195 C C . PRO A 1 416 ? 6.041 -11.893 3.380 1.00 93.62 416 PRO A C 1
ATOM 3197 O O . PRO A 1 416 ? 5.334 -10.901 3.556 1.00 93.62 416 PRO A O 1
ATOM 3200 N N . LYS A 1 417 ? 6.920 -12.301 4.301 1.00 93.31 417 LYS A N 1
ATOM 3201 C CA . LYS A 1 417 ? 7.089 -11.644 5.607 1.00 93.31 417 LYS A CA 1
ATOM 3202 C C . LYS A 1 417 ? 8.007 -10.430 5.482 1.00 93.31 417 LYS A C 1
ATOM 3204 O O . LYS A 1 417 ? 9.229 -10.563 5.539 1.00 93.31 417 LYS A O 1
ATOM 3209 N N . ILE A 1 418 ? 7.422 -9.245 5.318 1.00 94.12 418 ILE A N 1
ATOM 3210 C CA . ILE A 1 418 ? 8.152 -7.984 5.139 1.00 94.12 418 ILE A CA 1
ATOM 3211 C C . ILE A 1 418 ? 7.893 -7.062 6.332 1.00 94.12 418 ILE A C 1
ATOM 3213 O O . ILE A 1 418 ? 6.853 -6.412 6.435 1.00 94.12 418 ILE A O 1
ATOM 3217 N N . LEU A 1 419 ? 8.876 -6.980 7.232 1.00 92.25 419 LEU A N 1
ATOM 3218 C CA . LEU A 1 419 ? 8.832 -6.137 8.430 1.00 92.25 419 LEU A CA 1
ATOM 3219 C C . LEU A 1 419 ? 9.254 -4.700 8.094 1.00 92.25 419 LEU A C 1
ATOM 3221 O O . LEU A 1 419 ? 10.345 -4.255 8.452 1.00 92.25 419 LEU A O 1
ATOM 3225 N N . ASN A 1 420 ? 8.398 -3.991 7.362 1.00 92.50 420 ASN A N 1
ATOM 3226 C CA . ASN A 1 420 ? 8.561 -2.569 7.100 1.00 92.50 420 ASN A CA 1
ATOM 3227 C C . ASN A 1 420 ? 7.222 -1.861 7.201 1.00 92.50 420 ASN A C 1
ATOM 3229 O O . ASN A 1 420 ? 6.396 -1.952 6.294 1.00 92.50 420 ASN A O 1
ATOM 3233 N N . GLU A 1 421 ? 7.031 -1.115 8.283 1.00 88.75 421 GLU A N 1
ATOM 3234 C CA . GLU A 1 421 ? 5.763 -0.438 8.482 1.00 88.75 421 GLU A CA 1
ATOM 3235 C C . GLU A 1 421 ? 5.506 0.588 7.383 1.00 88.75 421 GLU A C 1
ATOM 3237 O O . GLU A 1 421 ? 4.357 0.721 7.001 1.00 88.75 421 GLU A O 1
ATOM 3242 N N . LEU A 1 422 ? 6.524 1.290 6.861 1.00 90.25 422 LEU A N 1
ATOM 3243 C CA . LEU A 1 422 ? 6.360 2.391 5.902 1.00 90.25 422 LEU A CA 1
ATOM 3244 C C . LEU A 1 422 ? 5.720 1.939 4.587 1.00 90.25 422 LEU A C 1
ATOM 3246 O O . LEU A 1 422 ? 4.847 2.648 4.089 1.00 90.25 422 LEU A O 1
ATOM 3250 N N . VAL A 1 423 ? 6.141 0.787 4.044 1.00 91.75 423 VAL A N 1
ATOM 3251 C CA . VAL A 1 423 ? 5.640 0.268 2.756 1.00 91.75 423 VAL A CA 1
ATOM 3252 C C . VAL A 1 423 ? 4.603 -0.846 2.874 1.00 91.75 423 VAL A C 1
ATOM 3254 O O . VAL A 1 423 ? 3.795 -1.009 1.962 1.00 91.75 423 VAL A O 1
ATOM 3257 N N . ASN A 1 424 ? 4.576 -1.598 3.978 1.00 91.00 424 ASN A N 1
ATOM 3258 C CA . ASN A 1 424 ? 3.641 -2.710 4.179 1.00 91.00 424 ASN A CA 1
ATOM 3259 C C . ASN A 1 424 ? 2.298 -2.234 4.765 1.00 91.00 424 ASN A C 1
ATOM 3261 O O . ASN A 1 424 ? 1.849 -2.677 5.823 1.00 91.00 424 ASN A O 1
ATOM 3265 N N . ARG A 1 425 ? 1.661 -1.281 4.080 1.00 85.94 425 ARG A N 1
ATOM 3266 C CA . ARG A 1 425 ? 0.383 -0.664 4.469 1.00 85.94 425 ARG A CA 1
ATOM 3267 C C . ARG A 1 425 ? -0.495 -0.398 3.242 1.00 85.94 425 ARG A C 1
ATOM 3269 O O . ARG A 1 425 ? 0.009 -0.358 2.125 1.00 85.94 425 ARG A O 1
ATOM 3276 N N . GLN A 1 426 ? -1.804 -0.244 3.454 1.00 79.19 426 GLN A N 1
ATOM 3277 C CA . GLN A 1 426 ? -2.793 -0.096 2.372 1.00 79.19 426 GLN A CA 1
ATOM 3278 C C . GLN A 1 426 ? -2.556 1.165 1.527 1.00 79.19 426 GLN A C 1
ATOM 3280 O O . GLN A 1 426 ? -2.674 1.129 0.309 1.00 79.19 426 GLN A O 1
ATOM 3285 N N . SER A 1 427 ? -2.192 2.270 2.180 1.00 84.19 427 SER A N 1
ATOM 3286 C CA . SER A 1 427 ? -1.877 3.549 1.547 1.00 84.19 427 SER A CA 1
ATOM 3287 C C . SER A 1 427 ? -0.567 4.099 2.105 1.00 84.19 427 SER A C 1
ATOM 3289 O O . SER A 1 427 ? -0.376 4.163 3.325 1.00 84.19 427 SER A O 1
ATOM 3291 N N . LEU A 1 428 ? 0.334 4.516 1.221 1.00 88.31 428 LEU A N 1
ATOM 3292 C CA . LEU A 1 428 ? 1.620 5.098 1.600 1.00 88.31 428 LEU A CA 1
ATOM 3293 C C . LEU A 1 428 ? 1.467 6.578 1.966 1.00 88.31 428 LEU A C 1
ATOM 3295 O O . LEU A 1 428 ? 0.695 7.305 1.345 1.00 88.31 428 LEU A O 1
ATOM 3299 N N . SER A 1 429 ? 2.247 7.048 2.944 1.00 92.31 429 SER A N 1
ATOM 3300 C CA . SER A 1 429 ? 2.423 8.490 3.151 1.00 92.31 429 SER A CA 1
ATOM 3301 C C . SER A 1 429 ? 3.231 9.096 2.000 1.00 92.31 429 SER A C 1
ATOM 3303 O O . SER A 1 429 ? 3.990 8.390 1.334 1.00 92.31 429 SER A O 1
ATOM 3305 N N . SER A 1 430 ? 3.142 10.412 1.792 1.00 91.81 430 SER A N 1
ATOM 3306 C CA . SER A 1 430 ? 3.931 11.107 0.760 1.00 91.81 430 SER A CA 1
ATOM 3307 C C . SER A 1 430 ? 5.440 10.857 0.906 1.00 91.81 430 SER A C 1
ATOM 3309 O O . SER A 1 430 ? 6.132 10.618 -0.084 1.00 91.81 430 SER A O 1
ATOM 3311 N N . ALA A 1 431 ? 5.944 10.831 2.145 1.00 93.25 431 ALA A N 1
ATOM 3312 C CA . ALA A 1 431 ? 7.335 10.506 2.451 1.00 93.25 431 ALA A CA 1
ATOM 3313 C C . ALA A 1 431 ? 7.687 9.044 2.119 1.00 93.25 431 ALA A C 1
ATOM 3315 O O . ALA A 1 431 ? 8.717 8.794 1.495 1.00 93.25 431 ALA A O 1
ATOM 3316 N N . ALA A 1 432 ? 6.828 8.082 2.481 1.00 94.00 432 ALA A N 1
ATOM 3317 C CA . ALA A 1 432 ? 7.050 6.667 2.181 1.00 94.00 432 ALA A CA 1
ATOM 3318 C C . ALA A 1 432 ? 6.979 6.377 0.672 1.00 94.00 432 ALA A C 1
ATOM 3320 O O . ALA A 1 432 ? 7.821 5.649 0.155 1.00 94.00 432 ALA A O 1
ATOM 3321 N N . ALA A 1 433 ? 6.041 6.998 -0.049 1.00 94.81 433 ALA A N 1
ATOM 3322 C CA . ALA A 1 433 ? 5.933 6.895 -1.504 1.00 94.81 433 ALA A CA 1
ATOM 3323 C C . ALA A 1 433 ? 7.171 7.479 -2.207 1.00 94.81 433 ALA A C 1
ATOM 3325 O O . ALA A 1 433 ? 7.720 6.867 -3.125 1.00 94.81 433 ALA A O 1
ATOM 3326 N N . ARG A 1 434 ? 7.676 8.633 -1.739 1.00 96.00 434 ARG A N 1
ATOM 3327 C CA . ARG A 1 434 ? 8.936 9.208 -2.236 1.00 96.00 434 ARG A CA 1
ATOM 3328 C C . ARG A 1 434 ? 10.115 8.262 -2.000 1.00 96.00 434 ARG A C 1
ATOM 3330 O O . ARG A 1 434 ? 10.918 8.078 -2.911 1.00 96.00 434 ARG A O 1
ATOM 3337 N N . ALA A 1 435 ? 10.210 7.672 -0.812 1.00 96.31 435 ALA A N 1
ATOM 3338 C CA . ALA A 1 435 ? 11.276 6.744 -0.455 1.00 96.31 435 ALA A CA 1
ATOM 3339 C C . ALA A 1 435 ? 11.221 5.446 -1.281 1.00 96.31 435 ALA A C 1
ATOM 3341 O O . ALA A 1 435 ? 12.241 5.022 -1.817 1.00 96.31 435 ALA A O 1
ATOM 3342 N N . GLN A 1 436 ? 10.031 4.861 -1.466 1.00 97.25 436 GLN A N 1
ATOM 3343 C CA . GLN A 1 436 ? 9.805 3.707 -2.344 1.00 97.25 436 GLN A CA 1
ATOM 3344 C C . GLN A 1 436 ? 10.271 4.002 -3.778 1.00 97.25 436 GLN A C 1
ATOM 3346 O O . GLN A 1 436 ? 11.026 3.217 -4.353 1.00 97.25 436 GLN A O 1
ATOM 3351 N N . ARG A 1 437 ? 9.892 5.167 -4.327 1.00 97.31 437 ARG A N 1
ATOM 3352 C CA . ARG A 1 437 ? 10.341 5.626 -5.649 1.00 97.31 437 ARG A CA 1
ATOM 3353 C C . ARG A 1 437 ? 11.866 5.712 -5.734 1.00 97.31 437 ARG A C 1
ATOM 3355 O O . ARG A 1 437 ? 12.432 5.199 -6.691 1.00 97.31 437 ARG A O 1
ATOM 3362 N N . ILE A 1 438 ? 12.528 6.308 -4.737 1.00 97.12 438 ILE A N 1
ATOM 3363 C CA . ILE A 1 438 ? 13.998 6.427 -4.703 1.00 97.12 438 ILE A CA 1
ATOM 3364 C C . ILE A 1 438 ? 14.661 5.045 -4.704 1.00 97.12 438 ILE A C 1
ATOM 3366 O O . ILE A 1 438 ? 15.608 4.834 -5.458 1.00 97.12 438 ILE A O 1
ATOM 3370 N N . VAL A 1 439 ? 14.160 4.090 -3.913 1.00 97.69 439 VAL A N 1
ATOM 3371 C CA . VAL A 1 439 ? 14.685 2.711 -3.913 1.00 97.69 439 VAL A CA 1
ATOM 3372 C C . VAL A 1 439 ? 14.541 2.075 -5.295 1.00 97.69 439 VAL A C 1
ATOM 3374 O O . VAL A 1 439 ? 15.502 1.509 -5.810 1.00 97.69 439 VAL A O 1
ATOM 3377 N N . MET A 1 440 ? 13.368 2.192 -5.923 1.00 97.75 440 MET A N 1
ATOM 3378 C CA . MET A 1 440 ? 13.120 1.623 -7.252 1.00 97.75 440 MET A CA 1
ATOM 3379 C C . MET A 1 440 ? 13.961 2.286 -8.352 1.00 97.75 440 MET A C 1
ATOM 3381 O O . MET A 1 440 ? 14.445 1.593 -9.239 1.00 97.75 440 MET A O 1
ATOM 3385 N N . GLN A 1 441 ? 14.206 3.596 -8.279 1.00 97.00 441 GLN A N 1
ATOM 3386 C CA . GLN A 1 441 ? 15.111 4.299 -9.198 1.00 97.00 441 GLN A CA 1
ATOM 3387 C C . GLN A 1 441 ? 16.567 3.854 -8.999 1.00 97.00 441 GLN A C 1
ATOM 3389 O O . GLN A 1 441 ? 17.251 3.516 -9.962 1.00 97.00 441 GLN A O 1
ATOM 3394 N N . ARG A 1 442 ? 17.031 3.746 -7.748 1.00 96.06 442 ARG A N 1
ATOM 3395 C CA . ARG A 1 442 ? 18.396 3.290 -7.438 1.00 96.06 442 ARG A CA 1
ATOM 3396 C C . ARG A 1 442 ? 18.647 1.823 -7.789 1.00 96.06 442 ARG A C 1
ATOM 3398 O O . ARG A 1 442 ? 19.781 1.474 -8.098 1.00 96.06 442 ARG A O 1
ATOM 3405 N N . LEU A 1 443 ? 17.615 0.974 -7.821 1.00 94.75 443 LEU A N 1
ATOM 3406 C CA . LEU A 1 443 ? 17.719 -0.385 -8.373 1.00 94.75 443 LEU A CA 1
ATOM 3407 C C . LEU A 1 443 ? 18.118 -0.397 -9.860 1.00 94.75 443 LEU A C 1
ATOM 3409 O O . LEU A 1 443 ? 18.677 -1.388 -10.324 1.00 94.75 443 LEU A O 1
ATOM 3413 N N . LEU A 1 444 ? 17.854 0.680 -10.603 1.00 90.94 444 LEU A N 1
ATOM 3414 C CA . LEU A 1 444 ? 18.253 0.804 -12.005 1.00 90.94 444 LEU A CA 1
ATOM 3415 C C . LEU A 1 444 ? 19.695 1.291 -12.152 1.00 90.94 444 LEU A C 1
ATOM 3417 O O . LEU A 1 444 ? 20.436 0.762 -12.974 1.00 90.94 444 LEU A O 1
ATOM 3421 N N . THR A 1 445 ? 20.089 2.287 -11.358 1.00 90.25 445 THR A N 1
ATOM 3422 C CA . THR A 1 445 ? 21.342 3.035 -11.553 1.00 90.25 445 THR A CA 1
ATOM 3423 C C . THR A 1 445 ? 22.493 2.590 -10.647 1.00 90.25 445 THR A C 1
ATOM 3425 O O . THR A 1 445 ? 23.640 2.684 -11.062 1.00 90.25 445 THR A O 1
ATOM 3428 N N . HIS A 1 446 ? 22.207 2.060 -9.452 1.00 92.75 446 HIS A N 1
ATOM 3429 C CA . HIS A 1 446 ? 23.201 1.759 -8.405 1.00 92.75 446 HIS A CA 1
ATOM 3430 C C . HIS A 1 446 ? 23.102 0.308 -7.889 1.00 92.75 446 HIS A C 1
ATOM 3432 O O . HIS A 1 446 ? 23.529 -0.000 -6.777 1.00 92.75 446 HIS A O 1
ATOM 3438 N N . SER A 1 447 ? 22.531 -0.620 -8.666 1.00 90.88 447 SER A N 1
ATOM 3439 C CA . SER A 1 447 ? 22.361 -2.023 -8.237 1.00 90.88 447 SER A CA 1
ATOM 3440 C C . SER A 1 447 ? 23.670 -2.782 -7.999 1.00 90.88 447 SER A C 1
ATOM 3442 O O . SER A 1 447 ? 23.658 -3.793 -7.308 1.00 90.88 447 SER A O 1
ATOM 3444 N N . ALA A 1 448 ? 24.792 -2.310 -8.546 1.00 90.00 448 ALA A N 1
ATOM 3445 C CA . ALA A 1 448 ? 26.108 -2.907 -8.319 1.00 90.00 448 ALA A CA 1
ATOM 3446 C C . ALA A 1 448 ? 26.745 -2.499 -6.976 1.00 90.00 448 ALA A C 1
ATOM 3448 O O . ALA A 1 448 ? 27.768 -3.058 -6.576 1.00 90.00 448 ALA A O 1
ATOM 3449 N N . GLU A 1 449 ? 26.155 -1.527 -6.279 1.00 92.62 449 GLU A N 1
ATOM 3450 C CA . GLU A 1 449 ? 26.729 -0.904 -5.091 1.00 92.62 449 GLU A CA 1
ATOM 3451 C C . GLU A 1 449 ? 26.116 -1.434 -3.795 1.00 92.62 449 GLU A C 1
ATOM 3453 O O . GLU A 1 449 ? 24.926 -1.757 -3.696 1.00 92.62 449 GLU A O 1
ATOM 3458 N N . GLN A 1 450 ? 26.923 -1.449 -2.735 1.00 92.94 450 GLN A N 1
ATOM 3459 C CA . GLN A 1 450 ? 26.425 -1.740 -1.399 1.00 92.94 450 GLN A CA 1
ATOM 3460 C C . GLN A 1 450 ? 25.358 -0.705 -0.999 1.00 92.94 450 GLN A C 1
ATOM 3462 O O . GLN A 1 450 ? 25.534 0.499 -1.166 1.00 92.94 450 GLN A O 1
ATOM 3467 N N . ARG A 1 451 ? 24.227 -1.174 -0.455 1.00 93.94 451 ARG A N 1
ATOM 3468 C CA . ARG A 1 451 ? 23.064 -0.332 -0.096 1.00 93.94 451 ARG A CA 1
ATOM 3469 C C . ARG A 1 451 ? 22.491 0.501 -1.250 1.00 93.94 451 ARG A C 1
ATOM 3471 O O . ARG A 1 451 ? 21.841 1.507 -0.979 1.00 93.94 451 ARG A O 1
ATOM 3478 N N . LEU A 1 452 ? 22.720 0.117 -2.509 1.00 95.00 452 LEU A N 1
ATOM 3479 C CA . LEU A 1 452 ? 22.335 0.917 -3.680 1.00 95.00 452 LEU A CA 1
ATOM 3480 C C . LEU A 1 452 ? 22.922 2.346 -3.652 1.00 95.00 452 LEU A C 1
ATOM 3482 O O . LEU A 1 452 ? 22.266 3.297 -4.086 1.00 95.00 452 LEU A O 1
ATOM 3486 N N . GLY A 1 453 ? 24.093 2.521 -3.028 1.00 94.50 453 GLY A N 1
ATOM 3487 C CA . GLY A 1 453 ? 24.745 3.823 -2.854 1.00 94.50 453 GLY A CA 1
ATOM 3488 C C . GLY A 1 453 ? 24.021 4.780 -1.897 1.00 94.50 453 GLY A C 1
ATOM 3489 O O . GLY A 1 453 ? 24.234 5.990 -1.959 1.00 94.50 453 GLY A O 1
ATOM 3490 N N . ILE A 1 454 ? 23.075 4.300 -1.077 1.00 95.81 454 ILE A N 1
ATOM 3491 C CA . ILE A 1 454 ? 22.337 5.156 -0.134 1.00 95.81 454 ILE A CA 1
ATOM 3492 C C . ILE A 1 454 ? 23.253 5.517 1.040 1.00 95.81 454 ILE A C 1
ATOM 3494 O O . ILE A 1 454 ? 23.843 4.636 1.673 1.00 95.81 454 ILE A O 1
ATOM 3498 N N . GLU A 1 455 ? 23.339 6.810 1.349 1.00 92.88 455 GLU A N 1
ATOM 3499 C CA . GLU A 1 455 ? 24.105 7.366 2.468 1.00 92.88 455 GLU A CA 1
ATOM 3500 C C . GLU A 1 455 ? 23.190 7.837 3.610 1.00 92.88 455 GLU A C 1
ATOM 3502 O O . GLU A 1 455 ? 22.012 8.136 3.408 1.00 92.88 455 GLU A O 1
ATOM 3507 N N . GLY A 1 456 ? 23.730 7.912 4.830 1.00 93.62 456 GLY A N 1
ATOM 3508 C CA . GLY A 1 456 ? 22.979 8.318 6.023 1.00 93.62 456 GLY A CA 1
ATOM 3509 C C . GLY A 1 456 ? 21.937 7.289 6.480 1.00 93.62 456 GLY A C 1
ATOM 3510 O O . GLY A 1 456 ? 22.112 6.091 6.278 1.00 93.62 456 GLY A O 1
ATOM 3511 N N . HIS A 1 457 ? 20.861 7.764 7.121 1.00 93.88 457 HIS A N 1
ATOM 3512 C CA . HIS A 1 457 ? 19.744 6.934 7.608 1.00 93.88 457 HIS A CA 1
ATOM 3513 C C . HIS A 1 457 ? 18.355 7.432 7.146 1.00 93.88 457 HIS A C 1
ATOM 3515 O O . HIS A 1 457 ? 17.459 7.601 7.977 1.00 93.88 457 HIS A O 1
ATOM 3521 N N . PRO A 1 458 ? 18.147 7.715 5.846 1.00 95.69 458 PRO A N 1
ATOM 3522 C CA . PRO A 1 458 ? 16.862 8.200 5.352 1.00 95.69 458 PRO A CA 1
ATOM 3523 C C . PRO A 1 458 ? 15.808 7.071 5.256 1.00 95.69 458 PRO A C 1
ATOM 3525 O O . PRO A 1 458 ? 16.152 5.885 5.334 1.00 95.69 458 PRO A O 1
ATOM 3528 N N . PRO A 1 459 ? 14.514 7.394 5.054 1.00 94.69 459 PRO A N 1
ATOM 3529 C CA . PRO A 1 459 ? 13.444 6.393 4.963 1.00 94.69 459 PRO A CA 1
ATOM 3530 C C . PRO A 1 459 ? 13.655 5.333 3.866 1.00 94.69 459 PRO A C 1
ATOM 3532 O O . PRO A 1 459 ? 13.309 4.168 4.062 1.00 94.69 459 PRO A O 1
ATOM 3535 N N . GLU A 1 460 ? 14.267 5.691 2.735 1.00 96.31 460 GLU A N 1
ATOM 3536 C CA . GLU A 1 460 ? 14.609 4.755 1.656 1.00 96.31 460 GLU A CA 1
ATOM 3537 C C . GLU A 1 460 ? 15.623 3.692 2.092 1.00 96.31 460 GLU A C 1
ATOM 3539 O O . GLU A 1 460 ? 15.524 2.547 1.645 1.00 96.31 460 GLU A O 1
ATOM 3544 N N . LEU A 1 461 ? 16.537 4.010 3.021 1.00 96.44 461 LEU A N 1
ATOM 3545 C CA . LEU A 1 461 ? 17.448 3.010 3.579 1.00 96.44 461 LEU A CA 1
ATOM 3546 C C . LEU A 1 461 ? 16.673 1.972 4.397 1.00 96.44 461 LEU A C 1
ATOM 3548 O O . LEU A 1 461 ? 16.950 0.780 4.292 1.00 96.44 461 LEU A O 1
ATOM 3552 N N . SER A 1 462 ? 15.676 2.401 5.178 1.00 95.00 462 SER A N 1
ATOM 3553 C CA . SER A 1 462 ? 14.817 1.484 5.940 1.00 95.00 462 SER A CA 1
ATOM 3554 C C . SER A 1 462 ? 14.076 0.512 5.015 1.00 95.00 462 SER A C 1
ATOM 3556 O O . SER A 1 462 ? 14.069 -0.698 5.261 1.00 95.00 462 SER A O 1
ATOM 3558 N N . ILE A 1 463 ? 13.512 1.016 3.910 1.00 96.31 463 ILE A N 1
ATOM 3559 C CA . ILE A 1 463 ? 12.847 0.191 2.888 1.00 96.31 463 ILE A CA 1
ATOM 3560 C C . ILE A 1 463 ? 13.848 -0.782 2.255 1.00 96.31 463 ILE A C 1
ATOM 3562 O O . ILE A 1 463 ? 13.582 -1.980 2.218 1.00 96.31 463 ILE A O 1
ATOM 3566 N N . TYR A 1 464 ? 15.022 -0.307 1.826 1.00 97.00 464 TYR A N 1
ATOM 3567 C CA . TYR A 1 464 ? 16.073 -1.166 1.272 1.00 97.00 464 TYR A CA 1
ATOM 3568 C C . TYR A 1 464 ? 16.464 -2.297 2.238 1.00 97.00 464 TYR A C 1
ATOM 3570 O O . TYR A 1 464 ? 16.462 -3.472 1.860 1.00 97.00 464 TYR A O 1
ATOM 3578 N N . LEU A 1 465 ? 16.770 -1.963 3.496 1.00 95.81 465 LEU A N 1
ATOM 3579 C CA . LEU A 1 465 ? 17.255 -2.931 4.480 1.00 95.81 465 LEU A CA 1
ATOM 3580 C C . LEU A 1 465 ? 16.219 -4.023 4.765 1.00 95.81 465 LEU A C 1
ATOM 3582 O O . LEU A 1 465 ? 16.563 -5.197 4.881 1.00 95.81 465 LEU A O 1
ATOM 3586 N N . SER A 1 466 ? 14.950 -3.642 4.863 1.00 94.00 466 SER A N 1
ATOM 3587 C CA . SER A 1 466 ? 13.857 -4.551 5.219 1.00 94.00 466 SER A CA 1
ATOM 3588 C C . SER A 1 466 ? 13.325 -5.366 4.037 1.00 94.00 466 SER A C 1
ATOM 3590 O O . SER A 1 466 ? 13.092 -6.562 4.198 1.00 94.00 466 SER A O 1
ATOM 3592 N N . VAL A 1 467 ? 13.149 -4.749 2.864 1.00 95.56 467 VAL A N 1
ATOM 3593 C CA . VAL A 1 467 ? 12.519 -5.382 1.693 1.00 95.56 467 VAL A CA 1
ATOM 3594 C C . VAL A 1 467 ? 13.526 -6.110 0.813 1.00 95.56 467 VAL A C 1
ATOM 3596 O O . VAL A 1 467 ? 13.166 -7.134 0.241 1.00 95.56 467 VAL A O 1
ATOM 3599 N N . LEU A 1 468 ? 14.764 -5.614 0.690 1.00 96.12 468 LEU A N 1
ATOM 3600 C CA . LEU A 1 468 ? 15.758 -6.134 -0.262 1.00 96.12 468 LEU A CA 1
ATOM 3601 C C . LEU A 1 468 ? 16.921 -6.857 0.422 1.00 96.12 468 LEU A C 1
ATOM 3603 O O . LEU A 1 468 ? 17.265 -7.971 0.038 1.00 96.12 468 LEU A O 1
ATOM 3607 N N . HIS A 1 469 ? 17.532 -6.243 1.437 1.00 94.94 469 HIS A N 1
ATOM 3608 C CA . HIS A 1 469 ? 18.697 -6.837 2.098 1.00 94.94 469 HIS A CA 1
ATOM 3609 C C . HIS A 1 469 ? 18.299 -8.009 3.004 1.00 94.94 469 HIS A C 1
ATOM 3611 O O . HIS A 1 469 ? 18.865 -9.094 2.905 1.00 94.94 469 HIS A O 1
ATOM 3617 N N . ARG A 1 470 ? 17.346 -7.813 3.926 1.00 93.44 470 ARG A N 1
ATOM 3618 C CA . ARG A 1 470 ? 16.950 -8.846 4.903 1.00 93.44 470 ARG A CA 1
ATOM 3619 C C . ARG A 1 470 ? 16.258 -10.046 4.255 1.00 93.44 470 ARG A C 1
ATOM 3621 O O . ARG A 1 470 ? 16.375 -11.155 4.762 1.00 93.44 470 ARG A O 1
ATOM 3628 N N . SER A 1 471 ? 15.559 -9.824 3.147 1.00 92.06 471 SER A N 1
ATOM 3629 C CA . SER A 1 471 ? 14.929 -10.866 2.330 1.00 92.06 471 SER A CA 1
ATOM 3630 C C . SER A 1 471 ? 15.917 -11.625 1.435 1.00 92.06 471 SER A C 1
ATOM 3632 O O . SER A 1 471 ? 15.538 -12.624 0.829 1.00 92.06 471 SER A O 1
ATOM 3634 N N . GLY A 1 472 ? 17.166 -11.155 1.329 1.00 93.12 472 GLY A N 1
ATOM 3635 C CA . GLY A 1 472 ? 18.198 -11.748 0.480 1.00 93.12 472 GLY A CA 1
ATOM 3636 C C . GLY A 1 472 ? 18.080 -11.412 -1.010 1.00 93.12 472 GLY A C 1
ATOM 3637 O O . GLY A 1 472 ? 18.874 -11.923 -1.793 1.00 93.12 472 GLY A O 1
ATOM 3638 N N . LEU A 1 473 ? 17.149 -10.539 -1.411 1.00 94.81 473 LEU A N 1
ATOM 3639 C CA . LEU A 1 473 ? 16.936 -10.159 -2.814 1.00 94.81 473 LEU A CA 1
ATOM 3640 C C . LEU A 1 473 ? 18.058 -9.277 -3.384 1.00 94.81 473 LEU A C 1
ATOM 3642 O O . LEU A 1 473 ? 18.191 -9.180 -4.601 1.00 94.81 473 LEU A O 1
ATOM 3646 N N . HIS A 1 474 ? 18.870 -8.642 -2.532 1.00 95.56 474 HIS A N 1
ATOM 3647 C CA . HIS A 1 474 ? 20.038 -7.855 -2.931 1.00 95.56 474 HIS A CA 1
ATOM 3648 C C . HIS A 1 474 ? 21.224 -8.084 -1.984 1.00 95.56 474 HIS A C 1
ATOM 3650 O O . HIS A 1 474 ? 21.077 -7.968 -0.767 1.00 95.56 474 HIS A O 1
ATOM 3656 N N . GLY A 1 475 ? 22.413 -8.371 -2.521 1.00 92.38 475 GLY A N 1
ATOM 3657 C CA . GLY A 1 475 ? 23.612 -8.601 -1.707 1.00 92.38 475 GLY A CA 1
ATOM 3658 C C . GLY A 1 475 ? 24.886 -8.842 -2.518 1.00 92.38 475 GLY A C 1
ATOM 3659 O O . GLY A 1 475 ? 24.848 -8.843 -3.746 1.00 92.38 475 GLY A O 1
ATOM 3660 N N . ALA A 1 476 ? 26.003 -9.080 -1.824 1.00 90.62 476 ALA A N 1
ATOM 3661 C CA . ALA A 1 476 ? 27.319 -9.284 -2.437 1.00 90.62 476 ALA A CA 1
ATOM 3662 C C . ALA A 1 476 ? 27.369 -10.542 -3.326 1.00 90.62 476 ALA A C 1
ATOM 3664 O O . ALA A 1 476 ? 26.899 -11.613 -2.930 1.00 90.62 476 ALA A O 1
ATOM 3665 N N . ARG A 1 477 ? 27.938 -10.416 -4.519 1.00 84.88 477 ARG A N 1
ATOM 3666 C CA . ARG A 1 477 ? 28.217 -11.469 -5.499 1.00 84.88 477 ARG A CA 1
ATOM 3667 C C . ARG A 1 477 ? 29.630 -12.023 -5.292 1.00 84.88 477 ARG A C 1
ATOM 3669 O O . ARG A 1 477 ? 30.405 -11.499 -4.496 1.00 84.88 477 ARG A O 1
ATOM 3676 N N . GLN A 1 478 ? 29.949 -13.114 -5.988 1.00 77.94 478 GLN A N 1
ATOM 3677 C CA . GLN A 1 478 ? 31.250 -13.790 -5.871 1.00 77.94 478 GLN A CA 1
ATOM 3678 C C . GLN A 1 478 ? 32.427 -12.917 -6.341 1.00 77.94 478 GLN A C 1
ATOM 3680 O O . GLN A 1 478 ? 33.538 -13.084 -5.857 1.00 77.94 478 GLN A O 1
ATOM 3685 N N . ASP A 1 479 ? 32.172 -11.965 -7.238 1.00 77.31 479 ASP A N 1
ATOM 3686 C CA . ASP A 1 479 ? 33.144 -11.007 -7.780 1.00 77.31 479 ASP A CA 1
ATOM 3687 C C . ASP A 1 479 ? 33.356 -9.766 -6.884 1.00 77.31 479 ASP A C 1
ATOM 3689 O O . ASP A 1 479 ? 34.053 -8.831 -7.273 1.00 77.31 479 ASP A O 1
ATOM 3693 N N . GLY A 1 480 ? 32.744 -9.730 -5.694 1.00 77.94 480 GLY A N 1
ATOM 3694 C CA . GLY A 1 480 ? 32.815 -8.602 -4.761 1.00 77.94 480 GLY A CA 1
ATOM 3695 C C . GLY A 1 480 ? 31.867 -7.439 -5.082 1.00 77.94 480 GLY A C 1
ATOM 3696 O O . GLY A 1 480 ? 31.731 -6.533 -4.258 1.00 77.94 480 GLY A O 1
ATOM 3697 N N . THR A 1 481 ? 31.168 -7.464 -6.221 1.00 85.12 481 THR A N 1
ATOM 3698 C CA . THR A 1 481 ? 30.117 -6.484 -6.549 1.00 85.12 481 THR A CA 1
ATOM 3699 C C . THR A 1 481 ? 28.815 -6.815 -5.821 1.00 85.12 481 THR A C 1
ATOM 3701 O O . THR A 1 481 ? 28.644 -7.917 -5.306 1.00 85.12 481 THR A O 1
ATOM 3704 N N . TYR A 1 482 ? 27.869 -5.881 -5.736 1.00 90.56 482 TYR A N 1
ATOM 3705 C CA . TYR A 1 482 ? 26.516 -6.180 -5.256 1.00 90.56 482 TYR A CA 1
ATOM 3706 C C . TYR A 1 482 ? 25.569 -6.451 -6.429 1.00 90.56 482 TYR A C 1
ATOM 3708 O O . TYR A 1 482 ? 25.862 -6.153 -7.583 1.00 90.56 482 TYR A O 1
ATOM 3716 N N . GLY A 1 483 ? 24.428 -7.076 -6.155 1.00 91.19 483 GLY A N 1
ATOM 3717 C CA . GLY A 1 483 ? 23.366 -7.166 -7.145 1.00 91.19 483 GLY A CA 1
ATOM 3718 C C . GLY A 1 483 ? 22.166 -7.971 -6.685 1.00 91.19 483 GLY A C 1
ATOM 3719 O O . GLY A 1 483 ? 22.132 -8.512 -5.576 1.00 91.19 483 GLY A O 1
ATOM 3720 N N . LEU A 1 484 ? 21.170 -8.049 -7.570 1.00 92.62 484 LEU A N 1
ATOM 3721 C CA . LEU A 1 484 ? 19.950 -8.815 -7.334 1.00 92.62 484 LEU A CA 1
ATOM 3722 C C . LEU A 1 484 ? 20.228 -10.323 -7.298 1.00 92.62 484 LEU A C 1
ATOM 3724 O O . LEU A 1 484 ? 21.027 -10.826 -8.095 1.00 92.62 484 LEU A O 1
ATOM 3728 N N . LYS A 1 485 ? 19.536 -11.029 -6.398 1.00 91.19 485 LYS A N 1
ATOM 3729 C CA . LYS A 1 485 ? 19.621 -12.481 -6.176 1.00 91.19 485 LYS A CA 1
ATOM 3730 C C . LYS A 1 485 ? 18.228 -13.101 -6.051 1.00 91.19 485 LYS A C 1
ATOM 3732 O O . LYS A 1 485 ? 17.301 -12.402 -5.630 1.00 91.19 485 LYS A O 1
ATOM 3737 N N . PRO A 1 486 ? 18.032 -14.364 -6.471 1.00 90.25 486 PRO A N 1
ATOM 3738 C CA . PRO A 1 486 ? 16.741 -15.026 -6.317 1.00 90.25 486 PRO A CA 1
ATOM 3739 C C . PRO A 1 486 ? 16.403 -15.182 -4.829 1.00 90.25 486 PRO A C 1
ATOM 3741 O O . PRO A 1 486 ? 17.315 -15.224 -3.996 1.00 90.25 486 PRO A O 1
ATOM 3744 N N . PRO A 1 487 ? 15.109 -15.247 -4.475 1.00 94.00 487 PRO A N 1
ATOM 3745 C CA . PRO A 1 487 ? 14.715 -15.543 -3.106 1.00 94.00 487 PRO A CA 1
ATOM 3746 C C . PRO A 1 487 ? 15.230 -16.925 -2.688 1.00 94.00 487 PRO A C 1
ATOM 3748 O O . PRO A 1 487 ? 15.381 -17.819 -3.519 1.00 94.00 487 PRO A O 1
ATOM 3751 N N . ALA A 1 488 ? 15.478 -17.107 -1.390 1.00 91.69 488 ALA A N 1
ATOM 3752 C CA . ALA A 1 488 ? 15.901 -18.397 -0.851 1.00 91.69 488 ALA A CA 1
ATOM 3753 C C . ALA A 1 488 ? 14.846 -19.485 -1.121 1.00 91.69 488 ALA A C 1
ATOM 3755 O O . ALA A 1 488 ? 13.648 -19.245 -0.926 1.00 91.69 488 ALA A O 1
ATOM 3756 N N . GLU A 1 489 ? 15.288 -20.673 -1.537 1.00 90.88 489 GLU A N 1
ATOM 3757 C CA . GLU A 1 489 ? 14.409 -21.818 -1.802 1.00 90.88 489 GLU A CA 1
ATOM 3758 C C . GLU A 1 489 ? 13.545 -22.168 -0.580 1.00 90.88 489 GLU A C 1
ATOM 3760 O O . GLU A 1 489 ? 13.964 -22.023 0.570 1.00 90.88 489 GLU A O 1
ATOM 3765 N N . GLY A 1 490 ? 12.297 -22.577 -0.826 1.00 88.50 490 GLY A N 1
ATOM 3766 C CA . GLY A 1 490 ? 11.326 -22.909 0.225 1.00 88.50 490 GLY A CA 1
ATOM 3767 C C . GLY A 1 490 ? 10.780 -21.715 1.025 1.00 88.50 490 GLY A C 1
ATOM 3768 O O . GLY A 1 490 ? 9.938 -21.903 1.902 1.00 88.50 490 GLY A O 1
ATOM 3769 N N . SER A 1 491 ? 11.217 -20.481 0.748 1.00 92.81 491 SER A N 1
ATOM 3770 C CA . SER A 1 491 ? 10.676 -19.282 1.404 1.00 92.81 491 SER A CA 1
ATOM 3771 C C . SER A 1 491 ? 9.322 -18.847 0.821 1.00 92.81 491 SER A C 1
ATOM 3773 O O . SER A 1 491 ? 9.008 -19.110 -0.338 1.00 92.81 491 SER A O 1
ATOM 3775 N N . ALA A 1 492 ? 8.537 -18.082 1.591 1.00 92.81 492 ALA A N 1
ATOM 3776 C CA . ALA A 1 492 ? 7.296 -17.466 1.097 1.00 92.81 492 ALA A CA 1
ATOM 3777 C C . ALA A 1 492 ? 7.533 -16.516 -0.098 1.00 92.81 492 ALA A C 1
ATOM 3779 O O . ALA A 1 492 ? 6.676 -16.368 -0.964 1.00 92.81 492 ALA A O 1
ATOM 3780 N N . LEU A 1 493 ? 8.719 -15.897 -0.178 1.00 95.25 493 LEU A N 1
ATOM 3781 C CA . LEU A 1 493 ? 9.119 -15.104 -1.343 1.00 95.25 493 LEU A CA 1
ATOM 3782 C C . LEU A 1 493 ? 9.370 -15.976 -2.576 1.00 95.25 493 LEU A C 1
ATOM 3784 O O . LEU A 1 493 ? 9.020 -15.555 -3.672 1.00 95.25 493 LEU A O 1
ATOM 3788 N N . ALA A 1 494 ? 9.935 -17.176 -2.416 1.00 95.31 494 ALA A N 1
ATOM 3789 C CA . ALA A 1 494 ? 10.085 -18.115 -3.525 1.00 95.31 494 ALA A CA 1
ATOM 3790 C C . ALA A 1 494 ? 8.718 -18.560 -4.064 1.00 95.31 494 ALA A C 1
ATOM 3792 O O . ALA A 1 494 ? 8.514 -18.511 -5.271 1.00 95.31 494 ALA A O 1
ATOM 3793 N N . ALA A 1 495 ? 7.755 -18.864 -3.184 1.00 95.88 495 ALA A N 1
ATOM 3794 C CA . ALA A 1 495 ? 6.378 -19.162 -3.590 1.00 95.88 495 ALA A CA 1
ATOM 3795 C C . ALA A 1 495 ? 5.727 -17.992 -4.354 1.00 95.88 495 ALA A C 1
ATOM 3797 O O . ALA A 1 495 ? 5.098 -18.203 -5.388 1.00 95.88 495 ALA A O 1
ATOM 3798 N N . PHE A 1 496 ? 5.934 -16.751 -3.898 1.00 96.75 496 PHE A N 1
ATOM 3799 C CA . PHE A 1 496 ? 5.455 -15.558 -4.606 1.00 96.75 496 PHE A CA 1
ATOM 3800 C C . PHE A 1 496 ? 6.115 -15.386 -5.986 1.00 96.75 496 PHE A C 1
ATOM 3802 O O . PHE A 1 496 ? 5.449 -15.015 -6.947 1.00 96.75 496 PHE A O 1
ATOM 3809 N N . TRP A 1 497 ? 7.412 -15.688 -6.105 1.00 95.56 497 TRP A N 1
ATOM 3810 C CA . TRP A 1 497 ? 8.143 -15.663 -7.377 1.00 95.56 497 TRP A CA 1
ATOM 3811 C C . TRP A 1 497 ? 7.601 -16.696 -8.369 1.00 95.56 497 TRP A C 1
ATOM 3813 O O . TRP A 1 497 ? 7.362 -16.349 -9.522 1.00 95.56 497 TRP A O 1
ATOM 3823 N N . THR A 1 498 ? 7.391 -17.935 -7.921 1.00 94.69 498 THR A N 1
ATOM 3824 C CA . THR A 1 498 ? 6.811 -19.006 -8.743 1.00 94.69 498 THR A CA 1
ATOM 3825 C C . THR A 1 498 ? 5.400 -18.647 -9.197 1.00 94.69 498 THR A C 1
ATOM 3827 O O . THR A 1 498 ? 5.081 -18.785 -10.373 1.00 94.69 498 THR A O 1
ATOM 3830 N N . TRP A 1 499 ? 4.581 -18.095 -8.301 1.00 95.50 499 TRP A N 1
ATOM 3831 C CA . TRP A 1 499 ? 3.242 -17.630 -8.651 1.00 95.50 499 TRP A CA 1
ATOM 3832 C C . TRP A 1 499 ? 3.256 -16.524 -9.719 1.00 95.50 499 TRP A C 1
ATOM 3834 O O . TRP A 1 499 ? 2.420 -16.545 -10.622 1.00 95.50 499 TRP A O 1
ATOM 3844 N N . LEU A 1 500 ? 4.199 -15.574 -9.661 1.00 94.81 500 LEU A N 1
ATOM 3845 C CA . LEU A 1 500 ? 4.350 -14.555 -10.709 1.00 94.81 500 LEU A CA 1
ATOM 3846 C C . LEU A 1 500 ? 4.718 -15.179 -12.062 1.00 94.81 500 LEU A C 1
ATOM 3848 O O . LEU A 1 500 ? 4.161 -14.775 -13.085 1.00 94.81 500 LEU A O 1
ATOM 3852 N N . ASP A 1 501 ? 5.613 -16.170 -12.063 1.00 90.69 501 ASP A N 1
ATOM 3853 C CA . ASP A 1 501 ? 6.011 -16.899 -13.273 1.00 90.69 501 ASP A CA 1
ATOM 3854 C C . ASP A 1 501 ? 4.807 -17.615 -13.908 1.00 90.69 501 ASP A C 1
ATOM 3856 O O . ASP A 1 501 ? 4.538 -17.449 -15.099 1.00 90.69 501 ASP A O 1
ATOM 3860 N N . GLU A 1 502 ? 4.033 -18.346 -13.104 1.00 90.62 502 GLU A N 1
ATOM 3861 C CA . GLU A 1 502 ? 2.828 -19.061 -13.542 1.00 90.62 502 GLU A CA 1
ATOM 3862 C C . GLU A 1 502 ? 1.729 -18.107 -14.022 1.00 90.62 502 GLU A C 1
ATOM 3864 O O . GLU A 1 502 ? 1.118 -18.332 -15.067 1.00 90.62 502 GLU A O 1
ATOM 3869 N N . THR A 1 503 ? 1.505 -17.008 -13.294 1.00 90.56 503 THR A N 1
ATOM 3870 C CA . THR A 1 503 ? 0.489 -16.001 -13.636 1.00 90.56 503 THR A CA 1
ATOM 3871 C C . THR A 1 503 ? 0.785 -15.363 -14.987 1.00 90.56 503 THR A C 1
ATOM 3873 O O . THR A 1 503 ? -0.123 -15.165 -15.795 1.00 90.56 503 THR A O 1
ATOM 3876 N N . LEU A 1 504 ? 2.056 -15.053 -15.254 1.00 87.62 504 LEU A N 1
ATOM 3877 C CA . LEU A 1 504 ? 2.453 -14.456 -16.521 1.00 87.62 504 LEU A CA 1
ATOM 3878 C C . LEU A 1 504 ? 2.431 -15.478 -17.670 1.00 87.62 504 LEU A C 1
ATOM 3880 O O . LEU A 1 504 ? 2.077 -15.117 -18.791 1.00 87.62 504 LEU A O 1
ATOM 3884 N N . ALA A 1 505 ? 2.758 -16.746 -17.397 1.00 83.50 505 ALA A N 1
ATOM 3885 C CA . ALA A 1 505 ? 2.693 -17.831 -18.377 1.00 83.50 505 ALA A CA 1
ATOM 3886 C C . ALA A 1 505 ? 1.252 -18.201 -18.783 1.00 83.50 505 ALA A C 1
ATOM 3888 O O . ALA A 1 505 ? 1.018 -18.559 -19.935 1.00 83.50 505 ALA A O 1
ATOM 3889 N N . ALA A 1 506 ? 0.287 -18.093 -17.864 1.00 83.88 506 ALA A N 1
ATOM 3890 C CA . ALA A 1 506 ? -1.116 -18.450 -18.091 1.00 83.88 506 ALA A CA 1
ATOM 3891 C C . ALA A 1 506 ? -1.935 -17.388 -18.854 1.00 83.88 506 ALA A C 1
ATOM 3893 O O . ALA A 1 506 ? -3.092 -17.630 -19.196 1.00 83.88 506 ALA A O 1
ATOM 3894 N N . ALA A 1 507 ? -1.382 -16.201 -19.109 1.00 81.25 507 ALA A N 1
ATOM 3895 C CA . ALA A 1 507 ? -2.105 -15.116 -19.762 1.00 81.25 507 ALA A CA 1
ATOM 3896 C C . ALA A 1 507 ? -2.342 -15.399 -21.263 1.00 81.25 507 ALA A C 1
ATOM 3898 O O . ALA A 1 507 ? -1.493 -15.106 -22.110 1.00 81.25 507 ALA A O 1
ATOM 3899 N N . GLU A 1 508 ? -3.521 -15.938 -21.601 1.00 51.81 508 GLU A N 1
ATOM 3900 C CA . GLU A 1 508 ? -4.025 -16.099 -22.974 1.00 51.81 508 GLU A CA 1
ATOM 3901 C C . GLU A 1 508 ? -4.162 -14.721 -23.656 1.00 51.81 508 GLU A C 1
ATOM 3903 O O . GLU A 1 508 ? -5.160 -14.021 -23.510 1.00 51.81 508 GLU A O 1
ATOM 3908 N N . GLY A 1 509 ? -3.109 -14.281 -24.349 1.00 58.94 509 GLY A N 1
ATOM 3909 C CA . GLY A 1 509 ? -2.989 -12.916 -24.890 1.00 58.94 509 GLY A CA 1
ATOM 3910 C C . GLY A 1 509 ? -1.604 -12.287 -24.702 1.00 58.94 509 GLY A C 1
ATOM 3911 O O . GLY A 1 509 ? -1.321 -11.233 -25.263 1.00 58.94 509 GLY A O 1
ATOM 3912 N N . GLY A 1 510 ? -0.712 -12.948 -23.960 1.00 72.44 510 GLY A N 1
ATOM 3913 C CA . GLY A 1 510 ? 0.723 -12.665 -23.908 1.00 72.44 510 GLY A CA 1
ATOM 3914 C C . GLY A 1 510 ? 1.146 -11.511 -22.999 1.00 72.44 510 GLY A C 1
ATOM 3915 O O . GLY A 1 510 ? 2.307 -11.481 -22.605 1.00 72.44 510 GLY A O 1
ATOM 3916 N N . ARG A 1 511 ? 0.252 -10.584 -22.631 1.00 85.44 511 ARG A N 1
ATOM 3917 C CA . ARG A 1 511 ? 0.583 -9.433 -21.772 1.00 85.44 511 ARG A CA 1
ATOM 3918 C C . ARG A 1 511 ? -0.359 -9.316 -20.578 1.00 85.44 511 ARG A C 1
ATOM 3920 O O . ARG A 1 511 ? -1.562 -9.534 -20.701 1.00 85.44 511 ARG A O 1
ATOM 3927 N N . VAL A 1 512 ? 0.194 -8.941 -19.428 1.00 92.06 512 VAL A N 1
ATOM 3928 C CA . VAL A 1 512 ? -0.537 -8.676 -18.181 1.00 92.06 512 VAL A CA 1
ATOM 3929 C C . VAL A 1 512 ? -0.131 -7.302 -17.668 1.00 92.06 512 VAL A C 1
ATOM 3931 O O . VAL A 1 512 ? 1.058 -7.009 -17.567 1.00 92.06 512 VAL A O 1
ATOM 3934 N N . THR A 1 513 ? -1.098 -6.449 -17.331 1.00 94.44 513 THR A N 1
ATOM 3935 C CA . THR A 1 513 ? -0.795 -5.130 -16.760 1.00 94.44 513 THR A CA 1
ATOM 3936 C C . THR A 1 513 ? -0.165 -5.271 -15.372 1.00 94.44 513 THR A C 1
ATOM 3938 O O . THR A 1 513 ? -0.490 -6.180 -14.602 1.00 94.44 513 THR A O 1
ATOM 3941 N N . PHE A 1 514 ? 0.727 -4.345 -15.023 1.00 95.94 514 PHE A N 1
ATOM 3942 C CA . PHE A 1 514 ? 1.363 -4.297 -13.710 1.00 95.94 514 PHE A CA 1
ATOM 3943 C C . PHE A 1 514 ? 0.311 -4.145 -12.602 1.00 95.94 514 PHE A C 1
ATOM 3945 O O . PHE A 1 514 ? 0.419 -4.771 -11.550 1.00 95.94 514 PHE A O 1
ATOM 3952 N N . GLU A 1 515 ? -0.739 -3.361 -12.862 1.00 95.75 515 GLU A N 1
ATOM 3953 C CA . GLU A 1 515 ? -1.893 -3.204 -11.971 1.00 95.75 515 GLU A CA 1
ATOM 3954 C C . GLU A 1 515 ? -2.571 -4.539 -11.657 1.00 95.75 515 GLU A C 1
ATOM 3956 O O . GLU A 1 515 ? -2.718 -4.877 -10.485 1.00 95.75 515 GLU A O 1
ATOM 3961 N N . ARG A 1 516 ? -2.879 -5.355 -12.675 1.00 94.69 516 ARG A N 1
ATOM 3962 C CA . ARG A 1 516 ? -3.513 -6.665 -12.469 1.00 94.69 516 ARG A CA 1
ATOM 3963 C C . ARG A 1 516 ? -2.648 -7.607 -11.636 1.00 94.69 516 ARG A C 1
ATOM 3965 O O . ARG A 1 516 ? -3.189 -8.367 -10.839 1.00 94.69 516 ARG A O 1
ATOM 3972 N N . LEU A 1 517 ? -1.322 -7.560 -11.789 1.00 95.50 517 LEU A N 1
ATOM 3973 C CA . LEU A 1 517 ? -0.413 -8.340 -10.939 1.00 95.50 517 LEU A CA 1
ATOM 3974 C C . LEU A 1 517 ? -0.449 -7.863 -9.481 1.00 95.50 517 LEU A C 1
ATOM 3976 O O . LEU A 1 517 ? -0.448 -8.690 -8.572 1.00 95.50 517 LEU A O 1
ATOM 3980 N N . VAL A 1 518 ? -0.500 -6.548 -9.245 1.00 95.12 518 VAL A N 1
ATOM 3981 C CA . VAL A 1 518 ? -0.618 -5.979 -7.892 1.00 95.12 518 VAL A CA 1
ATOM 3982 C C . VAL A 1 518 ? -1.962 -6.345 -7.256 1.00 95.12 518 VAL A C 1
ATOM 3984 O O . VAL A 1 518 ? -1.986 -6.785 -6.107 1.00 95.12 518 VAL A O 1
ATOM 3987 N N . GLU A 1 519 ? -3.064 -6.219 -7.995 1.00 92.25 519 GLU A N 1
ATOM 3988 C CA . GLU A 1 519 ? -4.406 -6.599 -7.537 1.00 92.25 519 GLU A CA 1
ATOM 3989 C C . GLU A 1 519 ? -4.490 -8.093 -7.214 1.00 92.25 519 GLU A C 1
ATOM 3991 O O . GLU A 1 519 ? -4.974 -8.476 -6.148 1.00 92.25 519 GLU A O 1
ATOM 3996 N N . ALA A 1 520 ? -3.955 -8.947 -8.090 1.00 92.38 520 ALA A N 1
ATOM 3997 C CA . ALA A 1 520 ? -3.930 -10.386 -7.866 1.00 92.38 520 ALA A CA 1
ATOM 3998 C C . ALA A 1 520 ? -3.035 -10.767 -6.672 1.00 92.38 520 ALA A C 1
ATOM 4000 O O . ALA A 1 520 ? -3.400 -11.641 -5.888 1.00 92.38 520 ALA A O 1
ATOM 4001 N N . ALA A 1 521 ? -1.913 -10.069 -6.462 1.00 94.19 521 ALA A N 1
ATOM 4002 C CA . ALA A 1 521 ? -1.042 -10.270 -5.302 1.00 94.19 521 ALA A CA 1
ATOM 4003 C C . ALA A 1 521 ? -1.710 -9.874 -3.971 1.00 94.19 521 ALA A C 1
ATOM 4005 O O . ALA A 1 521 ? -1.356 -10.411 -2.916 1.00 94.19 521 ALA A O 1
ATOM 4006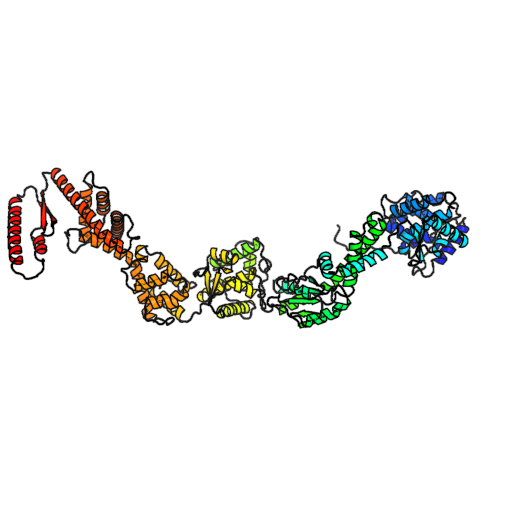 N N . ALA A 1 522 ? -2.673 -8.947 -4.004 1.00 90.75 522 ALA A N 1
ATOM 4007 C CA . ALA A 1 522 ? -3.455 -8.542 -2.839 1.00 90.75 522 ALA A CA 1
ATOM 4008 C C . ALA A 1 522 ? -4.522 -9.580 -2.438 1.00 90.75 522 ALA A C 1
ATOM 4010 O O . ALA A 1 522 ? -5.042 -9.522 -1.321 1.00 90.75 522 ALA A O 1
ATOM 4011 N N . ALA A 1 523 ? -4.829 -10.552 -3.301 1.00 87.81 523 ALA A N 1
ATOM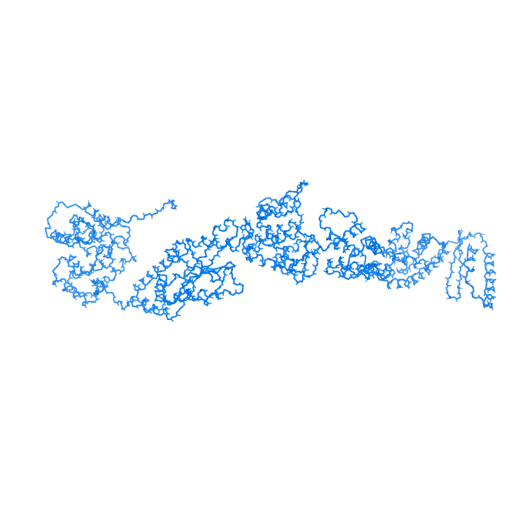 4012 C CA . ALA A 1 523 ? -5.742 -11.643 -2.987 1.00 87.81 523 ALA A CA 1
ATOM 4013 C C . ALA A 1 523 ? -5.053 -12.769 -2.176 1.00 87.81 523 ALA A C 1
ATOM 4015 O O . ALA A 1 523 ? -3.824 -12.918 -2.201 1.00 87.81 523 ALA A O 1
ATOM 4016 N N . PRO A 1 524 ? -5.814 -13.595 -1.429 1.00 87.88 524 PRO A N 1
ATOM 4017 C CA . PRO A 1 524 ? -5.305 -14.854 -0.885 1.00 87.88 524 PRO A CA 1
ATOM 4018 C C . PRO A 1 524 ? -4.731 -15.762 -1.992 1.00 87.88 524 PRO A C 1
ATOM 4020 O O . PRO A 1 524 ? -5.284 -15.778 -3.091 1.00 87.88 524 PRO A O 1
ATOM 4023 N N . PRO A 1 525 ? -3.671 -16.547 -1.721 1.00 91.56 525 PRO A N 1
ATOM 4024 C CA . PRO A 1 525 ? -3.086 -16.825 -0.405 1.00 91.56 525 PRO A CA 1
ATOM 4025 C C . PRO A 1 525 ? -1.976 -15.845 0.027 1.00 91.56 525 PRO A C 1
ATOM 4027 O O . PRO A 1 525 ? -1.329 -16.083 1.048 1.00 91.56 525 PRO A O 1
ATOM 4030 N N . PHE A 1 526 ? -1.731 -14.767 -0.727 1.00 93.06 526 PHE A N 1
ATOM 4031 C CA . PHE A 1 526 ? -0.603 -13.858 -0.498 1.00 93.06 526 PHE A CA 1
ATOM 4032 C C . PHE A 1 526 ? -0.989 -12.592 0.271 1.00 93.06 526 PHE A C 1
ATOM 4034 O O . PHE A 1 526 ? -0.362 -12.264 1.275 1.00 93.06 526 PHE A O 1
ATOM 4041 N N . GLY A 1 527 ? -2.022 -11.868 -0.163 1.00 90.69 527 GLY A N 1
ATOM 4042 C CA . GLY A 1 527 ? -2.487 -10.671 0.540 1.00 90.69 527 GLY A CA 1
ATOM 4043 C C . GLY A 1 527 ? -1.465 -9.535 0.628 1.00 90.69 527 GLY A C 1
ATOM 4044 O O . GLY A 1 527 ? -1.452 -8.822 1.636 1.00 90.69 527 GLY A O 1
ATOM 4045 N N . VAL A 1 528 ? -0.566 -9.396 -0.345 1.00 93.50 528 VAL A N 1
ATOM 4046 C CA . VAL A 1 528 ? 0.533 -8.420 -0.302 1.00 93.50 528 VAL A CA 1
ATOM 4047 C C . VAL A 1 528 ? -0.014 -7.006 -0.485 1.00 93.50 528 VAL A C 1
ATOM 4049 O O . VAL A 1 528 ? -0.820 -6.746 -1.372 1.00 93.50 528 VAL A O 1
ATOM 4052 N N . ARG A 1 529 ? 0.435 -6.063 0.353 1.00 92.56 529 ARG A N 1
ATOM 4053 C CA . ARG A 1 529 ? 0.042 -4.650 0.237 1.00 92.56 529 ARG A CA 1
ATOM 4054 C C . ARG A 1 529 ? 0.667 -3.998 -0.992 1.00 92.56 529 ARG A C 1
ATOM 4056 O O . ARG A 1 529 ? 1.826 -4.267 -1.297 1.00 92.56 529 ARG A O 1
ATOM 4063 N N . ASP A 1 530 ? -0.065 -3.071 -1.607 1.00 92.31 530 ASP A N 1
ATOM 4064 C CA . ASP A 1 530 ? 0.311 -2.338 -2.827 1.00 92.31 530 ASP A CA 1
ATOM 4065 C C . ASP A 1 530 ? 1.776 -1.862 -2.836 1.00 92.31 530 ASP A C 1
ATOM 4067 O O . ASP A 1 530 ? 2.532 -2.166 -3.760 1.00 92.31 530 ASP A O 1
ATOM 4071 N N . GLY A 1 531 ? 2.216 -1.195 -1.761 1.00 92.94 531 GLY A N 1
ATOM 4072 C CA . GLY A 1 531 ? 3.581 -0.678 -1.650 1.00 92.94 531 GLY A CA 1
ATOM 4073 C C . GLY A 1 531 ? 4.665 -1.763 -1.708 1.00 92.94 531 GLY A C 1
ATOM 4074 O O . GLY A 1 531 ? 5.710 -1.579 -2.334 1.00 92.94 531 GLY A O 1
ATOM 4075 N N . VAL A 1 532 ? 4.420 -2.920 -1.095 1.00 95.44 532 VAL A N 1
ATOM 4076 C CA . VAL A 1 532 ? 5.345 -4.061 -1.138 1.00 95.44 532 VAL A CA 1
ATOM 4077 C C . VAL A 1 532 ? 5.235 -4.788 -2.476 1.00 95.44 532 VAL A C 1
ATOM 4079 O O . VAL A 1 532 ? 6.265 -5.086 -3.077 1.00 95.44 532 VAL A O 1
ATOM 4082 N N . ALA A 1 533 ? 4.017 -5.015 -2.977 1.00 95.69 533 ALA A N 1
ATOM 4083 C CA . ALA A 1 533 ? 3.767 -5.697 -4.245 1.00 95.69 533 ALA A CA 1
ATOM 4084 C C . ALA A 1 533 ? 4.486 -4.993 -5.403 1.00 95.69 533 ALA A C 1
ATOM 4086 O O . ALA A 1 533 ? 5.232 -5.635 -6.138 1.00 95.69 533 ALA A O 1
ATOM 4087 N N . LYS A 1 534 ? 4.368 -3.662 -5.496 1.00 96.25 534 LYS A N 1
ATOM 4088 C CA . LYS A 1 534 ? 5.062 -2.849 -6.508 1.00 96.25 534 LYS A CA 1
ATOM 4089 C C . LYS A 1 534 ? 6.579 -3.039 -6.483 1.00 96.25 534 LYS A C 1
ATOM 4091 O O . LYS A 1 534 ? 7.191 -3.208 -7.534 1.00 96.25 534 LYS A O 1
ATOM 4096 N N . VAL A 1 535 ? 7.194 -3.054 -5.299 1.00 97.00 535 VAL A N 1
ATOM 4097 C CA . VAL A 1 535 ? 8.647 -3.261 -5.178 1.00 97.00 535 VAL A CA 1
ATOM 4098 C C . VAL A 1 535 ? 9.023 -4.694 -5.552 1.00 97.00 535 VAL A C 1
ATOM 4100 O O . VAL A 1 535 ? 9.957 -4.885 -6.325 1.00 97.00 535 VAL A O 1
ATOM 4103 N N . LEU A 1 536 ? 8.303 -5.697 -5.041 1.00 97.31 536 LEU A N 1
ATOM 4104 C CA . LEU A 1 536 ? 8.619 -7.105 -5.288 1.00 97.31 536 LEU A CA 1
ATOM 4105 C C . LEU A 1 536 ? 8.439 -7.492 -6.759 1.00 97.31 536 LEU A C 1
ATOM 4107 O O . LEU A 1 536 ? 9.349 -8.089 -7.324 1.00 97.31 536 LEU A O 1
ATOM 4111 N N . ILE A 1 537 ? 7.328 -7.105 -7.394 1.00 97.44 537 ILE A N 1
ATOM 4112 C CA . ILE A 1 537 ? 7.071 -7.373 -8.819 1.00 97.44 537 ILE A CA 1
ATOM 4113 C C . ILE A 1 537 ? 8.123 -6.668 -9.681 1.00 97.44 537 ILE A C 1
ATOM 4115 O O . ILE A 1 537 ? 8.655 -7.256 -10.621 1.00 97.44 537 ILE A O 1
ATOM 4119 N N . PHE A 1 538 ? 8.497 -5.431 -9.339 1.00 96.88 538 PHE A N 1
ATOM 4120 C CA . PHE A 1 538 ? 9.552 -4.728 -10.061 1.00 96.88 538 PHE A CA 1
ATOM 4121 C C . PHE A 1 538 ? 10.908 -5.431 -9.922 1.00 96.88 538 PHE A C 1
ATOM 4123 O O . PHE A 1 538 ? 11.558 -5.700 -10.929 1.00 96.88 538 PHE A O 1
ATOM 4130 N N . VAL A 1 539 ? 11.314 -5.815 -8.709 1.00 96.44 539 VAL A N 1
ATOM 4131 C CA . VAL A 1 539 ? 12.557 -6.572 -8.467 1.00 96.44 539 VAL A CA 1
ATOM 4132 C C . VAL A 1 539 ? 12.550 -7.913 -9.201 1.00 96.44 539 VAL A C 1
ATOM 4134 O O . VAL A 1 539 ? 13.539 -8.256 -9.850 1.00 96.44 539 VAL A O 1
ATOM 4137 N N . TRP A 1 540 ? 11.435 -8.643 -9.143 1.00 95.44 540 TRP A N 1
ATOM 4138 C CA . TRP A 1 540 ? 11.221 -9.887 -9.880 1.00 95.44 540 TRP A CA 1
ATOM 4139 C C . TRP A 1 540 ? 11.413 -9.679 -11.388 1.00 95.44 540 TRP A C 1
ATOM 4141 O O . TRP A 1 540 ? 12.197 -10.404 -12.005 1.00 95.44 540 TRP A O 1
ATOM 4151 N N . SER A 1 541 ? 10.801 -8.635 -11.960 1.00 92.38 541 SER A N 1
ATOM 4152 C CA . SER A 1 541 ? 10.943 -8.301 -13.384 1.00 92.38 541 SER A CA 1
ATOM 4153 C C . SER A 1 541 ? 12.381 -7.923 -13.754 1.00 92.38 541 SER A C 1
ATOM 4155 O O . SER A 1 541 ? 12.875 -8.311 -14.810 1.00 92.38 541 SER A O 1
ATOM 4157 N N . LEU A 1 542 ? 13.100 -7.215 -12.871 1.00 90.19 542 LEU A N 1
ATOM 4158 C CA . LEU A 1 542 ? 14.482 -6.817 -13.127 1.00 90.19 542 LEU A CA 1
ATOM 4159 C C . LEU A 1 542 ? 15.446 -8.003 -13.102 1.00 90.19 542 LEU A C 1
ATOM 4161 O O . LEU A 1 542 ? 16.400 -8.027 -13.884 1.00 90.19 542 LEU A O 1
ATOM 4165 N N . GLN A 1 543 ? 15.200 -8.957 -12.207 1.00 88.25 543 GLN A N 1
ATOM 4166 C CA . GLN A 1 543 ? 15.958 -10.196 -12.093 1.00 88.25 543 GLN A CA 1
ATOM 4167 C C . GLN A 1 543 ? 15.735 -11.130 -13.284 1.00 88.25 543 GLN A C 1
ATOM 4169 O O . GLN A 1 543 ? 16.676 -11.784 -13.720 1.00 88.25 543 GLN A O 1
ATOM 4174 N N . ARG A 1 544 ? 14.507 -11.191 -13.807 1.00 81.81 544 ARG A N 1
ATOM 4175 C CA . ARG A 1 544 ? 14.116 -12.063 -14.925 1.00 81.81 544 ARG A CA 1
ATOM 4176 C C . ARG A 1 544 ? 14.116 -11.360 -16.261 1.00 81.81 544 ARG A C 1
ATOM 4178 O O . ARG A 1 544 ? 13.368 -11.719 -17.150 1.00 81.81 544 ARG A O 1
ATOM 4185 N N . ALA A 1 545 ? 14.915 -10.337 -16.444 1.00 75.44 545 ALA A N 1
ATOM 4186 C CA . ALA A 1 545 ? 14.670 -9.463 -17.573 1.00 75.44 545 ALA A CA 1
ATOM 4187 C C . ALA A 1 545 ? 15.055 -10.000 -18.960 1.00 75.44 545 ALA A C 1
ATOM 4189 O O . ALA A 1 545 ? 14.729 -9.368 -19.961 1.00 75.44 545 ALA A O 1
ATOM 4190 N N . ASP A 1 546 ? 15.724 -11.151 -19.024 1.00 70.81 546 ASP A N 1
ATOM 4191 C CA . ASP A 1 546 ? 15.846 -11.927 -20.264 1.00 70.81 546 ASP A CA 1
ATOM 4192 C C . ASP A 1 546 ? 14.593 -12.783 -20.536 1.00 70.81 546 ASP A C 1
ATOM 4194 O O . ASP A 1 546 ? 14.344 -13.182 -21.669 1.00 70.81 546 ASP A O 1
ATOM 4198 N N . GLN A 1 547 ? 13.782 -13.028 -19.505 1.00 75.25 547 GLN A N 1
ATOM 4199 C CA . GLN A 1 547 ? 12.579 -13.866 -19.499 1.00 75.25 547 GLN A CA 1
ATOM 4200 C C . GLN A 1 547 ? 11.273 -13.062 -19.363 1.00 75.25 547 GLN A C 1
ATOM 4202 O O . GLN A 1 547 ? 10.198 -13.599 -19.601 1.00 75.25 547 GLN A O 1
ATOM 4207 N N . VAL A 1 548 ? 11.331 -11.795 -18.954 1.00 81.38 548 VAL A N 1
ATOM 4208 C CA . VAL A 1 548 ? 10.176 -10.930 -18.689 1.00 81.38 548 VAL A CA 1
ATOM 4209 C C . VAL A 1 548 ? 10.422 -9.575 -19.329 1.00 81.38 548 VAL A C 1
ATOM 4211 O O . VAL A 1 548 ? 11.380 -8.871 -19.003 1.00 81.38 548 VAL A O 1
ATOM 4214 N N . PHE A 1 549 ? 9.524 -9.200 -20.230 1.00 80.38 549 PHE A N 1
ATOM 4215 C CA . PHE A 1 549 ? 9.595 -7.968 -20.997 1.00 80.38 549 PHE A CA 1
ATOM 4216 C C . PHE A 1 549 ? 8.581 -6.947 -20.522 1.00 80.38 549 PHE A C 1
ATOM 4218 O O . PHE A 1 549 ? 7.442 -7.292 -20.223 1.00 80.38 549 PHE A O 1
ATOM 4225 N N . LEU A 1 550 ? 9.020 -5.690 -20.468 1.00 85.50 550 LEU A N 1
ATOM 4226 C CA . LEU A 1 550 ? 8.211 -4.551 -20.060 1.00 85.50 550 LEU A CA 1
ATOM 4227 C C . LEU A 1 550 ? 7.736 -3.788 -21.293 1.00 85.50 550 LEU A C 1
ATOM 4229 O O . LEU A 1 550 ? 8.512 -3.542 -22.219 1.00 85.50 550 LEU A O 1
ATOM 4233 N N . TYR A 1 551 ? 6.478 -3.378 -21.271 1.00 84.69 551 TYR A N 1
ATOM 4234 C CA . TYR A 1 551 ? 5.863 -2.518 -22.269 1.00 84.69 551 TYR A CA 1
ATOM 4235 C C . TYR A 1 551 ? 5.193 -1.334 -21.584 1.00 84.69 551 TYR A C 1
ATOM 4237 O O . TYR A 1 551 ? 4.742 -1.429 -20.446 1.00 84.69 551 TYR A O 1
ATOM 4245 N N . GLU A 1 552 ? 5.121 -0.225 -22.299 1.00 87.00 552 GLU A N 1
ATOM 4246 C CA . GLU A 1 552 ? 4.430 0.989 -21.900 1.00 87.00 552 GLU A CA 1
ATOM 4247 C C . GLU A 1 552 ? 3.568 1.457 -23.068 1.00 87.00 552 GLU A C 1
ATOM 4249 O O . GLU A 1 552 ? 4.092 1.703 -24.152 1.00 87.00 552 GLU A O 1
ATOM 4254 N N . GLU A 1 553 ? 2.248 1.527 -22.877 1.00 82.75 553 GLU A N 1
ATOM 4255 C CA . GLU A 1 553 ? 1.298 1.906 -23.940 1.00 82.75 553 GLU A CA 1
ATOM 4256 C C . GLU A 1 553 ? 1.533 1.125 -25.253 1.00 82.75 553 GLU A C 1
ATOM 4258 O O . GLU A 1 553 ? 1.611 1.688 -26.346 1.00 82.75 553 GLU A O 1
ATOM 4263 N N . ASN A 1 554 ? 1.685 -0.201 -25.147 1.00 73.44 554 ASN A N 1
ATOM 4264 C CA . ASN A 1 554 ? 2.049 -1.125 -26.233 1.00 73.44 554 ASN A CA 1
ATOM 4265 C C . ASN A 1 554 ? 3.461 -0.967 -26.825 1.00 73.44 554 ASN A C 1
ATOM 4267 O O . ASN A 1 554 ? 3.821 -1.739 -27.717 1.00 73.44 554 ASN A O 1
ATOM 4271 N N . SER A 1 555 ? 4.266 -0.023 -26.341 1.00 72.56 555 SER A N 1
ATOM 4272 C CA . SER A 1 555 ? 5.646 0.191 -26.776 1.00 72.56 555 SER A CA 1
ATOM 4273 C C . SER A 1 555 ? 6.614 -0.585 -25.895 1.00 72.56 555 SER A C 1
ATOM 4275 O O . SER A 1 555 ? 6.587 -0.476 -24.674 1.00 72.56 555 SER A O 1
ATOM 4277 N N . PHE A 1 556 ? 7.490 -1.375 -26.505 1.00 73.12 556 PHE A N 1
ATOM 4278 C CA . PHE A 1 556 ? 8.480 -2.144 -25.760 1.00 73.12 556 PHE A CA 1
ATOM 4279 C C . PHE A 1 556 ? 9.498 -1.245 -25.041 1.00 73.12 556 PHE A C 1
ATOM 4281 O O . PHE A 1 556 ? 10.052 -0.319 -25.641 1.00 73.12 556 PHE A O 1
ATOM 4288 N N . VAL A 1 557 ? 9.812 -1.575 -23.786 1.00 75.69 557 VAL A N 1
ATOM 4289 C CA . VAL A 1 557 ? 10.781 -0.851 -22.959 1.00 75.69 557 VAL A CA 1
ATOM 4290 C C . VAL A 1 557 ? 12.089 -1.653 -22.830 1.00 75.69 557 VAL A C 1
ATOM 4292 O O . VAL A 1 557 ? 12.174 -2.571 -22.012 1.00 75.69 557 VAL A O 1
ATOM 4295 N N . PRO A 1 558 ? 13.147 -1.313 -23.600 1.00 62.44 558 PRO A N 1
ATOM 4296 C CA . PRO A 1 558 ? 14.402 -2.077 -23.632 1.00 62.44 558 PRO A CA 1
ATOM 4297 C C . PRO A 1 558 ? 15.212 -1.981 -22.348 1.00 62.44 558 PRO A C 1
ATOM 4299 O O . PRO A 1 558 ? 15.819 -2.956 -21.910 1.00 62.44 558 PRO A O 1
ATOM 4302 N N . SER A 1 559 ? 15.220 -0.800 -21.744 1.00 71.12 559 SER A N 1
ATOM 4303 C CA . SER A 1 559 ? 15.805 -0.581 -20.436 1.00 71.12 559 SER A CA 1
ATOM 4304 C C . SER A 1 559 ? 14.829 0.265 -19.638 1.00 71.12 559 SER A C 1
ATOM 4306 O O . SER A 1 559 ? 14.498 1.366 -20.087 1.00 71.12 559 SER A O 1
ATOM 4308 N N . PRO A 1 560 ? 14.351 -0.216 -18.480 1.00 83.94 560 PRO A N 1
ATOM 4309 C CA . PRO A 1 560 ? 13.528 0.603 -17.610 1.00 83.94 560 PRO A CA 1
ATOM 4310 C C . PRO A 1 560 ? 14.301 1.864 -17.213 1.00 83.94 560 PRO A C 1
ATOM 4312 O O . PRO A 1 560 ? 15.488 1.803 -16.891 1.00 83.94 560 PRO A O 1
ATOM 4315 N N . SER A 1 561 ? 13.626 3.008 -17.282 1.00 88.06 561 SER A N 1
ATOM 4316 C CA . SER A 1 561 ? 14.163 4.318 -16.915 1.00 88.06 561 SER A CA 1
ATOM 4317 C C . SER A 1 561 ? 13.562 4.793 -15.593 1.00 88.06 561 SER A C 1
ATOM 4319 O O . SER A 1 561 ? 12.537 4.282 -15.138 1.00 88.06 561 SER A O 1
ATOM 4321 N N . GLU A 1 562 ? 14.154 5.818 -14.982 1.00 91.75 562 GLU A N 1
ATOM 4322 C CA . GLU A 1 562 ? 13.569 6.440 -13.788 1.00 91.75 562 GLU A CA 1
ATOM 4323 C C . GLU A 1 562 ? 12.174 7.031 -14.060 1.00 91.75 562 GLU A C 1
ATOM 4325 O O . GLU A 1 562 ? 11.315 6.995 -13.179 1.00 91.75 562 GLU A O 1
ATOM 4330 N N . ALA A 1 563 ? 11.923 7.501 -15.290 1.00 92.06 563 ALA A N 1
ATOM 4331 C CA . ALA A 1 563 ? 10.614 7.983 -15.727 1.00 92.06 563 ALA A CA 1
ATOM 4332 C C . ALA A 1 563 ? 9.574 6.852 -15.807 1.00 92.06 563 ALA A C 1
ATOM 4334 O O . ALA A 1 563 ? 8.429 7.053 -15.401 1.00 92.06 563 ALA A O 1
ATOM 4335 N N . LEU A 1 564 ? 9.972 5.653 -16.258 1.00 92.44 564 LEU A N 1
ATOM 4336 C CA . LEU A 1 564 ? 9.101 4.473 -16.222 1.00 92.44 564 LEU A CA 1
ATOM 4337 C C . LEU A 1 564 ? 8.724 4.127 -14.779 1.00 92.44 564 LEU A C 1
ATOM 4339 O O . LEU A 1 564 ? 7.566 3.834 -14.513 1.00 92.44 564 LEU A O 1
ATOM 4343 N N . VAL A 1 565 ? 9.669 4.190 -13.833 1.00 96.38 565 VAL A N 1
ATOM 4344 C CA . VAL A 1 565 ? 9.386 3.925 -12.409 1.00 96.38 565 VAL A CA 1
ATOM 4345 C C . VAL A 1 565 ? 8.341 4.899 -11.863 1.00 96.38 565 VAL A C 1
ATOM 4347 O O . VAL A 1 565 ? 7.423 4.487 -11.156 1.00 96.38 565 VAL A O 1
ATOM 4350 N N . GLU A 1 566 ? 8.438 6.186 -12.205 1.00 94.38 566 GLU A N 1
ATOM 4351 C CA . GLU A 1 566 ? 7.433 7.177 -11.806 1.00 94.38 566 GLU A CA 1
ATOM 4352 C C . GLU A 1 566 ? 6.052 6.874 -12.378 1.00 94.38 566 GLU A C 1
ATOM 4354 O O . GLU A 1 566 ? 5.049 6.988 -11.664 1.00 94.38 566 GLU A O 1
ATOM 4359 N N . ARG A 1 567 ? 6.001 6.463 -13.648 1.00 94.19 567 ARG A N 1
ATOM 4360 C CA . ARG A 1 567 ? 4.752 6.128 -14.328 1.00 94.19 567 ARG A CA 1
ATOM 4361 C C . ARG A 1 567 ? 4.151 4.831 -13.790 1.00 94.19 567 ARG A C 1
ATOM 4363 O O . ARG A 1 567 ? 2.978 4.832 -13.456 1.00 94.19 567 ARG A O 1
ATOM 4370 N N . LEU A 1 568 ? 4.956 3.796 -13.555 1.00 95.06 568 LEU A N 1
ATOM 4371 C CA . LEU A 1 568 ? 4.560 2.529 -12.926 1.00 95.06 568 LEU A CA 1
ATOM 4372 C C . LEU A 1 568 ? 3.943 2.746 -11.538 1.00 95.06 568 LEU A C 1
ATOM 4374 O O . LEU A 1 568 ? 2.925 2.144 -11.209 1.00 95.06 568 LEU A O 1
ATOM 4378 N N . LEU A 1 569 ? 4.523 3.629 -10.721 1.00 94.56 569 LEU A N 1
ATOM 4379 C CA . LEU A 1 569 ? 4.002 3.910 -9.380 1.00 94.56 569 LEU A CA 1
ATOM 4380 C C . LEU A 1 569 ? 2.687 4.703 -9.394 1.00 94.56 569 LEU A C 1
ATOM 4382 O O . LEU A 1 569 ? 1.852 4.487 -8.512 1.00 94.56 569 LEU A O 1
ATOM 4386 N N . ARG A 1 570 ? 2.512 5.622 -10.356 1.00 93.00 570 ARG A N 1
ATOM 4387 C CA . ARG A 1 570 ? 1.334 6.505 -10.462 1.00 93.00 570 ARG A CA 1
ATOM 4388 C C . ARG A 1 570 ? 0.194 5.929 -11.305 1.00 93.00 570 ARG A C 1
ATOM 4390 O O . ARG A 1 570 ? -0.959 6.202 -11.003 1.00 93.00 570 ARG A O 1
ATOM 4397 N N . GLN A 1 571 ? 0.518 5.203 -12.369 1.00 95.00 571 GLN A N 1
ATOM 4398 C CA . GLN A 1 571 ? -0.394 4.675 -13.387 1.00 95.00 571 GLN A CA 1
ATOM 4399 C C . GLN A 1 571 ? 0.047 3.253 -13.795 1.00 95.00 571 GLN A C 1
ATOM 4401 O O . GLN A 1 571 ? 0.477 3.034 -14.930 1.00 95.00 571 GLN A O 1
ATOM 4406 N N . PRO A 1 572 ? -0.032 2.268 -12.876 1.00 94.75 572 PRO A N 1
ATOM 4407 C CA . PRO A 1 572 ? 0.421 0.898 -13.133 1.00 94.75 572 PRO A CA 1
ATOM 4408 C C . PRO A 1 572 ? -0.339 0.204 -14.276 1.00 94.75 572 PRO A C 1
ATOM 4410 O O . PRO A 1 572 ? 0.188 -0.735 -14.865 1.00 94.75 572 PRO A O 1
ATOM 4413 N N . ALA A 1 573 ? -1.540 0.676 -14.628 1.00 95.00 573 ALA A N 1
ATOM 4414 C CA . ALA A 1 573 ? -2.323 0.180 -15.760 1.00 95.00 573 ALA A CA 1
ATOM 4415 C C . ALA A 1 573 ? -1.634 0.374 -17.125 1.00 95.00 573 ALA A C 1
ATOM 4417 O O . ALA A 1 573 ? -1.882 -0.400 -18.045 1.00 95.00 573 ALA A O 1
ATOM 4418 N N . LEU A 1 574 ? -0.767 1.389 -17.263 1.00 94.38 574 LEU A N 1
ATOM 4419 C CA . LEU A 1 574 ? -0.072 1.694 -18.523 1.00 94.38 574 LEU A CA 1
ATOM 4420 C C . LEU A 1 574 ? 1.158 0.818 -18.773 1.00 94.38 574 LEU A C 1
ATOM 4422 O O . LEU A 1 574 ? 1.690 0.818 -19.884 1.00 94.38 574 LEU A O 1
ATOM 4426 N N . VAL A 1 575 ? 1.629 0.116 -17.741 1.00 94.94 575 VAL A N 1
ATOM 4427 C CA . VAL A 1 575 ? 2.806 -0.745 -17.816 1.00 94.94 575 VAL A CA 1
ATOM 4428 C C . VAL A 1 575 ? 2.344 -2.188 -17.904 1.00 94.94 575 VAL A C 1
ATOM 4430 O O . VAL A 1 575 ? 1.600 -2.663 -17.050 1.00 94.94 575 VAL A O 1
ATOM 4433 N N . GLU A 1 576 ? 2.816 -2.906 -18.911 1.00 92.50 576 GLU A N 1
ATOM 4434 C CA . GLU A 1 576 ? 2.492 -4.311 -19.128 1.00 92.50 576 GLU A CA 1
ATOM 4435 C C . GLU A 1 576 ? 3.752 -5.164 -19.043 1.00 92.50 576 GLU A C 1
ATOM 4437 O O . GLU A 1 576 ? 4.848 -4.738 -19.412 1.00 92.50 576 GLU A O 1
ATOM 4442 N N . LEU A 1 577 ? 3.587 -6.389 -18.561 1.00 91.19 577 LEU A N 1
ATOM 4443 C CA . LEU A 1 577 ? 4.619 -7.405 -18.523 1.00 91.19 577 LEU A CA 1
ATOM 4444 C C . LEU A 1 577 ? 4.226 -8.540 -19.459 1.00 91.19 577 LEU A C 1
ATOM 4446 O O . LEU A 1 577 ? 3.053 -8.894 -19.572 1.00 91.19 577 LEU A O 1
ATOM 4450 N N . GLN A 1 578 ? 5.220 -9.127 -20.107 1.00 84.75 578 GLN A N 1
ATOM 4451 C CA . GLN A 1 578 ? 5.063 -10.276 -20.987 1.00 84.75 578 GLN A CA 1
ATOM 4452 C C . GLN A 1 578 ? 6.123 -11.304 -20.653 1.00 84.75 578 GLN A C 1
ATOM 4454 O O . GLN A 1 578 ? 7.311 -10.972 -20.615 1.00 84.75 578 GLN A O 1
ATOM 4459 N N . ALA A 1 579 ? 5.708 -12.554 -20.448 1.00 79.56 579 ALA A N 1
ATOM 4460 C CA . ALA A 1 579 ? 6.661 -13.642 -20.375 1.00 79.56 579 ALA A CA 1
ATOM 4461 C C . ALA A 1 579 ? 7.287 -13.761 -21.763 1.00 79.56 579 ALA A C 1
ATOM 4463 O O . ALA A 1 579 ? 6.601 -13.971 -22.769 1.00 79.56 579 ALA A O 1
ATOM 4464 N N . ALA A 1 580 ? 8.602 -13.619 -21.823 1.00 67.19 580 ALA A N 1
ATOM 4465 C CA . ALA A 1 580 ? 9.355 -14.147 -22.926 1.00 67.19 580 ALA A CA 1
ATOM 4466 C C . ALA A 1 580 ? 9.215 -15.663 -22.815 1.00 67.19 580 ALA A C 1
ATOM 4468 O O . ALA A 1 580 ? 9.941 -16.323 -22.073 1.00 67.19 580 ALA A O 1
ATOM 4469 N N . ALA A 1 581 ? 8.279 -16.234 -23.568 1.00 56.12 581 ALA A N 1
ATOM 4470 C CA . ALA A 1 581 ? 8.476 -17.586 -24.043 1.00 56.12 581 ALA A CA 1
ATOM 4471 C C . ALA A 1 581 ? 9.756 -17.526 -24.885 1.00 56.12 581 ALA A C 1
ATOM 4473 O O . ALA A 1 581 ? 9.709 -17.304 -26.095 1.00 56.12 581 ALA A O 1
ATOM 4474 N N . LEU A 1 582 ? 10.919 -17.632 -24.240 1.00 51.84 582 LEU A N 1
ATOM 4475 C CA . LEU A 1 582 ? 12.165 -17.955 -24.904 1.00 51.84 582 LEU A CA 1
ATOM 4476 C C . LEU A 1 582 ? 11.980 -19.386 -25.406 1.00 51.84 582 LEU A C 1
ATOM 4478 O O . LEU A 1 582 ? 12.511 -20.345 -24.860 1.00 51.84 582 LEU A O 1
ATOM 4482 N N . SER A 1 583 ? 11.200 -19.545 -26.477 1.00 54.03 583 SER A N 1
ATOM 4483 C CA . SER A 1 583 ? 11.475 -20.606 -27.425 1.00 54.03 583 SER A CA 1
ATOM 4484 C C . SER A 1 583 ? 12.967 -20.494 -27.715 1.00 54.03 583 SER A C 1
ATOM 4486 O O . SER A 1 583 ? 13.423 -19.377 -27.992 1.00 54.03 583 SER A O 1
ATOM 4488 N N . GLY A 1 584 ? 13.711 -21.603 -27.673 1.00 60.75 584 GLY A N 1
ATOM 4489 C CA . GLY A 1 584 ? 15.138 -21.614 -28.029 1.00 60.75 584 GLY A CA 1
ATOM 4490 C C . GLY A 1 584 ? 15.427 -20.855 -29.333 1.00 60.75 584 GLY A C 1
ATOM 4491 O O . GLY A 1 584 ? 16.501 -20.292 -29.495 1.00 60.75 584 GLY A O 1
ATOM 4492 N N . ALA A 1 585 ? 14.413 -20.714 -30.192 1.00 65.19 585 ALA A N 1
ATOM 4493 C CA . ALA A 1 585 ? 14.421 -19.880 -31.375 1.00 65.19 585 ALA A CA 1
ATOM 4494 C C . ALA A 1 585 ? 14.848 -18.411 -31.193 1.00 65.19 585 ALA A C 1
ATOM 4496 O O . ALA A 1 585 ? 15.681 -17.924 -31.950 1.00 65.19 585 ALA A O 1
ATOM 4497 N N . VAL A 1 586 ? 14.304 -17.682 -30.212 1.00 71.38 586 VAL A N 1
ATOM 4498 C CA . VAL A 1 586 ? 14.629 -16.250 -30.036 1.00 71.38 586 VAL A CA 1
ATOM 4499 C C . VAL A 1 586 ? 16.053 -16.080 -29.511 1.00 71.38 586 VAL A C 1
ATOM 4501 O O . VAL A 1 586 ? 16.753 -15.167 -29.941 1.00 71.38 586 VAL A O 1
ATOM 4504 N N . ALA A 1 587 ? 16.489 -16.979 -28.623 1.00 71.75 587 ALA A N 1
ATOM 4505 C CA . ALA A 1 587 ? 17.857 -17.001 -28.118 1.00 71.75 587 ALA A CA 1
ATOM 4506 C C . ALA A 1 587 ? 18.862 -17.286 -29.246 1.00 71.75 587 ALA A C 1
ATOM 4508 O O . ALA A 1 587 ? 19.814 -16.532 -29.398 1.00 71.75 587 ALA A O 1
ATOM 4509 N N . GLN A 1 588 ? 18.593 -18.280 -30.101 1.00 74.94 588 GLN A N 1
ATOM 4510 C CA . GLN A 1 588 ? 19.445 -18.603 -31.253 1.00 74.94 588 GLN A CA 1
ATOM 4511 C C . GLN A 1 588 ? 19.559 -17.440 -32.246 1.00 74.94 588 GLN A C 1
ATOM 4513 O O . GLN A 1 588 ? 20.652 -17.129 -32.716 1.00 74.94 588 GLN A O 1
ATOM 4518 N N . VAL A 1 589 ? 18.449 -16.755 -32.543 1.00 82.12 589 VAL A N 1
ATOM 4519 C CA . VAL A 1 589 ? 18.481 -15.561 -33.400 1.00 82.12 589 VAL A CA 1
ATOM 4520 C C . VAL A 1 589 ? 19.290 -14.444 -32.739 1.00 82.12 589 VAL A C 1
ATOM 4522 O O . VAL A 1 589 ? 20.127 -13.834 -33.395 1.00 82.12 589 VAL A O 1
ATOM 4525 N N . ALA A 1 590 ? 19.084 -14.180 -31.447 1.00 80.38 590 ALA A N 1
ATOM 4526 C CA . ALA A 1 590 ? 19.843 -13.163 -30.721 1.00 80.38 590 ALA A CA 1
ATOM 4527 C C . ALA A 1 590 ? 21.352 -13.476 -30.695 1.00 80.38 590 ALA A C 1
ATOM 4529 O O . ALA A 1 590 ? 22.156 -12.597 -30.996 1.00 80.38 590 ALA A O 1
ATOM 4530 N N . GLU A 1 591 ? 21.740 -14.722 -30.425 1.00 81.12 591 GLU A N 1
ATOM 4531 C CA . GLU A 1 591 ? 23.134 -15.177 -30.479 1.00 81.12 591 GLU A CA 1
ATOM 4532 C C . GLU A 1 591 ? 23.742 -14.994 -31.874 1.00 81.12 591 GLU A C 1
ATOM 4534 O O . GLU A 1 591 ? 24.854 -14.483 -31.994 1.00 81.12 591 GLU A O 1
ATOM 4539 N N . ALA A 1 592 ? 23.003 -15.315 -32.942 1.00 86.00 592 ALA A N 1
ATOM 4540 C CA . ALA A 1 592 ? 23.472 -15.107 -34.311 1.00 86.00 592 ALA A CA 1
ATOM 4541 C C . ALA A 1 592 ? 23.726 -13.619 -34.622 1.00 86.00 592 ALA A C 1
ATOM 4543 O O . ALA A 1 592 ? 24.743 -13.286 -35.238 1.00 86.00 592 ALA A O 1
ATOM 4544 N N . ILE A 1 593 ? 22.836 -12.723 -34.172 1.00 88.62 593 ILE A N 1
ATOM 4545 C CA . ILE A 1 593 ? 22.996 -11.265 -34.327 1.00 88.62 593 ILE A CA 1
ATOM 4546 C C . ILE A 1 593 ? 24.182 -10.767 -33.501 1.00 88.62 593 ILE A C 1
ATOM 4548 O O . ILE A 1 593 ? 24.955 -9.934 -33.969 1.00 88.62 593 ILE A O 1
ATOM 4552 N N . HIS A 1 594 ? 24.339 -11.256 -32.272 1.00 87.38 594 HIS A N 1
ATOM 4553 C CA . HIS A 1 594 ? 25.469 -10.906 -31.417 1.00 87.38 594 HIS A CA 1
ATOM 4554 C C . HIS A 1 594 ? 26.796 -11.297 -32.063 1.00 87.38 594 HIS A C 1
ATOM 4556 O O . HIS A 1 594 ? 27.648 -10.431 -32.250 1.00 87.38 594 HIS A O 1
ATOM 4562 N N . ALA A 1 595 ? 26.927 -12.558 -32.475 1.00 87.69 595 ALA A N 1
ATOM 4563 C CA . ALA A 1 595 ? 28.158 -13.106 -33.029 1.00 87.69 595 ALA A CA 1
ATOM 4564 C C . ALA A 1 595 ? 28.619 -12.384 -34.305 1.00 87.69 595 ALA A C 1
ATOM 4566 O O . ALA A 1 595 ? 29.815 -12.163 -34.474 1.00 87.69 595 ALA A O 1
ATOM 4567 N N . HIS A 1 596 ? 27.689 -11.994 -35.184 1.00 89.19 596 HIS A N 1
ATOM 4568 C CA . HIS A 1 596 ? 28.029 -11.414 -36.489 1.00 89.19 596 HIS A CA 1
ATOM 4569 C C . HIS A 1 596 ? 27.928 -9.887 -36.519 1.00 89.19 596 HIS A C 1
ATOM 4571 O O . HIS A 1 596 ? 28.806 -9.214 -37.047 1.00 89.19 596 HIS A O 1
ATOM 4577 N N . CYS A 1 597 ? 26.874 -9.303 -35.945 1.00 88.50 597 CYS A N 1
ATOM 4578 C CA . CYS A 1 597 ? 26.631 -7.863 -36.053 1.00 88.50 597 CYS A CA 1
ATOM 4579 C C . CYS A 1 597 ? 27.260 -7.064 -34.903 1.00 88.50 597 CYS A C 1
ATOM 4581 O O . CYS A 1 597 ? 27.611 -5.898 -35.097 1.00 88.50 597 CYS A O 1
ATOM 4583 N N . PHE A 1 598 ? 27.388 -7.652 -33.706 1.00 89.31 598 PHE A N 1
ATOM 4584 C CA . PHE A 1 598 ? 27.866 -6.951 -32.505 1.00 89.31 598 PHE A CA 1
ATOM 4585 C C . PHE A 1 598 ? 28.868 -7.768 -31.660 1.00 89.31 598 PHE A C 1
ATOM 4587 O O . PHE A 1 598 ? 28.706 -7.830 -30.437 1.00 89.31 598 PHE A O 1
ATOM 4594 N N . PRO A 1 599 ? 29.942 -8.332 -32.252 1.00 85.19 599 PRO A N 1
ATOM 4595 C CA . PRO A 1 599 ? 30.849 -9.260 -31.562 1.00 85.19 599 PRO A CA 1
ATOM 4596 C C . PRO A 1 599 ? 31.595 -8.625 -30.379 1.00 85.19 599 PRO A C 1
ATOM 4598 O O . PRO A 1 599 ? 31.978 -9.303 -29.432 1.00 85.19 599 PRO A O 1
ATOM 4601 N N . HIS A 1 600 ? 31.779 -7.303 -30.400 1.00 83.94 600 HIS A N 1
ATOM 4602 C CA . HIS A 1 600 ? 32.430 -6.551 -29.322 1.00 83.94 600 HIS A CA 1
ATOM 4603 C C . HIS A 1 600 ? 31.533 -6.339 -28.092 1.00 83.94 600 HIS A C 1
ATOM 4605 O O . HIS A 1 600 ? 31.980 -5.801 -27.078 1.00 83.94 600 HIS A O 1
ATOM 4611 N N . MET A 1 601 ? 30.249 -6.700 -28.171 1.00 79.56 601 MET A N 1
ATOM 4612 C CA . MET A 1 601 ? 29.333 -6.581 -27.047 1.00 79.56 601 MET A CA 1
ATOM 4613 C C . MET A 1 601 ? 29.653 -7.669 -26.019 1.00 79.56 601 MET A C 1
ATOM 4615 O O . MET A 1 601 ? 29.510 -8.847 -26.308 1.00 79.56 601 MET A O 1
ATOM 4619 N N . ASP A 1 602 ? 30.055 -7.288 -24.807 1.00 69.69 602 ASP A N 1
ATOM 4620 C CA . ASP A 1 602 ? 30.329 -8.262 -23.742 1.00 69.69 602 ASP A CA 1
ATOM 4621 C C . ASP A 1 602 ? 29.070 -9.105 -23.432 1.00 69.69 602 ASP A C 1
ATOM 4623 O O . ASP A 1 602 ? 28.071 -8.521 -22.986 1.00 69.69 602 ASP A O 1
ATOM 4627 N N . PRO A 1 603 ? 29.097 -10.435 -23.654 1.00 63.06 603 PRO A N 1
ATOM 4628 C CA . PRO A 1 603 ? 27.953 -11.315 -23.441 1.00 63.06 603 PRO A CA 1
ATOM 4629 C C . PRO A 1 603 ? 27.619 -11.518 -21.958 1.00 63.06 603 PRO A C 1
ATOM 4631 O O . PRO A 1 603 ? 26.486 -11.850 -21.624 1.00 63.06 603 PRO A O 1
ATOM 4634 N N . THR A 1 604 ? 28.580 -11.285 -21.059 1.00 53.94 604 THR A N 1
ATOM 4635 C CA . THR A 1 604 ? 28.422 -11.470 -19.608 1.00 53.94 604 THR A CA 1
ATOM 4636 C C . THR A 1 604 ? 27.797 -10.253 -18.919 1.00 53.94 604 THR A C 1
ATOM 4638 O O . THR A 1 604 ? 27.302 -10.341 -17.793 1.00 53.94 604 THR A O 1
ATOM 4641 N N . ARG A 1 605 ? 27.767 -9.096 -19.598 1.00 48.75 605 ARG A N 1
ATOM 4642 C CA . ARG A 1 605 ? 27.178 -7.856 -19.077 1.00 48.75 605 ARG A CA 1
ATOM 4643 C C . ARG A 1 605 ? 25.676 -7.768 -19.357 1.00 48.75 605 ARG A C 1
ATOM 4645 O O . ARG A 1 605 ? 25.240 -7.269 -20.392 1.00 48.75 605 ARG A O 1
ATOM 4652 N N . GLY A 1 606 ? 24.863 -8.122 -18.369 1.00 54.84 606 GLY A N 1
ATOM 4653 C CA . GLY A 1 606 ? 23.425 -7.831 -18.376 1.00 54.84 606 GLY A CA 1
ATOM 4654 C C . GLY A 1 606 ? 22.635 -8.561 -19.472 1.00 54.84 606 GLY A C 1
ATOM 4655 O O . GLY A 1 606 ? 22.985 -9.661 -19.874 1.00 54.84 606 GLY A O 1
ATOM 4656 N N . ARG A 1 607 ? 21.539 -7.939 -19.922 1.00 63.59 607 ARG A N 1
ATOM 4657 C CA . ARG A 1 607 ? 20.465 -8.567 -20.716 1.00 63.59 607 ARG A CA 1
ATOM 4658 C C . ARG A 1 607 ? 20.787 -8.586 -22.214 1.00 63.59 607 ARG A C 1
ATOM 4660 O O . ARG A 1 607 ? 20.519 -7.600 -22.907 1.00 63.59 607 ARG A O 1
ATOM 4667 N N . MET A 1 608 ? 21.399 -9.655 -22.722 1.00 69.88 608 MET A N 1
ATOM 4668 C CA . MET A 1 608 ? 21.952 -9.702 -24.086 1.00 69.88 608 MET A CA 1
ATOM 4669 C C . MET A 1 608 ? 20.899 -9.414 -25.172 1.00 69.88 608 MET A C 1
ATOM 4671 O O . MET A 1 608 ? 21.101 -8.516 -25.990 1.00 69.88 608 MET A O 1
ATOM 4675 N N . THR A 1 609 ? 19.750 -10.096 -25.143 1.00 70.94 609 THR A N 1
ATOM 4676 C CA . THR A 1 609 ? 18.668 -9.937 -26.136 1.00 70.94 609 THR A CA 1
ATOM 4677 C C . THR A 1 609 ? 18.195 -8.487 -26.240 1.00 70.94 609 THR A C 1
ATOM 4679 O O . THR A 1 609 ? 18.035 -7.945 -27.334 1.00 70.94 609 THR A O 1
ATOM 4682 N N . LEU A 1 610 ? 18.028 -7.813 -25.099 1.00 68.50 610 LEU A N 1
ATOM 4683 C CA . LEU A 1 610 ? 17.564 -6.426 -25.070 1.00 68.50 610 LEU A CA 1
ATOM 4684 C C . LEU A 1 610 ? 18.623 -5.450 -25.557 1.00 68.50 610 LEU A C 1
ATOM 4686 O O . LEU A 1 610 ? 18.303 -4.492 -26.261 1.00 68.50 610 LEU A O 1
ATOM 4690 N N . ARG A 1 611 ? 19.888 -5.706 -25.216 1.00 74.00 611 ARG A N 1
ATOM 4691 C CA . ARG A 1 611 ? 21.015 -4.902 -25.688 1.00 74.00 611 ARG A CA 1
ATOM 4692 C C . ARG A 1 611 ? 21.184 -5.023 -27.197 1.00 74.00 611 ARG A C 1
ATOM 4694 O O . ARG A 1 611 ? 21.425 -4.005 -27.835 1.00 74.00 611 ARG A O 1
ATOM 4701 N N . ILE A 1 612 ? 20.987 -6.211 -27.770 1.00 82.62 612 ILE A N 1
ATOM 4702 C CA . ILE A 1 612 ? 21.010 -6.424 -29.224 1.00 82.62 612 ILE A CA 1
ATOM 4703 C C . ILE A 1 612 ? 19.906 -5.619 -29.900 1.00 82.62 612 ILE A C 1
ATOM 4705 O O . ILE A 1 612 ? 20.180 -4.858 -30.823 1.00 82.62 612 ILE A O 1
ATOM 4709 N N . VAL A 1 613 ? 18.664 -5.739 -29.430 1.00 78.38 613 VAL A N 1
ATOM 4710 C CA . VAL A 1 613 ? 17.540 -5.016 -30.036 1.00 78.38 613 VAL A CA 1
ATOM 4711 C C . VAL A 1 613 ? 17.716 -3.505 -29.909 1.00 78.38 613 VAL A C 1
ATOM 4713 O O . VAL A 1 613 ? 17.542 -2.779 -30.886 1.00 78.38 613 VAL A O 1
ATOM 4716 N N . ALA A 1 614 ? 18.108 -3.017 -28.730 1.00 74.38 614 ALA A N 1
ATOM 4717 C CA . ALA A 1 614 ? 18.406 -1.603 -28.532 1.00 74.38 614 ALA A CA 1
ATOM 4718 C C . ALA A 1 614 ? 19.536 -1.137 -29.459 1.00 74.38 614 ALA A C 1
ATOM 4720 O O . ALA A 1 614 ? 19.448 -0.055 -30.039 1.00 74.38 614 ALA A O 1
ATOM 4721 N N . GLN A 1 615 ? 20.565 -1.966 -29.647 1.00 85.38 615 GLN A N 1
ATOM 4722 C CA . GLN A 1 615 ? 21.669 -1.667 -30.544 1.00 85.38 615 GLN A CA 1
ATOM 4723 C C . GLN A 1 615 ? 21.235 -1.629 -32.012 1.00 85.38 615 GLN A C 1
ATOM 4725 O O . GLN A 1 615 ? 21.654 -0.721 -32.728 1.00 85.38 615 GLN A O 1
ATOM 4730 N N . LEU A 1 616 ? 20.372 -2.543 -32.460 1.00 87.62 616 LEU A N 1
ATOM 4731 C CA . LEU A 1 616 ? 19.786 -2.523 -33.805 1.00 87.62 616 LEU A CA 1
ATOM 4732 C C . LEU A 1 616 ? 18.970 -1.248 -34.037 1.00 87.62 616 LEU A C 1
ATOM 4734 O O . LEU A 1 616 ? 19.196 -0.536 -35.014 1.00 87.62 616 LEU A O 1
ATOM 4738 N N . MET A 1 617 ? 18.071 -0.922 -33.103 1.00 83.38 617 MET A N 1
ATOM 4739 C CA . MET A 1 617 ? 17.248 0.289 -33.170 1.00 83.38 617 MET A CA 1
ATOM 4740 C C . MET A 1 617 ? 18.114 1.548 -33.218 1.00 83.38 617 MET A C 1
ATOM 4742 O O . MET A 1 617 ? 17.861 2.444 -34.021 1.00 83.38 617 MET A O 1
ATOM 4746 N N . ARG A 1 618 ? 19.155 1.608 -32.381 1.00 84.69 618 ARG A N 1
ATOM 4747 C CA . ARG A 1 618 ? 20.125 2.704 -32.361 1.00 84.69 618 ARG A CA 1
ATOM 4748 C C . ARG A 1 618 ? 20.873 2.820 -33.684 1.00 84.69 618 ARG A C 1
ATOM 4750 O O . ARG A 1 618 ? 20.901 3.903 -34.251 1.00 84.69 618 ARG A O 1
ATOM 4757 N N . THR A 1 619 ? 21.376 1.700 -34.202 1.00 87.62 619 THR A N 1
ATOM 4758 C CA . THR A 1 619 ? 22.103 1.643 -35.479 1.00 87.62 619 THR A CA 1
ATOM 4759 C C . THR A 1 619 ? 21.283 2.254 -36.610 1.00 87.62 619 THR A C 1
ATOM 4761 O O . THR A 1 619 ? 21.823 3.042 -37.371 1.00 87.62 619 THR A O 1
ATOM 4764 N N . ILE A 1 620 ? 19.985 1.945 -36.699 1.00 88.19 620 ILE A N 1
ATOM 4765 C CA . ILE A 1 620 ? 19.114 2.507 -37.742 1.00 88.19 620 ILE A CA 1
ATOM 4766 C C . ILE A 1 620 ? 18.755 3.977 -37.475 1.00 88.19 620 ILE A C 1
ATOM 4768 O O . ILE A 1 620 ? 18.686 4.765 -38.414 1.00 88.19 620 ILE A O 1
ATOM 4772 N N . ARG A 1 621 ? 18.533 4.373 -36.215 1.00 83.44 621 ARG A N 1
ATOM 4773 C CA . ARG A 1 621 ? 18.184 5.763 -35.860 1.00 83.44 621 ARG A CA 1
ATOM 4774 C C . ARG A 1 621 ? 19.343 6.748 -36.020 1.00 83.44 621 ARG A C 1
ATOM 4776 O O . ARG A 1 621 ? 19.083 7.924 -36.244 1.00 83.44 621 ARG A O 1
ATOM 4783 N N . GLU A 1 622 ? 20.584 6.285 -35.888 1.00 87.69 622 GLU A N 1
ATOM 4784 C CA . GLU A 1 622 ? 21.799 7.091 -36.088 1.00 87.69 622 GLU A CA 1
ATOM 4785 C C . GLU A 1 622 ? 22.123 7.321 -37.578 1.00 87.69 622 GLU A C 1
ATOM 4787 O O . GLU A 1 622 ? 22.940 8.182 -37.893 1.00 87.69 622 GLU A O 1
ATOM 4792 N N . LEU A 1 623 ? 21.469 6.598 -38.500 1.00 89.50 623 LEU A N 1
ATOM 4793 C CA . LEU A 1 623 ? 21.601 6.829 -39.942 1.00 89.50 623 LEU A CA 1
ATOM 4794 C C . LEU A 1 623 ? 21.031 8.196 -40.348 1.00 89.50 623 LEU A C 1
ATOM 4796 O O . LEU A 1 623 ? 20.066 8.678 -39.747 1.00 89.50 623 LEU A O 1
ATOM 4800 N N . SER A 1 624 ? 21.571 8.783 -41.420 1.00 89.19 624 SER A N 1
ATOM 4801 C CA . SER A 1 624 ? 21.030 10.006 -42.020 1.00 89.19 624 SER A CA 1
ATOM 4802 C C . SER A 1 624 ? 19.583 9.822 -42.502 1.00 89.19 624 SER A C 1
ATOM 4804 O O . SER A 1 624 ? 19.114 8.705 -42.739 1.00 89.19 624 SER A O 1
ATOM 4806 N N . ALA A 1 625 ? 18.859 10.927 -42.706 1.00 87.31 625 ALA A N 1
ATOM 4807 C CA . ALA A 1 625 ? 17.501 10.860 -43.247 1.00 87.31 625 ALA A CA 1
ATOM 4808 C C . ALA A 1 625 ? 17.471 10.255 -44.664 1.00 87.31 625 ALA A C 1
ATOM 4810 O O . ALA A 1 625 ? 16.505 9.572 -45.007 1.00 87.31 625 ALA A O 1
ATOM 4811 N N . PHE A 1 626 ? 18.535 10.447 -45.451 1.00 89.06 626 PHE A N 1
ATOM 4812 C CA . PHE A 1 626 ? 18.717 9.789 -46.741 1.00 89.06 626 PHE A CA 1
ATOM 4813 C C . PHE A 1 626 ? 18.865 8.271 -46.581 1.00 89.06 626 PHE A C 1
ATOM 4815 O O . PHE A 1 626 ? 18.082 7.523 -47.160 1.00 89.06 626 PHE A O 1
ATOM 4822 N N . ALA A 1 627 ? 19.782 7.795 -45.736 1.00 87.75 627 ALA A N 1
ATOM 4823 C CA . ALA A 1 627 ? 20.003 6.364 -45.506 1.00 87.75 627 ALA A CA 1
ATOM 4824 C C . ALA A 1 627 ? 18.760 5.651 -44.922 1.00 87.75 627 ALA A C 1
ATOM 4826 O O . ALA A 1 627 ? 18.432 4.519 -45.301 1.00 87.75 627 ALA A O 1
ATOM 4827 N N . GLN A 1 628 ? 17.986 6.337 -44.072 1.00 87.94 628 GLN A N 1
ATOM 4828 C CA . GLN A 1 628 ? 16.704 5.833 -43.558 1.00 87.94 628 GLN A CA 1
ATOM 4829 C C . GLN A 1 628 ? 15.612 5.705 -44.638 1.00 87.94 628 GLN A C 1
ATOM 4831 O O . GLN A 1 628 ? 14.631 4.988 -44.430 1.00 87.94 628 GLN A O 1
ATOM 4836 N N . GLN A 1 629 ? 15.759 6.370 -45.787 1.00 87.44 629 GLN A N 1
ATOM 4837 C CA . GLN A 1 629 ? 14.768 6.394 -46.873 1.00 87.44 629 GLN A CA 1
ATOM 4838 C C . GLN A 1 629 ? 15.300 5.854 -48.208 1.00 87.44 629 GLN A C 1
ATOM 4840 O O . GLN A 1 629 ? 14.535 5.769 -49.164 1.00 87.44 629 GLN A O 1
ATOM 4845 N N . ALA A 1 630 ? 16.574 5.463 -48.264 1.00 85.56 630 ALA A N 1
ATOM 4846 C CA . ALA A 1 630 ? 17.264 5.030 -49.470 1.00 85.56 630 ALA A CA 1
ATOM 4847 C C . ALA A 1 630 ? 16.524 3.887 -50.183 1.00 85.56 630 ALA A C 1
ATOM 4849 O O . ALA A 1 630 ? 16.260 2.835 -49.588 1.00 85.56 630 ALA A O 1
ATOM 4850 N N . ALA A 1 631 ? 16.198 4.087 -51.456 1.00 84.69 631 ALA A N 1
ATOM 4851 C CA . ALA A 1 631 ? 15.581 3.087 -52.321 1.00 84.69 631 ALA A CA 1
ATOM 4852 C C . ALA A 1 631 ? 16.608 2.301 -53.154 1.00 84.69 631 ALA A C 1
ATOM 4854 O O . ALA A 1 631 ? 16.266 1.247 -53.678 1.00 84.69 631 ALA A O 1
ATOM 4855 N N . HIS A 1 632 ? 17.849 2.790 -53.267 1.00 83.38 632 HIS A N 1
ATOM 4856 C CA . HIS A 1 632 ? 18.926 2.161 -54.046 1.00 83.38 632 HIS A CA 1
ATOM 4857 C C . HIS A 1 632 ? 19.618 0.981 -53.339 1.00 83.38 632 HIS A C 1
ATOM 4859 O O . HIS A 1 632 ? 20.441 0.309 -53.954 1.00 83.38 632 HIS A O 1
ATOM 4865 N N . VAL A 1 633 ? 19.310 0.740 -52.063 1.00 90.19 633 VAL A N 1
ATOM 4866 C CA . VAL A 1 633 ? 19.830 -0.411 -51.310 1.00 90.19 633 VAL A CA 1
ATOM 4867 C C . VAL A 1 633 ? 19.140 -1.707 -51.738 1.00 90.19 633 VAL A C 1
ATOM 4869 O O . VAL A 1 633 ? 18.034 -1.696 -52.288 1.00 90.19 633 VAL A O 1
ATOM 4872 N N . SER A 1 634 ? 19.769 -2.841 -51.450 1.00 92.75 634 SER A N 1
ATOM 4873 C CA . SER A 1 634 ? 19.242 -4.168 -51.734 1.00 92.75 634 SER A CA 1
ATOM 4874 C C . SER A 1 634 ? 17.855 -4.385 -51.119 1.00 92.75 634 SER A C 1
ATOM 4876 O O . SER A 1 634 ? 17.467 -3.786 -50.108 1.00 92.75 634 SER A O 1
ATOM 4878 N N . ARG A 1 635 ? 17.084 -5.303 -51.718 1.00 90.69 635 ARG A N 1
ATOM 4879 C CA . ARG A 1 635 ? 15.752 -5.674 -51.215 1.00 90.69 635 ARG A CA 1
ATOM 4880 C C . ARG A 1 635 ? 15.811 -6.177 -49.768 1.00 90.69 635 ARG A C 1
ATOM 4882 O O . ARG A 1 635 ? 14.890 -5.904 -49.000 1.00 90.69 635 ARG A O 1
ATOM 4889 N N . GLU A 1 636 ? 16.887 -6.873 -49.408 1.00 91.94 636 GLU A N 1
ATOM 4890 C CA . GLU A 1 636 ? 17.149 -7.358 -48.049 1.00 91.94 636 GLU A CA 1
ATOM 4891 C C . GLU A 1 636 ? 17.405 -6.198 -47.084 1.00 91.94 636 GLU A C 1
ATOM 4893 O O . GLU A 1 636 ? 16.707 -6.086 -46.077 1.00 91.94 636 GLU A O 1
ATOM 4898 N N . ALA A 1 637 ? 18.318 -5.277 -47.409 1.00 92.62 637 ALA A N 1
ATOM 4899 C CA . ALA A 1 637 ? 18.595 -4.097 -46.587 1.00 92.62 637 ALA A CA 1
ATOM 4900 C C . ALA A 1 637 ? 17.355 -3.212 -46.389 1.00 92.62 637 ALA A C 1
ATOM 4902 O O . ALA A 1 637 ? 17.063 -2.776 -45.269 1.00 92.62 637 ALA A O 1
ATOM 4903 N N . ALA A 1 638 ? 16.565 -3.008 -47.446 1.00 91.19 638 ALA A N 1
ATOM 4904 C CA . ALA A 1 638 ? 15.299 -2.287 -47.363 1.00 91.19 638 ALA A CA 1
ATOM 4905 C C . ALA A 1 638 ? 14.286 -2.993 -46.439 1.00 91.19 638 ALA A C 1
ATOM 4907 O O . ALA A 1 638 ? 13.625 -2.328 -45.634 1.00 91.19 638 ALA A O 1
ATOM 4908 N N . ALA A 1 639 ? 14.179 -4.325 -46.520 1.00 91.69 639 ALA A N 1
ATOM 4909 C CA . ALA A 1 639 ? 13.289 -5.120 -45.676 1.00 91.69 639 ALA A CA 1
ATOM 4910 C C . ALA A 1 639 ? 13.734 -5.125 -44.205 1.00 91.69 639 ALA A C 1
ATOM 4912 O O . ALA A 1 639 ? 12.899 -4.942 -43.320 1.00 91.69 639 ALA A O 1
ATOM 4913 N N . VAL A 1 640 ? 15.037 -5.259 -43.935 1.00 93.00 640 VAL A N 1
ATOM 4914 C CA . VAL A 1 640 ? 15.617 -5.190 -42.583 1.00 93.00 640 VAL A CA 1
ATOM 4915 C C . VAL A 1 640 ? 15.347 -3.824 -41.960 1.00 93.00 640 VAL A C 1
ATOM 4917 O O . VAL A 1 640 ? 14.828 -3.742 -40.846 1.00 93.00 640 VAL A O 1
ATOM 4920 N N . ARG A 1 641 ? 15.616 -2.739 -42.696 1.00 92.19 641 ARG A N 1
ATOM 4921 C CA . ARG A 1 641 ? 15.320 -1.374 -42.248 1.00 92.19 641 ARG A CA 1
ATOM 4922 C C . ARG A 1 641 ? 13.839 -1.196 -41.913 1.00 92.19 641 ARG A C 1
ATOM 4924 O O . ARG A 1 641 ? 13.516 -0.659 -40.855 1.00 92.19 641 ARG A O 1
ATOM 4931 N N . ALA A 1 642 ? 12.945 -1.644 -42.796 1.00 89.81 642 ALA A N 1
ATOM 4932 C CA . ALA A 1 642 ? 11.502 -1.543 -42.591 1.00 89.81 642 ALA A CA 1
ATOM 4933 C C . ALA A 1 642 ? 11.030 -2.361 -41.378 1.00 89.81 642 ALA A C 1
ATOM 4935 O O . ALA A 1 642 ? 10.220 -1.871 -40.591 1.00 89.81 642 ALA A O 1
ATOM 4936 N N . ALA A 1 643 ? 11.571 -3.569 -41.191 1.00 90.06 643 ALA A N 1
ATOM 4937 C CA . ALA A 1 643 ? 11.268 -4.415 -40.043 1.00 90.06 643 ALA A CA 1
ATOM 4938 C C . ALA A 1 643 ? 11.684 -3.744 -38.725 1.00 90.06 643 ALA A C 1
ATOM 4940 O O . ALA A 1 643 ? 10.888 -3.716 -37.790 1.00 90.06 643 ALA A O 1
ATOM 4941 N N . ILE A 1 644 ? 12.884 -3.155 -38.664 1.00 89.44 644 ILE A N 1
ATOM 4942 C CA . ILE A 1 644 ? 13.395 -2.481 -37.461 1.00 89.44 644 ILE A CA 1
ATOM 4943 C C . ILE A 1 644 ? 12.603 -1.196 -37.167 1.00 89.44 644 ILE A C 1
ATOM 4945 O O . ILE A 1 644 ? 12.136 -1.012 -36.046 1.00 89.44 644 ILE A O 1
ATOM 4949 N N . LEU A 1 645 ? 12.393 -0.317 -38.156 1.00 85.44 645 LEU A N 1
ATOM 4950 C CA . LEU A 1 645 ? 11.658 0.944 -37.952 1.00 85.44 645 LEU A CA 1
ATOM 4951 C C . LEU A 1 645 ? 10.171 0.729 -37.629 1.00 85.44 645 LEU A C 1
ATOM 4953 O O . LEU A 1 645 ? 9.588 1.516 -36.884 1.00 85.44 645 LEU A O 1
ATOM 4957 N N . GLY A 1 646 ? 9.557 -0.318 -38.186 1.00 82.69 646 GLY A N 1
ATOM 4958 C CA . GLY A 1 646 ? 8.147 -0.658 -37.979 1.00 82.69 646 GLY A CA 1
ATOM 4959 C C . GLY A 1 646 ? 7.869 -1.520 -36.744 1.00 82.69 646 GLY A C 1
ATOM 4960 O O . GLY A 1 646 ? 6.704 -1.810 -36.457 1.00 82.69 646 GLY A O 1
ATOM 4961 N N . ALA A 1 647 ? 8.903 -1.951 -36.015 1.00 80.00 647 ALA A N 1
ATOM 4962 C CA . ALA A 1 647 ? 8.752 -2.844 -34.875 1.00 80.00 647 ALA A CA 1
ATOM 4963 C C . ALA A 1 647 ? 8.038 -2.156 -33.700 1.00 80.00 647 ALA A C 1
ATOM 4965 O O . ALA A 1 647 ? 8.565 -1.238 -33.074 1.00 80.00 647 ALA A O 1
ATOM 4966 N N . ARG A 1 648 ? 6.836 -2.643 -33.367 1.00 69.62 648 ARG A N 1
ATOM 4967 C CA . ARG A 1 648 ? 6.134 -2.329 -32.104 1.00 69.62 648 ARG A CA 1
ATOM 4968 C C . ARG A 1 648 ? 6.368 -3.385 -31.024 1.00 69.62 648 ARG A C 1
ATOM 4970 O O . ARG A 1 648 ? 6.240 -3.107 -29.837 1.00 69.62 648 ARG A O 1
ATOM 4977 N N . ASP A 1 649 ? 6.706 -4.596 -31.452 1.00 72.38 649 ASP A N 1
ATOM 4978 C CA . ASP A 1 649 ? 6.985 -5.742 -30.599 1.00 72.38 649 ASP A CA 1
ATOM 4979 C C . ASP A 1 649 ? 8.356 -6.310 -30.976 1.00 72.38 649 ASP A C 1
ATOM 4981 O O . ASP A 1 649 ? 8.567 -6.810 -32.085 1.00 72.38 649 ASP A O 1
ATOM 4985 N N . ASN A 1 650 ? 9.294 -6.203 -30.043 1.00 73.44 650 ASN A N 1
ATOM 4986 C CA . ASN A 1 650 ? 10.687 -6.562 -30.266 1.00 73.44 650 ASN A CA 1
ATOM 4987 C C . ASN A 1 650 ? 10.924 -8.072 -30.248 1.00 73.44 650 ASN A C 1
ATOM 4989 O O . ASN A 1 650 ? 11.832 -8.561 -30.919 1.00 73.44 650 ASN A O 1
ATOM 4993 N N . LEU A 1 651 ? 10.070 -8.826 -29.556 1.00 71.88 651 LEU A N 1
ATOM 4994 C CA . LEU A 1 651 ? 10.067 -10.277 -29.668 1.00 71.88 651 LEU A CA 1
ATOM 4995 C C . LEU A 1 651 ? 9.611 -10.708 -31.051 1.00 71.88 651 LEU A C 1
ATOM 4997 O O . LEU A 1 651 ? 10.233 -11.572 -31.664 1.00 71.88 651 LEU A O 1
ATOM 5001 N N . ARG A 1 652 ? 8.548 -10.090 -31.568 1.00 77.06 652 ARG A N 1
ATOM 5002 C CA . ARG A 1 652 ? 8.079 -10.358 -32.928 1.00 77.06 652 ARG A CA 1
ATOM 5003 C C . ARG A 1 652 ? 9.113 -9.937 -33.968 1.00 77.06 652 ARG A C 1
ATOM 5005 O O . ARG A 1 652 ? 9.271 -10.644 -34.962 1.00 77.06 652 ARG A O 1
ATOM 5012 N N . LEU A 1 653 ? 9.838 -8.839 -33.734 1.00 83.38 653 LEU A N 1
ATOM 5013 C CA . LEU A 1 653 ? 10.962 -8.427 -34.576 1.00 83.38 653 LEU A CA 1
ATOM 5014 C C . LEU A 1 653 ? 12.019 -9.534 -34.663 1.00 83.38 653 LEU A C 1
ATOM 5016 O O . LEU A 1 653 ? 12.383 -9.919 -35.767 1.00 83.38 653 LEU A O 1
ATOM 5020 N N . LEU A 1 654 ? 12.467 -10.084 -33.531 1.00 81.25 654 LEU A N 1
ATOM 5021 C CA . LEU A 1 654 ? 13.473 -11.151 -33.522 1.00 81.25 654 LEU A CA 1
ATOM 5022 C C . LEU A 1 654 ? 12.931 -12.487 -34.050 1.00 81.25 654 LEU A C 1
ATOM 5024 O O . LEU A 1 654 ? 13.615 -13.176 -34.795 1.00 81.25 654 LEU A O 1
ATOM 5028 N N . ARG A 1 655 ? 11.698 -12.859 -33.692 1.00 78.69 655 ARG A N 1
ATOM 5029 C CA . ARG A 1 655 ? 11.116 -14.168 -34.027 1.00 78.69 655 ARG A CA 1
ATOM 5030 C C . ARG A 1 655 ? 10.639 -14.270 -35.475 1.00 78.69 655 ARG A C 1
ATOM 5032 O O . ARG A 1 655 ? 10.647 -15.354 -36.043 1.00 78.69 655 ARG A O 1
ATOM 5039 N N . VAL A 1 656 ? 10.145 -13.172 -36.044 1.00 82.19 656 VAL A N 1
ATOM 5040 C CA . VAL A 1 656 ? 9.479 -13.171 -37.357 1.00 82.19 656 VAL A CA 1
ATOM 5041 C C . VAL A 1 656 ? 10.006 -12.054 -38.250 1.00 82.19 656 VAL A C 1
ATOM 5043 O O . VAL A 1 656 ? 10.320 -12.311 -39.406 1.00 82.19 656 VAL A O 1
ATOM 5046 N N . GLY A 1 657 ? 10.120 -10.829 -37.730 1.00 87.88 657 GLY A N 1
ATOM 5047 C CA . GLY A 1 657 ? 10.443 -9.638 -38.519 1.00 87.88 657 GLY A CA 1
ATOM 5048 C C . GLY A 1 657 ? 11.784 -9.723 -39.249 1.00 87.88 657 GLY A C 1
ATOM 5049 O O . GLY A 1 657 ? 11.812 -9.659 -40.473 1.00 87.88 657 GLY A O 1
ATOM 5050 N N . LEU A 1 658 ? 12.887 -9.893 -38.514 1.00 90.56 658 LEU A N 1
ATOM 5051 C CA . LEU A 1 658 ? 14.230 -10.003 -39.090 1.00 90.56 658 LEU A CA 1
ATOM 5052 C C . LEU A 1 658 ? 14.428 -11.310 -39.870 1.00 90.56 658 LEU A C 1
ATOM 5054 O O . LEU A 1 658 ? 14.915 -11.222 -40.996 1.00 90.56 658 LEU A O 1
ATOM 5058 N N . PRO A 1 659 ? 14.025 -12.498 -39.364 1.00 89.69 659 PRO A N 1
ATOM 5059 C CA . PRO A 1 659 ? 14.156 -13.733 -40.133 1.00 89.69 659 PRO A CA 1
ATOM 5060 C C . PRO A 1 659 ? 13.466 -13.657 -41.498 1.00 89.69 659 PRO A C 1
ATOM 5062 O O . PRO A 1 659 ? 14.087 -13.988 -42.502 1.00 89.69 659 PRO A O 1
ATOM 5065 N N . ARG A 1 660 ? 12.232 -13.128 -41.569 1.00 89.25 660 ARG A N 1
ATOM 5066 C CA . ARG A 1 660 ? 11.509 -12.967 -42.844 1.00 89.25 660 ARG A CA 1
ATOM 5067 C C . ARG A 1 660 ? 12.027 -11.822 -43.714 1.00 89.25 660 ARG A C 1
ATOM 5069 O O . ARG A 1 660 ? 11.790 -11.833 -44.919 1.00 89.25 660 ARG A O 1
ATOM 5076 N N . ALA A 1 661 ? 12.707 -10.834 -43.132 1.00 90.75 661 ALA A N 1
ATOM 5077 C CA . ALA A 1 661 ? 13.364 -9.779 -43.901 1.00 90.75 661 ALA A CA 1
ATOM 5078 C C . ALA A 1 661 ? 14.575 -10.312 -44.685 1.00 90.75 661 ALA A C 1
ATOM 5080 O O . ALA A 1 661 ? 14.810 -9.868 -45.806 1.00 90.75 661 ALA A O 1
ATOM 5081 N N . ILE A 1 662 ? 15.306 -11.274 -44.112 1.00 91.00 662 ILE A N 1
ATOM 5082 C CA . ILE A 1 662 ? 16.449 -11.940 -44.755 1.00 91.00 662 ILE A CA 1
ATOM 5083 C C . ILE A 1 662 ? 15.991 -13.093 -45.660 1.00 91.00 662 ILE A C 1
ATOM 5085 O O . ILE A 1 662 ? 16.463 -13.225 -46.790 1.00 91.00 662 ILE A O 1
ATOM 5089 N N . ASP A 1 663 ? 15.054 -13.917 -45.190 1.00 88.69 663 ASP A N 1
ATOM 5090 C CA . ASP A 1 663 ? 14.468 -15.019 -45.952 1.00 88.69 663 ASP A CA 1
ATOM 5091 C C . ASP A 1 663 ? 12.933 -14.909 -46.003 1.00 88.69 663 ASP A C 1
ATOM 5093 O O . ASP A 1 663 ? 12.227 -15.402 -45.117 1.00 88.69 663 ASP A O 1
ATOM 5097 N N . PRO A 1 664 ? 12.378 -14.297 -47.065 1.00 86.00 664 PRO A N 1
ATOM 5098 C CA . PRO A 1 664 ? 10.933 -14.156 -47.232 1.00 86.00 664 PRO A CA 1
ATOM 5099 C C . PRO A 1 664 ? 10.171 -15.484 -47.337 1.00 86.00 664 PRO A C 1
ATOM 5101 O O . PRO A 1 664 ? 8.956 -15.495 -47.116 1.00 86.00 664 PRO A O 1
ATOM 5104 N N . SER A 1 665 ? 10.856 -16.579 -47.694 1.00 84.50 665 SER A N 1
ATOM 5105 C CA . SER A 1 665 ? 10.261 -17.912 -47.846 1.00 84.50 665 SER A CA 1
ATOM 5106 C C . SER A 1 665 ? 10.112 -18.661 -46.518 1.00 84.50 665 SER A C 1
ATOM 5108 O O . SER A 1 665 ? 9.393 -19.661 -46.454 1.00 84.50 665 SER A O 1
ATOM 5110 N N . LEU A 1 666 ? 10.727 -18.146 -45.448 1.00 84.88 666 LEU A N 1
ATOM 5111 C CA . LEU A 1 666 ? 10.699 -18.748 -44.124 1.00 84.88 666 LEU A CA 1
ATOM 5112 C C . LEU A 1 666 ? 9.260 -18.776 -43.554 1.00 84.88 666 LEU A C 1
ATOM 5114 O O . LEU A 1 666 ? 8.609 -17.722 -43.472 1.00 84.88 666 LEU A O 1
ATOM 5118 N N . PRO A 1 667 ? 8.748 -19.950 -43.127 1.00 79.81 667 PRO A N 1
ATOM 5119 C CA . PRO A 1 667 ? 7.453 -20.054 -42.461 1.00 79.81 667 PRO A CA 1
ATOM 5120 C C . PRO A 1 667 ? 7.397 -19.206 -41.185 1.00 79.81 667 PRO A C 1
ATOM 5122 O O . PRO A 1 667 ? 8.398 -19.011 -40.494 1.00 79.81 667 PRO A O 1
ATOM 5125 N N . GLU A 1 668 ? 6.213 -18.706 -40.832 1.00 70.31 668 GLU A N 1
ATOM 5126 C CA . GLU A 1 668 ? 6.062 -17.851 -39.655 1.00 70.31 668 GLU A CA 1
ATOM 5127 C C . GLU A 1 668 ? 6.396 -18.609 -38.359 1.00 70.31 668 GLU A C 1
ATOM 5129 O O . GLU A 1 668 ? 5.748 -19.591 -38.009 1.00 70.31 668 GLU A O 1
ATOM 5134 N N . GLY A 1 669 ? 7.420 -18.137 -37.639 1.00 64.81 669 GLY A N 1
ATOM 5135 C CA . GLY A 1 669 ? 7.906 -18.761 -36.405 1.00 64.81 669 GLY A CA 1
ATOM 5136 C C . GLY A 1 669 ? 8.913 -19.898 -36.603 1.00 64.81 669 GLY A C 1
ATOM 5137 O O . GLY A 1 669 ? 9.359 -20.456 -35.602 1.00 64.81 669 GLY A O 1
ATOM 5138 N N . ALA A 1 670 ? 9.291 -20.224 -37.844 1.00 74.81 670 ALA A N 1
ATOM 5139 C CA . ALA A 1 670 ? 10.398 -21.136 -38.106 1.00 74.81 670 ALA A CA 1
ATOM 5140 C C . ALA A 1 670 ? 11.748 -20.482 -37.771 1.00 74.81 670 ALA A C 1
ATOM 5142 O O . ALA A 1 670 ? 11.923 -19.266 -37.865 1.00 74.81 670 ALA A O 1
ATOM 5143 N N . LEU A 1 671 ? 12.696 -21.319 -37.362 1.00 74.50 671 LEU A N 1
ATOM 5144 C CA . LEU A 1 671 ? 14.046 -20.912 -37.003 1.00 74.50 671 LEU A CA 1
ATOM 5145 C C . LEU A 1 671 ? 14.895 -20.691 -38.257 1.00 74.50 671 LEU A C 1
ATOM 5147 O O . LEU A 1 671 ? 15.002 -21.621 -39.058 1.00 74.50 671 LEU A O 1
ATOM 5151 N N . PRO A 1 672 ? 15.503 -19.507 -38.445 1.00 81.25 672 PRO A N 1
ATOM 5152 C CA . PRO A 1 672 ? 16.468 -19.329 -39.516 1.00 81.25 672 PRO A CA 1
ATOM 5153 C C . PRO A 1 672 ? 17.771 -20.067 -39.180 1.00 81.25 672 PRO A C 1
ATOM 5155 O O . PRO A 1 672 ? 18.156 -20.170 -38.014 1.00 81.25 672 PRO A O 1
ATOM 5158 N N . ASP A 1 673 ? 18.478 -20.542 -40.204 1.00 81.38 673 ASP A N 1
ATOM 5159 C CA . ASP A 1 673 ? 19.835 -21.066 -40.034 1.00 81.38 673 ASP A CA 1
ATOM 5160 C C . ASP A 1 673 ? 20.765 -19.932 -39.571 1.00 81.38 673 ASP A C 1
ATOM 5162 O O . ASP A 1 673 ? 20.990 -18.958 -40.298 1.00 81.38 673 ASP A O 1
ATOM 5166 N N . ALA A 1 674 ? 21.301 -20.055 -38.354 1.00 77.19 674 ALA A N 1
ATOM 5167 C CA . ALA A 1 674 ? 22.153 -19.048 -37.731 1.00 77.19 674 ALA A CA 1
ATOM 5168 C C . ALA A 1 674 ? 23.414 -18.731 -38.556 1.00 77.19 674 ALA A C 1
ATOM 5170 O O . ALA A 1 674 ? 23.844 -17.575 -38.576 1.00 77.19 674 ALA A O 1
ATOM 5171 N N . GLY A 1 675 ? 23.973 -19.724 -39.262 1.00 77.50 675 GLY A N 1
ATOM 5172 C CA . GLY A 1 675 ? 25.167 -19.559 -40.095 1.00 77.50 675 GLY A CA 1
ATOM 5173 C C . GLY A 1 675 ? 24.916 -18.750 -41.368 1.00 77.50 675 GLY A C 1
ATOM 5174 O O . GLY A 1 675 ? 25.843 -18.159 -41.912 1.00 77.50 675 GLY A O 1
ATOM 5175 N N . ILE A 1 676 ? 23.663 -18.675 -41.825 1.00 84.44 676 ILE A N 1
ATOM 5176 C CA . ILE A 1 676 ? 23.264 -17.907 -43.015 1.00 84.44 676 ILE A CA 1
ATOM 5177 C C . ILE A 1 676 ? 22.679 -16.551 -42.609 1.00 84.44 676 ILE A C 1
ATOM 5179 O O . ILE A 1 676 ? 22.974 -15.521 -43.219 1.00 84.44 676 ILE A O 1
ATOM 5183 N N . PHE A 1 677 ? 21.844 -16.541 -41.572 1.00 90.94 677 PHE A N 1
ATOM 5184 C CA . PHE A 1 677 ? 21.115 -15.360 -41.127 1.00 90.94 677 PHE A CA 1
ATOM 5185 C C . PHE A 1 677 ? 22.035 -14.253 -40.603 1.00 90.94 677 PHE A C 1
ATOM 5187 O O . PHE A 1 677 ? 21.893 -13.104 -41.021 1.00 90.94 677 PHE A O 1
ATOM 5194 N N . GLY A 1 678 ? 22.984 -14.590 -39.722 1.00 89.88 678 GLY A N 1
ATOM 5195 C CA . GLY A 1 678 ? 23.894 -13.617 -39.108 1.00 89.88 678 GLY A CA 1
ATOM 5196 C C . GLY A 1 678 ? 24.712 -12.818 -40.135 1.00 89.88 678 GLY A C 1
ATOM 5197 O O . GLY A 1 678 ? 24.618 -11.588 -40.139 1.00 89.88 678 GLY A O 1
ATOM 5198 N N . PRO A 1 679 ? 25.449 -13.479 -41.051 1.00 92.38 679 PRO A N 1
ATOM 5199 C CA . PRO A 1 679 ? 26.231 -12.796 -42.085 1.00 92.38 679 PRO A CA 1
ATOM 5200 C C . PRO A 1 679 ? 25.388 -11.941 -43.039 1.00 92.38 679 PRO A C 1
ATOM 5202 O O . PRO A 1 679 ? 25.779 -10.824 -43.378 1.00 92.38 679 PRO A O 1
ATOM 5205 N N . ARG A 1 680 ? 24.206 -12.422 -43.454 1.00 94.12 680 ARG A N 1
ATOM 5206 C CA . ARG A 1 680 ? 23.317 -11.650 -44.342 1.00 94.12 680 ARG A CA 1
ATOM 5207 C C . ARG A 1 680 ? 22.747 -10.419 -43.649 1.00 94.12 680 ARG A C 1
ATOM 5209 O O . ARG A 1 680 ? 22.707 -9.348 -44.247 1.00 94.12 680 ARG A O 1
ATOM 5216 N N . LEU A 1 681 ? 22.372 -10.536 -42.373 1.00 93.75 681 LEU A N 1
ATOM 5217 C CA . LEU A 1 681 ? 21.940 -9.383 -41.587 1.00 93.75 681 LEU A CA 1
ATOM 5218 C C . LEU A 1 681 ? 23.072 -8.366 -41.398 1.00 93.75 681 LEU A C 1
ATOM 5220 O O . LEU A 1 681 ? 22.829 -7.166 -41.517 1.00 93.75 681 LEU A O 1
ATOM 5224 N N . GLN A 1 682 ? 24.297 -8.825 -41.132 1.00 94.50 682 GLN A N 1
ATOM 5225 C CA . GLN A 1 682 ? 25.464 -7.948 -41.041 1.00 94.50 682 GLN A CA 1
ATOM 5226 C C . GLN A 1 682 ? 25.676 -7.178 -42.351 1.00 94.50 682 GLN A C 1
ATOM 5228 O O . GLN A 1 682 ? 25.768 -5.952 -42.316 1.00 94.50 682 GLN A O 1
ATOM 5233 N N . SER A 1 683 ? 25.673 -7.874 -43.492 1.00 94.12 683 SER A N 1
ATOM 5234 C CA . SER A 1 683 ? 25.827 -7.259 -44.815 1.00 94.12 683 SER A CA 1
ATOM 5235 C C . SER A 1 683 ? 24.736 -6.219 -45.094 1.00 94.12 683 SER A C 1
ATOM 5237 O O . SER A 1 683 ? 25.046 -5.102 -45.502 1.00 94.12 683 SER A O 1
ATOM 5239 N N . ALA A 1 684 ? 23.477 -6.528 -44.769 1.00 93.88 684 ALA A N 1
ATOM 5240 C CA . ALA A 1 684 ? 22.363 -5.591 -44.900 1.00 93.88 684 ALA A CA 1
ATOM 5241 C C . ALA A 1 684 ? 22.535 -4.329 -44.027 1.00 93.88 684 ALA A C 1
ATOM 5243 O O . ALA A 1 684 ? 22.242 -3.218 -44.467 1.00 93.88 684 ALA A O 1
ATOM 5244 N N . LEU A 1 685 ? 23.014 -4.471 -42.785 1.00 93.31 685 LEU A N 1
ATOM 5245 C CA . LEU A 1 685 ? 23.268 -3.332 -41.893 1.00 93.31 685 LEU A CA 1
ATOM 5246 C C . LEU A 1 685 ? 24.474 -2.493 -42.339 1.00 93.31 685 LEU A C 1
ATOM 5248 O O . LEU A 1 685 ? 24.453 -1.272 -42.183 1.00 93.31 685 LEU A O 1
ATOM 5252 N N . GLU A 1 686 ? 25.524 -3.122 -42.862 1.00 92.88 686 GLU A N 1
ATOM 5253 C CA . GLU A 1 686 ? 26.695 -2.434 -43.418 1.00 92.88 686 GLU A CA 1
ATOM 5254 C C . GLU A 1 686 ? 26.339 -1.657 -44.687 1.00 92.88 686 GLU A C 1
ATOM 5256 O O . GLU A 1 686 ? 26.727 -0.496 -44.808 1.00 92.88 686 GLU A O 1
ATOM 5261 N N . GLU A 1 687 ? 25.520 -2.233 -45.568 1.00 93.56 687 GLU A N 1
ATOM 5262 C CA . GLU A 1 687 ? 24.997 -1.554 -46.757 1.00 93.56 687 GLU A CA 1
ATOM 5263 C C . GLU A 1 687 ? 24.225 -0.278 -46.382 1.00 93.56 687 GLU A C 1
ATOM 5265 O O . GLU A 1 687 ? 24.475 0.795 -46.932 1.00 93.56 687 GLU A O 1
ATOM 5270 N N . LEU A 1 688 ? 23.347 -0.353 -45.373 1.00 92.00 688 LEU A N 1
ATOM 5271 C CA . LEU A 1 688 ? 22.612 0.817 -44.877 1.00 92.00 688 LEU A CA 1
ATOM 5272 C C . LEU A 1 688 ? 23.537 1.905 -44.311 1.00 92.00 688 LEU A C 1
ATOM 5274 O O . LEU A 1 688 ? 23.266 3.089 -44.501 1.00 92.00 688 LEU A O 1
ATOM 5278 N N . LYS A 1 689 ? 24.632 1.528 -43.636 1.00 91.19 689 LYS A N 1
ATOM 5279 C CA . LYS A 1 689 ? 25.639 2.481 -43.130 1.00 91.19 689 LYS A CA 1
ATOM 5280 C C . LYS A 1 689 ? 26.444 3.136 -44.255 1.00 91.19 689 LYS A C 1
ATOM 5282 O O . LYS A 1 689 ? 26.905 4.260 -44.089 1.00 91.19 689 LYS A O 1
ATOM 5287 N N . GLN A 1 690 ? 26.622 2.449 -45.382 1.00 90.88 690 GLN A N 1
ATOM 5288 C CA . GLN A 1 690 ? 27.383 2.941 -46.534 1.00 90.88 690 GLN A CA 1
ATOM 5289 C C . GLN A 1 690 ? 26.548 3.787 -47.510 1.00 90.88 690 GLN A C 1
ATOM 5291 O O . GLN A 1 690 ? 27.122 4.416 -48.399 1.00 90.88 690 GLN A O 1
ATOM 5296 N N . ALA A 1 691 ? 25.224 3.865 -47.331 1.00 90.44 691 ALA A N 1
ATOM 5297 C CA . ALA A 1 691 ? 24.321 4.598 -48.224 1.00 90.44 691 ALA A CA 1
ATOM 5298 C C . ALA A 1 691 ? 24.713 6.079 -48.420 1.00 90.44 691 ALA A C 1
ATOM 5300 O O . ALA A 1 691 ? 24.657 6.592 -49.537 1.00 90.44 691 ALA A O 1
ATOM 5301 N N . ASP A 1 692 ? 25.172 6.766 -47.368 1.00 87.00 692 ASP A N 1
ATOM 5302 C CA . ASP A 1 692 ? 25.643 8.155 -47.486 1.00 87.00 692 ASP A CA 1
ATOM 5303 C C . ASP A 1 692 ? 26.929 8.263 -48.320 1.00 87.00 692 ASP A C 1
ATOM 5305 O O . ASP A 1 692 ? 27.071 9.179 -49.130 1.00 87.00 692 ASP A O 1
ATOM 5309 N N . GLY A 1 693 ? 27.843 7.298 -48.176 1.00 88.19 693 GLY A N 1
ATOM 5310 C CA . GLY A 1 693 ? 29.059 7.216 -48.988 1.00 88.19 693 GLY A CA 1
ATOM 5311 C C . GLY A 1 693 ? 28.749 6.971 -50.466 1.00 88.19 693 GLY A C 1
ATOM 5312 O O . GLY A 1 693 ? 29.363 7.585 -51.339 1.00 88.19 693 GLY A O 1
ATOM 5313 N N . TRP A 1 694 ? 27.740 6.144 -50.756 1.00 90.12 694 TRP A N 1
ATOM 5314 C CA . TRP A 1 694 ? 27.233 5.973 -52.117 1.00 90.12 694 TRP A CA 1
ATOM 5315 C C . TRP A 1 694 ? 26.682 7.288 -52.682 1.00 90.12 694 TRP A C 1
ATOM 5317 O O . TRP A 1 694 ? 27.050 7.676 -53.791 1.00 90.12 694 TRP A O 1
ATOM 5327 N N . LEU A 1 695 ? 25.860 8.016 -51.916 1.00 90.38 695 LEU A N 1
ATOM 5328 C CA . LEU A 1 695 ? 25.296 9.301 -52.348 1.00 90.38 695 LEU A CA 1
ATOM 5329 C C . LEU A 1 695 ? 26.386 10.327 -52.665 1.00 90.38 695 LEU A C 1
ATOM 5331 O O . LEU A 1 695 ? 26.335 10.999 -53.694 1.00 90.38 695 LEU A O 1
ATOM 5335 N N . HIS A 1 696 ? 27.371 10.437 -51.783 1.00 89.62 696 HIS A N 1
ATOM 5336 C CA . HIS A 1 696 ? 28.543 11.282 -51.961 1.00 89.62 696 HIS A CA 1
ATOM 5337 C C . HIS A 1 696 ? 29.303 10.955 -53.255 1.00 89.62 696 HIS A C 1
ATOM 5339 O O . HIS A 1 696 ? 29.561 11.853 -54.061 1.00 89.62 696 HIS A O 1
ATOM 5345 N N . GLY A 1 697 ? 29.568 9.669 -53.510 1.00 88.50 697 GLY A N 1
ATOM 5346 C CA . GLY A 1 697 ? 30.178 9.212 -54.759 1.00 88.50 697 GLY A CA 1
ATOM 5347 C C . GLY A 1 697 ? 29.333 9.542 -55.995 1.00 88.50 697 GLY A C 1
ATOM 5348 O O . GLY A 1 697 ? 29.874 9.935 -57.024 1.00 88.50 697 GLY A O 1
ATOM 5349 N N . GLN A 1 698 ? 28.002 9.462 -55.902 1.00 89.94 698 GLN A N 1
ATOM 5350 C CA . GLN A 1 698 ? 27.105 9.833 -57.003 1.00 89.94 698 GLN A CA 1
ATOM 5351 C C . GLN A 1 698 ? 27.076 11.338 -57.285 1.00 89.94 698 GLN A C 1
ATOM 5353 O O . GLN A 1 698 ? 27.022 11.735 -58.449 1.00 89.94 698 GLN A O 1
ATOM 5358 N N . ILE A 1 699 ? 27.112 12.180 -56.247 1.00 90.88 699 ILE A N 1
ATOM 5359 C CA . ILE A 1 699 ? 27.216 13.641 -56.394 1.00 90.88 699 ILE A CA 1
ATOM 5360 C C . ILE A 1 699 ? 28.465 13.978 -57.205 1.00 90.88 699 ILE A C 1
ATOM 5362 O O . ILE A 1 699 ? 28.397 14.719 -58.185 1.00 90.88 699 ILE A O 1
ATOM 5366 N N . GLU A 1 700 ? 29.590 13.388 -56.826 1.00 90.50 700 GLU A N 1
ATOM 5367 C CA . GLU A 1 700 ? 30.857 13.594 -57.505 1.00 90.50 700 GLU A CA 1
ATOM 5368 C C . GLU A 1 700 ? 30.866 13.047 -58.930 1.00 90.50 700 GLU A C 1
ATOM 5370 O O . GLU A 1 700 ? 31.216 13.781 -59.851 1.00 90.50 700 GLU A O 1
ATOM 5375 N N . ALA A 1 701 ? 30.449 11.796 -59.137 1.00 87.88 701 ALA A N 1
ATOM 5376 C CA . ALA A 1 701 ? 30.429 11.184 -60.460 1.00 87.88 701 ALA A CA 1
ATOM 5377 C C . ALA A 1 701 ? 29.567 11.995 -61.440 1.00 87.88 701 ALA A C 1
ATOM 5379 O O . ALA A 1 701 ? 29.969 12.215 -62.582 1.00 87.88 701 ALA A O 1
ATOM 5380 N N . ARG A 1 702 ? 28.413 12.506 -60.984 1.00 88.88 702 ARG A N 1
ATOM 5381 C CA . ARG A 1 702 ? 27.540 13.375 -61.788 1.00 88.88 702 ARG A CA 1
ATOM 5382 C C . ARG A 1 702 ? 28.196 14.721 -62.097 1.00 88.88 702 ARG A C 1
ATOM 5384 O O . ARG A 1 702 ? 28.068 15.196 -63.218 1.00 88.88 702 ARG A O 1
ATOM 5391 N N . LEU A 1 703 ? 28.925 15.320 -61.154 1.00 87.12 703 LEU A N 1
ATOM 5392 C CA . LEU A 1 703 ? 29.682 16.550 -61.412 1.00 87.12 703 LEU A CA 1
ATOM 5393 C C . LEU A 1 703 ? 30.822 16.314 -62.407 1.00 87.12 703 LEU A C 1
ATOM 5395 O O . LEU A 1 703 ? 30.947 17.064 -63.370 1.00 87.12 703 LEU A O 1
ATOM 5399 N N . LEU A 1 704 ? 31.616 15.260 -62.217 1.00 85.19 704 LEU A N 1
ATOM 5400 C CA . LEU A 1 704 ? 32.728 14.913 -63.102 1.00 85.19 704 LEU A CA 1
ATOM 5401 C C . LEU A 1 704 ? 32.261 14.550 -64.514 1.00 85.19 704 LEU A C 1
ATOM 5403 O O . LEU A 1 704 ? 32.952 14.877 -65.471 1.00 85.19 704 LEU A O 1
ATOM 5407 N N . ALA A 1 705 ? 31.093 13.919 -64.661 1.00 83.56 705 ALA A N 1
ATOM 5408 C CA . ALA A 1 705 ? 30.501 13.626 -65.968 1.00 83.56 705 ALA A CA 1
ATOM 5409 C C . ALA A 1 705 ? 30.078 14.892 -66.735 1.00 83.56 705 ALA A C 1
ATOM 5411 O O . ALA A 1 705 ? 30.033 14.883 -67.962 1.00 83.56 705 ALA A O 1
ATOM 5412 N N . LEU A 1 706 ? 29.777 15.984 -66.024 1.00 82.38 706 LEU A N 1
ATOM 5413 C CA . LEU A 1 706 ? 29.444 17.284 -66.615 1.00 82.38 706 LEU A CA 1
ATOM 5414 C C . LEU A 1 706 ? 30.688 18.128 -66.932 1.00 82.38 706 LEU A C 1
ATOM 5416 O O . LEU A 1 706 ? 30.573 19.206 -67.524 1.00 82.38 706 LEU A O 1
ATOM 5420 N N . LEU A 1 707 ? 31.878 17.683 -66.530 1.00 77.62 707 LEU A N 1
ATOM 5421 C CA . LEU A 1 707 ? 33.144 18.358 -66.788 1.00 77.62 707 LEU A CA 1
ATOM 5422 C C . LEU A 1 707 ? 33.848 17.734 -67.994 1.00 77.62 707 LEU A C 1
ATOM 5424 O O . LEU A 1 707 ? 33.787 16.531 -68.225 1.00 77.62 707 LEU A O 1
ATOM 5428 N N . GLU A 1 708 ? 34.530 18.570 -68.772 1.00 68.38 708 GLU A N 1
ATOM 5429 C CA . GLU A 1 708 ? 35.491 18.085 -69.762 1.00 68.38 708 GLU A CA 1
ATOM 5430 C C . GLU A 1 708 ? 36.713 17.550 -69.015 1.00 68.38 708 GLU A C 1
ATOM 5432 O O . GLU A 1 708 ? 37.331 18.285 -68.243 1.00 68.38 708 GLU A O 1
ATOM 5437 N N . ARG A 1 709 ? 36.995 16.258 -69.208 1.00 71.81 709 ARG A N 1
ATOM 5438 C CA . ARG A 1 709 ? 38.035 15.522 -68.489 1.00 71.81 709 ARG A CA 1
ATOM 5439 C C . ARG A 1 709 ? 39.400 15.719 -69.148 1.00 71.81 709 ARG A C 1
ATOM 5441 O O . ARG A 1 709 ? 39.588 15.306 -70.291 1.00 71.81 709 ARG A O 1
ATOM 5448 N N . ALA A 1 710 ? 40.334 16.342 -68.431 1.00 62.84 710 ALA A N 1
ATOM 5449 C CA . ALA A 1 710 ? 41.723 16.527 -68.860 1.00 62.84 710 ALA A CA 1
ATOM 5450 C C . ALA A 1 710 ? 42.633 15.327 -68.513 1.00 62.84 710 ALA A C 1
ATOM 5452 O O . ALA A 1 710 ? 43.661 15.113 -69.151 1.00 62.84 710 ALA A O 1
ATOM 5453 N N . HIS A 1 711 ? 42.237 14.526 -67.526 1.00 68.88 711 HIS A N 1
ATOM 5454 C CA . HIS A 1 711 ? 42.920 13.357 -66.978 1.00 68.88 711 HIS A CA 1
ATOM 5455 C C . HIS A 1 711 ? 41.951 12.158 -66.884 1.00 68.88 711 HIS A C 1
ATOM 5457 O O . HIS A 1 711 ? 41.502 11.782 -65.796 1.00 68.88 711 HIS A O 1
ATOM 5463 N N . PRO A 1 712 ? 41.611 11.513 -68.018 1.00 68.12 712 PRO A N 1
ATOM 5464 C CA . PRO A 1 712 ? 40.690 10.382 -68.024 1.00 68.12 712 PRO A CA 1
ATOM 5465 C C . PRO A 1 712 ? 41.216 9.227 -67.157 1.00 68.12 712 PRO A C 1
ATOM 5467 O O . PRO A 1 712 ? 42.262 8.653 -67.449 1.00 68.12 712 PRO A O 1
ATOM 5470 N N . GLY A 1 713 ? 40.472 8.867 -66.108 1.00 72.50 713 GLY A N 1
ATOM 5471 C CA . GLY A 1 713 ? 40.812 7.762 -65.201 1.00 72.50 713 GLY A CA 1
ATOM 5472 C C . GLY A 1 713 ? 41.430 8.176 -63.860 1.00 72.50 713 GLY A C 1
ATOM 5473 O O . GLY A 1 713 ? 41.600 7.305 -63.011 1.00 72.50 713 GLY A O 1
ATOM 5474 N N . ASP A 1 714 ? 41.701 9.469 -63.635 1.00 81.75 714 ASP A N 1
ATOM 5475 C CA . ASP A 1 714 ? 42.159 10.004 -62.343 1.00 81.75 714 ASP A CA 1
ATOM 5476 C C . ASP A 1 714 ? 41.216 11.109 -61.832 1.00 81.75 714 ASP A C 1
ATOM 5478 O O . ASP A 1 714 ? 41.415 12.305 -62.054 1.00 81.75 714 ASP A O 1
ATOM 5482 N N . ASP A 1 715 ? 40.164 10.696 -61.119 1.00 83.94 715 ASP A N 1
ATOM 5483 C CA . ASP A 1 715 ? 39.144 11.610 -60.593 1.00 83.94 715 ASP A CA 1
ATOM 5484 C C . ASP A 1 715 ? 39.714 12.625 -59.578 1.00 83.94 715 ASP A C 1
ATOM 5486 O O . ASP A 1 715 ? 39.167 13.719 -59.429 1.00 83.94 715 ASP A O 1
ATOM 5490 N N . ALA A 1 716 ? 40.814 12.309 -58.882 1.00 84.12 716 ALA A N 1
ATOM 5491 C CA . ALA A 1 716 ? 41.438 13.236 -57.937 1.00 84.12 716 ALA A CA 1
ATOM 5492 C C . ALA A 1 716 ? 42.212 14.342 -58.669 1.00 84.12 716 ALA A C 1
ATOM 5494 O O . ALA A 1 716 ? 42.131 15.512 -58.282 1.00 84.12 716 ALA A O 1
ATOM 5495 N N . ALA A 1 717 ? 42.921 13.995 -59.748 1.00 82.31 717 ALA A N 1
ATOM 5496 C CA . ALA A 1 717 ? 43.561 14.975 -60.621 1.00 82.31 717 ALA A CA 1
ATOM 5497 C C . ALA A 1 717 ? 42.529 15.913 -61.271 1.00 82.31 717 ALA A C 1
ATOM 5499 O O . ALA A 1 717 ? 42.734 17.127 -61.288 1.00 82.31 717 ALA A O 1
ATOM 5500 N N . GLU A 1 718 ? 41.387 15.383 -61.718 1.00 84.06 718 GLU A N 1
ATOM 5501 C CA . GLU A 1 718 ? 40.294 16.186 -62.290 1.00 84.06 718 GLU A CA 1
ATOM 5502 C C . GLU A 1 718 ? 39.691 17.174 -61.293 1.00 84.06 718 GLU A C 1
ATOM 5504 O O . GLU A 1 718 ? 39.457 18.343 -61.611 1.00 84.06 718 GLU A O 1
ATOM 5509 N N . LEU A 1 719 ? 39.453 16.726 -60.060 1.00 86.25 719 LEU A N 1
ATOM 5510 C CA . LEU A 1 719 ? 38.929 17.583 -59.002 1.00 86.25 719 LEU A CA 1
ATOM 5511 C C . LEU A 1 719 ? 39.922 18.684 -58.602 1.00 86.25 719 LEU A C 1
ATOM 5513 O O . LEU A 1 719 ? 39.505 19.818 -58.367 1.00 86.25 719 LEU A O 1
ATOM 5517 N N . ASN A 1 720 ? 41.226 18.395 -58.585 1.00 85.62 720 ASN A N 1
ATOM 5518 C CA . ASN A 1 720 ? 42.254 19.417 -58.367 1.00 85.62 720 ASN A CA 1
ATOM 5519 C C . ASN A 1 720 ? 42.302 20.430 -59.521 1.00 85.62 720 ASN A C 1
ATOM 5521 O O . ASN A 1 720 ? 42.344 21.637 -59.279 1.00 85.62 720 ASN A O 1
ATOM 5525 N N . ALA A 1 721 ? 42.213 19.961 -60.770 1.00 83.06 721 ALA A N 1
ATOM 5526 C CA . ALA A 1 721 ? 42.129 20.838 -61.933 1.00 83.06 721 ALA A CA 1
ATOM 5527 C C . ALA A 1 721 ? 40.879 21.734 -61.866 1.00 83.06 721 ALA A C 1
ATOM 5529 O O . ALA A 1 721 ? 40.942 22.927 -62.175 1.00 83.06 721 ALA A O 1
ATOM 5530 N N . LEU A 1 722 ? 39.743 21.199 -61.408 1.00 86.31 722 LEU A N 1
ATOM 5531 C CA . LEU A 1 722 ? 38.532 21.977 -61.155 1.00 86.31 722 LEU A CA 1
ATOM 5532 C C . LEU A 1 722 ? 38.732 23.023 -60.046 1.00 86.31 722 LEU A C 1
ATOM 5534 O O . LEU A 1 722 ? 38.286 24.160 -60.206 1.00 86.31 722 LEU A O 1
ATOM 5538 N N . ALA A 1 723 ? 39.429 22.685 -58.959 1.00 88.12 723 ALA A N 1
ATOM 5539 C CA . ALA A 1 723 ? 39.754 23.624 -57.885 1.00 88.12 723 ALA A CA 1
ATOM 5540 C C . ALA A 1 723 ? 40.643 24.784 -58.377 1.00 88.12 723 ALA A C 1
ATOM 5542 O O . ALA A 1 723 ? 40.380 25.948 -58.064 1.00 88.12 723 ALA A O 1
ATOM 5543 N N . ASP A 1 724 ? 41.650 24.499 -59.211 1.00 84.44 724 ASP A N 1
ATOM 5544 C CA . ASP A 1 724 ? 42.483 25.523 -59.858 1.00 84.44 724 ASP A CA 1
ATOM 5545 C C . ASP A 1 724 ? 41.656 26.451 -60.761 1.00 84.44 724 ASP A C 1
ATOM 5547 O O . ASP A 1 724 ? 41.837 27.673 -60.756 1.00 84.44 724 ASP A O 1
ATOM 5551 N N . ARG A 1 725 ? 40.724 25.880 -61.534 1.00 86.00 725 ARG A N 1
ATOM 5552 C CA . ARG A 1 725 ? 39.789 26.636 -62.382 1.00 86.00 725 ARG A CA 1
ATOM 5553 C C . ARG A 1 725 ? 38.880 27.528 -61.545 1.00 86.00 725 ARG A C 1
ATOM 5555 O O . ARG A 1 725 ? 38.687 28.695 -61.881 1.00 86.00 725 ARG A O 1
ATOM 5562 N N . ALA A 1 726 ? 38.380 27.015 -60.426 1.00 88.88 726 ALA A N 1
ATOM 5563 C CA . ALA A 1 726 ? 37.531 27.762 -59.513 1.00 88.88 726 ALA A CA 1
ATOM 5564 C C . ALA A 1 726 ? 38.261 28.959 -58.882 1.00 88.88 726 ALA A C 1
ATOM 5566 O O . ALA A 1 726 ? 37.708 30.059 -58.865 1.00 88.88 726 ALA A O 1
ATOM 5567 N N . ARG A 1 727 ? 39.533 28.796 -58.479 1.00 87.94 727 ARG A N 1
ATOM 5568 C CA . ARG A 1 727 ? 40.381 29.906 -57.999 1.00 87.94 727 ARG A CA 1
ATOM 5569 C C . ARG A 1 727 ? 40.529 31.029 -59.028 1.00 87.94 727 ARG A C 1
ATOM 5571 O O . ARG A 1 727 ? 40.517 32.197 -58.655 1.00 87.94 727 ARG A O 1
ATOM 5578 N N . ARG A 1 728 ? 40.622 30.694 -60.320 1.00 84.56 728 ARG A N 1
ATOM 5579 C CA . ARG A 1 728 ? 40.668 31.694 -61.403 1.00 84.56 728 ARG A CA 1
ATOM 5580 C C . ARG A 1 728 ? 39.337 32.410 -61.602 1.00 84.56 728 ARG A C 1
ATOM 5582 O O . ARG A 1 728 ? 39.333 33.617 -61.809 1.00 84.56 728 ARG A O 1
ATOM 5589 N N . VAL A 1 729 ? 38.218 31.687 -61.530 1.00 86.94 729 VAL A N 1
ATOM 5590 C CA . VAL A 1 729 ? 36.879 32.286 -61.644 1.00 86.94 729 VAL A CA 1
ATOM 5591 C C . VAL A 1 729 ? 36.641 33.303 -60.531 1.00 86.94 729 VAL A C 1
ATOM 5593 O O . VAL A 1 729 ? 36.156 34.389 -60.823 1.00 86.94 729 VAL A O 1
ATOM 5596 N N . LEU A 1 730 ? 37.055 33.007 -59.295 1.00 88.88 730 LEU A N 1
ATOM 5597 C CA . LEU A 1 730 ? 36.914 33.908 -58.139 1.00 88.88 730 LEU A CA 1
ATOM 5598 C C . LEU A 1 730 ? 37.664 35.244 -58.270 1.00 88.88 730 LEU A C 1
ATOM 5600 O O . LEU A 1 730 ? 37.370 36.172 -57.524 1.00 88.88 730 LEU A O 1
ATOM 5604 N N . ALA A 1 731 ? 38.610 35.369 -59.205 1.00 84.62 731 ALA A N 1
ATOM 5605 C CA . ALA A 1 731 ? 39.284 36.637 -59.477 1.00 84.62 731 ALA A CA 1
ATOM 5606 C C . ALA A 1 731 ? 38.405 37.635 -60.260 1.00 84.62 731 ALA A C 1
ATOM 5608 O O . ALA A 1 731 ? 38.768 38.806 -60.379 1.00 84.62 731 ALA A O 1
ATOM 5609 N N . LEU A 1 732 ? 37.263 37.195 -60.806 1.00 83.56 732 LEU A N 1
ATOM 5610 C CA . LEU A 1 732 ? 36.329 38.061 -61.519 1.00 83.56 732 LEU A CA 1
ATOM 5611 C C . LEU A 1 732 ? 35.502 38.936 -60.566 1.00 83.56 732 LEU A C 1
ATOM 5613 O O . LEU A 1 732 ? 34.894 38.416 -59.629 1.00 83.56 732 LEU A O 1
ATOM 5617 N N . PRO A 1 733 ? 35.356 40.243 -60.849 1.00 78.25 733 PRO A N 1
ATOM 5618 C CA . PRO A 1 733 ? 34.392 41.077 -60.146 1.00 78.25 733 PRO A CA 1
ATOM 5619 C C . PRO A 1 733 ? 32.952 40.762 -60.593 1.00 78.25 733 PRO A C 1
ATOM 5621 O O . PRO A 1 733 ? 32.700 40.507 -61.770 1.00 78.25 733 PRO A O 1
ATOM 5624 N N . ASN A 1 734 ? 31.990 40.875 -59.669 1.00 83.94 734 ASN A N 1
ATOM 5625 C CA . ASN A 1 734 ? 30.540 40.774 -59.920 1.00 83.94 734 ASN A CA 1
ATOM 5626 C C . ASN A 1 734 ? 30.049 39.417 -60.473 1.00 83.94 734 ASN A C 1
ATOM 5628 O O . ASN A 1 734 ? 29.213 39.380 -61.379 1.00 83.94 734 ASN A O 1
ATOM 5632 N N . LEU A 1 735 ? 30.544 38.301 -59.933 1.00 86.69 735 LEU A N 1
ATOM 5633 C CA . LEU A 1 735 ? 29.980 36.977 -60.214 1.00 86.69 735 LEU A CA 1
ATOM 5634 C C . LEU A 1 735 ? 28.530 36.865 -59.719 1.00 86.69 735 LEU A C 1
ATOM 5636 O O . LEU A 1 735 ? 28.138 37.517 -58.750 1.00 86.69 735 LEU A O 1
ATOM 5640 N N . ASP A 1 736 ? 27.724 36.004 -60.353 1.00 88.06 736 ASP A N 1
ATOM 5641 C CA . ASP A 1 736 ? 26.433 35.659 -59.761 1.00 88.06 736 ASP A CA 1
ATOM 5642 C C . ASP A 1 736 ? 26.660 34.926 -58.423 1.00 88.06 736 ASP A C 1
ATOM 5644 O O . ASP A 1 736 ? 27.520 34.038 -58.366 1.00 88.06 736 ASP A O 1
ATOM 5648 N N . PRO A 1 737 ? 25.887 35.234 -57.360 1.00 87.44 737 PRO A N 1
ATOM 5649 C CA . PRO A 1 737 ? 26.164 34.739 -56.007 1.00 87.44 737 PRO A CA 1
ATOM 5650 C C . PRO A 1 737 ? 26.284 33.217 -55.906 1.00 87.44 737 PRO A C 1
ATOM 5652 O O . PRO A 1 737 ? 27.023 32.682 -55.084 1.00 87.44 737 PRO A O 1
ATOM 5655 N N . MET A 1 738 ? 25.553 32.494 -56.752 1.00 87.38 738 MET A N 1
ATOM 5656 C CA . MET A 1 738 ? 25.540 31.040 -56.721 1.00 87.38 738 MET A CA 1
ATOM 5657 C C . MET A 1 738 ? 26.750 30.425 -57.450 1.00 87.38 738 MET A C 1
ATOM 5659 O O . MET A 1 738 ? 27.196 29.340 -57.076 1.00 87.38 738 MET A O 1
ATOM 5663 N N . THR A 1 739 ? 27.294 31.078 -58.484 1.00 88.44 739 THR A N 1
ATOM 5664 C CA . THR A 1 739 ? 28.545 30.653 -59.142 1.00 88.44 739 THR A CA 1
ATOM 5665 C C . THR A 1 739 ? 29.739 31.019 -58.283 1.00 88.44 739 THR A C 1
ATOM 5667 O O . THR A 1 739 ? 30.653 30.209 -58.169 1.00 88.44 739 THR A O 1
ATOM 5670 N N . GLU A 1 740 ? 29.702 32.180 -57.627 1.00 90.25 740 GLU A N 1
ATOM 5671 C CA . GLU A 1 740 ? 30.690 32.563 -56.619 1.00 90.25 740 GLU A CA 1
ATOM 5672 C C . GLU A 1 740 ? 30.730 31.539 -55.480 1.00 90.25 740 GLU A C 1
ATOM 5674 O O . GLU A 1 740 ? 31.791 31.001 -55.176 1.00 90.25 740 GLU A O 1
ATOM 5679 N N . GLN A 1 741 ? 29.570 31.168 -54.923 1.00 91.31 741 GLN A N 1
ATOM 5680 C CA . GLN A 1 741 ? 29.484 30.148 -53.877 1.00 91.31 741 GLN A CA 1
ATOM 5681 C C . GLN A 1 741 ? 30.016 28.783 -54.342 1.00 91.31 741 GLN A C 1
ATOM 5683 O O . GLN A 1 741 ? 30.755 28.128 -53.609 1.00 91.31 741 GLN A O 1
ATOM 5688 N N . PHE A 1 742 ? 29.660 28.341 -55.551 1.00 91.56 742 PHE A N 1
ATOM 5689 C CA . PHE A 1 742 ? 30.181 27.094 -56.117 1.00 91.56 742 PHE A CA 1
ATOM 5690 C C . PHE A 1 742 ? 31.705 27.145 -56.302 1.00 91.56 742 PHE A C 1
ATOM 5692 O O . PHE A 1 742 ? 32.401 26.197 -55.937 1.00 91.56 742 PHE A O 1
ATOM 5699 N N . ALA A 1 743 ? 32.230 28.251 -56.835 1.00 90.44 743 ALA A N 1
ATOM 5700 C CA . ALA A 1 743 ? 33.657 28.429 -57.056 1.00 90.44 743 ALA A CA 1
ATOM 5701 C C . ALA A 1 743 ? 34.429 28.496 -55.729 1.00 90.44 743 ALA A C 1
ATOM 5703 O O . ALA A 1 743 ? 35.458 27.844 -55.611 1.00 90.44 743 ALA A O 1
ATOM 5704 N N . LEU A 1 744 ? 33.907 29.185 -54.711 1.00 92.00 744 LEU A N 1
ATOM 5705 C CA . LEU A 1 744 ? 34.509 29.255 -53.377 1.00 92.00 744 LEU A CA 1
ATOM 5706 C C . LEU A 1 744 ? 34.646 27.864 -52.751 1.00 92.00 744 LEU A C 1
ATOM 5708 O O . LEU A 1 744 ? 35.746 27.450 -52.397 1.00 92.00 744 LEU A O 1
ATOM 5712 N N . LEU A 1 745 ? 33.544 27.111 -52.701 1.00 91.88 745 LEU A N 1
ATOM 5713 C CA . LEU A 1 745 ? 33.535 25.761 -52.133 1.00 91.88 745 LEU A CA 1
ATOM 5714 C C . LEU A 1 745 ? 34.472 24.808 -52.883 1.00 91.88 745 LEU A C 1
ATOM 5716 O O . LEU A 1 745 ? 35.056 23.915 -52.279 1.00 91.88 745 LEU A O 1
ATOM 5720 N N . THR A 1 746 ? 34.614 24.985 -54.197 1.00 91.44 746 THR A N 1
ATOM 5721 C CA . THR A 1 746 ? 35.467 24.130 -55.031 1.00 91.44 746 THR A CA 1
ATOM 5722 C C . THR A 1 746 ? 36.936 24.545 -54.995 1.00 91.44 746 THR A C 1
ATOM 5724 O O . THR A 1 746 ? 37.807 23.691 -55.097 1.00 91.44 746 THR A O 1
ATOM 5727 N N . ALA A 1 747 ? 37.238 25.831 -54.822 1.00 89.31 747 ALA A N 1
ATOM 5728 C CA . ALA A 1 747 ? 38.601 26.354 -54.750 1.00 89.31 747 ALA A CA 1
ATOM 5729 C C . ALA A 1 747 ? 39.376 25.842 -53.525 1.00 89.31 747 ALA A C 1
ATOM 5731 O O . ALA A 1 747 ? 40.597 25.689 -53.599 1.00 89.31 747 ALA A O 1
ATOM 5732 N N . GLU A 1 748 ? 38.662 25.572 -52.430 1.00 86.00 748 GLU A N 1
ATOM 5733 C CA . GLU A 1 748 ? 39.195 25.041 -51.168 1.00 86.00 748 GLU A CA 1
ATOM 5734 C C . GLU A 1 748 ? 39.309 23.502 -51.149 1.00 86.00 748 GLU A C 1
ATOM 5736 O O . GLU A 1 748 ? 39.772 22.928 -50.162 1.00 86.00 748 GLU A O 1
ATOM 5741 N N . LEU A 1 749 ? 38.905 22.814 -52.225 1.00 88.69 749 LEU A N 1
ATOM 5742 C CA . LEU A 1 749 ? 38.934 21.354 -52.306 1.00 88.69 749 LEU A CA 1
ATOM 5743 C C . LEU A 1 749 ? 40.367 20.804 -52.281 1.00 88.69 749 LEU A C 1
ATOM 5745 O O . LEU A 1 749 ? 41.195 21.131 -53.129 1.00 88.69 749 LEU A O 1
ATOM 5749 N N . GLN A 1 750 ? 40.614 19.873 -51.359 1.00 85.81 750 GLN A N 1
ATOM 5750 C CA . GLN A 1 750 ? 41.805 19.025 -51.323 1.00 85.81 750 GLN A CA 1
ATOM 5751 C C . GLN A 1 750 ? 41.432 17.611 -51.788 1.00 85.81 750 GLN A C 1
ATOM 5753 O O . GLN A 1 750 ? 41.046 16.768 -50.983 1.00 85.81 750 GLN A O 1
ATOM 5758 N N . ALA A 1 751 ? 41.519 17.337 -53.095 1.00 83.19 751 ALA A N 1
ATOM 5759 C CA . ALA A 1 751 ? 40.955 16.111 -53.680 1.00 83.19 751 ALA A CA 1
ATOM 5760 C C . ALA A 1 751 ? 41.623 14.802 -53.209 1.00 83.19 751 ALA A C 1
ATOM 5762 O O . ALA A 1 751 ? 41.037 13.729 -53.338 1.00 83.19 751 ALA A O 1
ATOM 5763 N N . GLN A 1 752 ? 42.842 14.886 -52.667 1.00 82.81 752 GLN A N 1
ATOM 5764 C CA . GLN A 1 752 ? 43.617 13.738 -52.181 1.00 82.81 752 GLN A CA 1
ATOM 5765 C C . GLN A 1 752 ? 43.252 13.313 -50.748 1.00 82.81 752 GLN A C 1
ATOM 5767 O O . GLN A 1 752 ? 43.596 12.202 -50.354 1.00 82.81 752 GLN A O 1
ATOM 5772 N N . ASP A 1 753 ? 42.558 14.158 -49.977 1.00 85.94 753 ASP A N 1
ATOM 5773 C CA . ASP A 1 753 ? 42.068 13.816 -48.639 1.00 85.94 753 ASP A CA 1
ATOM 5774 C C . ASP A 1 753 ? 40.600 13.341 -48.722 1.00 85.94 753 ASP A C 1
ATOM 5776 O O . ASP A 1 753 ? 39.709 14.145 -49.019 1.00 85.94 753 ASP A O 1
ATOM 5780 N N . PRO A 1 754 ? 40.302 12.056 -48.434 1.00 83.75 754 PRO A N 1
ATOM 5781 C CA . PRO A 1 754 ? 38.938 11.528 -48.459 1.00 83.75 754 PRO A CA 1
ATOM 5782 C C . PRO A 1 754 ? 37.961 12.272 -47.540 1.00 83.75 754 PRO A C 1
ATOM 5784 O O . PRO A 1 754 ? 36.781 12.396 -47.871 1.00 83.75 754 PRO A O 1
ATOM 5787 N N . ASN A 1 755 ? 38.424 12.789 -46.397 1.00 84.69 755 ASN A N 1
ATOM 5788 C CA . ASN A 1 755 ? 37.566 13.551 -45.490 1.00 84.69 755 ASN A CA 1
ATOM 5789 C C . ASN A 1 755 ? 37.239 14.928 -46.069 1.00 84.69 755 ASN A C 1
ATOM 5791 O O . ASN A 1 755 ? 36.069 15.313 -46.082 1.00 84.69 755 ASN A O 1
ATOM 5795 N N . ALA A 1 756 ? 38.236 15.638 -46.602 1.00 84.81 756 ALA A N 1
ATOM 5796 C CA . ALA A 1 756 ? 38.014 16.907 -47.292 1.00 84.81 756 ALA A CA 1
ATOM 5797 C C . ALA A 1 756 ? 37.079 16.738 -48.502 1.00 84.81 756 ALA A C 1
ATOM 5799 O O . ALA A 1 756 ? 36.183 17.556 -48.718 1.00 84.81 756 ALA A O 1
ATOM 5800 N N . ARG A 1 757 ? 37.217 15.630 -49.240 1.00 88.56 757 ARG A N 1
ATOM 5801 C CA . ARG A 1 757 ? 36.357 15.267 -50.376 1.00 88.56 757 ARG A CA 1
ATOM 5802 C C . ARG A 1 757 ? 34.898 15.051 -49.961 1.00 88.56 757 ARG A C 1
ATOM 5804 O O . ARG A 1 757 ? 34.001 15.610 -50.589 1.00 88.56 757 ARG A O 1
ATOM 5811 N N . ASN A 1 758 ? 34.664 14.328 -48.863 1.00 86.88 758 ASN A N 1
ATOM 5812 C CA . ASN A 1 758 ? 33.326 14.134 -48.293 1.00 86.88 758 ASN A CA 1
ATOM 5813 C C . ASN A 1 758 ? 32.689 15.460 -47.847 1.00 86.88 758 ASN A C 1
ATOM 5815 O O . ASN A 1 758 ? 31.522 15.727 -48.143 1.00 86.88 758 ASN A O 1
ATOM 5819 N N . VAL A 1 759 ? 33.454 16.314 -47.157 1.00 88.81 759 VAL A N 1
ATOM 5820 C CA . VAL A 1 759 ? 32.987 17.644 -46.723 1.00 88.81 759 VAL A CA 1
ATOM 5821 C C . VAL A 1 759 ? 32.606 18.501 -47.931 1.00 88.81 759 VAL A C 1
ATOM 5823 O O . VAL A 1 759 ? 31.552 19.140 -47.937 1.00 88.81 759 VAL A O 1
ATOM 5826 N N . TRP A 1 760 ? 33.420 18.466 -48.983 1.00 92.19 760 TRP A N 1
ATOM 5827 C CA . TRP A 1 760 ? 33.158 19.174 -50.228 1.00 92.19 760 TRP A CA 1
ATOM 5828 C C . TRP A 1 760 ? 31.896 18.676 -50.946 1.00 92.19 760 TRP A C 1
ATOM 5830 O O . TRP A 1 760 ? 31.046 19.491 -51.307 1.00 92.19 760 TRP A O 1
ATOM 5840 N N . GLN A 1 761 ? 31.706 17.359 -51.087 1.00 91.81 761 GLN A N 1
ATOM 5841 C CA . GLN A 1 761 ? 30.495 16.775 -51.689 1.00 91.81 761 GLN A CA 1
ATOM 5842 C C . GLN A 1 761 ? 29.232 17.215 -50.933 1.00 91.81 761 GLN A C 1
ATOM 5844 O O . GLN A 1 761 ? 28.223 17.576 -51.548 1.00 91.81 761 GLN A O 1
ATOM 5849 N N . GLN A 1 762 ? 29.296 17.262 -49.597 1.00 90.62 762 GLN A N 1
ATOM 5850 C CA . GLN A 1 762 ? 28.202 17.773 -48.769 1.00 90.62 762 GLN A CA 1
ATOM 5851 C C . GLN A 1 762 ? 27.933 19.260 -49.000 1.00 90.62 762 GLN A C 1
ATOM 5853 O O . GLN A 1 762 ? 26.775 19.669 -49.146 1.00 90.62 762 GLN A O 1
ATOM 5858 N N . ALA A 1 763 ? 28.992 20.069 -49.046 1.00 91.12 763 ALA A N 1
ATOM 5859 C CA . ALA A 1 763 ? 28.897 21.507 -49.243 1.00 91.12 763 ALA A CA 1
ATOM 5860 C C . ALA A 1 763 ? 28.339 21.859 -50.631 1.00 91.12 763 ALA A C 1
ATOM 5862 O O . ALA A 1 763 ? 27.404 22.658 -50.725 1.00 91.12 763 ALA A O 1
ATOM 5863 N N . ILE A 1 764 ? 28.832 21.217 -51.695 1.00 91.44 764 ILE A N 1
ATOM 5864 C CA . ILE A 1 764 ? 28.339 21.429 -53.062 1.00 91.44 764 ILE A CA 1
ATOM 5865 C C . ILE A 1 764 ? 26.915 20.923 -53.228 1.00 91.44 764 ILE A C 1
ATOM 5867 O O . ILE A 1 764 ? 26.077 21.636 -53.787 1.00 91.44 764 ILE A O 1
ATOM 5871 N N . GLY A 1 765 ? 26.607 19.730 -52.714 1.00 91.12 765 GLY A N 1
ATOM 5872 C CA . GLY A 1 765 ? 25.241 19.222 -52.723 1.00 91.12 765 GLY A CA 1
ATOM 5873 C C . GLY A 1 765 ? 24.285 20.231 -52.079 1.00 91.12 765 GLY A C 1
ATOM 5874 O O . GLY A 1 765 ? 23.264 20.599 -52.668 1.00 91.12 765 GLY A O 1
ATOM 5875 N N . ARG A 1 766 ? 24.655 20.777 -50.913 1.00 92.69 766 ARG A N 1
ATOM 5876 C CA . ARG A 1 766 ? 23.867 21.809 -50.231 1.00 92.69 766 ARG A CA 1
ATOM 5877 C C . ARG A 1 766 ? 23.758 23.103 -51.035 1.00 92.69 766 ARG A C 1
ATOM 5879 O O . ARG A 1 766 ? 22.664 23.656 -51.086 1.00 92.69 766 ARG A O 1
ATOM 5886 N N . ALA A 1 767 ? 24.839 23.576 -51.648 1.00 91.44 767 ALA A N 1
ATOM 5887 C CA . ALA A 1 767 ? 24.833 24.805 -52.439 1.00 91.44 767 ALA A CA 1
ATOM 5888 C C . ALA A 1 767 ? 23.920 24.695 -53.674 1.00 91.44 767 ALA A C 1
ATOM 5890 O O . ALA A 1 767 ? 23.162 25.614 -53.968 1.00 91.44 767 ALA A O 1
ATOM 5891 N N . ILE A 1 768 ? 23.926 23.550 -54.363 1.00 91.56 768 ILE A N 1
ATOM 5892 C CA . ILE A 1 768 ? 23.136 23.341 -55.588 1.00 91.56 768 ILE A CA 1
ATOM 5893 C C . ILE A 1 768 ? 21.656 23.050 -55.275 1.00 91.56 768 ILE A C 1
ATOM 5895 O O . ILE A 1 768 ? 20.752 23.548 -55.955 1.00 91.56 768 ILE A O 1
ATOM 5899 N N . MET A 1 769 ? 21.373 22.257 -54.238 1.00 92.75 769 MET A N 1
ATOM 5900 C CA . MET A 1 769 ? 20.002 21.835 -53.911 1.00 92.75 769 MET A CA 1
ATOM 5901 C C . MET A 1 769 ? 19.310 22.690 -52.845 1.00 92.75 769 MET A C 1
ATOM 5903 O O . MET A 1 769 ? 18.089 22.606 -52.706 1.00 92.75 769 MET A O 1
ATOM 5907 N N . GLY A 1 770 ? 20.054 23.503 -52.092 1.00 88.56 770 GLY A N 1
ATOM 5908 C CA . GLY A 1 770 ? 19.551 24.297 -50.965 1.00 88.56 770 GLY A CA 1
ATOM 5909 C C . GLY A 1 770 ? 19.320 23.495 -49.676 1.00 88.56 770 GLY A C 1
ATOM 5910 O O . GLY A 1 770 ? 18.864 24.049 -48.678 1.00 88.56 770 GLY A O 1
ATOM 5911 N N . LYS A 1 771 ? 19.633 22.194 -49.667 1.00 91.56 771 LYS A N 1
ATOM 5912 C CA . LYS A 1 771 ? 19.491 21.294 -48.511 1.00 91.56 771 LYS A CA 1
ATOM 5913 C C . LYS A 1 771 ? 20.638 20.286 -48.454 1.00 91.56 771 LYS A C 1
ATOM 5915 O O . LYS A 1 771 ? 21.132 19.867 -49.498 1.00 91.56 771 LYS A O 1
ATOM 5920 N N . SER A 1 772 ? 21.040 19.892 -47.246 1.00 91.06 772 SER A N 1
ATOM 5921 C CA . SER A 1 772 ? 22.145 18.942 -47.039 1.00 91.06 772 SER A CA 1
ATOM 5922 C C . SER A 1 772 ? 21.862 17.582 -47.701 1.00 91.06 772 SER A C 1
ATOM 5924 O O . SER A 1 772 ? 20.728 17.108 -47.563 1.00 91.06 772 SER A O 1
ATOM 5926 N N . PRO A 1 773 ? 22.852 16.936 -48.356 1.00 91.19 773 PRO A N 1
ATOM 5927 C CA . PRO A 1 773 ? 22.724 15.581 -48.911 1.00 91.19 773 PRO A CA 1
ATOM 5928 C C . PRO A 1 773 ? 22.171 14.540 -47.937 1.00 91.19 773 PRO A C 1
ATOM 5930 O O . PRO A 1 773 ? 21.327 13.736 -48.315 1.00 91.19 773 PRO A O 1
ATOM 5933 N N . ALA A 1 774 ? 22.512 14.643 -46.652 1.00 88.06 774 ALA A N 1
ATOM 5934 C CA . ALA A 1 774 ? 21.980 13.777 -45.596 1.00 88.06 774 ALA A CA 1
ATOM 5935 C C . ALA A 1 774 ? 20.439 13.825 -45.443 1.00 88.06 774 ALA A C 1
ATOM 5937 O O . ALA A 1 774 ? 19.861 12.959 -44.791 1.00 88.06 774 ALA A O 1
ATOM 5938 N N . ALA A 1 775 ? 19.769 14.837 -46.012 1.00 89.19 775 ALA A N 1
ATOM 5939 C CA . ALA A 1 775 ? 18.312 15.016 -46.021 1.00 89.19 775 ALA A CA 1
ATOM 5940 C C . ALA A 1 775 ? 17.687 14.843 -47.420 1.00 89.19 775 ALA A C 1
ATOM 5942 O O . ALA A 1 775 ? 16.570 15.309 -47.690 1.00 89.19 775 ALA A O 1
ATOM 5943 N N . TRP A 1 776 ? 18.427 14.256 -48.358 1.00 91.38 776 TRP A N 1
ATOM 5944 C CA . TRP A 1 776 ? 17.921 13.965 -49.693 1.00 91.38 776 TRP A CA 1
ATOM 5945 C C . TRP A 1 776 ? 17.065 12.698 -49.696 1.00 91.38 776 TRP A C 1
ATOM 5947 O O . TRP A 1 776 ? 17.045 11.920 -48.748 1.00 91.38 776 TRP A O 1
ATOM 5957 N N . ARG A 1 777 ? 16.342 12.511 -50.794 1.00 88.88 777 ARG A N 1
ATOM 5958 C CA . ARG A 1 777 ? 15.766 11.241 -51.244 1.00 88.88 777 ARG A CA 1
ATOM 5959 C C . ARG A 1 777 ? 16.393 10.894 -52.589 1.00 88.88 777 ARG A C 1
ATOM 5961 O O . ARG A 1 777 ? 16.946 11.779 -53.238 1.00 88.88 777 ARG A O 1
ATOM 5968 N N . ASP A 1 778 ? 16.237 9.667 -53.074 1.00 85.12 778 ASP A N 1
ATOM 5969 C CA . ASP A 1 778 ? 16.812 9.277 -54.373 1.00 85.12 778 ASP A CA 1
ATOM 5970 C C . ASP A 1 778 ? 16.323 10.176 -55.528 1.00 85.12 778 ASP A C 1
ATOM 5972 O O . ASP A 1 778 ? 17.100 10.579 -56.386 1.00 85.12 778 ASP A O 1
ATOM 5976 N N . ALA A 1 779 ? 15.062 10.627 -55.494 1.00 87.31 779 ALA A N 1
ATOM 5977 C CA . ALA A 1 779 ? 14.530 11.583 -56.473 1.00 87.31 779 ALA A CA 1
ATOM 5978 C C . ALA A 1 779 ? 15.225 12.963 -56.449 1.00 87.31 779 ALA A C 1
ATOM 5980 O O . ALA A 1 779 ? 15.174 13.705 -57.430 1.00 87.31 779 ALA A O 1
ATOM 5981 N N . ASP A 1 780 ? 15.849 13.341 -55.331 1.00 90.38 780 ASP A N 1
ATOM 5982 C CA . ASP A 1 780 ? 16.613 14.584 -55.237 1.00 90.38 780 ASP A CA 1
ATOM 5983 C C . ASP A 1 780 ? 17.976 14.474 -55.930 1.00 90.38 780 ASP A C 1
ATOM 5985 O O . ASP A 1 780 ? 18.483 15.496 -56.384 1.00 90.38 780 ASP A O 1
ATOM 5989 N N . LEU A 1 781 ? 18.527 13.265 -56.092 1.00 88.62 781 LEU A N 1
ATOM 5990 C CA . LEU A 1 781 ? 19.750 13.040 -56.864 1.00 88.62 781 LEU A CA 1
ATOM 5991 C C . LEU A 1 781 ? 19.529 13.325 -58.361 1.00 88.62 781 LEU A C 1
ATOM 5993 O O . LEU A 1 781 ? 20.377 13.936 -59.014 1.00 88.62 781 LEU A O 1
ATOM 5997 N N . GLU A 1 782 ? 18.356 12.974 -58.897 1.00 87.06 782 GLU A N 1
ATOM 5998 C CA . GLU A 1 782 ? 17.986 13.333 -60.275 1.00 87.06 782 GLU A CA 1
ATOM 5999 C C . GLU A 1 782 ? 17.807 14.839 -60.459 1.00 87.06 782 GLU A C 1
ATOM 6001 O O . GLU A 1 782 ? 18.286 15.428 -61.427 1.00 87.06 782 GLU A O 1
ATOM 6006 N N . ARG A 1 783 ? 17.194 15.504 -59.478 1.00 90.62 783 ARG A N 1
ATOM 6007 C CA . ARG A 1 783 ? 17.087 16.969 -59.481 1.00 90.62 783 ARG A CA 1
ATOM 6008 C C . ARG A 1 783 ? 18.448 17.644 -59.351 1.00 90.62 783 ARG A C 1
ATOM 6010 O O . ARG A 1 783 ? 18.653 18.699 -59.949 1.00 90.62 783 ARG A O 1
ATOM 6017 N N . PHE A 1 784 ? 19.359 17.045 -58.586 1.00 93.38 784 PHE A N 1
ATOM 6018 C CA . PHE A 1 784 ? 20.729 17.517 -58.465 1.00 93.38 784 PHE A CA 1
ATOM 6019 C C . PHE A 1 784 ? 21.440 17.489 -59.816 1.00 93.38 784 PHE A C 1
ATOM 6021 O O . PHE A 1 784 ? 22.034 18.500 -60.161 1.00 93.38 784 PHE A O 1
ATOM 6028 N N . ALA A 1 785 ? 21.326 16.414 -60.608 1.00 88.00 785 ALA A N 1
ATOM 6029 C CA . ALA A 1 785 ? 21.952 16.354 -61.935 1.00 88.00 785 ALA A CA 1
ATOM 6030 C C . ALA A 1 785 ? 21.531 17.522 -62.839 1.00 88.00 785 ALA A C 1
ATOM 6032 O O . ALA A 1 785 ? 22.389 18.202 -63.395 1.00 88.00 785 ALA A O 1
ATOM 6033 N N . LEU A 1 786 ? 20.227 17.807 -62.914 1.00 87.88 786 LEU A N 1
ATOM 6034 C CA . LEU A 1 786 ? 19.698 18.909 -63.727 1.00 87.88 786 LEU A CA 1
ATOM 6035 C C . LEU A 1 786 ? 20.232 20.273 -63.263 1.00 87.88 786 LEU A C 1
ATOM 6037 O O . LEU A 1 786 ? 20.701 21.077 -64.063 1.00 87.88 786 LEU A O 1
ATOM 6041 N N . ARG A 1 787 ? 20.207 20.536 -61.951 1.00 91.62 787 ARG A N 1
ATOM 6042 C CA . ARG A 1 787 ? 20.702 21.810 -61.401 1.00 91.62 787 ARG A CA 1
ATOM 6043 C C . ARG A 1 787 ? 22.221 21.937 -61.458 1.00 91.62 787 ARG A C 1
ATOM 6045 O O . ARG A 1 787 ? 22.738 23.049 -61.560 1.00 91.62 787 ARG A O 1
ATOM 6052 N N . ALA A 1 788 ? 22.932 20.819 -61.353 1.00 90.00 788 ALA A N 1
ATOM 6053 C CA . ALA A 1 788 ? 24.375 20.768 -61.504 1.00 90.00 788 ALA A CA 1
ATOM 6054 C C . ALA A 1 788 ? 24.773 21.134 -62.935 1.00 90.00 788 ALA A C 1
ATOM 6056 O O . ALA A 1 788 ? 25.714 21.901 -63.104 1.00 90.00 788 ALA A O 1
ATOM 6057 N N . GLU A 1 789 ? 24.028 20.690 -63.950 1.00 88.50 789 GLU A N 1
ATOM 6058 C CA . GLU A 1 789 ? 24.272 21.082 -65.341 1.00 88.50 789 GLU A CA 1
ATOM 6059 C C . GLU A 1 789 ? 24.164 22.603 -65.535 1.00 88.50 789 GLU A C 1
ATOM 6061 O O . GLU A 1 789 ? 25.092 23.227 -66.058 1.00 88.50 789 GLU A O 1
ATOM 6066 N N . ASP A 1 790 ? 23.088 23.221 -65.037 1.00 87.50 790 ASP A N 1
ATOM 6067 C CA . ASP A 1 790 ? 22.913 24.678 -65.090 1.00 87.50 790 ASP A CA 1
ATOM 6068 C C . ASP A 1 790 ? 24.047 25.416 -64.361 1.00 87.50 790 ASP A C 1
ATOM 6070 O O . ASP A 1 790 ? 24.574 26.419 -64.857 1.00 87.50 790 ASP A O 1
ATOM 6074 N N . ARG A 1 791 ? 24.472 24.899 -63.198 1.00 89.25 791 ARG A N 1
ATOM 6075 C CA . ARG A 1 791 ? 25.574 25.477 -62.417 1.00 89.25 791 ARG A CA 1
ATOM 6076 C C . ARG A 1 791 ? 26.910 25.368 -63.143 1.00 89.25 791 ARG A C 1
ATOM 6078 O O . ARG A 1 791 ? 27.637 26.357 -63.209 1.00 89.25 791 ARG A O 1
ATOM 6085 N N . ILE A 1 792 ? 27.229 24.205 -63.706 1.00 88.38 792 ILE A N 1
ATOM 6086 C CA . ILE A 1 792 ? 28.459 23.988 -64.474 1.00 88.38 792 ILE A CA 1
ATOM 6087 C C . ILE A 1 792 ? 28.461 24.859 -65.734 1.00 88.38 792 ILE A C 1
ATOM 6089 O O . ILE A 1 792 ? 29.495 25.427 -66.084 1.00 88.38 792 ILE A O 1
ATOM 6093 N N . ARG A 1 793 ? 27.311 25.047 -66.389 1.00 85.06 793 ARG A N 1
ATOM 6094 C CA . ARG A 1 793 ? 27.181 25.948 -67.542 1.00 85.06 793 ARG A CA 1
ATOM 6095 C C . ARG A 1 793 ? 27.474 27.404 -67.167 1.00 85.06 793 ARG A C 1
ATOM 6097 O O . ARG A 1 793 ? 28.238 28.064 -67.876 1.00 85.06 793 ARG A O 1
ATOM 6104 N N . ALA A 1 794 ? 26.917 27.888 -66.055 1.00 86.25 794 ALA A N 1
ATOM 6105 C CA . ALA A 1 794 ? 27.198 29.227 -65.528 1.00 86.25 794 ALA A CA 1
ATOM 6106 C C . ALA A 1 794 ? 28.678 29.386 -65.138 1.00 86.25 794 ALA A C 1
ATOM 6108 O O . ALA A 1 794 ? 29.325 30.351 -65.544 1.00 86.25 794 ALA A O 1
ATOM 6109 N N . PHE A 1 795 ? 29.247 28.386 -64.460 1.00 88.56 795 PHE A N 1
ATOM 6110 C CA . PHE A 1 795 ? 30.664 28.349 -64.105 1.00 88.56 795 PHE A CA 1
ATOM 6111 C C . PHE A 1 795 ? 31.576 28.419 -65.338 1.00 88.56 795 PHE A C 1
ATOM 6113 O O . PHE A 1 795 ? 32.479 29.248 -65.382 1.00 88.56 795 PHE A O 1
ATOM 6120 N N . ARG A 1 796 ? 31.307 27.632 -66.389 1.00 84.50 796 ARG A N 1
ATOM 6121 C CA . ARG A 1 796 ? 32.057 27.678 -67.661 1.00 84.50 796 ARG A CA 1
ATOM 6122 C C . ARG A 1 796 ? 31.927 29.032 -68.372 1.00 84.50 796 ARG A C 1
ATOM 6124 O O . ARG A 1 796 ? 32.844 29.464 -69.068 1.00 84.50 796 ARG A O 1
ATOM 6131 N N . ALA A 1 797 ? 30.781 29.707 -68.256 1.00 82.69 797 ALA A N 1
ATOM 6132 C CA . ALA A 1 797 ? 30.613 31.060 -68.788 1.00 82.69 797 ALA A CA 1
ATOM 6133 C C . ALA A 1 797 ? 31.474 32.079 -68.024 1.00 82.69 797 ALA A C 1
ATOM 6135 O O . ALA A 1 797 ? 32.174 32.868 -68.659 1.00 82.69 797 ALA A O 1
ATOM 6136 N N . ALA A 1 798 ? 31.493 32.007 -66.692 1.00 84.19 798 ALA A N 1
ATOM 6137 C CA . ALA A 1 798 ? 32.377 32.822 -65.864 1.00 84.19 798 ALA A CA 1
ATOM 6138 C C . ALA A 1 798 ? 33.858 32.514 -66.144 1.00 84.19 798 ALA A C 1
ATOM 6140 O O . ALA A 1 798 ? 34.655 33.422 -66.338 1.00 84.19 798 ALA A O 1
ATOM 6141 N N . GLU A 1 799 ? 34.226 31.244 -66.294 1.00 83.25 799 GLU A N 1
ATOM 6142 C CA . GLU A 1 799 ? 35.584 30.829 -66.659 1.00 83.25 799 GLU A CA 1
ATOM 6143 C C . GLU A 1 799 ? 36.048 31.436 -67.993 1.00 83.25 799 GLU A C 1
ATOM 6145 O O . GLU A 1 799 ? 37.181 31.905 -68.096 1.00 83.25 799 GLU A O 1
ATOM 6150 N N . ARG A 1 800 ? 35.165 31.515 -69.000 1.00 76.88 800 ARG A N 1
ATOM 6151 C CA . ARG A 1 800 ? 35.453 32.197 -70.277 1.00 76.88 800 ARG A CA 1
ATOM 6152 C C . ARG A 1 800 ? 35.736 33.689 -70.097 1.00 76.88 800 ARG A C 1
ATOM 6154 O O . ARG A 1 800 ? 36.646 34.226 -70.732 1.00 76.88 800 ARG A O 1
ATOM 6161 N N . LEU A 1 801 ? 34.975 34.359 -69.235 1.00 78.75 801 LEU A N 1
ATOM 6162 C CA . LEU A 1 801 ? 35.170 35.778 -68.932 1.00 78.75 801 LEU A CA 1
ATOM 6163 C C . LEU A 1 801 ? 36.482 36.011 -68.170 1.00 78.75 801 LEU A C 1
ATOM 6165 O O . LEU A 1 801 ? 37.238 36.909 -68.538 1.00 78.75 801 LEU A O 1
ATOM 6169 N N . ALA A 1 802 ? 36.785 35.164 -67.179 1.00 78.88 802 ALA A N 1
ATOM 6170 C CA . ALA A 1 802 ? 38.022 35.212 -66.394 1.00 78.88 802 ALA A CA 1
ATOM 6171 C C . ALA A 1 802 ? 39.242 35.068 -67.302 1.00 78.88 802 ALA A C 1
ATOM 6173 O O . ALA A 1 802 ? 40.202 35.829 -67.202 1.00 78.88 802 ALA A O 1
ATOM 6174 N N . PHE A 1 803 ? 39.155 34.140 -68.253 1.00 69.69 803 PHE A N 1
ATOM 6175 C CA . PHE A 1 803 ? 40.168 33.936 -69.276 1.00 69.69 803 PHE A CA 1
ATOM 6176 C C . PHE A 1 803 ? 40.384 35.181 -70.149 1.00 69.69 803 PHE A C 1
ATOM 6178 O O . PHE A 1 803 ? 41.519 35.599 -70.366 1.00 69.69 803 PHE A O 1
ATOM 6185 N N . THR A 1 804 ? 39.298 35.804 -70.615 1.00 68.81 804 THR A N 1
ATOM 6186 C CA . THR A 1 804 ? 39.369 36.982 -71.496 1.00 68.81 804 THR A CA 1
ATOM 6187 C C . THR A 1 804 ? 39.985 38.185 -70.778 1.00 68.81 804 THR A C 1
ATOM 6189 O O . THR A 1 804 ? 40.804 38.895 -71.357 1.00 68.81 804 THR A O 1
ATOM 6192 N N . GLN A 1 805 ? 39.640 38.400 -69.503 1.00 67.25 805 GLN A N 1
ATOM 6193 C CA . GLN A 1 805 ? 40.219 39.478 -68.696 1.00 67.25 805 GLN A CA 1
ATOM 6194 C C . GLN A 1 805 ? 41.691 39.228 -68.352 1.00 67.25 805 GLN A C 1
ATOM 6196 O O . GLN A 1 805 ? 42.495 40.153 -68.445 1.00 67.25 805 GLN A O 1
ATOM 6201 N N . ALA A 1 806 ? 42.073 37.988 -68.028 1.00 64.94 806 ALA A N 1
ATOM 6202 C CA . ALA A 1 806 ? 43.472 37.634 -67.784 1.00 64.94 806 ALA A CA 1
ATOM 6203 C C . ALA A 1 806 ? 44.351 37.881 -69.025 1.00 64.94 806 ALA A C 1
ATOM 6205 O O . ALA A 1 806 ? 45.459 38.395 -68.902 1.00 64.94 806 ALA A O 1
ATOM 6206 N N . GLN A 1 807 ? 43.830 37.601 -70.225 1.00 60.44 807 GLN A N 1
ATOM 6207 C CA . GLN A 1 807 ? 44.521 37.861 -71.492 1.00 60.44 807 GLN A CA 1
ATOM 6208 C C . GLN A 1 807 ? 44.672 39.363 -71.806 1.00 60.44 807 GLN A C 1
ATOM 6210 O O . GLN A 1 807 ? 45.615 39.760 -72.486 1.00 60.44 807 GLN A O 1
ATOM 6215 N N . GLN A 1 808 ? 43.757 40.208 -71.318 1.00 58.88 808 GLN A N 1
ATOM 6216 C CA . GLN A 1 808 ? 43.838 41.669 -71.455 1.00 58.88 808 GLN A CA 1
ATOM 6217 C C . GLN A 1 808 ? 44.790 42.315 -70.434 1.00 58.88 808 GLN A C 1
ATOM 6219 O O . GLN A 1 808 ? 45.292 43.409 -70.692 1.00 58.88 808 GLN A O 1
ATOM 6224 N N . ALA A 1 809 ? 45.037 41.660 -69.294 1.00 56.78 809 ALA A N 1
ATOM 6225 C CA . ALA A 1 809 ? 45.839 42.193 -68.192 1.00 56.78 809 ALA A CA 1
ATOM 6226 C C . ALA A 1 809 ? 47.360 41.966 -68.335 1.00 56.78 809 ALA A C 1
ATOM 6228 O O . ALA A 1 809 ? 48.123 42.735 -67.756 1.00 56.78 809 ALA A O 1
ATOM 6229 N N . ASP A 1 810 ? 47.813 40.971 -69.111 1.00 54.91 810 ASP A N 1
ATOM 6230 C CA . ASP A 1 810 ? 49.245 40.718 -69.362 1.00 54.91 810 ASP A CA 1
ATOM 6231 C C . ASP A 1 810 ? 49.526 40.324 -70.833 1.00 54.91 810 ASP A C 1
ATOM 6233 O O . ASP A 1 810 ? 49.431 39.150 -71.201 1.00 54.91 810 ASP A O 1
ATOM 6237 N N . PRO A 1 811 ? 49.874 41.285 -71.715 1.00 50.22 811 PRO A N 1
ATOM 6238 C CA . PRO A 1 811 ? 50.130 41.011 -73.131 1.00 50.22 811 PRO A CA 1
ATOM 6239 C C . PRO A 1 811 ? 51.484 40.338 -73.432 1.00 50.22 811 PRO A C 1
ATOM 6241 O O . PRO A 1 811 ? 51.732 40.016 -74.596 1.00 50.22 811 PRO A O 1
ATOM 6244 N N . GLY A 1 812 ? 52.391 40.200 -72.450 1.00 50.44 812 GLY A N 1
ATOM 6245 C CA . GLY A 1 812 ? 53.834 40.078 -72.715 1.00 50.44 812 GLY A CA 1
ATOM 6246 C C . GLY A 1 812 ? 54.537 38.764 -72.355 1.00 50.44 812 GLY A C 1
ATOM 6247 O O . GLY A 1 812 ? 55.652 38.559 -72.826 1.00 50.44 812 GLY A O 1
ATOM 6248 N N . GLY A 1 813 ? 53.952 37.877 -71.546 1.00 54.00 813 GLY A N 1
ATOM 6249 C CA . GLY A 1 813 ? 54.686 36.711 -71.022 1.00 54.00 813 GLY A CA 1
ATOM 6250 C C . GLY A 1 813 ? 54.377 35.374 -71.696 1.00 54.00 813 GLY A C 1
ATOM 6251 O O . GLY A 1 813 ? 55.283 34.602 -72.000 1.00 54.00 813 GLY A O 1
ATOM 6252 N N . VAL A 1 814 ? 53.095 35.073 -71.914 1.00 52.66 814 VAL A N 1
ATOM 6253 C CA . VAL A 1 814 ? 52.617 33.756 -72.364 1.00 52.66 814 VAL A CA 1
ATOM 6254 C C . VAL A 1 814 ? 51.257 33.927 -73.053 1.00 52.66 814 VAL A C 1
ATOM 6256 O O . VAL A 1 814 ? 50.360 34.564 -72.507 1.00 52.66 814 VAL A O 1
ATOM 6259 N N . ARG A 1 815 ? 51.067 33.347 -74.243 1.00 53.25 815 ARG A N 1
ATOM 6260 C CA . ARG A 1 815 ? 49.770 33.291 -74.933 1.00 53.25 815 ARG A CA 1
ATOM 6261 C C . ARG A 1 815 ? 49.056 31.989 -74.576 1.00 53.25 815 ARG A C 1
ATOM 6263 O O . ARG A 1 815 ? 49.445 30.920 -75.032 1.00 53.25 815 ARG A O 1
ATOM 6270 N N . LEU A 1 816 ? 47.971 32.061 -73.805 1.00 53.06 816 LEU A N 1
ATOM 6271 C CA . LEU A 1 816 ? 47.042 30.931 -73.727 1.00 53.06 816 LEU A CA 1
ATOM 6272 C C . LEU A 1 816 ? 46.221 30.847 -75.021 1.00 53.06 816 LEU A C 1
ATOM 6274 O O . LEU A 1 816 ? 45.533 31.798 -75.396 1.00 53.06 816 LEU A O 1
ATOM 6278 N N . ALA A 1 817 ? 46.291 29.701 -75.690 1.00 53.94 817 ALA A N 1
ATOM 6279 C CA . ALA A 1 817 ? 45.472 29.369 -76.845 1.00 53.94 817 ALA A CA 1
ATOM 6280 C C . ALA A 1 817 ? 44.299 28.493 -76.393 1.00 53.94 817 ALA A C 1
ATOM 6282 O O . ALA A 1 817 ? 44.475 27.540 -75.635 1.00 53.94 817 ALA A O 1
ATOM 6283 N N . ARG A 1 818 ? 43.093 28.818 -76.858 1.00 54.38 818 ARG A N 1
ATOM 6284 C CA . ARG A 1 818 ? 41.888 28.024 -76.621 1.00 54.38 818 ARG A CA 1
ATOM 6285 C C . ARG A 1 818 ? 41.327 27.565 -77.960 1.00 54.38 818 ARG A C 1
ATOM 6287 O O . ARG A 1 818 ? 41.098 28.388 -78.847 1.00 54.38 818 ARG A O 1
ATOM 6294 N N . LEU A 1 819 ? 41.121 26.262 -78.097 1.00 56.25 819 LEU A N 1
ATOM 6295 C CA . LEU A 1 819 ? 40.476 25.638 -79.248 1.00 56.25 819 LEU A CA 1
ATOM 6296 C C . LEU A 1 819 ? 39.033 25.318 -78.875 1.00 56.25 819 LEU A C 1
ATOM 6298 O O . LEU A 1 819 ? 38.786 24.403 -78.098 1.00 56.25 819 LEU A O 1
ATOM 6302 N N . ASP A 1 820 ? 38.099 26.090 -79.429 1.00 49.78 820 ASP A N 1
ATOM 6303 C CA . ASP A 1 820 ? 36.665 25.861 -79.278 1.00 49.78 820 ASP A CA 1
ATOM 6304 C C . ASP A 1 820 ? 36.097 25.175 -80.521 1.00 49.78 820 ASP A C 1
ATOM 6306 O O . ASP A 1 820 ? 36.273 25.652 -81.647 1.00 49.78 820 ASP A O 1
ATOM 6310 N N . PHE A 1 821 ? 35.354 24.091 -80.319 1.00 55.09 821 PHE A N 1
ATOM 6311 C CA . PHE A 1 821 ? 34.572 23.446 -81.367 1.00 55.09 821 PHE A CA 1
ATOM 6312 C C . PHE A 1 821 ? 33.151 23.162 -80.892 1.00 55.09 821 PHE A C 1
ATOM 6314 O O . PHE A 1 821 ? 32.891 22.910 -79.720 1.00 55.09 821 PHE A O 1
ATOM 6321 N N . VAL A 1 822 ? 32.209 23.242 -81.829 1.00 47.91 822 VAL A N 1
ATOM 6322 C CA . VAL A 1 822 ? 30.796 22.945 -81.589 1.00 47.91 822 VAL A CA 1
ATOM 6323 C C . VAL A 1 822 ? 30.458 21.692 -82.369 1.00 47.91 822 VAL A C 1
ATOM 6325 O O . VAL A 1 822 ? 30.658 21.651 -83.588 1.00 47.91 822 VAL A O 1
ATOM 6328 N N . ASP A 1 823 ? 29.998 20.662 -81.670 1.00 51.19 823 ASP A N 1
ATOM 6329 C CA . ASP A 1 823 ? 29.590 19.424 -82.320 1.00 51.19 823 ASP A CA 1
ATOM 6330 C C . ASP A 1 823 ? 28.188 19.535 -82.946 1.00 51.19 823 ASP A C 1
ATOM 6332 O O . ASP A 1 823 ? 27.483 20.539 -82.822 1.00 51.19 823 ASP A O 1
ATOM 6336 N N . SER A 1 824 ? 27.764 18.481 -83.648 1.00 43.25 824 SER A N 1
ATOM 6337 C CA . SER A 1 824 ? 26.461 18.451 -84.321 1.00 43.25 824 SER A CA 1
ATOM 6338 C C . SER A 1 824 ? 25.250 18.441 -83.378 1.00 43.25 824 SER A C 1
ATOM 6340 O O . SER A 1 824 ? 24.132 18.577 -83.865 1.00 43.25 824 SER A O 1
ATOM 6342 N N . SER A 1 825 ? 25.449 18.274 -82.067 1.00 40.25 825 SER A N 1
ATOM 6343 C CA . SER A 1 825 ? 24.402 18.397 -81.043 1.00 40.25 825 SER A CA 1
ATOM 6344 C C . SER A 1 825 ? 24.283 19.820 -80.482 1.00 40.25 825 SER A C 1
ATOM 6346 O O . SER A 1 825 ? 23.366 20.105 -79.716 1.00 40.25 825 SER A O 1
ATOM 6348 N N . GLY A 1 826 ? 25.179 20.730 -80.886 1.00 40.72 826 GLY A N 1
ATOM 6349 C CA . GLY A 1 826 ? 25.267 22.083 -80.340 1.00 40.72 826 GLY A CA 1
ATOM 6350 C C . GLY A 1 826 ? 26.083 22.165 -79.047 1.00 40.72 826 GLY A C 1
ATOM 6351 O O . GLY A 1 826 ? 26.134 23.233 -78.435 1.00 40.72 826 GLY A O 1
ATOM 6352 N N . ALA A 1 827 ? 26.733 21.075 -78.626 1.00 39.75 827 ALA A N 1
ATOM 6353 C CA . ALA A 1 827 ? 27.608 21.088 -77.464 1.00 39.75 827 ALA A CA 1
ATOM 6354 C C . ALA A 1 827 ? 28.941 21.763 -77.817 1.00 39.75 827 ALA A C 1
ATOM 6356 O O . ALA A 1 827 ? 29.570 21.459 -78.834 1.00 39.75 827 ALA A O 1
ATOM 6357 N N . HIS A 1 828 ? 29.344 22.714 -76.975 1.00 44.84 828 HIS A N 1
ATOM 6358 C CA . HIS A 1 828 ? 30.615 23.421 -77.078 1.00 44.84 828 HIS A CA 1
ATOM 6359 C C . HIS A 1 828 ? 31.683 22.663 -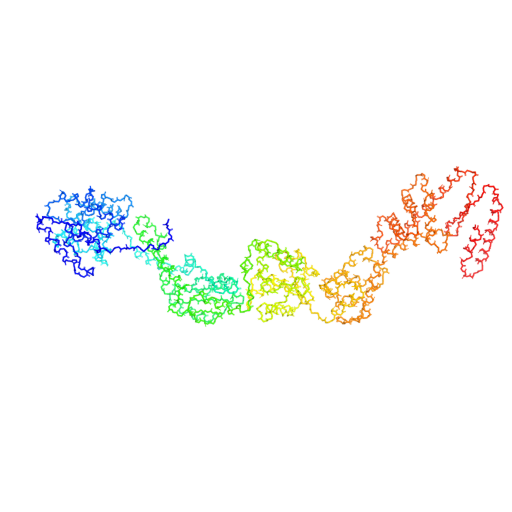76.292 1.00 44.84 828 HIS A C 1
ATOM 6361 O O . HIS A 1 828 ? 31.518 22.466 -75.089 1.00 44.84 828 HIS A O 1
ATOM 6367 N N . HIS A 1 829 ? 32.778 22.329 -76.958 1.00 49.12 829 HIS A N 1
ATOM 6368 C CA . HIS A 1 829 ? 33.959 21.683 -76.394 1.00 49.12 829 HIS A CA 1
ATOM 6369 C C . HIS A 1 829 ? 35.131 22.660 -76.487 1.00 49.12 829 HIS A C 1
ATOM 6371 O O . HIS A 1 829 ? 35.283 23.319 -77.522 1.00 49.12 829 HIS A O 1
ATOM 6377 N N . GLY A 1 830 ? 35.928 22.799 -75.424 1.00 51.38 830 GLY A N 1
ATOM 6378 C CA . GLY A 1 830 ? 36.971 23.820 -75.359 1.00 51.38 830 GLY A CA 1
ATOM 6379 C C . GLY A 1 830 ? 38.229 23.338 -74.651 1.00 51.38 830 GLY A C 1
ATOM 6380 O O . GLY A 1 830 ? 38.219 23.154 -73.439 1.00 51.38 830 GLY A O 1
ATOM 6381 N N . GLN A 1 831 ? 39.339 23.229 -75.380 1.00 49.16 831 GLN A N 1
ATOM 6382 C CA . GLN A 1 831 ? 40.617 22.800 -74.808 1.00 49.16 831 GLN A CA 1
ATOM 6383 C C . GLN A 1 831 ? 41.624 23.951 -74.730 1.00 49.16 831 GLN A C 1
ATOM 6385 O O . GLN A 1 831 ? 41.696 24.789 -75.633 1.00 49.16 831 GLN A O 1
ATOM 6390 N N . PHE A 1 832 ? 42.383 24.006 -73.633 1.00 52.50 832 PHE A N 1
ATOM 6391 C CA . PHE A 1 832 ? 43.358 25.062 -73.356 1.00 52.50 832 PHE A CA 1
ATOM 6392 C C . PHE A 1 832 ? 44.788 24.555 -73.546 1.00 52.50 832 PHE A C 1
ATOM 6394 O O . PHE A 1 832 ? 45.145 23.506 -73.018 1.00 52.50 832 PHE A O 1
ATOM 6401 N N . GLY A 1 833 ? 45.612 25.345 -74.232 1.00 51.72 833 GLY A N 1
ATOM 6402 C CA . GLY A 1 833 ? 47.053 25.154 -74.357 1.00 51.72 833 GLY A CA 1
ATOM 6403 C C . GLY A 1 833 ? 47.812 26.423 -73.971 1.00 51.72 833 GLY A C 1
ATOM 6404 O O . GLY A 1 833 ? 47.318 27.541 -74.135 1.00 51.72 833 GLY A O 1
ATOM 6405 N N . VAL A 1 834 ? 49.020 26.256 -73.441 1.00 51.34 834 VAL A N 1
ATOM 6406 C CA . VAL A 1 834 ? 49.906 27.356 -73.041 1.00 51.34 834 VAL A CA 1
ATOM 6407 C C . VAL A 1 834 ? 51.012 27.478 -74.084 1.00 51.34 834 VAL A C 1
ATOM 6409 O O . VAL A 1 834 ? 51.762 26.527 -74.282 1.00 51.34 834 VAL A O 1
ATOM 6412 N N . VAL A 1 835 ? 51.121 28.627 -74.754 1.00 55.66 835 VAL A N 1
ATOM 6413 C CA . VAL A 1 835 ? 52.125 28.858 -75.801 1.00 55.66 835 VAL A CA 1
ATOM 6414 C C . VAL A 1 835 ? 53.010 30.059 -75.433 1.00 55.66 835 VAL A C 1
ATOM 6416 O O . VAL A 1 835 ? 52.482 31.110 -75.064 1.00 55.66 835 VAL A O 1
ATOM 6419 N N . PRO A 1 836 ? 54.348 29.953 -75.521 1.00 52.41 836 PRO A N 1
ATOM 6420 C CA . PRO A 1 836 ? 55.249 31.094 -75.349 1.00 52.41 836 PRO A CA 1
ATOM 6421 C C . PRO A 1 836 ? 54.931 32.236 -76.333 1.00 52.41 836 PRO A C 1
ATOM 6423 O O . PRO A 1 836 ? 54.542 31.994 -77.477 1.00 52.41 836 PRO A O 1
ATOM 6426 N N . ALA A 1 837 ? 55.047 33.492 -75.887 1.00 55.25 837 ALA A N 1
ATOM 6427 C CA . ALA A 1 837 ? 54.608 34.665 -76.658 1.00 55.25 837 ALA A CA 1
ATOM 6428 C C . ALA A 1 837 ? 55.394 34.897 -77.971 1.00 55.25 837 ALA A C 1
ATOM 6430 O O . ALA A 1 837 ? 54.907 35.595 -78.861 1.00 55.25 837 ALA A O 1
ATOM 6431 N N . ASP A 1 838 ? 56.578 34.299 -78.091 1.00 53.66 838 ASP A N 1
ATOM 6432 C CA . ASP A 1 838 ? 57.518 34.361 -79.214 1.00 53.66 838 ASP A CA 1
ATOM 6433 C C . ASP A 1 838 ? 57.264 33.311 -80.313 1.00 53.66 838 ASP A C 1
ATOM 6435 O O . ASP A 1 838 ? 57.872 33.379 -81.383 1.00 53.66 838 ASP A O 1
ATOM 6439 N N . VAL A 1 839 ? 56.336 32.374 -80.100 1.00 56.62 839 VAL A N 1
ATOM 6440 C CA . VAL A 1 839 ? 55.982 31.344 -81.086 1.00 56.62 839 VAL A CA 1
ATOM 6441 C C . VAL A 1 839 ? 54.855 31.839 -82.001 1.00 56.62 839 VAL A C 1
ATOM 6443 O O . VAL A 1 839 ? 53.743 32.133 -81.553 1.00 56.62 839 VAL A O 1
ATOM 6446 N N . ASP A 1 840 ? 55.117 31.897 -83.311 1.00 59.47 840 ASP A N 1
ATOM 6447 C CA . ASP A 1 840 ? 54.073 32.124 -84.315 1.00 59.47 840 ASP A CA 1
ATOM 6448 C C . ASP A 1 840 ? 53.174 30.883 -84.421 1.00 59.47 840 ASP A C 1
ATOM 6450 O O . ASP A 1 840 ? 53.571 29.840 -84.939 1.00 59.47 840 ASP A O 1
ATOM 6454 N N . VAL A 1 841 ? 51.948 30.998 -83.909 1.00 60.41 841 VAL A N 1
ATOM 6455 C CA . VAL A 1 841 ? 50.934 29.930 -83.907 1.00 60.41 841 VAL A CA 1
ATOM 6456 C C . VAL A 1 841 ? 50.158 29.831 -85.221 1.00 60.41 841 VAL A C 1
ATOM 6458 O O . VAL A 1 841 ? 49.390 28.888 -85.408 1.00 60.41 841 VAL A O 1
ATOM 6461 N N . THR A 1 842 ? 50.345 30.765 -86.156 1.00 63.88 842 THR A N 1
ATOM 6462 C CA . THR A 1 842 ? 49.643 30.780 -87.452 1.00 63.88 842 THR A CA 1
ATOM 6463 C C . THR A 1 842 ? 49.807 29.471 -88.252 1.00 63.88 842 THR A C 1
ATOM 6465 O O . THR A 1 842 ? 48.802 28.988 -88.785 1.00 63.88 842 THR A O 1
ATOM 6468 N N . PRO A 1 843 ? 50.992 28.821 -88.297 1.00 59.31 843 PRO A N 1
ATOM 6469 C CA . PRO A 1 843 ? 51.180 27.526 -88.960 1.00 59.31 843 PRO A CA 1
ATOM 6470 C C . PRO A 1 843 ? 50.434 26.377 -88.266 1.00 59.31 843 PRO A C 1
ATOM 6472 O O . PRO A 1 843 ? 49.830 25.545 -88.941 1.00 59.31 843 PRO A O 1
ATOM 6475 N N . LEU A 1 844 ? 50.421 26.364 -86.929 1.00 59.31 844 LEU A N 1
ATOM 6476 C CA . LEU A 1 844 ? 49.710 25.378 -86.103 1.00 59.31 844 LEU A CA 1
ATOM 6477 C C . LEU A 1 844 ? 48.190 25.510 -86.257 1.00 59.31 844 LEU A C 1
ATOM 6479 O O . LEU A 1 844 ? 47.493 24.520 -86.462 1.00 59.31 844 LEU A O 1
ATOM 6483 N N . VAL A 1 845 ? 47.671 26.741 -86.255 1.00 61.03 845 VAL A N 1
ATOM 6484 C CA . VAL A 1 845 ? 46.249 27.024 -86.504 1.00 61.03 845 VAL A CA 1
ATOM 6485 C C . VAL A 1 845 ? 45.856 26.643 -87.935 1.00 61.03 845 VAL A C 1
ATOM 6487 O O . VAL A 1 845 ? 44.761 26.119 -88.152 1.00 61.03 845 VAL A O 1
ATOM 6490 N N . ALA A 1 846 ? 46.732 26.864 -88.919 1.00 63.50 846 ALA A N 1
ATOM 6491 C CA . ALA A 1 846 ? 46.506 26.436 -90.297 1.00 63.50 846 ALA A CA 1
ATOM 6492 C C . ALA A 1 846 ? 46.505 24.901 -90.435 1.00 63.50 846 ALA A C 1
ATOM 6494 O O . ALA A 1 846 ? 45.618 24.359 -91.097 1.00 63.50 846 ALA A O 1
ATOM 6495 N N . GLN A 1 847 ? 47.427 24.199 -89.765 1.00 60.19 847 GLN A N 1
ATOM 6496 C CA . GLN A 1 847 ? 47.446 22.733 -89.695 1.00 60.19 847 GLN A CA 1
ATOM 6497 C C . GLN A 1 847 ? 46.195 22.175 -89.013 1.00 60.19 847 GLN A C 1
ATOM 6499 O O . GLN A 1 847 ? 45.552 21.293 -89.578 1.00 60.19 847 GLN A O 1
ATOM 6504 N N . ALA A 1 848 ? 45.787 22.726 -87.867 1.00 59.47 848 ALA A N 1
ATOM 6505 C CA . ALA A 1 848 ? 44.572 22.313 -87.168 1.00 59.47 848 ALA A CA 1
ATOM 6506 C C . ALA A 1 848 ? 43.318 22.540 -88.031 1.00 59.47 848 ALA A C 1
ATOM 6508 O O . ALA A 1 848 ? 42.470 21.656 -88.140 1.00 59.47 848 ALA A O 1
ATOM 6509 N N . ARG A 1 849 ? 43.216 23.683 -88.730 1.00 60.78 849 ARG A N 1
ATOM 6510 C CA . ARG A 1 849 ? 42.116 23.952 -89.677 1.00 60.78 849 ARG A CA 1
ATOM 6511 C C . ARG A 1 849 ? 42.096 22.968 -90.847 1.00 60.78 849 ARG A C 1
ATOM 6513 O O . ARG A 1 849 ? 41.017 22.506 -91.214 1.00 60.78 849 ARG A O 1
ATOM 6520 N N . ALA A 1 850 ? 43.254 22.641 -91.422 1.00 64.12 850 ALA A N 1
ATOM 6521 C CA . ALA A 1 850 ? 43.361 21.667 -92.508 1.00 64.12 850 ALA A CA 1
ATOM 6522 C C . ALA A 1 850 ? 42.997 20.248 -92.039 1.00 64.12 850 ALA A C 1
ATOM 6524 O O . ALA A 1 850 ? 42.277 19.530 -92.732 1.00 64.12 850 ALA A O 1
ATOM 6525 N N . HIS A 1 851 ? 43.423 19.872 -90.834 1.00 58.38 851 HIS A N 1
ATOM 6526 C CA . HIS A 1 851 ? 43.121 18.577 -90.235 1.00 58.38 851 HIS A CA 1
ATOM 6527 C C . HIS A 1 851 ? 41.623 18.437 -89.903 1.00 58.38 851 HIS A C 1
ATOM 6529 O O . HIS A 1 851 ? 40.995 17.457 -90.294 1.00 58.38 851 HIS A O 1
ATOM 6535 N N . ILE A 1 852 ? 41.001 19.468 -89.313 1.00 60.03 852 ILE A N 1
ATOM 6536 C CA . ILE A 1 852 ? 39.547 19.523 -89.065 1.00 60.03 852 ILE A CA 1
ATOM 6537 C C . ILE A 1 852 ? 38.748 19.483 -90.380 1.00 60.03 852 ILE A C 1
ATOM 6539 O O . ILE A 1 852 ? 37.688 18.854 -90.442 1.00 60.03 852 ILE A O 1
ATOM 6543 N N . ALA A 1 853 ? 39.233 20.129 -91.447 1.00 63.44 853 ALA A N 1
ATOM 6544 C CA . ALA A 1 853 ? 38.596 20.075 -92.763 1.00 63.44 853 ALA A CA 1
ATOM 6545 C C . ALA A 1 853 ? 38.654 18.664 -93.381 1.00 63.44 853 ALA A C 1
ATOM 6547 O O . ALA A 1 853 ? 37.639 18.191 -93.896 1.00 63.44 853 ALA A O 1
ATOM 6548 N N . ASN A 1 854 ? 39.792 17.970 -93.267 1.00 61.56 854 ASN A N 1
ATOM 6549 C CA . ASN A 1 854 ? 39.929 16.573 -93.694 1.00 61.56 854 ASN A CA 1
ATOM 6550 C C . ASN A 1 854 ? 39.012 15.639 -92.891 1.00 61.56 854 ASN A C 1
ATOM 6552 O O . ASN A 1 854 ? 38.296 14.835 -93.484 1.00 61.56 854 ASN A O 1
ATOM 6556 N N . LEU A 1 855 ? 38.938 15.809 -91.568 1.00 56.75 855 LEU A N 1
ATOM 6557 C CA . LEU A 1 855 ? 38.049 15.029 -90.701 1.00 56.75 855 LEU A CA 1
ATOM 6558 C C . LEU A 1 855 ? 36.566 15.270 -91.012 1.00 56.75 855 LEU A C 1
ATOM 6560 O O . LEU A 1 855 ? 35.771 14.333 -90.989 1.00 56.75 855 LEU A O 1
ATOM 6564 N N . ARG A 1 856 ? 36.169 16.505 -91.359 1.00 57.59 856 ARG A N 1
ATOM 6565 C CA . ARG A 1 856 ? 34.807 16.791 -91.846 1.00 57.59 856 ARG A CA 1
ATOM 6566 C C . ARG A 1 856 ? 34.502 16.054 -93.147 1.00 57.59 856 ARG A C 1
ATOM 6568 O O . ARG A 1 856 ? 33.403 15.517 -93.275 1.00 57.59 856 ARG A O 1
ATOM 6575 N N . ALA A 1 857 ? 35.451 16.010 -94.081 1.00 61.78 857 ALA A N 1
ATOM 6576 C CA . ALA A 1 857 ? 35.293 15.288 -95.342 1.00 61.78 857 ALA A CA 1
ATOM 6577 C C . ALA A 1 857 ? 35.217 13.763 -95.129 1.00 61.78 857 ALA A C 1
ATOM 6579 O O . ALA A 1 857 ? 34.413 13.085 -95.770 1.00 61.78 857 ALA A O 1
ATOM 6580 N N . GLU A 1 858 ? 35.999 13.226 -94.192 1.00 57.25 858 GLU A N 1
ATOM 6581 C CA . GLU A 1 858 ? 36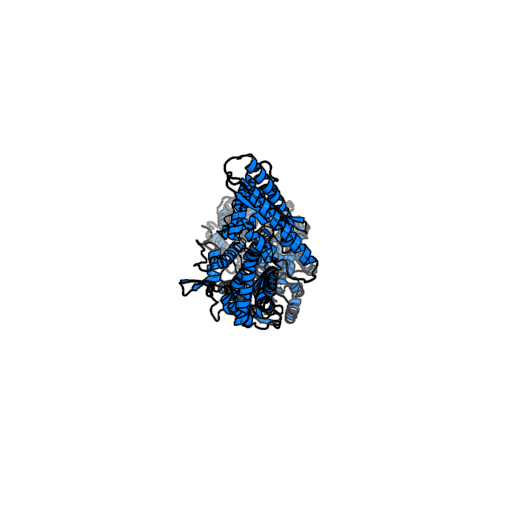.009 11.805 -93.837 1.00 57.25 858 GLU A CA 1
ATOM 6582 C C . GLU A 1 858 ? 34.743 11.386 -93.074 1.00 57.25 858 GLU A C 1
ATOM 6584 O O . GLU A 1 858 ? 34.114 10.389 -93.423 1.00 57.25 858 GLU A O 1
ATOM 6589 N N . ALA A 1 859 ? 34.265 12.210 -92.137 1.00 53.47 859 ALA A N 1
ATOM 6590 C CA . ALA A 1 859 ? 32.977 12.017 -91.471 1.00 53.47 859 ALA A CA 1
ATOM 6591 C C . ALA A 1 859 ? 31.786 12.121 -92.446 1.00 53.47 859 ALA A C 1
ATOM 6593 O O . ALA A 1 859 ? 30.802 11.396 -92.295 1.00 53.47 859 ALA A O 1
ATOM 6594 N N . GLN A 1 860 ? 31.859 12.984 -93.469 1.00 57.16 860 GLN A N 1
ATOM 6595 C CA . GLN A 1 860 ? 30.857 13.034 -94.543 1.00 57.16 860 GLN A CA 1
ATOM 6596 C C . GLN A 1 860 ? 30.882 11.779 -95.423 1.00 57.16 860 GLN A C 1
ATOM 6598 O O . GLN A 1 860 ? 29.813 11.279 -95.770 1.00 57.16 860 GLN A O 1
ATOM 6603 N N . ARG A 1 861 ? 32.067 11.241 -95.743 1.00 59.28 861 ARG A N 1
ATOM 6604 C CA . ARG A 1 861 ? 32.206 9.958 -96.457 1.00 59.28 861 ARG A CA 1
ATOM 6605 C C . ARG A 1 861 ? 31.655 8.785 -95.648 1.00 59.28 861 ARG A C 1
ATOM 6607 O O . ARG A 1 861 ? 30.924 7.968 -96.195 1.00 59.28 861 ARG A O 1
ATOM 6614 N N . LEU A 1 862 ? 31.954 8.726 -94.351 1.00 55.47 862 LEU A N 1
ATOM 6615 C CA . LEU A 1 862 ? 31.460 7.675 -93.454 1.00 55.47 862 LEU A CA 1
ATOM 6616 C C . LEU A 1 862 ? 29.943 7.762 -93.226 1.00 55.47 862 LEU A C 1
ATOM 6618 O O . LEU A 1 862 ? 29.300 6.733 -93.089 1.00 55.47 862 LEU A O 1
ATOM 6622 N N . ARG A 1 863 ? 29.336 8.958 -93.268 1.00 53.34 863 ARG A N 1
ATOM 6623 C CA . ARG A 1 863 ? 27.866 9.122 -93.234 1.00 53.34 863 ARG A CA 1
ATOM 6624 C C . ARG A 1 863 ? 27.152 8.673 -94.511 1.00 53.34 863 ARG A C 1
ATOM 6626 O O . ARG A 1 863 ? 25.952 8.434 -94.462 1.00 53.34 863 ARG A O 1
ATOM 6633 N N . GLN A 1 864 ? 27.845 8.610 -95.648 1.00 57.16 864 GLN A N 1
ATOM 6634 C CA . GLN A 1 864 ? 27.269 8.144 -96.916 1.00 57.16 864 GLN A CA 1
ATOM 6635 C C . GLN A 1 864 ? 27.353 6.619 -97.080 1.00 57.16 864 GLN A C 1
ATOM 6637 O O . GLN A 1 864 ? 26.566 6.050 -97.832 1.00 57.16 864 GLN A O 1
ATOM 6642 N N . ASN A 1 865 ? 28.262 5.959 -96.356 1.00 53.06 865 ASN A N 1
ATOM 6643 C CA . ASN A 1 865 ? 28.388 4.506 -96.310 1.00 53.06 865 ASN A CA 1
ATOM 6644 C C . ASN A 1 865 ? 27.751 3.992 -95.015 1.00 53.06 865 ASN A C 1
ATOM 6646 O O . ASN A 1 865 ? 28.375 4.019 -93.961 1.00 53.06 865 ASN A O 1
ATOM 6650 N N . ASP A 1 866 ? 26.499 3.554 -95.103 1.00 51.03 866 ASP A N 1
ATOM 6651 C CA . ASP A 1 866 ? 25.617 3.159 -93.997 1.00 51.03 866 ASP A CA 1
ATOM 6652 C C . ASP A 1 866 ? 26.112 1.908 -93.227 1.00 51.03 866 ASP A C 1
ATOM 6654 O O . ASP A 1 866 ? 25.547 0.819 -93.308 1.00 51.03 866 ASP A O 1
ATOM 6658 N N . THR A 1 867 ? 27.214 2.035 -92.484 1.00 45.38 867 THR A N 1
ATOM 6659 C CA . THR A 1 867 ? 27.701 1.023 -91.539 1.00 45.38 867 THR A CA 1
ATOM 6660 C C . THR A 1 867 ? 27.744 1.632 -90.147 1.00 45.38 867 THR A C 1
ATOM 6662 O O . THR A 1 867 ? 28.638 2.414 -89.827 1.00 45.38 867 THR A O 1
ATOM 6665 N N . GLY A 1 868 ? 26.760 1.276 -89.318 1.00 48.69 868 GLY A N 1
ATOM 6666 C CA . GLY A 1 868 ? 26.647 1.672 -87.915 1.00 48.69 868 GLY A CA 1
ATOM 6667 C C . GLY A 1 868 ? 27.779 1.125 -87.042 1.00 48.69 868 GLY A C 1
ATOM 6668 O O . GLY A 1 868 ? 27.581 0.179 -86.284 1.00 48.69 868 GLY A O 1
ATOM 6669 N N . VAL A 1 869 ? 28.959 1.741 -87.129 1.00 43.09 869 VAL A N 1
ATOM 6670 C CA . VAL A 1 869 ? 30.101 1.504 -86.239 1.00 43.09 869 VAL A CA 1
ATOM 6671 C C . VAL A 1 869 ? 30.481 2.814 -85.543 1.00 43.09 869 VAL A C 1
ATOM 6673 O O . VAL A 1 869 ? 30.470 3.891 -86.130 1.00 43.09 869 VAL A O 1
ATOM 6676 N N . ALA A 1 870 ? 30.738 2.683 -84.244 1.00 40.12 870 ALA A N 1
ATOM 6677 C CA . ALA A 1 870 ? 30.781 3.708 -83.212 1.00 40.12 870 ALA A CA 1
ATOM 6678 C C . ALA A 1 870 ? 31.677 4.935 -83.483 1.00 40.12 870 ALA A C 1
ATOM 6680 O O . ALA A 1 870 ? 32.779 4.837 -84.018 1.00 40.12 870 ALA A O 1
ATOM 6681 N N . TYR A 1 871 ? 31.217 6.080 -82.966 1.00 45.88 871 TYR A N 1
ATOM 6682 C CA . TYR A 1 871 ? 31.914 7.367 -82.812 1.00 45.88 871 TYR A CA 1
ATOM 6683 C C . TYR A 1 871 ? 33.109 7.289 -81.823 1.00 45.88 871 TYR A C 1
ATOM 6685 O O . TYR A 1 871 ? 33.192 8.040 -80.859 1.00 45.88 871 TYR A O 1
ATOM 6693 N N . ALA A 1 872 ? 34.040 6.362 -82.045 1.00 39.31 872 ALA A N 1
ATOM 6694 C CA . ALA A 1 872 ? 35.299 6.233 -81.309 1.00 39.31 872 ALA A CA 1
ATOM 6695 C C . ALA A 1 872 ? 36.509 7.032 -81.867 1.00 39.31 872 ALA A C 1
ATOM 6697 O O . ALA A 1 872 ? 37.444 7.238 -81.094 1.00 39.31 872 ALA A O 1
ATOM 6698 N N . PRO A 1 873 ? 36.565 7.520 -83.133 1.00 41.19 873 PRO A N 1
ATOM 6699 C CA . PRO A 1 873 ? 37.796 8.154 -83.619 1.00 41.19 873 PRO A CA 1
ATOM 6700 C C . PRO A 1 873 ? 38.074 9.533 -83.007 1.00 41.19 873 PRO A C 1
ATOM 6702 O O . PRO A 1 873 ? 39.227 9.860 -82.775 1.00 41.19 873 PRO A O 1
ATOM 6705 N N . LEU A 1 874 ? 37.042 10.329 -82.701 1.00 41.62 874 LEU A N 1
ATOM 6706 C CA . LEU A 1 874 ? 37.202 11.745 -82.325 1.00 41.62 874 LEU A CA 1
ATOM 6707 C C . LEU A 1 874 ? 37.956 11.962 -81.002 1.00 41.62 874 LEU A C 1
ATOM 6709 O O . LEU A 1 874 ? 38.705 12.927 -80.881 1.00 41.62 874 LEU A O 1
ATOM 6713 N N . THR A 1 875 ? 37.803 11.066 -80.028 1.00 38.94 875 THR A N 1
ATOM 6714 C CA . THR A 1 875 ? 38.478 11.158 -78.723 1.00 38.94 875 THR A CA 1
ATOM 6715 C C . THR A 1 875 ? 39.956 10.778 -78.797 1.00 38.94 875 THR A C 1
ATOM 6717 O O . THR A 1 875 ? 40.767 11.391 -78.109 1.00 38.94 875 THR A O 1
ATOM 6720 N N . ALA A 1 876 ? 40.330 9.824 -79.657 1.00 37.84 876 ALA A N 1
ATOM 6721 C CA . ALA A 1 876 ? 41.738 9.513 -79.918 1.00 37.84 876 ALA A CA 1
ATOM 6722 C C . ALA A 1 876 ? 42.439 10.678 -80.643 1.00 37.84 876 ALA A C 1
ATOM 6724 O O . ALA A 1 876 ? 43.586 10.990 -80.343 1.00 37.84 876 ALA A O 1
ATOM 6725 N N . THR A 1 877 ? 41.720 11.383 -81.523 1.00 46.53 877 THR A N 1
ATOM 6726 C CA . THR A 1 877 ? 42.245 12.552 -82.245 1.00 46.53 877 THR A CA 1
ATOM 6727 C C . THR A 1 877 ? 42.387 13.795 -81.360 1.00 46.53 877 THR A C 1
ATOM 6729 O O . THR A 1 877 ? 43.255 14.623 -81.617 1.00 46.53 877 THR A O 1
ATOM 6732 N N . MET A 1 878 ? 41.587 13.936 -80.294 1.00 41.91 878 MET A N 1
ATOM 6733 C CA . MET A 1 878 ? 41.773 15.018 -79.314 1.00 41.91 878 MET A CA 1
ATOM 6734 C C . MET A 1 878 ? 43.128 14.915 -78.610 1.00 41.91 878 MET A C 1
ATOM 6736 O O . MET A 1 878 ? 43.787 15.933 -78.441 1.00 41.91 878 MET A O 1
ATOM 6740 N N . ALA A 1 879 ? 43.586 13.705 -78.274 1.00 40.66 879 ALA A N 1
ATOM 6741 C CA . ALA A 1 879 ? 44.892 13.496 -77.647 1.00 40.66 879 ALA A CA 1
ATOM 6742 C C . ALA A 1 879 ? 46.085 13.787 -78.581 1.00 40.66 879 ALA A C 1
ATOM 6744 O O . ALA A 1 879 ? 47.159 14.099 -78.087 1.00 40.66 879 ALA A O 1
ATOM 6745 N N . GLU A 1 880 ? 45.908 13.705 -79.906 1.00 38.88 880 GLU A N 1
ATOM 6746 C CA . GLU A 1 880 ? 46.936 14.095 -80.891 1.00 38.88 880 GLU A CA 1
ATOM 6747 C C . GLU A 1 880 ? 46.923 15.599 -81.227 1.00 38.88 880 GLU A C 1
ATOM 6749 O O . GLU A 1 880 ? 47.923 16.126 -81.712 1.00 38.88 880 GLU A O 1
ATOM 6754 N N . LEU A 1 881 ? 45.796 16.291 -81.007 1.00 42.38 881 LEU A N 1
ATOM 6755 C CA . LEU A 1 881 ? 45.642 17.740 -81.220 1.00 42.38 881 LEU A CA 1
ATOM 6756 C C . LEU A 1 881 ? 46.000 18.589 -79.991 1.00 42.38 881 LEU A C 1
ATOM 6758 O O . LEU A 1 881 ? 46.252 19.786 -80.151 1.00 42.38 881 LEU A O 1
ATOM 6762 N N . THR A 1 882 ? 45.960 17.994 -78.796 1.00 37.69 882 THR A N 1
ATOM 6763 C CA . THR A 1 882 ? 46.422 18.608 -77.538 1.00 37.69 882 THR A CA 1
ATOM 6764 C C . THR A 1 882 ? 47.934 18.531 -77.458 1.00 37.69 882 THR A C 1
ATOM 6766 O O . THR A 1 882 ? 48.545 19.534 -77.026 1.00 37.69 882 THR A O 1
#

Sequence (882 aa):
MAGRFDAIPYLESPQHVVHLLDGALTVKNLQGVKAQAAIVEAASQFDDDLLRGRLPLQGCFPLHPLVALLVGPLFRQVGQNERSVFAFLSSREPNGLADWLQRADGERPHELADLFDYVTATAPPGSLTARVWTSTEHAIRRLPADTPADAVRLLKAIALLQLVGSVADLRADKTTLKSALNTSDERLEQHLSRLRGASTIVYRRFKQAFELWDGSDLDVEQLVAEHRERVLTEGGLAQQVDRTVDPAPIVANRHYLQAGTLRALPVRYLSDLSGLASHPWGADGGLFILLPDDPHELSDLAQAIKGYRPATGAPPITLVLADGGGVLHDLALEYLAADSALRRTPQLESVPIARRMLDERRQASLQALQRAHRALVSGEPSRPATLWVKGAAIEVTGRPAQQASRLFDATFAQAPKILNELVNRQSLSSAAARAQRIVMQRLLTHSAEQRLGIEGHPPELSIYLSVLHRSGLHGARQDGTYGLKPPAEGSALAAFWTWLDETLAAAEGGRVTFERLVEAAAAPPFGVRDGVAKVLIFVWSLQRADQVFLYEENSFVPSPSEALVERLLRQPALVELQAAALSGAVAQVAEAIHAHCFPHMDPTRGRMTLRIVAQLMRTIRELSAFAQQAAHVSREAAAVRAAILGARDNLRLLRVGLPRAIDPSLPEGALPDAGIFGPRLQSALEELKQADGWLHGQIEARLLALLERAHPGDDAAELNALADRARRVLALPNLDPMTEQFALLTAELQAQDPNARNVWQQAIGRAIMGKSPAAWRDADLERFALRAEDRIRAFRAAERLAFTQAQQADPGGVRLARLDFVDSSGAHHGQFGVVPADVDVTPLVAQARAHIANLRAEAQRLRQNDTGVAYAPLTATMAELT

Radius of gyration: 56.87 Å; chains: 1; bounding box: 110×65×181 Å

Secondary structure (DSSP, 8-state):
--SSS--------HHHHHHHHHHH---S----HHHHHHHHHHHHHHSSSSSSS---GGGGTTB-HHHHHHHHHHHHHHS-HHHHHHHHHH---TTSHHHHHHH--SSS-B-HHHHHHHHHHHPPTTSHHHHHHHHHHHHHHTS-TT--HHHHHHHHHHHHHHHHGGGGT----HHHHHHHHT--HHHHHHHHHHHHHTTSEEEETTTTEEEE-------HHHHHHHHHHHHHHH--HHHHHHHHH-PPPEE-HHHHHHH----EE-EEEESSTTHHHHS--BTTEEEEEE--SSGGGHHHHHHHHHH--PPTT--SEEEEE---TTHHHHHHHHHHHHHHHHHH-GGGGS-HHHHHHHHHHHHHHHHHHHHHHHHHHHSPPSS-EEEEETTEEEEE-S-HHHHHHHHHHHHTTT------TTTSSSS--HHHHHHHHHHHHHHHHSTTSGGGG--SS-HHHHHIIIIIITTTSEEE-TTS-EEE-PPPTTSHHHHHHHHHHHHHHT-TTS-EEHHHHHHHHTSTTT---HHHHHHHHHHHHHHTTTTEEEEETTEEESS--HHHHHHHHH-GGGEEEEE----HHHHHHHHHHHHHH-TTS-TTSS-HHHHHHHHHHHHHHTS-TTTTT-SSS-HHHHHHHHHHHT-S-HHHIIIIIHHHHH-TTSPTTPPP-HHHHHHHHHHHHHHHHHHHHHHHHHHHHHHHHTSPPSSTT-HHHHHHHHHHHHHHHTTSTT--HHHHHHHHHHHT--TT-HHHHHHHHHHHHHHHHSS-GGG--HHHHHHHHHHHHHHHHHHHHHHHHHHHHHHHH-SSSEEEEEEEEE-TTS-EEEEEEEEETTS--HHHHHHHHHHHHHHHHHHHHHHHS-----S-HHHHHHHHH-

pLDDT: mean 79.33, std 14.46, range [31.47, 97.75]

Foldseek 3Di:
DPDDDDPPPPDDALLVQLVVLLVVDDDPDLPQVQQLVLQVVLLVVVQPDQPPDRGVLSSNPLARSVCSSLLQLVCVQQDDRPVVSCCLDPNPQPLRPVVVVVVDPSHHGCFLLSVLVRCCRVGDPPGPSVVLNVLLVVLVVLADPPQDPLLNSLSSNQSSCVVRVVSSVHAQALSVSCSRSVDDSVVSVVSVVRSVVSVQWDQDPVVNHIHGGSPDPDDLVVQLVVLLVVDLVVFDLQVVCCVLLVDDWQWLVVLCVFQVATDTAAEGEDQADVVVVVDDGDQQEHEYEHAHSALVCLVVRVVVLLVDADDDPHHQWYWYWSPCSPPLNVLSSQLSSLVCSLPPPPCCVVPVVSNVVSVVSNVVSSVVNNVVSCCQQANQPPDFTFIAGRSDTDGDGGHNSNVSNVVLCVFQVLAHRFNDNQQSYQDHDPQSLVLLLVLLQLLQVQQFDDCSPDDDDGSNSSCCCRQCVVQVQWAADPVRTIHGDQGDPPHSLNVLLVVVVVVQVPPPPFKDFLVNQLVVCCGPNHNGHSRSSLSSVSSSCQVCVLFKWKDFQLATDLGDHSVNSVCCSVPSRRIMMGGPPPPVQLVLLLVLQCVQQPVVPPPPPPRSSSVSLVVLLVLLVPAFLALLFEPPADQLLVQLSCLSVVDSDSSCSSQARLQCSQPVPDPRRDHDDSVRSSNSSNVSSVSSNCSLVVLLVLLLVLLVVLDDDPDPPDSLVRLVVLLVLLVLLCVDPPADPLLVQLSVLSVPQNSVDPVSSSVSSQSNLCSQQVDGSSNDYPVVSVVSSVSSNVSVVSSVVSSVVSVVVVCVVDVAFKDKDKDWDADPVRDIDIDIDIGGNPDDCVVVVVVVVVVVVVVVVVVVVVVVVPDPDDPPPVVVVVVVSD